Protein AF-A0A8K1CFC3-F1 (afdb_monomer_lite)

Structure (mmCIF, N/CA/C/O backbone):
data_AF-A0A8K1CFC3-F1
#
_entry.id   AF-A0A8K1CFC3-F1
#
loop_
_atom_site.group_PDB
_atom_site.id
_atom_site.type_symbol
_atom_site.label_atom_id
_atom_site.label_alt_id
_atom_site.label_comp_id
_atom_site.label_asym_id
_atom_site.label_entity_id
_atom_site.label_seq_id
_atom_site.pdbx_PDB_ins_code
_atom_site.Cartn_x
_atom_site.Cartn_y
_atom_site.Cartn_z
_atom_site.occupancy
_atom_site.B_iso_or_equiv
_atom_site.auth_seq_id
_atom_site.auth_comp_id
_atom_site.auth_asym_id
_atom_site.auth_atom_id
_atom_site.pdbx_PDB_model_num
ATOM 1 N N . MET A 1 1 ? 7.105 -33.787 37.738 1.00 33.25 1 MET A N 1
ATOM 2 C CA . MET A 1 1 ? 6.685 -33.203 36.453 1.00 33.25 1 MET A CA 1
ATOM 3 C C . MET A 1 1 ? 6.438 -31.753 36.766 1.00 33.25 1 MET A C 1
ATOM 5 O O . MET A 1 1 ? 5.499 -31.464 37.489 1.00 33.25 1 MET A O 1
ATOM 9 N N . GLU A 1 2 ? 7.425 -30.932 36.430 1.00 30.97 2 GLU A N 1
ATOM 10 C CA . GLU A 1 2 ? 7.503 -29.520 36.791 1.00 30.97 2 GLU A CA 1
ATOM 11 C C . GLU A 1 2 ? 6.622 -28.705 35.851 1.00 30.97 2 GLU A C 1
ATOM 13 O O . GLU A 1 2 ? 6.675 -28.876 34.631 1.00 30.97 2 GLU A O 1
ATOM 18 N N . ASP A 1 3 ? 5.800 -27.857 36.459 1.00 34.72 3 ASP A N 1
ATOM 19 C CA . ASP A 1 3 ? 4.940 -26.901 35.790 1.00 34.72 3 ASP A CA 1
ATOM 20 C C . ASP A 1 3 ? 5.780 -25.938 34.948 1.00 34.72 3 ASP A C 1
ATOM 22 O O . ASP A 1 3 ? 6.748 -25.334 35.416 1.00 34.72 3 ASP A O 1
ATOM 26 N N . GLY A 1 4 ? 5.404 -25.815 33.676 1.00 29.73 4 GLY A N 1
ATOM 27 C CA . GLY A 1 4 ? 6.025 -24.898 32.736 1.00 29.73 4 GLY A CA 1
ATOM 28 C C . GLY A 1 4 ? 5.860 -23.458 33.207 1.00 29.73 4 GLY A C 1
ATOM 29 O O . GLY A 1 4 ? 4.787 -22.872 33.073 1.00 29.73 4 GLY A O 1
ATOM 30 N N . VAL A 1 5 ? 6.950 -22.890 33.720 1.00 38.28 5 VAL A N 1
ATOM 31 C CA . VAL A 1 5 ? 7.130 -21.456 33.941 1.00 38.28 5 VAL A CA 1
ATOM 32 C C . VAL A 1 5 ? 7.118 -20.769 32.575 1.00 38.28 5 VAL A C 1
ATOM 34 O O . VAL A 1 5 ? 8.152 -20.562 31.941 1.00 38.28 5 VAL A O 1
ATOM 37 N N . TRP A 1 6 ? 5.927 -20.424 32.096 1.00 31.34 6 TRP A N 1
ATOM 38 C CA . TRP A 1 6 ? 5.784 -19.353 31.125 1.00 31.34 6 TRP A CA 1
ATOM 39 C C . TRP A 1 6 ? 6.136 -18.064 31.866 1.00 31.34 6 TRP A C 1
ATOM 41 O O . TRP A 1 6 ? 5.335 -17.542 32.639 1.00 31.34 6 TRP A O 1
ATOM 51 N N . LEU A 1 7 ? 7.373 -17.597 31.686 1.00 34.72 7 LEU A N 1
ATOM 52 C CA . LEU A 1 7 ? 7.766 -16.233 32.019 1.00 34.72 7 LEU A CA 1
ATOM 53 C C . LEU A 1 7 ? 6.852 -15.302 31.220 1.00 34.72 7 LEU A C 1
ATOM 55 O O . LEU A 1 7 ? 7.045 -15.082 30.025 1.00 34.72 7 LEU A O 1
ATOM 59 N N . ASP A 1 8 ? 5.810 -14.816 31.884 1.00 33.97 8 ASP A N 1
ATOM 60 C CA . ASP A 1 8 ? 4.999 -13.701 31.429 1.00 33.97 8 ASP A CA 1
ATOM 61 C C . ASP A 1 8 ? 5.973 -12.527 31.247 1.00 33.97 8 ASP A C 1
ATOM 63 O O . ASP A 1 8 ? 6.465 -11.962 32.225 1.00 33.97 8 ASP A O 1
ATOM 67 N N . ASN A 1 9 ? 6.347 -12.226 29.997 1.00 31.45 9 ASN A N 1
ATOM 68 C CA . ASN A 1 9 ? 7.193 -11.088 29.627 1.00 31.45 9 ASN A CA 1
ATOM 69 C C . ASN A 1 9 ? 6.409 -9.786 29.868 1.00 31.45 9 ASN A C 1
ATOM 71 O O . ASN A 1 9 ? 6.093 -9.039 28.939 1.00 31.45 9 ASN A O 1
ATOM 75 N N . ARG A 1 10 ? 6.068 -9.507 31.130 1.00 41.25 10 ARG A N 1
ATOM 76 C CA . ARG A 1 10 ? 5.479 -8.246 31.568 1.00 41.25 10 ARG A CA 1
ATOM 77 C C . ARG A 1 10 ? 6.571 -7.194 31.522 1.00 41.25 10 ARG A C 1
ATOM 79 O O . ARG A 1 10 ? 7.258 -6.933 32.503 1.00 41.25 10 ARG A O 1
ATOM 86 N N . MET A 1 11 ? 6.743 -6.596 30.350 1.00 34.22 11 MET A N 1
ATOM 87 C CA . MET A 1 11 ? 7.538 -5.388 30.199 1.00 34.22 11 MET A CA 1
ATOM 88 C C . MET A 1 11 ? 6.847 -4.283 31.006 1.00 34.22 11 MET A C 1
ATOM 90 O O . MET A 1 11 ? 5.840 -3.718 30.584 1.00 34.22 11 MET A O 1
ATOM 94 N N . ALA A 1 12 ? 7.344 -4.019 32.207 1.00 44.66 12 ALA A N 1
ATOM 95 C CA . ALA A 1 12 ? 6.898 -2.894 33.002 1.00 44.66 12 ALA A CA 1
ATOM 96 C C . ALA A 1 12 ? 7.819 -1.709 32.722 1.00 44.66 12 ALA A C 1
ATOM 98 O O . ALA A 1 12 ? 8.995 -1.708 33.075 1.00 44.66 12 ALA A O 1
ATOM 99 N N . THR A 1 13 ? 7.293 -0.697 32.043 1.00 37.75 13 THR A N 1
ATOM 100 C CA . THR A 1 13 ? 8.018 0.545 31.775 1.00 37.75 13 THR A CA 1
ATOM 101 C C . THR A 1 13 ? 7.531 1.608 32.754 1.00 37.75 13 THR A C 1
ATOM 103 O O . THR A 1 13 ? 6.480 2.208 32.548 1.00 37.75 13 THR A O 1
ATOM 106 N N . LEU A 1 14 ? 8.283 1.851 33.832 1.00 43.97 14 LEU A N 1
ATOM 107 C CA . LEU A 1 14 ? 8.033 2.971 34.744 1.00 43.97 14 LEU A CA 1
ATOM 108 C C . LEU A 1 14 ? 8.905 4.158 34.323 1.00 43.97 14 LEU A C 1
ATOM 110 O O . LEU A 1 14 ? 10.127 4.111 34.425 1.00 43.97 14 LEU A O 1
ATOM 114 N N . SER A 1 15 ? 8.278 5.230 33.845 1.00 41.12 15 SER A N 1
ATOM 115 C CA . SER A 1 15 ? 8.958 6.479 33.491 1.00 41.12 15 SER A CA 1
ATOM 116 C C . SER A 1 15 ? 8.466 7.603 34.397 1.00 41.12 15 SER A C 1
ATOM 118 O O . SER A 1 15 ? 7.361 8.102 34.207 1.00 41.12 15 SER A O 1
ATOM 120 N N . ILE A 1 16 ? 9.281 8.029 35.368 1.00 49.16 16 ILE A N 1
ATOM 121 C CA . ILE A 1 16 ? 9.001 9.246 36.145 1.00 49.16 16 ILE A CA 1
ATOM 122 C C . ILE A 1 16 ? 9.494 10.436 35.322 1.00 49.16 16 ILE A C 1
ATOM 124 O O . ILE A 1 16 ? 10.688 10.728 35.241 1.00 49.16 16 ILE A O 1
ATOM 128 N N . LEU A 1 17 ? 8.560 11.083 34.635 1.00 49.75 17 LEU A N 1
ATOM 129 C CA . LEU A 1 17 ? 8.812 12.284 33.849 1.00 49.75 17 LEU A CA 1
ATOM 130 C C . LEU A 1 17 ? 8.570 13.526 34.723 1.00 49.75 17 LEU A C 1
ATOM 132 O O . LEU A 1 17 ? 7.804 13.451 35.682 1.00 49.75 17 LEU A O 1
ATOM 136 N N . PRO A 1 18 ? 9.181 14.684 34.410 1.00 51.72 18 PRO A N 1
ATOM 137 C CA . PRO A 1 18 ? 8.771 15.956 34.997 1.00 51.72 18 PRO A CA 1
ATOM 138 C C . PRO A 1 18 ? 7.338 16.262 34.536 1.00 51.72 18 PRO A C 1
ATOM 140 O O . PRO A 1 18 ? 7.117 16.790 33.448 1.00 51.72 18 PRO A O 1
ATOM 143 N N . ALA A 1 19 ? 6.377 15.818 35.336 1.00 60.97 19 ALA A N 1
ATOM 144 C CA . ALA A 1 19 ? 4.944 15.967 35.146 1.00 60.97 19 ALA A CA 1
ATOM 145 C C . ALA A 1 19 ? 4.333 16.462 36.457 1.00 60.97 19 ALA A C 1
ATOM 147 O O . ALA A 1 19 ? 4.826 16.122 37.533 1.00 60.97 19 ALA A O 1
ATOM 148 N N . ASP A 1 20 ? 3.247 17.227 36.383 1.00 67.94 20 ASP A N 1
ATOM 149 C CA . ASP A 1 20 ? 2.577 17.756 37.579 1.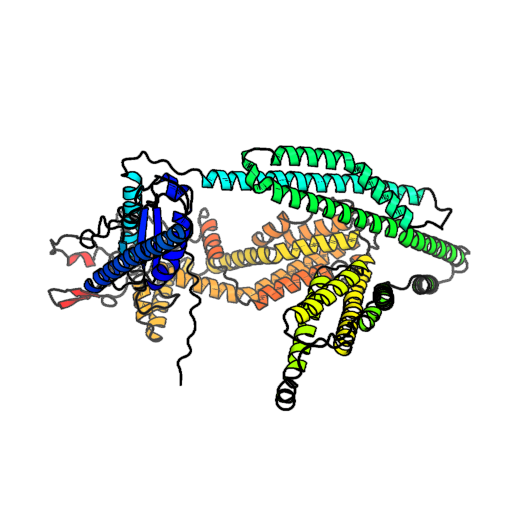00 67.94 20 ASP A CA 1
ATOM 150 C C . ASP A 1 20 ? 1.994 16.625 38.451 1.00 67.94 20 ASP A C 1
ATOM 152 O O . ASP A 1 20 ? 1.994 16.710 39.679 1.00 67.94 20 ASP A O 1
ATOM 156 N N . ALA A 1 21 ? 1.594 15.519 37.816 1.00 72.19 21 ALA A N 1
ATOM 157 C CA . ALA A 1 21 ? 1.213 14.271 38.462 1.00 72.19 21 ALA A CA 1
ATOM 158 C C . ALA A 1 21 ? 1.763 13.062 37.687 1.00 72.19 21 ALA A C 1
ATOM 160 O O . ALA A 1 21 ? 1.821 13.082 36.456 1.00 72.19 21 ALA A O 1
ATOM 161 N N . THR A 1 22 ? 2.142 12.006 38.403 1.00 75.88 22 THR A N 1
ATOM 162 C CA . THR A 1 22 ? 2.569 10.717 37.847 1.00 75.88 22 THR A CA 1
ATOM 163 C C . THR A 1 22 ? 1.646 9.635 38.382 1.00 75.88 22 THR A C 1
ATOM 165 O O . THR A 1 22 ? 1.557 9.442 39.592 1.00 75.88 22 THR A O 1
ATOM 168 N N . ILE A 1 23 ? 0.973 8.923 37.479 1.00 76.62 23 ILE A N 1
ATOM 169 C CA . ILE A 1 23 ? 0.056 7.834 37.823 1.00 76.62 23 ILE A CA 1
ATOM 170 C C . ILE A 1 23 ? 0.783 6.505 37.619 1.00 76.62 23 ILE A C 1
ATOM 172 O O . ILE A 1 23 ? 1.234 6.203 36.514 1.00 76.62 23 ILE A O 1
ATOM 176 N N . ILE A 1 24 ? 0.886 5.709 38.677 1.00 77.44 24 ILE A N 1
ATOM 177 C CA . ILE A 1 24 ? 1.481 4.375 38.670 1.00 77.44 24 ILE A CA 1
ATOM 178 C C . ILE A 1 24 ? 0.337 3.371 38.682 1.00 77.44 24 ILE A C 1
ATOM 180 O O . ILE A 1 24 ? -0.330 3.197 39.699 1.00 77.44 24 ILE A O 1
ATOM 184 N N . LEU A 1 25 ? 0.087 2.749 37.529 1.00 75.06 25 LEU A N 1
ATOM 185 C CA . LEU A 1 25 ? -0.973 1.761 37.365 1.00 75.06 25 LEU A CA 1
ATOM 186 C C . LEU A 1 25 ? -0.433 0.353 37.633 1.00 75.06 25 LEU A C 1
ATOM 188 O O . LEU A 1 25 ? 0.423 -0.137 36.896 1.00 75.06 25 LEU A O 1
ATOM 192 N N . THR A 1 26 ? -0.991 -0.315 38.633 1.00 73.69 26 THR A N 1
ATOM 193 C CA . THR A 1 26 ? -0.663 -1.694 39.005 1.00 73.69 26 THR A CA 1
ATOM 194 C C . THR A 1 26 ? -1.844 -2.602 38.683 1.00 73.69 26 THR A C 1
ATOM 196 O O . THR A 1 26 ? -2.990 -2.268 38.984 1.00 73.69 26 THR A O 1
ATOM 199 N N . LYS A 1 27 ? -1.583 -3.751 38.050 1.00 70.50 27 LYS A N 1
ATOM 200 C CA . LYS A 1 27 ? -2.598 -4.788 37.809 1.00 70.50 27 LYS A CA 1
ATOM 201 C C . LYS A 1 27 ? -2.542 -5.839 38.919 1.00 70.50 27 LYS A C 1
ATOM 203 O O . LYS A 1 27 ? -1.497 -6.460 39.113 1.00 70.50 27 LYS A O 1
ATOM 208 N N . GLY A 1 28 ? -3.668 -6.074 39.583 1.00 71.25 28 GLY A N 1
ATOM 209 C CA . GLY A 1 28 ? -3.793 -6.985 40.717 1.00 71.25 28 GLY A CA 1
ATOM 210 C C . GLY A 1 28 ? -3.103 -6.464 41.980 1.00 71.25 28 GLY A C 1
ATOM 211 O O . GLY A 1 28 ? -2.817 -5.278 42.109 1.00 71.25 28 GLY A O 1
ATOM 212 N N . GLU A 1 29 ? -2.828 -7.375 42.911 1.00 72.19 29 GLU A N 1
ATOM 213 C CA . GLU A 1 29 ? -2.285 -7.065 44.245 1.00 72.19 29 GLU A CA 1
ATOM 214 C C . GLU A 1 29 ? -0.744 -6.972 44.274 1.00 72.19 29 GLU A C 1
ATOM 216 O O . GLU A 1 29 ? -0.155 -6.642 45.299 1.00 72.19 29 GLU A O 1
ATOM 221 N N . SER A 1 30 ? -0.062 -7.286 43.165 1.00 73.31 30 SER A N 1
ATOM 222 C CA . SER A 1 30 ? 1.399 -7.431 43.148 1.00 73.31 30 SER A CA 1
ATOM 223 C C . SER A 1 30 ? 2.127 -6.089 43.060 1.00 73.31 30 SER A C 1
ATOM 225 O O . SER A 1 30 ? 2.035 -5.381 42.059 1.00 73.31 30 SER A O 1
ATOM 227 N N . THR A 1 31 ? 2.938 -5.785 44.071 1.00 71.44 31 THR A N 1
ATOM 228 C CA . THR A 1 31 ? 3.840 -4.622 44.121 1.00 71.44 31 THR A CA 1
ATOM 229 C C . THR A 1 31 ? 5.274 -4.946 43.677 1.00 71.44 31 THR A C 1
ATOM 231 O O . THR A 1 31 ? 6.114 -4.053 43.592 1.00 71.44 31 THR A O 1
ATOM 234 N N . ILE A 1 32 ? 5.557 -6.200 43.294 1.00 72.62 32 ILE A N 1
ATOM 235 C CA . ILE A 1 32 ? 6.904 -6.703 42.946 1.00 72.62 32 ILE A CA 1
ATOM 236 C C . ILE A 1 32 ? 7.585 -5.817 41.896 1.00 72.62 32 ILE A C 1
ATOM 238 O O . ILE A 1 32 ? 8.730 -5.406 42.060 1.00 72.62 32 ILE A O 1
ATOM 242 N N . THR A 1 33 ? 6.851 -5.450 40.849 1.00 68.88 33 THR A N 1
ATOM 243 C CA . THR A 1 33 ? 7.341 -4.580 39.777 1.00 68.88 33 THR A CA 1
ATOM 244 C C . THR A 1 33 ? 7.742 -3.185 40.273 1.00 68.88 33 THR A C 1
ATOM 246 O O . THR A 1 33 ? 8.721 -2.612 39.793 1.00 68.88 33 THR A O 1
ATOM 249 N N . ILE A 1 34 ? 7.011 -2.632 41.247 1.00 73.12 34 ILE A N 1
ATOM 250 C CA . ILE A 1 34 ? 7.365 -1.357 41.885 1.00 73.12 34 ILE A CA 1
ATOM 251 C C . ILE A 1 34 ? 8.664 -1.549 42.672 1.00 73.12 34 ILE A C 1
ATOM 253 O O . ILE A 1 34 ? 9.572 -0.731 42.552 1.00 73.12 34 ILE A O 1
ATOM 257 N N . ASN A 1 35 ? 8.793 -2.649 43.411 1.00 74.94 35 ASN A N 1
ATOM 258 C CA . ASN A 1 35 ? 9.976 -2.949 44.210 1.00 74.94 35 ASN A CA 1
ATOM 259 C C . ASN A 1 35 ? 11.258 -3.127 43.370 1.00 74.94 35 ASN A C 1
ATOM 261 O O . ASN A 1 35 ? 12.333 -2.702 43.789 1.00 74.94 35 ASN A O 1
ATOM 265 N N . GLU A 1 36 ? 11.150 -3.711 42.176 1.00 74.75 36 GLU A N 1
ATOM 266 C CA . GLU A 1 36 ? 12.287 -3.926 41.271 1.00 74.75 36 GLU A CA 1
ATOM 267 C C . GLU A 1 36 ? 12.716 -2.650 40.535 1.00 74.75 36 GLU A C 1
ATOM 269 O O . GLU A 1 36 ? 13.910 -2.367 40.413 1.00 74.75 36 GLU A O 1
ATOM 274 N N . ILE A 1 37 ? 11.756 -1.857 40.048 1.00 72.25 37 ILE A N 1
ATOM 275 C CA . ILE A 1 37 ? 12.047 -0.739 39.138 1.00 72.25 37 ILE A CA 1
ATOM 276 C C . ILE A 1 37 ? 12.260 0.575 39.891 1.00 72.25 37 ILE A C 1
ATOM 278 O O . ILE A 1 37 ? 13.112 1.385 39.516 1.00 72.25 37 ILE A O 1
ATOM 282 N N . LEU A 1 38 ? 11.508 0.810 40.965 1.00 74.56 38 LEU A N 1
ATOM 283 C CA . LEU A 1 38 ? 11.526 2.087 41.670 1.00 74.56 38 LEU A CA 1
ATOM 284 C C . LEU A 1 38 ? 12.910 2.472 42.225 1.00 74.56 38 LEU A C 1
ATOM 286 O O . LEU A 1 38 ? 13.261 3.644 42.082 1.00 74.56 38 LEU A O 1
ATOM 290 N N . PRO A 1 39 ? 13.741 1.564 42.784 1.00 73.94 39 PRO A N 1
ATOM 291 C CA . PRO A 1 39 ? 15.095 1.918 43.215 1.00 73.94 39 PRO A CA 1
ATOM 292 C C . PRO A 1 39 ? 15.959 2.480 42.081 1.00 73.94 39 PRO A C 1
ATOM 294 O O . PRO A 1 39 ? 16.673 3.462 42.281 1.00 73.94 39 PRO A O 1
ATOM 297 N N . ILE A 1 40 ? 15.855 1.901 40.879 1.00 74.81 40 ILE A N 1
ATOM 298 C CA . ILE A 1 40 ? 16.606 2.331 39.689 1.00 74.81 40 ILE A CA 1
ATOM 299 C C . ILE A 1 40 ? 16.168 3.742 39.291 1.00 74.81 40 ILE A C 1
ATOM 301 O O . ILE A 1 40 ? 16.998 4.628 39.078 1.00 74.81 40 ILE A O 1
ATOM 305 N N . VAL A 1 41 ? 14.853 3.972 39.246 1.00 73.06 41 VAL A N 1
ATOM 306 C CA . VAL A 1 41 ? 14.284 5.266 38.854 1.00 73.06 41 VAL A CA 1
ATOM 307 C C . VAL A 1 41 ? 14.582 6.349 39.891 1.00 73.06 41 VAL A C 1
ATOM 309 O O . VAL A 1 41 ? 14.943 7.463 39.516 1.00 73.06 41 VAL A O 1
ATOM 312 N N . LEU A 1 42 ? 14.478 6.042 41.187 1.00 73.81 42 LEU A N 1
ATOM 313 C CA . LEU A 1 42 ? 14.821 6.978 42.259 1.00 73.81 42 LEU A CA 1
ATOM 314 C C . LEU A 1 42 ? 16.310 7.319 42.251 1.00 73.81 42 LEU A C 1
ATOM 316 O O . LEU A 1 42 ? 16.650 8.486 42.422 1.00 73.81 42 LEU A O 1
ATOM 320 N N . SER A 1 43 ? 17.189 6.341 42.011 1.00 73.50 43 SER A N 1
ATOM 321 C CA . SER A 1 43 ? 18.628 6.590 41.888 1.00 73.50 43 SER A CA 1
ATOM 322 C C . SER A 1 43 ? 18.920 7.563 40.744 1.00 73.50 43 SER A C 1
ATOM 324 O O . SER A 1 43 ? 19.560 8.591 40.962 1.00 73.50 43 SER A O 1
ATOM 326 N N . ALA A 1 44 ? 18.366 7.303 39.554 1.00 73.06 44 ALA A N 1
ATOM 327 C CA . ALA A 1 44 ? 18.532 8.171 38.388 1.00 73.06 44 ALA A CA 1
ATOM 328 C C . ALA A 1 44 ? 17.910 9.567 38.593 1.00 73.06 44 ALA A C 1
ATOM 330 O O . ALA A 1 44 ? 18.502 10.581 38.222 1.00 73.06 44 ALA A O 1
ATOM 331 N N . TYR A 1 45 ? 16.727 9.646 39.212 1.00 72.50 45 TYR A N 1
ATOM 332 C CA . TYR A 1 45 ? 16.079 10.920 39.527 1.00 72.50 45 TYR A CA 1
ATOM 333 C C . TYR A 1 45 ? 16.920 11.746 40.496 1.00 72.50 45 TYR A C 1
ATOM 335 O O . TYR A 1 45 ? 17.150 12.929 40.253 1.00 72.50 45 TYR A O 1
ATOM 343 N N . LEU A 1 46 ? 17.395 11.137 41.581 1.00 69.88 46 LEU A N 1
ATOM 344 C CA . LEU A 1 46 ? 18.164 11.832 42.605 1.00 69.88 46 LEU A CA 1
ATOM 345 C C . LEU A 1 46 ? 19.504 12.365 42.074 1.00 69.88 46 LEU A C 1
ATOM 347 O O . LEU A 1 46 ? 20.058 13.293 42.668 1.00 69.88 46 LEU A O 1
ATOM 351 N N . GLU A 1 47 ? 20.050 11.789 41.001 1.00 68.00 47 GLU A N 1
ATOM 352 C CA . GLU A 1 47 ? 21.247 12.279 40.292 1.00 68.00 47 GLU A CA 1
ATOM 353 C C . GLU A 1 47 ? 20.953 13.428 39.321 1.00 68.00 47 GLU A C 1
ATOM 355 O O . GLU A 1 47 ? 21.869 14.112 38.869 1.00 68.00 47 GLU A O 1
ATOM 360 N N . SER A 1 48 ? 19.681 13.685 39.021 1.00 65.44 48 SER A N 1
ATOM 361 C CA . SER A 1 48 ? 19.296 14.748 38.101 1.00 65.44 48 SER A CA 1
ATOM 362 C C . SER A 1 48 ? 19.394 16.143 38.729 1.00 65.44 48 SER A C 1
ATOM 364 O O . SER A 1 48 ? 19.159 16.355 39.921 1.00 65.44 48 SER A O 1
ATOM 366 N N . GLU A 1 49 ? 19.635 17.141 37.879 1.00 63.31 49 GLU A N 1
ATOM 367 C CA . GLU A 1 49 ? 19.572 18.568 38.227 1.00 63.31 49 GLU A CA 1
ATOM 368 C C . GLU A 1 49 ? 18.189 18.976 38.784 1.00 63.31 49 GLU A C 1
ATOM 370 O O . GLU A 1 49 ? 18.063 19.879 39.617 1.00 63.31 49 GLU A O 1
ATOM 375 N N . VAL A 1 50 ? 17.135 18.253 38.385 1.00 64.75 50 VAL A N 1
ATOM 376 C CA . VAL A 1 50 ? 15.769 18.445 38.891 1.00 64.75 50 VAL A CA 1
ATOM 377 C C . VAL A 1 50 ? 15.705 18.108 40.378 1.00 64.75 50 VAL A C 1
ATOM 379 O O . VAL A 1 50 ? 15.214 18.917 41.163 1.00 64.75 50 VAL A O 1
ATOM 382 N N . ALA A 1 51 ? 16.262 16.973 40.802 1.00 68.88 51 ALA A N 1
ATOM 383 C CA . ALA A 1 51 ? 16.312 16.641 42.221 1.00 68.88 51 ALA A CA 1
ATOM 384 C C . ALA A 1 51 ? 17.088 17.698 43.014 1.00 68.88 51 ALA A C 1
ATOM 386 O O . ALA A 1 51 ? 16.618 18.128 44.063 1.00 68.88 51 ALA A O 1
ATOM 387 N N . GLN A 1 52 ? 18.209 18.208 42.501 1.00 66.19 52 GLN A N 1
ATOM 388 C CA . GLN A 1 52 ? 18.956 19.281 43.172 1.00 66.19 52 GLN A CA 1
ATOM 389 C C . GLN A 1 52 ? 18.111 20.555 43.346 1.00 66.19 52 GLN A C 1
ATOM 391 O O . GLN A 1 52 ? 18.069 21.135 44.433 1.00 66.19 52 GLN A O 1
ATOM 396 N N . THR A 1 53 ? 17.361 20.934 42.308 1.00 66.44 53 THR A N 1
ATOM 397 C CA . THR A 1 53 ? 16.483 22.117 42.298 1.00 66.44 53 THR A CA 1
ATOM 398 C C . THR A 1 53 ? 15.351 22.021 43.328 1.00 66.44 53 THR A C 1
ATOM 400 O O . THR A 1 53 ? 14.968 23.022 43.934 1.00 66.44 53 THR A O 1
ATOM 403 N N . TYR A 1 54 ? 14.823 20.817 43.563 1.00 66.62 54 TYR A N 1
ATOM 404 C CA . TYR A 1 54 ? 13.687 20.580 44.462 1.00 66.62 54 TYR A CA 1
ATOM 405 C C . TYR A 1 54 ? 14.086 20.016 45.837 1.00 66.62 54 TYR A C 1
ATOM 407 O O . TYR A 1 54 ? 13.240 19.489 46.562 1.00 66.62 54 TYR A O 1
ATOM 415 N N . GLY A 1 55 ? 15.363 20.130 46.229 1.00 67.94 55 GLY A N 1
ATOM 416 C CA . GLY A 1 55 ? 15.852 19.611 47.516 1.00 67.94 55 GLY A CA 1
ATOM 417 C C . GLY A 1 55 ? 15.685 18.092 47.646 1.00 67.94 55 GLY A C 1
ATOM 418 O O . GLY A 1 55 ? 15.453 17.579 48.735 1.00 67.94 55 GLY A O 1
ATOM 419 N N . GLY A 1 56 ? 15.729 17.413 46.500 1.00 65.31 56 GLY A N 1
ATOM 420 C CA . GLY A 1 56 ? 15.550 15.989 46.234 1.00 65.31 56 GLY A CA 1
ATOM 421 C C . GLY A 1 56 ? 14.210 15.390 46.652 1.00 65.31 56 GLY A C 1
ATOM 422 O O . GLY A 1 56 ? 14.071 14.171 46.726 1.00 65.31 56 GLY A O 1
ATOM 423 N N . ARG A 1 57 ? 13.200 16.241 46.840 1.00 69.38 57 ARG A N 1
ATOM 424 C CA . ARG A 1 57 ? 11.793 15.834 46.790 1.00 69.38 57 ARG A CA 1
ATOM 425 C C . ARG A 1 57 ? 11.368 15.639 45.341 1.00 69.38 57 ARG A C 1
ATOM 427 O O . ARG A 1 57 ? 11.911 16.292 44.447 1.00 69.38 57 ARG A O 1
ATOM 434 N N . LEU A 1 58 ? 10.396 14.765 45.100 1.00 71.56 58 LEU A N 1
ATOM 435 C CA . LEU A 1 58 ? 9.779 14.638 43.782 1.00 71.56 58 LEU A CA 1
ATOM 436 C C . LEU A 1 58 ? 8.856 15.846 43.530 1.00 71.56 58 LEU A C 1
ATOM 438 O O . LEU A 1 58 ? 7.994 16.123 44.362 1.00 71.56 58 LEU A O 1
ATOM 442 N N . PRO A 1 59 ? 9.014 16.591 42.417 1.00 66.81 59 PRO A N 1
ATOM 443 C CA . PRO A 1 59 ? 8.115 17.691 42.071 1.00 66.81 59 PRO A CA 1
ATOM 444 C C . PRO A 1 59 ? 6.749 17.190 41.592 1.00 66.81 59 PRO A C 1
ATOM 446 O O . PRO A 1 59 ? 5.784 17.948 41.623 1.00 66.81 59 PRO A O 1
ATOM 449 N N . SER A 1 60 ? 6.680 15.937 41.136 1.00 73.06 60 SER A N 1
ATOM 450 C CA . SER A 1 60 ? 5.460 15.307 40.642 1.00 73.06 60 SER A CA 1
ATOM 451 C C . SER A 1 60 ? 4.625 14.748 41.789 1.00 73.06 60 SER A C 1
ATOM 453 O O . SER A 1 60 ? 5.165 14.072 42.668 1.00 73.06 60 SER A O 1
ATOM 455 N N . LYS A 1 61 ? 3.307 14.973 41.758 1.00 79.50 61 LYS A N 1
ATOM 456 C CA . LYS A 1 61 ? 2.362 14.290 42.651 1.00 79.50 61 LYS A CA 1
ATOM 457 C C . LYS A 1 61 ? 2.239 12.827 42.230 1.00 79.50 61 LYS A C 1
ATOM 459 O O . LYS A 1 61 ? 1.760 12.546 41.134 1.00 79.50 61 LYS A O 1
ATOM 464 N N . LEU A 1 62 ? 2.687 11.897 43.067 1.00 81.56 62 LEU A N 1
ATOM 465 C CA . LEU A 1 62 ? 2.556 10.470 42.778 1.00 81.56 62 LEU A CA 1
ATOM 466 C C . LEU A 1 62 ? 1.159 9.984 43.151 1.00 81.56 62 LEU A C 1
ATOM 468 O O . LEU A 1 62 ? 0.710 10.228 44.266 1.00 81.56 62 LEU A O 1
ATOM 472 N N . LEU A 1 63 ? 0.510 9.269 42.238 1.00 83.62 63 LEU A N 1
ATOM 473 C CA . LEU A 1 63 ? -0.737 8.557 42.494 1.00 83.62 63 LEU A CA 1
ATOM 474 C C . LEU A 1 63 ? -0.552 7.086 42.149 1.00 83.62 63 LEU A C 1
ATOM 476 O O . LEU A 1 63 ? -0.075 6.765 41.061 1.00 83.62 63 LEU A O 1
ATOM 480 N N . PHE A 1 64 ? -0.955 6.195 43.044 1.00 85.31 64 PHE A N 1
ATOM 481 C CA . PHE A 1 64 ? -0.916 4.754 42.818 1.00 85.31 64 PHE A CA 1
ATOM 482 C C . PHE A 1 64 ? -2.325 4.267 42.540 1.00 85.31 64 PHE A C 1
ATOM 484 O O . PHE A 1 64 ? -3.230 4.481 43.340 1.00 85.31 64 PHE A O 1
ATOM 491 N N . VAL A 1 65 ? -2.521 3.628 41.395 1.00 82.62 65 VAL A N 1
ATOM 492 C CA . VAL A 1 65 ? -3.823 3.135 40.962 1.00 82.62 65 VAL A CA 1
ATOM 493 C C . VAL A 1 65 ? -3.731 1.632 40.811 1.00 82.62 65 VAL A C 1
ATOM 495 O O . VAL A 1 65 ? -3.042 1.134 39.925 1.00 82.62 65 VAL A O 1
ATOM 498 N N . PHE A 1 66 ? -4.443 0.905 41.657 1.00 80.19 66 PHE A N 1
ATOM 499 C CA . PHE A 1 66 ? -4.561 -0.534 41.532 1.00 80.19 66 PHE A CA 1
ATOM 500 C C . PHE A 1 66 ? -5.842 -0.884 40.779 1.00 80.19 66 PHE A C 1
ATOM 502 O O . PHE A 1 66 ? -6.951 -0.488 41.153 1.00 80.19 66 PHE A O 1
ATOM 509 N N . ASN A 1 67 ? -5.677 -1.627 39.695 1.00 71.69 67 ASN A N 1
ATOM 510 C CA . ASN A 1 67 ? -6.757 -2.158 38.881 1.00 71.69 67 ASN A CA 1
ATOM 511 C C . ASN A 1 67 ? -6.811 -3.678 39.066 1.00 71.69 67 ASN A C 1
ATOM 513 O O . ASN A 1 67 ? -5.778 -4.291 39.315 1.00 71.69 67 ASN A O 1
ATOM 517 N N . GLN A 1 68 ? -7.972 -4.304 38.903 1.00 69.06 68 GLN A N 1
ATOM 518 C CA . GLN A 1 68 ? -8.140 -5.757 39.050 1.00 69.06 68 GLN A CA 1
ATOM 519 C C . GLN A 1 68 ? -7.986 -6.288 40.490 1.00 69.06 68 GLN A C 1
ATOM 521 O O . GLN A 1 68 ? -7.472 -7.385 40.687 1.00 69.06 68 GLN A O 1
ATOM 526 N N . ILE A 1 69 ? -8.452 -5.532 41.493 1.00 70.56 69 ILE A N 1
ATOM 527 C CA . ILE A 1 69 ? -8.534 -5.980 42.898 1.00 70.56 69 ILE A CA 1
ATOM 528 C C . ILE A 1 69 ? -9.994 -6.206 43.288 1.00 70.56 69 ILE A C 1
ATOM 530 O O . ILE A 1 69 ? -10.862 -5.397 42.950 1.00 70.56 69 ILE A O 1
ATOM 534 N N . ASP A 1 70 ? -10.269 -7.308 43.987 1.00 68.38 70 ASP A N 1
ATOM 535 C CA . ASP A 1 70 ? -11.588 -7.566 44.557 1.00 68.38 70 ASP A CA 1
ATOM 536 C C . ASP A 1 70 ? -11.857 -6.616 45.734 1.00 68.38 70 ASP A C 1
ATOM 538 O O . ASP A 1 70 ? -11.175 -6.638 46.758 1.00 68.38 70 ASP A O 1
ATOM 542 N N . LEU A 1 71 ? -12.859 -5.756 45.565 1.00 69.19 71 LEU A N 1
ATOM 543 C CA . LEU A 1 71 ? -13.242 -4.729 46.531 1.00 69.19 71 LEU A CA 1
ATOM 544 C C . LEU A 1 71 ? -14.122 -5.272 47.664 1.00 69.19 71 LEU A C 1
ATOM 546 O O . LEU A 1 71 ? -14.399 -4.538 48.613 1.00 69.19 71 LEU A O 1
ATOM 550 N N . ALA A 1 72 ? -14.573 -6.529 47.585 1.00 67.81 72 ALA A N 1
ATOM 551 C CA . ALA A 1 72 ? -15.399 -7.146 48.621 1.00 67.81 72 ALA A CA 1
ATOM 552 C C . ALA A 1 72 ? -14.644 -7.338 49.952 1.00 67.81 72 ALA A C 1
ATOM 554 O O . ALA A 1 72 ? -15.264 -7.429 51.012 1.00 67.81 72 ALA A O 1
ATOM 555 N N . GLU A 1 73 ? -13.309 -7.356 49.921 1.00 68.38 73 GLU A N 1
ATOM 556 C CA . GLU A 1 73 ? -12.458 -7.629 51.079 1.00 68.38 73 GLU A CA 1
ATOM 557 C C . GLU A 1 73 ? -11.664 -6.388 51.522 1.00 68.38 73 GLU A C 1
ATOM 559 O O . GLU A 1 73 ? -10.510 -6.188 51.146 1.00 68.38 73 GLU A O 1
ATOM 564 N N . LYS A 1 74 ? -12.259 -5.555 52.387 1.00 67.88 74 LYS A N 1
ATOM 565 C CA . LYS A 1 74 ? -11.618 -4.324 52.900 1.00 67.88 74 LYS A CA 1
ATOM 566 C C . LYS A 1 74 ? -10.248 -4.555 53.554 1.00 67.88 74 LYS A C 1
ATOM 568 O O . LYS A 1 74 ? -9.337 -3.764 53.339 1.00 67.88 74 LYS A O 1
ATOM 573 N N . SER A 1 75 ? -10.070 -5.662 54.276 1.00 72.19 75 SER A N 1
ATOM 574 C CA . SER A 1 75 ? -8.787 -6.020 54.901 1.00 72.19 75 SER A CA 1
ATOM 575 C C . SER A 1 75 ? -7.670 -6.286 53.885 1.00 72.19 75 SER A C 1
ATOM 577 O O . SER A 1 75 ? -6.497 -6.122 54.208 1.00 72.19 75 SER A O 1
ATOM 579 N N . LYS A 1 76 ? -7.998 -6.684 52.646 1.00 71.44 76 LYS A N 1
ATOM 580 C CA . LYS A 1 76 ? -6.999 -6.836 51.576 1.00 71.44 76 LYS A CA 1
ATOM 581 C C . LYS A 1 76 ? -6.503 -5.486 51.070 1.00 71.44 76 LYS A C 1
ATOM 583 O O . LYS A 1 76 ? -5.316 -5.349 50.801 1.00 71.44 76 LYS A O 1
ATOM 588 N N . LEU A 1 77 ? -7.379 -4.484 50.989 1.00 72.06 77 LEU A N 1
ATOM 589 C CA . LEU A 1 77 ? -7.001 -3.126 50.583 1.00 72.06 77 LEU A CA 1
ATOM 590 C C . LEU A 1 77 ? -6.020 -2.506 51.583 1.00 72.06 77 LEU A C 1
ATOM 592 O O . LEU A 1 77 ? -5.012 -1.935 51.172 1.00 72.06 77 LEU A O 1
ATOM 596 N N . GLU A 1 78 ? -6.280 -2.691 52.879 1.00 79.06 78 GLU A N 1
ATOM 597 C CA . GLU A 1 78 ? -5.378 -2.274 53.960 1.00 79.06 78 GLU A CA 1
ATOM 598 C C . GLU A 1 78 ? -3.997 -2.924 53.822 1.00 79.06 78 GLU A C 1
ATOM 600 O O . GLU A 1 78 ? -2.989 -2.221 53.752 1.00 79.06 78 GLU A O 1
ATOM 605 N N . ASN A 1 79 ? -3.954 -4.245 53.628 1.00 81.12 79 ASN A N 1
ATOM 606 C CA . ASN A 1 79 ? -2.700 -4.975 53.435 1.00 81.12 79 ASN A CA 1
ATOM 607 C C . ASN A 1 79 ? -1.906 -4.514 52.198 1.00 81.12 79 ASN A C 1
ATOM 609 O O . ASN A 1 79 ? -0.678 -4.480 52.242 1.00 81.12 79 ASN A O 1
ATOM 613 N N . ILE A 1 80 ? -2.577 -4.169 51.094 1.00 78.19 80 ILE A N 1
ATOM 614 C CA . ILE A 1 80 ? -1.924 -3.725 49.849 1.00 78.19 80 ILE A CA 1
ATOM 615 C C . ILE A 1 80 ? -1.302 -2.340 50.016 1.00 78.19 80 ILE A C 1
ATOM 617 O O . ILE A 1 80 ? -0.175 -2.110 49.572 1.00 78.19 80 ILE A O 1
ATOM 621 N N . VAL A 1 81 ? -2.011 -1.421 50.669 1.00 80.06 81 VAL A N 1
ATOM 622 C CA . VAL A 1 81 ? -1.492 -0.079 50.956 1.00 80.06 81 VAL A CA 1
ATOM 623 C C . VAL A 1 81 ? -0.331 -0.158 51.947 1.00 80.06 81 VAL A C 1
ATOM 625 O O . VAL A 1 81 ? 0.703 0.466 51.708 1.00 80.06 81 VAL A O 1
ATOM 628 N N . ASP A 1 82 ? -0.447 -0.968 53.001 1.00 81.81 82 ASP A N 1
ATOM 629 C CA . ASP A 1 82 ? 0.632 -1.175 53.972 1.00 81.81 82 ASP A CA 1
ATOM 630 C C . ASP A 1 82 ? 1.874 -1.798 53.319 1.00 81.81 82 ASP A C 1
ATOM 632 O O . ASP A 1 82 ? 2.996 -1.333 53.545 1.00 81.81 82 ASP A O 1
ATOM 636 N N . ALA A 1 83 ? 1.688 -2.801 52.453 1.00 81.88 83 ALA A N 1
ATOM 637 C CA . ALA A 1 83 ? 2.771 -3.417 51.691 1.00 81.88 83 ALA A CA 1
ATOM 638 C C . ALA A 1 83 ? 3.452 -2.411 50.750 1.00 81.88 83 ALA A C 1
ATOM 640 O O . ALA A 1 83 ? 4.681 -2.306 50.752 1.00 81.88 83 ALA A O 1
ATOM 641 N N . LEU A 1 84 ? 2.671 -1.617 50.008 1.00 82.56 84 LEU A N 1
ATOM 642 C CA . LEU A 1 84 ? 3.192 -0.556 49.146 1.00 82.56 84 LEU A CA 1
ATOM 643 C C . LEU A 1 84 ? 4.013 0.454 49.956 1.00 82.56 84 LEU A C 1
ATOM 645 O O . LEU A 1 84 ? 5.151 0.750 49.600 1.00 82.56 84 LEU A O 1
ATOM 649 N N . MET A 1 85 ? 3.475 0.965 51.064 1.00 82.50 85 MET A N 1
ATOM 650 C CA . MET A 1 85 ? 4.168 1.956 51.891 1.00 82.50 85 MET A CA 1
ATOM 651 C C . MET A 1 85 ? 5.445 1.394 52.516 1.00 82.50 85 MET A C 1
ATOM 653 O O . MET A 1 85 ? 6.469 2.085 52.566 1.00 82.50 85 MET A O 1
ATOM 657 N N . HIS A 1 86 ? 5.418 0.139 52.961 1.00 82.88 86 HIS A N 1
ATOM 658 C CA . HIS A 1 86 ? 6.607 -0.548 53.447 1.00 82.88 86 HIS A CA 1
ATOM 659 C C . HIS A 1 86 ? 7.681 -0.650 52.351 1.00 82.88 86 HIS A C 1
ATOM 661 O O . HIS A 1 86 ? 8.846 -0.334 52.603 1.00 82.88 86 HIS A O 1
ATOM 667 N N . GLU A 1 87 ? 7.311 -1.017 51.122 1.00 80.12 87 GLU A N 1
ATOM 668 C CA . GLU A 1 87 ? 8.240 -1.112 49.990 1.00 80.12 87 GLU A CA 1
ATOM 669 C C . GLU A 1 87 ? 8.798 0.243 49.543 1.00 80.12 87 GLU A C 1
ATOM 671 O O . GLU A 1 87 ? 10.007 0.359 49.323 1.00 80.12 87 GLU A O 1
ATOM 676 N N . LEU A 1 88 ? 7.963 1.283 49.447 1.00 80.44 88 LEU A N 1
ATOM 677 C CA . LEU A 1 88 ? 8.400 2.641 49.102 1.00 80.44 88 LEU A CA 1
ATOM 678 C C . LEU A 1 88 ? 9.454 3.143 50.097 1.00 80.44 88 LEU A C 1
ATOM 680 O O . LEU A 1 88 ? 10.516 3.627 49.695 1.00 80.44 88 LEU A O 1
ATOM 684 N N . ASN A 1 89 ? 9.199 2.960 51.394 1.00 80.19 89 ASN A N 1
ATOM 685 C CA . ASN A 1 89 ? 10.125 3.353 52.454 1.00 80.19 89 ASN A CA 1
ATOM 686 C C . ASN A 1 89 ? 11.403 2.502 52.455 1.00 80.19 89 ASN A C 1
ATOM 688 O O . ASN A 1 89 ? 12.505 3.044 52.578 1.00 80.19 89 ASN A O 1
ATOM 692 N N . ALA A 1 90 ? 11.283 1.184 52.278 1.00 81.06 90 ALA A N 1
ATOM 693 C CA . ALA A 1 90 ? 12.434 0.289 52.194 1.00 81.06 90 ALA A CA 1
ATOM 694 C C . ALA A 1 90 ? 13.336 0.637 50.999 1.00 81.06 90 ALA A C 1
ATOM 696 O O . ALA A 1 90 ? 14.560 0.646 51.132 1.00 81.06 90 ALA A O 1
ATOM 697 N N . ASN A 1 91 ? 12.756 0.978 49.848 1.00 79.56 91 ASN A N 1
ATOM 698 C CA . ASN A 1 91 ? 13.504 1.331 48.643 1.00 79.56 91 ASN A CA 1
ATOM 699 C C . ASN A 1 91 ? 14.135 2.721 48.717 1.00 79.56 91 ASN A C 1
ATOM 701 O O . ASN A 1 91 ? 15.294 2.874 48.331 1.00 79.56 91 ASN A O 1
ATOM 705 N N . ALA A 1 92 ? 13.442 3.708 49.289 1.00 75.44 92 ALA A N 1
ATOM 706 C CA . ALA A 1 92 ? 14.046 5.006 49.590 1.00 75.44 92 ALA A CA 1
ATOM 707 C C . ALA A 1 92 ? 15.258 4.856 50.526 1.00 75.44 92 ALA A C 1
ATOM 709 O O . ALA A 1 92 ? 16.301 5.475 50.300 1.00 75.44 92 ALA A O 1
ATOM 710 N N . LYS A 1 93 ? 15.156 3.977 51.534 1.00 78.69 93 LYS A N 1
ATOM 711 C CA . LYS A 1 93 ? 16.255 3.672 52.455 1.00 78.69 93 LYS A CA 1
ATOM 712 C C . LYS A 1 93 ? 17.436 2.995 51.750 1.00 78.69 93 LYS A C 1
ATOM 714 O O . LYS A 1 93 ? 18.557 3.468 51.904 1.00 78.69 93 LYS A O 1
ATOM 719 N N . LYS A 1 94 ? 17.197 1.970 50.922 1.00 77.75 94 LYS A N 1
ATOM 720 C CA . LYS A 1 94 ? 18.250 1.301 50.128 1.00 77.75 94 LYS A CA 1
ATOM 721 C C . LYS A 1 94 ? 19.007 2.283 49.230 1.00 77.75 94 LYS A C 1
ATOM 723 O O . LYS A 1 94 ? 20.230 2.246 49.169 1.00 77.75 94 LYS A O 1
ATOM 728 N N . VAL A 1 95 ? 18.296 3.183 48.548 1.00 75.75 95 VAL A N 1
ATOM 729 C CA . VAL A 1 95 ? 18.914 4.187 47.662 1.00 75.75 95 VAL A CA 1
ATOM 730 C C . VAL A 1 95 ? 19.735 5.201 48.471 1.00 75.75 95 VAL A C 1
ATOM 732 O O . VAL A 1 95 ? 20.815 5.608 48.041 1.00 75.75 95 VAL A O 1
ATOM 735 N N . ALA A 1 96 ? 19.267 5.579 49.666 1.00 71.06 96 ALA A N 1
ATOM 736 C CA . ALA A 1 96 ? 20.024 6.431 50.581 1.00 71.06 96 ALA A CA 1
ATOM 737 C C . ALA A 1 96 ? 21.301 5.745 51.109 1.00 71.06 96 ALA A C 1
ATOM 739 O O . ALA A 1 96 ? 22.343 6.392 51.188 1.00 71.06 96 ALA A O 1
ATOM 740 N N . GLU A 1 97 ? 21.237 4.448 51.422 1.00 74.31 97 GLU A N 1
ATOM 741 C CA . GLU A 1 97 ? 22.382 3.634 51.861 1.00 74.31 97 GLU A CA 1
ATOM 742 C C . GLU A 1 97 ? 23.431 3.481 50.746 1.00 74.31 97 GLU A C 1
ATOM 744 O O . GLU A 1 97 ? 24.600 3.792 50.967 1.00 74.31 97 GLU A O 1
ATOM 749 N N . ILE A 1 98 ? 23.014 3.133 49.519 1.00 70.06 98 ILE A N 1
ATOM 750 C CA . ILE A 1 98 ? 23.904 3.042 48.343 1.00 70.06 98 ILE A CA 1
ATOM 751 C C . ILE A 1 98 ? 24.646 4.365 48.112 1.00 70.06 98 ILE A C 1
ATOM 753 O O . ILE A 1 98 ? 25.842 4.378 47.823 1.00 70.06 98 ILE A O 1
ATOM 757 N N . ARG A 1 99 ? 23.963 5.501 48.280 1.00 68.06 99 ARG A N 1
ATOM 758 C CA . ARG A 1 99 ? 24.591 6.822 48.153 1.00 68.06 99 ARG A CA 1
ATOM 759 C C . ARG A 1 99 ? 25.575 7.139 49.266 1.00 68.06 99 ARG A C 1
ATOM 761 O O . ARG A 1 99 ? 26.613 7.736 48.987 1.00 68.06 99 ARG A O 1
ATOM 768 N N . HIS A 1 100 ? 25.259 6.767 50.502 1.00 64.38 100 HIS A N 1
ATOM 769 C CA . HIS A 1 100 ? 26.178 6.964 51.617 1.00 64.38 100 HIS A CA 1
ATOM 770 C C . HIS A 1 100 ? 27.479 6.173 51.396 1.00 64.38 100 HIS A C 1
ATOM 772 O O . HIS A 1 100 ? 28.557 6.697 51.673 1.00 64.38 100 HIS A O 1
ATOM 778 N N . ASP A 1 101 ? 27.399 4.971 50.824 1.00 60.16 101 ASP A N 1
ATOM 779 C CA . ASP A 1 101 ? 28.568 4.144 50.495 1.00 60.16 101 ASP A CA 1
ATOM 780 C C . ASP A 1 101 ? 29.380 4.679 49.301 1.00 60.16 101 ASP A C 1
ATOM 782 O O . ASP A 1 101 ? 30.609 4.574 49.293 1.00 60.16 101 ASP A O 1
ATOM 786 N N . ILE A 1 102 ? 28.727 5.286 48.301 1.00 59.81 102 ILE A N 1
ATOM 787 C CA . ILE A 1 102 ? 29.400 5.917 47.149 1.00 59.81 102 ILE A CA 1
ATOM 788 C C . ILE A 1 102 ? 30.139 7.195 47.571 1.00 59.81 102 ILE A C 1
ATOM 790 O O . ILE A 1 102 ? 31.276 7.408 47.152 1.00 59.81 102 ILE A O 1
ATOM 794 N N . HIS A 1 103 ? 29.536 8.026 48.427 1.00 59.84 103 HIS A N 1
ATOM 795 C CA . HIS A 1 103 ? 30.192 9.231 48.946 1.00 59.84 103 HIS A CA 1
ATOM 796 C C . HIS A 1 103 ? 31.289 8.911 49.975 1.00 59.84 103 HIS A C 1
ATOM 798 O O . HIS A 1 103 ? 32.344 9.536 49.941 1.00 59.84 103 HIS A O 1
ATOM 804 N N . ALA A 1 104 ? 31.116 7.884 50.816 1.00 55.06 104 ALA A N 1
ATOM 805 C CA . ALA A 1 104 ? 32.148 7.449 51.765 1.00 55.06 104 ALA A CA 1
ATOM 806 C C . ALA A 1 104 ? 33.403 6.848 51.096 1.00 55.06 104 ALA A C 1
ATOM 808 O O . ALA A 1 104 ? 34.444 6.743 51.738 1.00 55.06 104 ALA A O 1
ATOM 809 N N . ARG A 1 105 ? 33.323 6.450 49.819 1.00 52.66 105 ARG A N 1
ATOM 810 C CA . ARG A 1 105 ? 34.471 5.958 49.036 1.00 52.66 105 ARG A CA 1
ATOM 811 C C . ARG A 1 105 ? 35.226 7.049 48.276 1.00 52.66 105 ARG A C 1
ATOM 813 O O . ARG A 1 105 ? 36.316 6.759 47.792 1.00 52.66 105 ARG A O 1
ATOM 820 N N . ASN A 1 106 ? 34.662 8.254 48.162 1.00 51.78 106 ASN A N 1
ATOM 821 C CA . ASN A 1 106 ? 35.162 9.287 47.253 1.00 51.78 106 ASN A CA 1
ATOM 822 C C . ASN A 1 106 ? 35.730 10.546 47.928 1.00 51.78 106 ASN A C 1
ATOM 824 O O . ASN A 1 106 ? 36.381 11.304 47.220 1.00 51.78 106 ASN A O 1
ATOM 828 N N . ASP A 1 107 ? 35.574 10.753 49.243 1.00 46.06 107 ASP A N 1
ATOM 829 C CA . ASP A 1 107 ? 36.116 11.949 49.910 1.00 46.06 107 ASP A CA 1
ATOM 830 C C . ASP A 1 107 ? 37.186 11.628 50.962 1.00 46.06 107 ASP A C 1
ATOM 832 O O . ASP A 1 107 ? 36.901 11.333 52.123 1.00 46.06 107 ASP A O 1
ATOM 836 N N . ASP A 1 108 ? 38.432 11.787 50.518 1.00 46.50 108 ASP A N 1
ATOM 837 C CA . ASP A 1 108 ? 39.585 12.211 51.312 1.00 46.50 108 ASP A CA 1
ATOM 838 C C . ASP A 1 108 ? 39.968 13.636 50.845 1.00 46.50 108 ASP A C 1
ATOM 840 O O . ASP A 1 108 ? 41.131 13.908 50.580 1.00 46.50 108 ASP A O 1
ATOM 844 N N . ASP A 1 109 ? 38.995 14.543 50.633 1.00 41.00 109 ASP A N 1
ATOM 845 C CA . ASP A 1 109 ? 39.284 15.982 50.529 1.00 41.00 109 ASP A CA 1
ATOM 846 C C . ASP A 1 109 ? 38.072 16.910 50.794 1.00 41.00 109 ASP A C 1
ATOM 848 O O . ASP A 1 109 ? 36.969 16.747 50.288 1.00 41.00 109 ASP A O 1
ATOM 852 N N . MET A 1 110 ? 38.332 17.907 51.636 1.00 40.62 110 MET A N 1
ATOM 853 C CA . MET A 1 110 ? 37.629 19.163 51.935 1.00 40.62 110 MET A CA 1
ATOM 854 C C . MET A 1 110 ? 36.130 19.407 51.581 1.00 40.62 110 MET A C 1
ATOM 856 O O . MET A 1 110 ? 35.772 19.969 50.551 1.00 40.62 110 MET A O 1
ATOM 860 N N . SER A 1 111 ? 35.341 19.427 52.666 1.00 42.81 111 SER A N 1
ATOM 861 C CA . SER A 1 111 ? 34.644 20.624 53.205 1.00 42.81 111 SER A CA 1
ATOM 862 C C . SER A 1 111 ? 33.137 20.873 52.943 1.00 42.81 111 SER A C 1
ATOM 864 O O . SER A 1 111 ? 32.670 21.288 51.890 1.00 42.81 111 SER A O 1
ATOM 866 N N . ASN A 1 112 ? 32.395 20.792 54.056 1.00 39.91 112 ASN A N 1
ATOM 867 C CA . ASN A 1 112 ? 31.387 21.759 54.514 1.00 39.91 112 ASN A CA 1
ATOM 868 C C . ASN A 1 112 ? 30.138 22.060 53.662 1.00 39.91 112 ASN A C 1
ATOM 870 O O . ASN A 1 112 ? 29.581 23.155 53.739 1.00 39.91 112 ASN A O 1
ATOM 874 N N . THR A 1 113 ? 29.571 21.054 52.999 1.00 41.84 113 THR A N 1
ATOM 875 C CA . THR A 1 113 ? 28.135 21.065 52.649 1.00 41.84 113 THR A CA 1
ATOM 876 C C . THR A 1 113 ? 27.406 19.829 53.173 1.00 41.84 113 THR A C 1
ATOM 878 O O . THR A 1 113 ? 26.636 19.179 52.478 1.00 41.84 113 THR A O 1
ATOM 881 N N . ASN A 1 114 ? 27.569 19.554 54.471 1.00 39.62 114 ASN A N 1
ATOM 882 C CA . ASN A 1 114 ? 26.669 18.680 55.229 1.00 39.62 114 ASN A CA 1
ATOM 883 C C . ASN A 1 114 ? 25.271 19.322 55.361 1.00 39.62 114 ASN A C 1
ATOM 885 O O . ASN A 1 114 ? 24.841 19.712 56.446 1.00 39.62 114 ASN A O 1
ATOM 889 N N . LYS A 1 115 ? 24.523 19.424 54.258 1.00 44.69 115 LYS A N 1
ATOM 890 C CA . LYS A 1 115 ? 23.061 19.383 54.315 1.00 44.69 115 LYS A CA 1
ATOM 891 C C . LYS A 1 115 ? 22.677 17.923 54.186 1.00 44.69 115 LYS A C 1
ATOM 893 O O . LYS A 1 115 ? 22.521 17.400 53.091 1.00 44.69 115 LYS A O 1
ATOM 898 N N . THR A 1 116 ? 22.587 17.285 55.345 1.00 43.50 116 THR A N 1
ATOM 899 C CA . THR A 1 116 ? 22.023 15.957 55.574 1.00 43.50 116 THR A CA 1
ATOM 900 C C . THR A 1 116 ? 20.784 15.753 54.708 1.00 43.50 116 THR A C 1
ATOM 902 O O . THR A 1 116 ? 19.685 16.205 55.031 1.00 43.50 116 THR A O 1
ATOM 905 N N . PHE A 1 117 ? 20.969 15.065 53.584 1.00 46.03 117 PHE A N 1
ATOM 906 C CA . PHE A 1 117 ? 19.881 14.589 52.755 1.00 46.03 117 PHE A CA 1
ATOM 907 C C . PHE A 1 117 ? 19.238 13.421 53.507 1.00 46.03 117 PHE A C 1
ATOM 909 O O . PHE A 1 117 ? 19.658 12.272 53.391 1.00 46.03 117 PHE A O 1
ATOM 916 N N . ARG A 1 118 ? 18.269 13.721 54.382 1.00 49.41 118 ARG A N 1
ATOM 917 C CA . ARG A 1 118 ? 17.452 12.692 55.032 1.00 49.41 118 ARG A CA 1
ATOM 918 C C . ARG A 1 118 ? 16.619 12.024 53.939 1.00 49.41 118 ARG A C 1
ATOM 920 O O . ARG A 1 118 ? 15.570 12.537 53.566 1.00 49.41 118 ARG A O 1
ATOM 927 N N . GLY A 1 119 ? 17.076 10.873 53.449 1.00 46.28 119 GLY A N 1
ATOM 928 C CA . GLY A 1 119 ? 16.373 10.044 52.459 1.00 46.28 119 GLY A CA 1
ATOM 929 C C . GLY A 1 119 ? 14.969 9.575 52.877 1.00 46.28 119 GLY A C 1
ATOM 930 O O . GLY A 1 119 ? 14.297 8.915 52.098 1.00 46.28 119 GLY A O 1
ATOM 931 N N . ALA A 1 120 ? 14.502 9.941 54.074 1.00 50.72 120 ALA A N 1
ATOM 932 C CA . ALA A 1 120 ? 13.186 9.604 54.603 1.00 50.72 120 ALA A CA 1
ATOM 933 C C . ALA A 1 120 ? 12.028 10.447 54.029 1.00 50.72 120 ALA A C 1
ATOM 935 O O . ALA A 1 120 ? 10.881 10.134 54.311 1.00 50.72 120 ALA A O 1
ATOM 936 N N . ASN A 1 121 ? 12.299 11.489 53.230 1.00 59.69 121 ASN A N 1
ATOM 937 C CA . ASN A 1 121 ? 11.295 12.513 52.905 1.00 59.69 121 ASN A CA 1
ATOM 938 C C . ASN A 1 121 ? 10.911 12.600 51.411 1.00 59.69 121 ASN A C 1
ATOM 940 O O . ASN A 1 121 ? 10.290 13.575 50.982 1.00 59.69 121 ASN A O 1
ATOM 944 N N . VAL A 1 122 ? 11.296 11.615 50.587 1.00 67.50 122 VAL A N 1
ATOM 945 C CA . VAL A 1 122 ? 11.014 11.612 49.132 1.00 67.50 122 VAL A CA 1
ATOM 946 C C . VAL A 1 122 ? 9.509 11.520 48.844 1.00 67.50 122 VAL A C 1
ATOM 948 O O . VAL A 1 122 ? 9.038 12.098 47.865 1.00 67.50 122 VAL A O 1
ATOM 951 N N . PHE A 1 123 ? 8.761 10.854 49.728 1.00 73.50 123 PHE A N 1
ATOM 952 C CA . PHE A 1 123 ? 7.325 10.593 49.600 1.00 73.50 123 PHE A CA 1
ATOM 953 C C . PHE A 1 123 ? 6.463 11.361 50.619 1.00 73.50 123 PHE A C 1
ATOM 955 O O . PHE A 1 123 ? 5.296 11.034 50.780 1.00 73.50 123 PHE A O 1
ATOM 962 N N . ASP A 1 124 ? 6.997 12.397 51.281 1.00 69.12 124 ASP A N 1
ATOM 963 C CA . ASP A 1 124 ? 6.274 13.189 52.303 1.00 69.12 124 ASP A CA 1
ATOM 964 C C . ASP A 1 124 ? 4.952 13.803 51.807 1.00 69.12 124 ASP A C 1
ATOM 966 O O . ASP A 1 124 ? 4.079 14.142 52.600 1.00 69.12 124 ASP A O 1
ATOM 970 N N . ASP A 1 125 ? 4.836 14.022 50.498 1.00 72.31 125 ASP A N 1
ATOM 971 C CA . ASP A 1 125 ? 3.663 14.626 49.864 1.00 72.31 125 ASP A CA 1
ATOM 972 C C . ASP A 1 125 ? 2.597 13.581 49.498 1.00 72.31 125 ASP A C 1
ATOM 974 O O . ASP A 1 125 ? 1.547 13.960 48.993 1.00 72.31 125 ASP A O 1
ATOM 978 N N . LEU A 1 126 ? 2.849 12.283 49.710 1.00 78.31 126 LEU A N 1
ATOM 979 C CA . LEU A 1 126 ? 1.903 11.209 49.410 1.00 78.31 126 LEU A CA 1
ATOM 980 C C . LEU A 1 126 ? 0.859 11.101 50.529 1.00 78.31 126 LEU A C 1
ATOM 982 O O . LEU A 1 126 ? 1.197 10.826 51.680 1.00 78.31 126 LEU A O 1
ATOM 986 N N . ASN A 1 127 ? -0.415 11.279 50.190 1.00 79.94 127 ASN A N 1
ATOM 987 C CA . ASN A 1 127 ? -1.520 11.030 51.107 1.00 79.94 127 ASN A CA 1
ATOM 988 C C . ASN A 1 127 ? -2.001 9.586 50.929 1.00 79.94 127 ASN A C 1
ATOM 990 O O . ASN A 1 127 ? -2.348 9.202 49.823 1.00 79.94 127 ASN A O 1
ATOM 994 N N . TYR A 1 128 ? -2.010 8.765 51.975 1.00 76.69 128 TYR A N 1
ATOM 995 C CA . TYR A 1 128 ? -2.334 7.330 51.856 1.00 76.69 128 TYR A CA 1
ATOM 996 C C . TYR A 1 128 ? -3.343 6.850 52.908 1.00 76.69 128 TYR A C 1
ATOM 998 O O . TYR A 1 128 ? -3.504 5.650 53.116 1.00 76.69 128 TYR A O 1
ATOM 1006 N N . ALA A 1 129 ? -4.032 7.777 53.585 1.00 74.56 129 ALA A N 1
ATOM 1007 C CA . ALA A 1 129 ? -5.033 7.443 54.592 1.00 74.56 129 ALA A CA 1
ATOM 1008 C C . ALA A 1 129 ? -6.225 6.705 53.956 1.00 74.56 129 ALA A C 1
ATOM 1010 O O . ALA A 1 129 ? -7.070 7.309 53.303 1.00 74.56 129 ALA A O 1
ATOM 1011 N N . ILE A 1 130 ? -6.300 5.392 54.176 1.00 63.06 130 ILE A N 1
ATOM 1012 C CA . ILE A 1 130 ? -7.326 4.495 53.608 1.00 63.06 130 ILE A CA 1
ATOM 1013 C C . ILE A 1 130 ? -8.729 4.855 54.108 1.00 63.06 130 ILE A C 1
ATOM 1015 O O . ILE A 1 130 ? -9.715 4.655 53.409 1.00 63.06 130 ILE A O 1
ATOM 1019 N N . THR A 1 131 ? -8.819 5.440 55.304 1.00 64.69 131 THR A N 1
ATOM 1020 C CA . THR A 1 131 ? -10.078 5.903 55.899 1.00 64.69 131 THR A CA 1
ATOM 1021 C C . THR A 1 131 ? -10.657 7.143 55.216 1.00 64.69 131 THR A C 1
ATOM 1023 O O . THR A 1 131 ? -11.802 7.490 55.488 1.00 64.69 131 THR A O 1
ATOM 1026 N N . ASP A 1 132 ? -9.887 7.813 54.353 1.00 72.81 132 ASP A N 1
ATOM 1027 C CA . ASP A 1 132 ? -10.307 8.973 53.568 1.00 72.81 132 ASP A CA 1
ATOM 1028 C C . ASP A 1 132 ? -10.205 8.646 52.069 1.00 72.81 132 ASP A C 1
ATOM 1030 O O . ASP A 1 132 ? -9.263 9.030 51.364 1.00 72.81 132 ASP A O 1
ATOM 1034 N N . GLU A 1 133 ? -11.204 7.902 51.582 1.00 67.06 133 GLU A N 1
ATOM 1035 C CA . GLU A 1 133 ? -11.327 7.532 50.170 1.00 67.06 133 GLU A CA 1
ATOM 1036 C C . GLU A 1 133 ? -11.402 8.757 49.247 1.00 67.06 133 GLU A C 1
ATOM 1038 O O . GLU A 1 133 ? -11.073 8.638 48.073 1.00 67.06 133 GLU A O 1
ATOM 1043 N N . GLU A 1 134 ? -11.748 9.952 49.725 1.00 69.25 134 GLU A N 1
ATOM 1044 C CA . GLU A 1 134 ? -11.828 11.143 48.876 1.00 69.25 134 GLU A CA 1
ATOM 1045 C C . GLU A 1 134 ? -10.482 11.849 48.701 1.00 69.25 134 GLU A C 1
ATOM 1047 O O . GLU A 1 134 ? -10.273 12.485 47.665 1.00 69.25 134 GLU A O 1
ATOM 1052 N N . ASN A 1 135 ? -9.533 11.680 49.631 1.00 75.56 135 ASN A N 1
ATOM 1053 C CA . ASN A 1 135 ? -8.256 12.407 49.609 1.00 75.56 135 ASN A CA 1
ATOM 1054 C C . ASN A 1 135 ? -6.991 11.537 49.549 1.00 75.56 135 ASN A C 1
ATOM 1056 O O . ASN A 1 135 ? -5.890 12.096 49.517 1.00 75.56 135 ASN A O 1
ATOM 1060 N N . THR A 1 136 ? -7.104 10.208 49.505 1.00 83.12 136 THR A N 1
ATOM 1061 C CA . THR A 1 136 ? -5.940 9.323 49.317 1.00 83.12 136 THR A CA 1
ATOM 1062 C C . THR A 1 136 ? -5.389 9.347 47.879 1.00 83.12 136 THR A C 1
ATOM 1064 O O . THR A 1 136 ? -6.115 9.347 46.890 1.00 83.12 136 THR A O 1
ATOM 1067 N N . ASP A 1 137 ? -4.069 9.360 47.737 1.00 84.81 137 ASP A N 1
ATOM 1068 C CA . ASP A 1 137 ? -3.347 9.225 46.470 1.00 84.81 137 ASP A CA 1
ATOM 1069 C C . ASP A 1 137 ? -3.180 7.754 46.051 1.00 84.81 137 ASP A C 1
ATOM 1071 O O . ASP A 1 137 ? -2.682 7.475 44.957 1.00 84.81 137 ASP A O 1
ATOM 1075 N N . VAL A 1 138 ? -3.610 6.808 46.895 1.00 85.56 138 VAL A N 1
ATOM 1076 C CA . VAL A 1 138 ? -3.673 5.379 46.575 1.00 85.56 138 VAL A CA 1
ATOM 1077 C C . VAL A 1 138 ? -5.121 4.989 46.292 1.00 85.56 138 VAL A C 1
ATOM 1079 O O . VAL A 1 138 ? -5.976 5.027 47.173 1.00 85.56 138 VAL A O 1
ATOM 1082 N N . ARG A 1 139 ? -5.417 4.640 45.041 1.00 82.06 139 ARG A N 1
ATOM 1083 C CA . ARG A 1 139 ? -6.775 4.443 44.523 1.00 82.06 139 ARG A CA 1
ATOM 1084 C C . ARG A 1 139 ? -6.946 3.028 44.006 1.00 82.06 139 ARG A C 1
ATOM 1086 O O . ARG A 1 139 ? -6.104 2.527 43.267 1.00 82.06 139 ARG A O 1
ATOM 1093 N N . VAL A 1 140 ? -8.068 2.405 44.346 1.00 77.75 140 VAL A N 1
ATOM 1094 C CA . VAL A 1 140 ? -8.420 1.073 43.848 1.00 77.75 140 VAL A CA 1
ATOM 1095 C C . VAL A 1 140 ? -9.680 1.181 43.003 1.00 77.75 140 VAL A C 1
ATOM 1097 O O . VAL A 1 140 ? -10.750 1.533 43.499 1.00 77.75 140 VAL A O 1
ATOM 1100 N N . LEU A 1 141 ? -9.540 0.913 41.704 1.00 73.75 141 LEU A N 1
ATOM 1101 C CA . LEU A 1 141 ? -10.637 1.051 40.740 1.00 73.75 141 LEU A CA 1
ATOM 1102 C C . LEU A 1 141 ? -11.547 -0.190 40.692 1.00 73.75 141 LEU A C 1
ATOM 1104 O O . LEU A 1 141 ?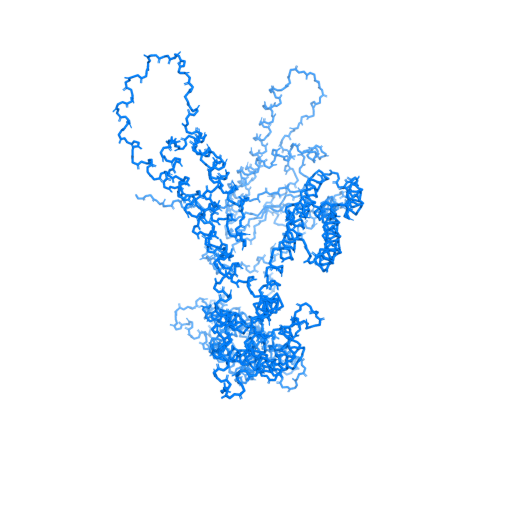 -12.657 -0.099 40.181 1.00 73.75 141 LEU A O 1
ATOM 1108 N N . GLY A 1 142 ? -11.108 -1.315 41.272 1.00 66.81 142 GLY A N 1
ATOM 1109 C CA . GLY A 1 142 ? -11.865 -2.568 41.365 1.00 66.81 142 GLY A CA 1
ATOM 1110 C C . GLY A 1 142 ? -11.542 -3.595 40.281 1.00 66.81 142 GLY A C 1
ATOM 1111 O O . GLY A 1 142 ? -10.637 -3.392 39.469 1.00 66.81 142 GLY A O 1
ATOM 1112 N N . THR A 1 143 ? -12.239 -4.738 40.294 1.00 59.75 143 THR A N 1
ATOM 1113 C CA . THR A 1 143 ? -12.078 -5.785 39.279 1.00 59.75 143 THR A CA 1
ATOM 1114 C C . THR A 1 143 ? -12.793 -5.456 37.979 1.00 59.75 143 THR A C 1
ATOM 1116 O O . THR A 1 143 ? -13.906 -4.947 37.947 1.00 59.75 143 THR A O 1
ATOM 1119 N N . ILE A 1 144 ? -12.151 -5.845 36.885 1.00 54.50 144 ILE A N 1
ATOM 1120 C CA . ILE A 1 144 ? -12.852 -6.355 35.716 1.00 54.50 144 ILE A CA 1
ATOM 1121 C C . ILE A 1 144 ? -13.146 -7.823 36.077 1.00 54.50 144 ILE A C 1
ATOM 1123 O O . ILE A 1 144 ? -12.198 -8.497 36.479 1.00 54.50 144 ILE A O 1
ATOM 1127 N N . LYS A 1 145 ? -14.417 -8.268 36.114 1.00 50.97 145 LYS A N 1
ATOM 1128 C CA . LYS A 1 145 ? -14.888 -9.515 36.788 1.00 50.97 145 LYS A CA 1
ATOM 1129 C C . LYS A 1 145 ? -13.813 -10.621 36.893 1.00 50.97 145 LYS A C 1
ATOM 1131 O O . LYS A 1 145 ? -13.299 -11.083 35.883 1.00 50.97 145 LYS A O 1
ATOM 1136 N N . ALA A 1 146 ? -13.528 -11.106 38.108 1.00 41.72 146 ALA A N 1
ATOM 1137 C CA . ALA A 1 146 ? -12.413 -12.018 38.434 1.00 41.72 146 ALA A CA 1
ATOM 1138 C C . ALA A 1 146 ? -12.358 -13.372 37.672 1.00 41.72 146 ALA A C 1
ATOM 1140 O O . ALA A 1 146 ? -11.454 -14.167 37.908 1.00 41.72 146 ALA A O 1
ATOM 1141 N N . GLN A 1 147 ? -13.305 -13.657 36.770 1.00 46.31 147 GLN A N 1
ATOM 1142 C CA . GLN A 1 147 ? -13.387 -14.896 35.983 1.00 46.31 147 GLN A CA 1
ATOM 1143 C C . GLN A 1 147 ? -13.295 -14.688 34.462 1.00 46.31 147 GLN A C 1
ATOM 1145 O O . GLN A 1 147 ? -13.347 -15.660 33.711 1.00 46.31 147 GLN A O 1
ATOM 1150 N N . SER A 1 148 ? -13.171 -13.453 33.979 1.00 47.16 148 SER A N 1
ATOM 1151 C CA . SER A 1 148 ? -13.151 -13.163 32.543 1.00 47.16 148 SER A CA 1
ATOM 1152 C C . SER A 1 148 ? -11.737 -12.869 32.050 1.00 47.16 148 SER A C 1
ATOM 1154 O O . SER A 1 148 ? -11.148 -11.851 32.403 1.00 47.16 148 SER A O 1
ATOM 1156 N N . TYR A 1 149 ? -11.208 -13.754 31.206 1.00 48.28 149 TYR A N 1
ATOM 1157 C CA . TYR A 1 149 ? -10.058 -13.451 30.356 1.00 48.28 149 TYR A CA 1
ATOM 1158 C C . TYR A 1 149 ? -10.513 -12.573 29.177 1.00 48.28 149 TYR A C 1
ATOM 1160 O O . TYR A 1 149 ? -11.669 -12.697 28.749 1.00 48.28 149 TYR A O 1
ATOM 1168 N N . PRO A 1 150 ? -9.633 -11.713 28.625 1.00 45.41 150 PRO A N 1
ATOM 1169 C CA . PRO A 1 150 ? -9.939 -10.969 27.410 1.00 45.41 150 PRO A CA 1
ATOM 1170 C C . PRO A 1 150 ? -10.472 -11.922 26.331 1.00 45.41 150 PRO A C 1
ATOM 1172 O O . PRO A 1 150 ? -9.886 -12.993 26.136 1.00 45.41 150 PRO A O 1
ATOM 1175 N N . PRO A 1 151 ? -11.577 -11.584 25.650 1.00 48.25 151 PRO A N 1
ATOM 1176 C CA . PRO A 1 151 ? -12.178 -10.248 25.537 1.00 48.25 151 PRO A CA 1
ATOM 1177 C C . PRO A 1 151 ? -13.420 -10.000 26.421 1.00 48.25 151 PRO A C 1
ATOM 1179 O O . PRO A 1 151 ? -14.149 -9.042 26.187 1.00 48.25 151 PRO A O 1
ATOM 1182 N N . HIS A 1 152 ? -13.737 -10.879 27.376 1.00 50.16 152 HIS A N 1
ATOM 1183 C CA . HIS A 1 152 ? -15.010 -10.832 28.122 1.00 50.16 152 HIS A CA 1
ATOM 1184 C C . HIS A 1 152 ? -14.928 -10.076 29.449 1.00 50.16 152 HIS A C 1
ATOM 1186 O O . HIS A 1 152 ? -15.790 -10.218 30.319 1.00 50.16 152 HIS A O 1
ATOM 1192 N N . ASP A 1 153 ? -13.865 -9.308 29.625 1.00 57.56 153 ASP A N 1
ATOM 1193 C CA . ASP A 1 153 ? -13.555 -8.594 30.837 1.00 57.56 153 ASP A CA 1
ATOM 1194 C C . ASP A 1 153 ? -14.374 -7.285 30.893 1.00 57.56 153 ASP A C 1
ATOM 1196 O O . ASP A 1 153 ? -14.066 -6.293 30.244 1.00 57.56 153 ASP A O 1
ATOM 1200 N N . ALA A 1 154 ? -15.461 -7.291 31.683 1.00 57.12 154 ALA A N 1
ATOM 1201 C CA . ALA A 1 154 ? -16.339 -6.132 31.898 1.00 57.12 154 ALA A CA 1
ATOM 1202 C C . ALA A 1 154 ? -16.060 -5.418 33.244 1.00 57.12 154 ALA A C 1
ATOM 1204 O O . ALA A 1 154 ? -15.972 -6.097 34.278 1.00 57.12 154 ALA A O 1
ATOM 1205 N N . PRO A 1 155 ? -15.905 -4.075 33.257 1.00 62.56 155 PRO A N 1
ATOM 1206 C CA . PRO A 1 155 ? -15.661 -3.302 34.476 1.00 62.56 155 PRO A CA 1
ATOM 1207 C C . PRO A 1 155 ? -16.884 -3.321 35.405 1.00 62.56 155 PRO A C 1
ATOM 1209 O O . PRO A 1 155 ? -18.016 -3.497 34.951 1.00 62.56 155 PRO A O 1
ATOM 1212 N N . LEU A 1 156 ? -16.668 -3.133 36.712 1.00 67.44 156 LEU A N 1
ATOM 1213 C CA . LEU A 1 156 ? -17.769 -2.956 37.666 1.00 67.44 156 LEU A CA 1
ATOM 1214 C C . LEU A 1 156 ? -18.620 -1.715 37.309 1.00 67.44 156 LEU A C 1
ATOM 1216 O O . LEU A 1 156 ? -18.076 -0.749 36.769 1.00 67.44 156 LEU A O 1
ATOM 1220 N N . PRO A 1 157 ? -19.933 -1.705 37.615 1.00 71.38 157 PRO A N 1
ATOM 1221 C CA . PRO A 1 157 ? -20.832 -0.595 37.266 1.00 71.38 157 PRO A CA 1
ATOM 1222 C C . PRO A 1 157 ? -20.371 0.780 37.774 1.00 71.38 157 PRO A C 1
ATOM 1224 O O . PRO A 1 157 ? -20.561 1.791 37.103 1.00 71.38 157 PRO A O 1
ATOM 1227 N N . ASP A 1 158 ? -19.705 0.814 38.927 1.00 70.31 158 ASP A N 1
ATOM 1228 C CA . ASP A 1 158 ? -19.189 2.017 39.582 1.00 70.31 158 ASP A CA 1
ATOM 1229 C C . ASP A 1 158 ? -17.754 2.388 39.150 1.00 70.31 158 ASP A C 1
ATOM 1231 O O . ASP A 1 158 ? -17.229 3.431 39.548 1.00 70.31 158 ASP A O 1
ATOM 1235 N N . TYR A 1 159 ? -17.114 1.590 38.285 1.00 74.12 159 TYR A N 1
ATOM 1236 C CA . TYR A 1 159 ? -15.763 1.851 37.771 1.00 74.12 159 TYR A CA 1
ATOM 1237 C C . TYR A 1 159 ? -15.665 3.225 37.094 1.00 74.12 159 TYR A C 1
ATOM 1239 O O . TYR A 1 159 ? -14.711 3.973 37.320 1.00 74.12 159 TYR A O 1
ATOM 1247 N N . GLY A 1 160 ? -16.670 3.588 36.288 1.00 67.06 160 GLY A N 1
ATOM 1248 C CA . GLY A 1 160 ? -16.726 4.887 35.612 1.00 67.06 160 GLY A CA 1
ATOM 1249 C C . GLY A 1 160 ? -16.796 6.058 36.596 1.00 67.06 160 GLY A C 1
ATOM 1250 O O . GLY A 1 160 ? -16.085 7.051 36.432 1.00 67.06 160 GLY A O 1
ATOM 1251 N N . GLN A 1 161 ? -17.589 5.923 37.660 1.00 75.50 161 GLN A N 1
ATOM 1252 C CA . GLN A 1 161 ? -17.707 6.935 38.709 1.00 75.50 161 GLN A CA 1
ATOM 1253 C C . GLN A 1 161 ? -16.400 7.082 39.499 1.00 75.50 161 GLN A C 1
ATOM 1255 O O . GLN A 1 161 ? -15.925 8.202 39.695 1.00 75.50 161 GLN A O 1
ATOM 1260 N N . ARG A 1 162 ? -15.758 5.969 39.871 1.00 74.44 162 ARG A N 1
ATOM 1261 C CA . ARG A 1 162 ? -14.448 5.967 40.548 1.00 74.44 162 ARG A CA 1
ATOM 1262 C C . ARG A 1 162 ? -13.351 6.592 39.687 1.00 74.44 162 ARG A C 1
ATOM 1264 O O . ARG A 1 162 ? -12.491 7.307 40.199 1.00 74.44 162 ARG A O 1
ATOM 1271 N N . LEU A 1 163 ? -13.389 6.374 38.372 1.00 71.62 163 LEU A N 1
ATOM 1272 C CA . LEU A 1 163 ? -12.453 6.994 37.433 1.00 71.62 163 LEU A CA 1
ATOM 1273 C C . LEU A 1 163 ? -12.650 8.517 37.353 1.00 71.62 163 LEU A C 1
ATOM 1275 O O . LEU A 1 163 ? -11.672 9.268 37.322 1.00 71.62 163 LEU A O 1
ATOM 1279 N N . LEU A 1 164 ? -13.901 8.986 37.364 1.00 70.38 164 LEU A N 1
ATOM 1280 C CA . LEU A 1 164 ? -14.221 10.416 37.421 1.00 70.38 164 LEU A CA 1
ATOM 1281 C C . LEU A 1 164 ? -13.772 11.048 38.746 1.00 70.38 164 LEU A C 1
ATOM 1283 O O . LEU A 1 164 ? -13.177 12.125 38.731 1.00 70.38 164 LEU A O 1
ATOM 1287 N N . GLN A 1 165 ? -13.973 10.361 39.872 1.00 78.50 165 GLN A N 1
ATOM 1288 C CA . GLN A 1 165 ? -13.487 10.795 41.186 1.00 78.50 165 GLN A CA 1
ATOM 1289 C C . GLN A 1 165 ? -11.955 10.854 41.242 1.00 78.50 165 GLN A C 1
ATOM 1291 O O . GLN A 1 165 ? -11.394 11.818 41.763 1.00 78.50 165 GLN A O 1
ATOM 1296 N N . LEU A 1 166 ? -11.259 9.875 40.652 1.00 78.25 166 LEU A N 1
ATOM 1297 C CA . LEU A 1 166 ? -9.802 9.898 40.510 1.00 78.25 166 LEU A CA 1
ATOM 1298 C C . LEU A 1 166 ? -9.346 11.115 39.697 1.00 78.25 166 LEU A C 1
ATOM 1300 O O . LEU A 1 166 ? -8.432 11.821 40.118 1.00 78.25 166 LEU A O 1
ATOM 1304 N N . ARG A 1 167 ? -9.981 11.382 38.550 1.00 76.12 167 ARG A N 1
ATOM 1305 C CA . ARG A 1 167 ? -9.674 12.554 37.717 1.00 76.12 167 ARG A CA 1
ATOM 1306 C C . ARG A 1 167 ? -9.845 13.855 38.501 1.00 76.12 167 ARG A C 1
ATOM 1308 O O . ARG A 1 167 ? -8.969 14.716 38.429 1.00 76.12 167 ARG A O 1
ATOM 1315 N N . GLU A 1 168 ? -10.941 13.988 39.241 1.00 75.44 168 GLU A N 1
ATOM 1316 C CA . GLU A 1 168 ? -11.226 15.182 40.039 1.00 75.44 168 GLU A CA 1
ATOM 1317 C C . GLU A 1 168 ? -10.227 15.345 41.191 1.00 75.44 168 GLU A C 1
ATOM 1319 O O . GLU A 1 168 ? -9.725 16.441 41.429 1.00 75.44 168 GLU A O 1
ATOM 1324 N N . HIS A 1 169 ? -9.849 14.245 41.848 1.00 81.44 169 HIS A N 1
ATOM 1325 C CA . HIS A 1 169 ? -8.797 14.236 42.867 1.00 81.44 169 HIS A CA 1
ATOM 1326 C C . HIS A 1 169 ? -7.443 14.681 42.307 1.00 81.44 169 HIS A C 1
ATOM 1328 O O . HIS A 1 169 ? -6.780 15.522 42.906 1.00 81.44 169 HIS A O 1
ATOM 1334 N N . ILE A 1 170 ? -7.042 14.172 41.137 1.00 76.75 170 ILE A N 1
ATOM 1335 C CA . ILE A 1 170 ? -5.795 14.580 40.468 1.00 76.75 170 ILE A CA 1
ATOM 1336 C C . ILE A 1 170 ? -5.830 16.074 40.152 1.00 76.75 170 ILE A C 1
ATOM 1338 O O . ILE A 1 170 ? -4.871 16.790 40.441 1.00 76.75 170 ILE A O 1
ATOM 1342 N N . HIS A 1 171 ? -6.940 16.549 39.581 1.00 73.31 171 HIS A N 1
ATOM 1343 C CA . HIS A 1 171 ? -7.122 17.958 39.258 1.00 73.31 171 HIS A CA 1
ATOM 1344 C C . HIS A 1 171 ? -6.979 18.829 40.510 1.00 73.31 171 HIS A C 1
ATOM 1346 O O . HIS A 1 171 ? -6.160 19.749 40.537 1.00 73.31 171 HIS A O 1
ATOM 1352 N N . ARG A 1 172 ? -7.681 18.466 41.584 1.00 78.31 172 ARG A N 1
ATOM 1353 C CA . ARG A 1 172 ? -7.624 19.139 42.881 1.00 78.31 172 ARG A CA 1
ATOM 1354 C C . ARG A 1 172 ? -6.210 19.145 43.472 1.00 78.31 172 ARG A C 1
ATOM 1356 O O . ARG A 1 172 ? -5.683 20.210 43.784 1.00 78.31 172 ARG A O 1
ATOM 1363 N N . ARG A 1 173 ? -5.538 17.990 43.540 1.00 76.44 173 ARG A N 1
ATOM 1364 C CA . ARG A 1 173 ? -4.170 17.840 44.084 1.00 76.44 173 ARG A CA 1
ATOM 1365 C C . ARG A 1 173 ? -3.127 18.663 43.332 1.00 76.44 173 ARG A C 1
ATOM 1367 O O . ARG A 1 173 ? -2.179 19.157 43.948 1.00 76.44 173 ARG A O 1
ATOM 1374 N N . VAL A 1 174 ? -3.291 18.812 42.020 1.00 72.31 174 VAL A N 1
ATOM 1375 C CA . VAL A 1 174 ? -2.405 19.627 41.179 1.00 72.31 174 VAL A CA 1
ATOM 1376 C C . VAL A 1 174 ? -2.722 21.122 41.324 1.00 72.31 174 VAL A C 1
ATOM 1378 O O . VAL A 1 174 ? -1.799 21.936 41.405 1.00 72.31 174 VAL A O 1
ATOM 1381 N N . CYS A 1 175 ? -4.001 21.498 41.404 1.00 69.00 175 CYS A N 1
ATOM 1382 C CA . CYS A 1 175 ? -4.442 22.896 41.416 1.00 69.00 175 CYS A CA 1
ATOM 1383 C C . CYS A 1 175 ? -4.423 23.568 42.802 1.00 69.00 175 CYS A C 1
ATOM 1385 O O . CYS A 1 175 ? -4.218 24.778 42.876 1.00 69.00 175 CYS A O 1
ATOM 1387 N N . GLU A 1 176 ? -4.582 22.827 43.901 1.00 66.44 176 GLU A N 1
ATOM 1388 C CA . GLU A 1 176 ? -4.633 23.378 45.269 1.00 66.44 176 GLU A CA 1
ATOM 1389 C C . GLU A 1 176 ? -3.258 23.659 45.891 1.00 66.44 176 GLU A C 1
ATOM 1391 O O . GLU A 1 176 ? -3.156 24.249 46.973 1.00 66.44 176 GLU A O 1
ATOM 1396 N N . SER A 1 177 ? -2.165 23.261 45.234 1.00 58.38 177 SER A N 1
ATOM 1397 C CA . SER A 1 177 ? -0.835 23.570 45.752 1.00 58.38 177 SER A CA 1
ATOM 1398 C C . SER A 1 177 ? -0.638 25.096 45.775 1.00 58.38 177 SER A C 1
ATOM 1400 O O . SER A 1 177 ? -0.779 25.772 44.761 1.00 58.38 177 SER A O 1
ATOM 1402 N N . LYS A 1 178 ? -0.298 25.673 46.940 1.00 50.44 178 LYS A N 1
ATOM 1403 C CA . LYS A 1 178 ? -0.115 27.132 47.159 1.00 50.44 178 LYS A CA 1
ATOM 1404 C C . LYS A 1 178 ? 0.965 27.796 46.278 1.00 50.44 178 LYS A C 1
ATOM 1406 O O . LYS A 1 178 ? 1.271 28.974 46.454 1.00 50.44 178 LYS A O 1
ATOM 1411 N N . LYS A 1 179 ? 1.586 27.055 45.361 1.00 54.47 179 LYS A N 1
ATOM 1412 C CA . LYS A 1 179 ? 2.483 27.572 44.331 1.00 54.47 179 LYS A CA 1
ATOM 1413 C C . LYS A 1 179 ? 1.659 27.698 43.056 1.00 54.47 179 LYS A C 1
ATOM 1415 O O . LYS A 1 179 ? 1.205 26.687 42.542 1.00 54.47 179 LYS A O 1
ATOM 1420 N N . ALA A 1 180 ? 1.476 28.933 42.579 1.00 45.41 180 ALA A N 1
ATOM 1421 C CA . ALA A 1 180 ? 0.780 29.236 41.330 1.00 45.41 180 ALA A CA 1
ATOM 1422 C C . ALA A 1 180 ? 1.112 28.186 40.262 1.00 45.41 180 ALA A C 1
ATOM 1424 O O . ALA A 1 180 ? 2.294 27.974 39.973 1.00 45.41 180 ALA A O 1
ATOM 1425 N N . TRP A 1 181 ? 0.078 27.520 39.740 1.00 42.53 181 TRP A N 1
ATOM 1426 C CA . TRP A 1 181 ? 0.199 26.505 38.702 1.00 42.53 181 TRP A CA 1
ATOM 1427 C C . TRP A 1 181 ? 1.081 27.048 37.575 1.00 42.53 181 TRP A C 1
ATOM 1429 O O . TRP A 1 181 ? 0.725 27.996 36.875 1.00 42.53 181 TRP A O 1
ATOM 1439 N N . LYS A 1 182 ? 2.284 26.488 37.453 1.00 46.72 182 LYS A N 1
ATOM 1440 C CA . LYS A 1 182 ? 3.185 26.724 36.333 1.00 46.72 182 LYS A CA 1
ATOM 1441 C C . LYS A 1 182 ? 3.192 25.428 35.556 1.00 46.72 182 LYS A C 1
ATOM 1443 O O . LYS A 1 182 ? 3.961 24.540 35.909 1.00 46.72 182 LYS A O 1
ATOM 1448 N N . ALA A 1 183 ? 2.355 25.331 34.523 1.00 38.97 183 ALA A N 1
ATOM 1449 C CA . ALA A 1 183 ? 2.514 24.288 33.520 1.00 38.97 183 ALA A CA 1
ATOM 1450 C C . ALA A 1 183 ? 3.999 24.236 33.151 1.00 38.97 183 ALA A C 1
ATOM 1452 O O . ALA A 1 183 ? 4.554 25.242 32.691 1.00 38.97 183 ALA A O 1
ATOM 1453 N N . GLN A 1 184 ? 4.671 23.115 33.417 1.00 45.00 184 GLN A N 1
ATOM 1454 C CA . GLN A 1 184 ? 6.065 22.938 33.024 1.00 45.00 184 GLN A CA 1
ATOM 1455 C C . GLN A 1 184 ? 6.119 22.781 31.500 1.00 45.00 184 GLN A C 1
ATOM 1457 O O . GLN A 1 184 ? 6.295 21.699 30.943 1.00 45.00 184 GLN A O 1
ATOM 1462 N N . LEU A 1 185 ? 5.995 23.915 30.810 1.00 38.03 185 LEU A N 1
ATOM 1463 C CA . LEU A 1 185 ? 6.047 24.115 29.364 1.00 38.03 185 LEU A CA 1
ATOM 1464 C C . LEU A 1 185 ? 7.462 23.874 28.798 1.00 38.03 185 LEU A C 1
ATOM 1466 O O . LEU A 1 185 ? 7.841 24.447 27.786 1.00 38.03 185 LEU A O 1
ATOM 1470 N N . HIS A 1 186 ? 8.288 23.056 29.451 1.00 39.12 186 HIS A N 1
ATOM 1471 C CA . HIS A 1 186 ? 9.667 22.813 29.033 1.00 39.12 186 HIS A CA 1
ATOM 1472 C C . HIS A 1 186 ? 9.802 21.631 28.059 1.00 39.12 186 HIS A C 1
ATOM 1474 O O . HIS A 1 186 ? 10.821 21.531 27.374 1.00 39.12 186 HIS A O 1
ATOM 1480 N N . ARG A 1 187 ? 8.791 20.748 27.946 1.00 41.06 187 ARG A N 1
ATOM 1481 C CA . ARG A 1 187 ? 8.821 19.582 27.035 1.00 41.06 187 ARG A CA 1
ATOM 1482 C C . ARG A 1 187 ? 8.007 19.731 25.752 1.00 41.06 187 ARG A C 1
ATOM 1484 O O . ARG A 1 187 ? 8.535 19.358 24.709 1.00 41.06 187 ARG A O 1
ATOM 1491 N N . CYS A 1 188 ? 6.818 20.340 25.777 1.00 41.31 188 CYS A N 1
ATOM 1492 C CA . CYS A 1 188 ? 6.088 20.635 24.532 1.00 41.31 188 CYS A CA 1
ATOM 1493 C C . CYS A 1 188 ? 6.864 21.607 23.635 1.00 41.31 188 CYS A C 1
ATOM 1495 O O . CYS A 1 188 ? 6.872 21.433 22.424 1.00 41.31 188 CYS A O 1
ATOM 1497 N N . VAL A 1 189 ? 7.600 22.562 24.219 1.00 44.47 189 VAL A N 1
ATOM 1498 C CA . VAL A 1 189 ? 8.464 23.472 23.454 1.00 44.47 189 VAL A CA 1
ATOM 1499 C C . VAL A 1 189 ? 9.643 22.726 22.828 1.00 44.47 189 VAL A C 1
ATOM 1501 O O . VAL A 1 189 ? 9.929 22.964 21.666 1.00 44.47 189 VAL A O 1
ATOM 1504 N N . ARG A 1 190 ? 10.281 21.773 23.527 1.00 49.91 190 ARG A N 1
ATOM 1505 C CA . ARG A 1 190 ? 11.409 20.997 22.969 1.00 49.91 190 ARG A CA 1
ATOM 1506 C C . ARG A 1 190 ? 10.984 19.985 21.902 1.00 49.91 190 ARG A C 1
ATOM 1508 O O . ARG A 1 190 ? 11.713 19.821 20.934 1.00 49.91 190 ARG A O 1
ATOM 1515 N N . ALA A 1 191 ? 9.833 19.326 22.058 1.00 52.78 191 ALA A N 1
ATOM 1516 C CA . ALA A 1 191 ? 9.281 18.445 21.025 1.00 52.78 191 ALA A CA 1
ATOM 1517 C C . ALA A 1 191 ? 8.864 19.252 19.786 1.00 52.78 191 ALA A C 1
ATOM 1519 O O . ALA A 1 191 ? 9.276 18.934 18.680 1.00 52.78 191 ALA A O 1
ATOM 1520 N N . HIS A 1 192 ? 8.175 20.379 19.986 1.00 59.66 192 HIS A N 1
ATOM 1521 C CA . HIS A 1 192 ? 7.834 21.297 18.902 1.00 59.66 192 HIS A CA 1
ATOM 1522 C C . HIS A 1 192 ? 9.074 21.910 18.227 1.00 59.66 192 HIS A C 1
ATOM 1524 O O . HIS A 1 192 ? 9.104 22.059 17.010 1.00 59.66 192 HIS A O 1
ATOM 1530 N N . GLN A 1 193 ? 10.121 22.240 18.990 1.00 67.94 193 GLN A N 1
ATOM 1531 C CA . GLN A 1 193 ? 11.405 22.709 18.456 1.00 67.94 193 GLN A CA 1
ATOM 1532 C C . GLN A 1 193 ? 12.113 21.616 17.655 1.00 67.94 193 GLN A C 1
ATOM 1534 O O . GLN A 1 193 ? 12.641 21.910 16.589 1.00 67.94 193 GLN A O 1
ATOM 1539 N N . HIS A 1 194 ? 12.089 20.369 18.125 1.00 71.94 194 HIS A N 1
ATOM 1540 C CA . HIS A 1 194 ? 12.633 19.238 17.382 1.00 71.94 194 HIS A CA 1
ATOM 1541 C C . HIS A 1 194 ? 11.863 19.000 16.077 1.00 71.94 194 HIS A C 1
ATOM 1543 O O . HIS A 1 194 ? 12.485 18.885 15.028 1.00 71.94 194 HIS A O 1
ATOM 1549 N N . ASP A 1 195 ? 10.530 19.013 16.100 1.00 71.31 195 ASP A N 1
ATOM 1550 C CA . ASP A 1 195 ? 9.718 18.855 14.886 1.00 71.31 195 ASP A CA 1
ATOM 1551 C C . ASP A 1 195 ? 9.941 20.015 13.907 1.00 71.31 195 ASP A C 1
ATOM 1553 O O . ASP A 1 195 ? 10.074 19.810 12.701 1.00 71.31 195 ASP A O 1
ATOM 1557 N N . LYS A 1 196 ? 10.069 21.245 14.420 1.00 77.69 196 LYS A N 1
ATOM 1558 C CA . LYS A 1 196 ? 10.418 22.424 13.617 1.00 77.69 196 LYS A CA 1
ATOM 1559 C C . LYS A 1 196 ? 11.812 22.299 12.994 1.00 77.69 196 LYS A C 1
ATOM 1561 O O . LYS A 1 196 ? 11.983 22.675 11.836 1.00 77.69 196 LYS A O 1
ATOM 1566 N N . LEU A 1 197 ? 12.787 21.771 13.734 1.00 84.75 197 LEU A N 1
ATOM 1567 C CA . LEU A 1 197 ? 14.129 21.482 13.229 1.00 84.75 197 LEU A CA 1
ATOM 1568 C C . LEU A 1 197 ? 14.078 20.420 12.126 1.00 84.75 197 LEU A C 1
ATOM 1570 O O . LEU A 1 197 ? 14.593 20.659 11.039 1.00 84.75 197 LEU A O 1
ATOM 1574 N N . VAL A 1 198 ? 13.413 19.289 12.374 1.00 81.19 198 VAL A N 1
ATOM 1575 C CA . VAL A 1 198 ? 13.274 18.195 11.400 1.00 81.19 198 VAL A CA 1
ATOM 1576 C C . VAL A 1 198 ? 12.613 18.689 10.115 1.00 81.19 198 VAL A C 1
ATOM 1578 O O . VAL A 1 198 ? 13.103 18.387 9.031 1.00 81.19 198 VAL A O 1
ATOM 1581 N N . ASN A 1 199 ? 11.559 19.500 10.213 1.00 79.00 199 ASN A N 1
ATOM 1582 C CA . ASN A 1 199 ? 10.892 20.062 9.039 1.00 79.00 199 ASN A CA 1
ATOM 1583 C C . ASN A 1 199 ? 11.815 20.976 8.222 1.00 79.00 199 ASN A C 1
ATOM 1585 O O . ASN A 1 199 ? 11.867 20.836 7.004 1.00 79.00 199 ASN A O 1
ATOM 1589 N N . ARG A 1 200 ? 12.587 21.857 8.872 1.00 86.12 200 ARG A N 1
ATOM 1590 C CA . ARG A 1 200 ? 13.542 22.744 8.179 1.00 86.12 200 ARG A CA 1
ATOM 1591 C C . ARG A 1 200 ? 14.692 21.966 7.539 1.00 86.12 200 ARG A C 1
ATOM 1593 O O . ARG A 1 200 ? 15.054 22.239 6.401 1.00 86.12 200 ARG A O 1
ATOM 1600 N N . VAL A 1 201 ? 15.226 20.960 8.233 1.00 85.19 201 VAL A N 1
ATOM 1601 C CA . VAL A 1 201 ? 16.273 20.078 7.691 1.00 85.19 201 VAL A CA 1
ATOM 1602 C C . VAL A 1 201 ? 15.752 19.302 6.477 1.00 85.19 201 VAL A C 1
ATOM 1604 O O . VAL A 1 201 ? 16.439 19.213 5.459 1.00 85.19 201 VAL A O 1
ATOM 1607 N N . ASN A 1 202 ? 14.523 18.784 6.548 1.00 81.50 202 ASN A N 1
ATOM 1608 C CA . ASN A 1 202 ? 13.886 18.089 5.430 1.00 81.50 202 ASN A CA 1
ATOM 1609 C C . ASN A 1 202 ? 13.611 19.028 4.248 1.00 81.50 202 ASN A C 1
ATOM 1611 O O . ASN A 1 202 ? 13.775 18.626 3.100 1.00 81.50 202 ASN A O 1
ATOM 1615 N N . GLU A 1 203 ? 13.240 20.284 4.496 1.00 84.12 203 GLU A N 1
ATOM 1616 C CA . GLU A 1 203 ? 13.064 21.284 3.440 1.00 84.12 203 GLU A CA 1
ATOM 1617 C C . GLU A 1 203 ? 14.377 21.552 2.686 1.00 84.12 203 GLU A C 1
ATOM 1619 O O . GLU A 1 203 ? 14.390 21.552 1.451 1.00 84.12 203 GLU A O 1
ATOM 1624 N N . CYS A 1 204 ? 15.501 21.680 3.399 1.00 83.94 204 CYS A N 1
ATOM 1625 C CA . CYS A 1 204 ? 16.828 21.766 2.782 1.00 83.94 204 CYS A CA 1
ATOM 1626 C C . CYS A 1 204 ? 17.161 20.511 1.954 1.00 83.94 204 CYS A C 1
ATOM 1628 O O . CYS A 1 204 ? 17.670 20.635 0.840 1.00 83.94 204 CYS A O 1
ATOM 1630 N N . ALA A 1 205 ? 16.832 19.313 2.448 1.00 82.25 205 ALA A N 1
ATOM 1631 C CA . ALA A 1 205 ? 17.028 18.047 1.730 1.00 82.25 205 ALA A CA 1
ATOM 1632 C C . ALA A 1 205 ? 16.188 17.948 0.443 1.00 82.25 205 ALA A C 1
ATOM 1634 O O . ALA A 1 205 ? 16.689 17.555 -0.616 1.00 82.25 205 ALA A O 1
ATOM 1635 N N . HIS A 1 206 ? 14.925 18.371 0.493 1.00 82.12 206 HIS A N 1
ATOM 1636 C CA . HIS A 1 206 ? 14.066 18.429 -0.689 1.00 82.12 206 HIS A CA 1
ATOM 1637 C C . HIS A 1 206 ? 14.584 19.433 -1.719 1.00 82.12 206 HIS A C 1
ATOM 1639 O O . HIS A 1 206 ? 14.645 19.117 -2.909 1.00 82.12 206 HIS A O 1
ATOM 1645 N N . ARG A 1 207 ? 15.017 20.617 -1.273 1.00 89.50 207 ARG A N 1
ATOM 1646 C CA . ARG A 1 207 ? 15.625 21.623 -2.152 1.00 89.50 207 ARG A CA 1
ATOM 1647 C C . ARG A 1 207 ? 16.912 21.108 -2.786 1.00 89.50 207 ARG A C 1
ATOM 1649 O O . ARG A 1 207 ? 17.072 21.273 -3.988 1.00 89.50 207 ARG A O 1
ATOM 1656 N N . LEU A 1 208 ? 17.778 20.435 -2.027 1.00 88.06 208 LEU A N 1
ATOM 1657 C CA . LEU A 1 208 ? 18.989 19.800 -2.555 1.00 88.06 208 LEU A CA 1
ATOM 1658 C C . LEU A 1 208 ? 18.655 18.827 -3.691 1.00 88.06 208 LEU A C 1
ATOM 1660 O O . LEU A 1 208 ? 19.214 18.934 -4.780 1.00 88.06 208 LEU A O 1
ATOM 1664 N N . THR A 1 209 ? 17.694 17.933 -3.457 1.00 82.56 209 TH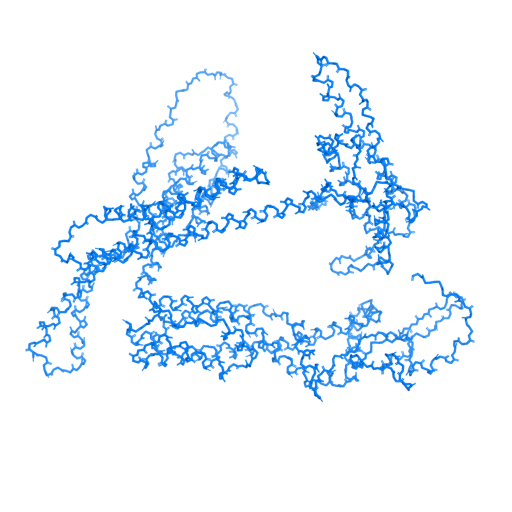R A N 1
ATOM 1665 C CA . THR A 1 209 ? 17.238 16.958 -4.459 1.00 82.56 209 THR A CA 1
ATOM 1666 C C . THR A 1 209 ? 16.724 17.659 -5.722 1.00 82.56 209 THR A C 1
ATOM 1668 O O . THR A 1 209 ? 17.087 17.285 -6.835 1.00 82.56 209 THR A O 1
ATOM 1671 N N . ALA A 1 210 ? 15.930 18.724 -5.566 1.00 79.12 210 ALA A N 1
ATOM 1672 C CA . ALA A 1 210 ? 15.421 19.506 -6.690 1.00 79.12 210 ALA A CA 1
ATOM 1673 C C . ALA A 1 210 ? 16.541 20.195 -7.494 1.00 79.12 210 ALA A C 1
ATOM 1675 O O . ALA A 1 210 ? 16.459 20.266 -8.720 1.00 79.12 210 ALA A O 1
ATOM 1676 N N . LYS A 1 211 ? 17.601 20.673 -6.826 1.00 88.75 211 LYS A N 1
ATOM 1677 C CA . LYS A 1 211 ? 18.764 21.282 -7.491 1.00 88.75 211 LYS A CA 1
ATOM 1678 C C . LYS A 1 211 ? 19.551 20.275 -8.318 1.00 88.75 211 LYS A C 1
ATOM 1680 O O . LYS A 1 211 ? 19.869 20.568 -9.469 1.00 88.75 211 LYS A O 1
ATOM 1685 N N . TYR A 1 212 ? 19.799 19.086 -7.773 1.00 87.44 212 TYR A N 1
ATOM 1686 C CA . TYR A 1 212 ? 20.421 18.008 -8.537 1.00 87.44 212 TYR A CA 1
ATOM 1687 C C . TYR A 1 212 ? 19.570 17.578 -9.733 1.00 87.44 212 TYR A C 1
ATOM 1689 O O . TYR A 1 212 ? 20.113 17.425 -10.821 1.00 87.44 212 TYR A O 1
ATOM 1697 N N . CYS A 1 213 ? 18.250 17.452 -9.565 1.00 78.12 213 CYS A N 1
ATOM 1698 C CA . CYS A 1 213 ? 17.341 17.109 -10.661 1.00 78.12 213 CYS A CA 1
ATOM 1699 C C . CYS A 1 213 ? 17.421 18.127 -11.808 1.00 78.12 213 CYS A C 1
ATOM 1701 O O . CYS A 1 213 ? 17.630 17.752 -12.957 1.00 78.12 213 CYS A O 1
ATOM 1703 N N . ALA A 1 214 ? 17.339 19.424 -11.495 1.00 81.44 214 ALA A N 1
ATOM 1704 C CA . ALA A 1 214 ? 17.425 20.475 -12.506 1.00 81.44 214 ALA A CA 1
ATOM 1705 C C . ALA A 1 214 ? 18.790 20.496 -13.220 1.00 81.44 214 ALA A C 1
ATOM 1707 O O . ALA A 1 214 ? 18.852 20.677 -14.435 1.00 81.44 214 ALA A O 1
ATOM 1708 N N . ALA A 1 215 ? 19.888 20.297 -12.482 1.00 88.06 215 ALA A N 1
ATOM 1709 C CA . ALA A 1 215 ? 21.225 20.215 -13.070 1.00 88.06 215 ALA A CA 1
ATOM 1710 C C . ALA A 1 215 ? 21.385 18.968 -13.958 1.00 88.06 215 ALA A C 1
ATOM 1712 O O . ALA A 1 215 ? 21.955 19.048 -15.047 1.00 88.06 215 ALA A O 1
ATOM 1713 N N . PHE A 1 216 ? 20.830 17.836 -13.526 1.00 87.00 216 PHE A N 1
ATOM 1714 C CA . PHE A 1 216 ? 20.810 16.597 -14.293 1.00 87.00 216 PHE A CA 1
ATOM 1715 C C . PHE A 1 216 ? 20.044 16.741 -15.611 1.00 87.00 216 PHE A C 1
ATOM 1717 O O . PHE A 1 216 ? 20.516 16.241 -16.630 1.00 87.00 216 PHE A O 1
ATOM 1724 N N . ASP A 1 217 ? 18.912 17.447 -15.631 1.00 77.50 217 ASP A N 1
ATOM 1725 C CA . ASP A 1 217 ? 18.149 17.685 -16.863 1.00 77.50 217 ASP A CA 1
ATOM 1726 C C . ASP A 1 217 ? 18.972 18.473 -17.895 1.00 77.50 217 ASP A C 1
ATOM 1728 O O . ASP A 1 217 ? 19.017 18.112 -19.075 1.00 77.50 217 ASP A O 1
ATOM 1732 N N . VAL A 1 218 ? 19.688 19.511 -17.450 1.00 88.19 218 VAL A N 1
ATOM 1733 C CA . VAL A 1 218 ? 20.576 20.312 -18.312 1.00 88.19 218 VAL A CA 1
ATOM 1734 C C . VAL A 1 218 ? 21.704 19.452 -18.882 1.00 88.19 218 VAL A C 1
ATOM 1736 O O . VAL A 1 218 ? 21.944 19.473 -20.091 1.00 88.19 218 VAL A O 1
ATOM 1739 N N . ILE A 1 219 ? 22.359 18.657 -18.036 1.00 89.00 219 ILE A N 1
ATOM 1740 C CA . ILE A 1 219 ? 23.457 17.775 -18.453 1.00 89.00 219 ILE A CA 1
ATOM 1741 C C . ILE A 1 219 ? 22.949 16.664 -19.370 1.00 89.00 219 ILE A C 1
ATOM 1743 O O . ILE A 1 219 ? 23.583 16.353 -20.372 1.00 89.00 219 ILE A O 1
ATOM 1747 N N . SER A 1 220 ? 21.764 16.120 -19.106 1.00 80.44 220 SER A N 1
ATOM 1748 C CA . SER A 1 220 ? 21.122 15.127 -19.970 1.00 80.44 220 SER A CA 1
ATOM 1749 C C . SER A 1 220 ? 20.854 15.675 -21.371 1.00 80.44 220 SER A C 1
ATOM 1751 O O . SER A 1 220 ? 21.024 14.957 -22.360 1.00 80.44 220 SER A O 1
ATOM 1753 N N . MET A 1 221 ? 20.467 16.950 -21.488 1.00 84.88 221 MET A N 1
ATOM 1754 C CA . MET A 1 221 ? 20.351 17.618 -22.787 1.00 84.88 221 MET A CA 1
ATOM 1755 C C . MET A 1 221 ? 21.713 17.808 -23.463 1.00 84.88 221 MET A C 1
ATOM 1757 O O . MET A 1 221 ? 21.807 17.679 -24.683 1.00 84.88 221 MET A O 1
ATOM 1761 N N . GLU A 1 222 ? 22.761 18.122 -22.704 1.00 87.31 222 GLU A N 1
ATOM 1762 C CA . GLU A 1 222 ? 24.119 18.284 -23.232 1.00 87.31 222 GLU A CA 1
ATOM 1763 C C . GLU A 1 222 ? 24.704 16.963 -23.747 1.00 87.31 222 GLU A C 1
ATOM 1765 O O . GLU A 1 222 ? 25.204 16.926 -24.870 1.00 87.31 222 GLU A O 1
ATOM 1770 N N . ILE A 1 223 ? 24.534 15.871 -22.995 1.00 84.88 223 ILE A N 1
ATOM 1771 C CA . ILE A 1 223 ? 24.899 14.502 -23.392 1.00 84.88 223 ILE A CA 1
ATOM 1772 C C . ILE A 1 223 ? 24.291 14.153 -24.759 1.00 84.88 223 ILE A C 1
ATOM 1774 O O . ILE A 1 223 ? 24.988 13.670 -25.651 1.00 84.88 223 ILE A O 1
ATOM 1778 N N . ARG A 1 224 ? 22.999 14.446 -24.959 1.00 80.69 224 ARG A N 1
ATOM 1779 C CA . ARG A 1 224 ? 22.314 14.189 -26.239 1.00 80.69 224 ARG A CA 1
ATOM 1780 C C . ARG A 1 224 ? 22.859 15.052 -27.375 1.00 80.69 224 ARG A C 1
ATOM 1782 O O . ARG A 1 224 ? 23.131 14.535 -28.451 1.00 80.69 224 ARG A O 1
ATOM 1789 N N . LYS A 1 225 ? 23.085 16.347 -27.130 1.00 83.19 225 LYS A N 1
ATOM 1790 C CA . LYS A 1 225 ? 23.678 17.249 -28.134 1.00 83.19 225 LYS A CA 1
ATOM 1791 C C . LYS A 1 225 ? 25.074 16.801 -28.564 1.00 83.19 225 LYS A C 1
ATOM 1793 O O . LYS A 1 225 ? 25.414 16.940 -29.733 1.00 83.19 225 LYS A O 1
ATOM 1798 N N . TRP A 1 226 ? 25.880 16.289 -27.635 1.00 80.31 226 TRP A N 1
ATOM 1799 C CA . TRP A 1 226 ? 27.199 15.736 -27.944 1.00 80.31 226 TRP A CA 1
ATOM 1800 C C . TRP A 1 226 ? 27.110 14.525 -28.875 1.00 80.31 226 TRP A C 1
ATOM 1802 O O . TRP A 1 226 ? 27.884 14.436 -29.822 1.00 80.31 226 TRP A O 1
ATOM 1812 N N . SER A 1 227 ? 26.134 13.642 -28.655 1.00 74.62 227 SER A N 1
ATOM 1813 C CA . SER A 1 227 ? 25.863 12.514 -29.554 1.00 74.62 227 SER A CA 1
ATOM 1814 C C . SER A 1 227 ? 25.464 12.967 -30.963 1.00 74.62 227 SER A C 1
ATOM 1816 O O . SER A 1 227 ? 25.987 12.450 -31.949 1.00 74.62 227 SER A O 1
ATOM 1818 N N . ASP A 1 228 ? 24.609 13.990 -31.069 1.00 70.62 228 ASP A N 1
ATOM 1819 C CA . ASP A 1 228 ? 24.142 14.508 -32.361 1.00 70.62 228 ASP A CA 1
ATOM 1820 C C . ASP A 1 228 ? 25.248 15.208 -33.177 1.00 70.62 228 ASP A C 1
ATOM 1822 O O . ASP A 1 228 ? 25.186 15.243 -34.408 1.00 70.62 228 ASP A O 1
ATOM 1826 N N . MET A 1 229 ? 26.252 15.795 -32.514 1.00 67.19 229 MET A N 1
ATOM 1827 C CA . MET A 1 229 ? 27.284 16.605 -33.173 1.00 67.19 229 MET A CA 1
ATOM 1828 C C . MET A 1 229 ? 28.447 15.802 -33.767 1.00 67.19 229 MET A C 1
ATOM 1830 O O . MET A 1 229 ? 29.112 16.325 -34.661 1.00 67.19 229 MET A O 1
ATOM 1834 N N . ASP A 1 230 ? 28.705 14.568 -33.323 1.00 56.16 230 ASP A N 1
ATOM 1835 C CA . ASP A 1 230 ? 29.972 13.888 -33.638 1.00 56.16 230 ASP A CA 1
ATOM 1836 C C . ASP A 1 230 ? 29.806 12.410 -34.036 1.00 56.16 230 ASP A C 1
ATOM 1838 O O . ASP A 1 230 ? 30.399 11.484 -33.492 1.00 56.16 230 ASP A O 1
ATOM 1842 N N . THR A 1 231 ? 28.997 12.185 -35.072 1.00 53.03 231 THR A N 1
ATOM 1843 C CA . THR A 1 231 ? 28.766 10.860 -35.690 1.00 53.03 231 THR A CA 1
ATOM 1844 C C . THR A 1 231 ? 29.990 10.237 -36.397 1.00 53.03 231 THR A C 1
ATOM 1846 O O . THR A 1 231 ? 29.871 9.168 -36.997 1.00 53.03 231 THR A O 1
ATOM 1849 N N . SER A 1 232 ? 31.170 10.870 -36.352 1.00 52.97 232 SER A N 1
ATOM 1850 C CA . SER A 1 232 ? 32.320 10.526 -37.207 1.00 52.97 232 SER A CA 1
ATOM 1851 C C . SER A 1 232 ? 33.497 9.812 -36.530 1.00 52.97 232 SER A C 1
ATOM 1853 O O . SER A 1 232 ? 34.338 9.285 -37.257 1.00 52.97 232 SER A O 1
ATOM 1855 N N . ASN A 1 233 ? 33.583 9.737 -35.195 1.00 49.69 233 ASN A N 1
ATOM 1856 C CA . ASN A 1 233 ? 34.741 9.129 -34.521 1.00 49.69 233 ASN A CA 1
ATOM 1857 C C . ASN A 1 233 ? 34.306 8.263 -33.326 1.00 49.69 233 ASN A C 1
ATOM 1859 O O . ASN A 1 233 ? 33.826 8.772 -32.327 1.00 49.69 233 ASN A O 1
ATOM 1863 N N . HIS A 1 234 ? 34.426 6.939 -33.445 1.00 53.91 234 HIS A N 1
ATOM 1864 C CA . HIS A 1 234 ? 33.765 5.961 -32.559 1.00 53.91 234 HIS A CA 1
ATOM 1865 C C . HIS A 1 234 ? 34.619 5.450 -31.383 1.00 53.91 234 HIS A C 1
ATOM 1867 O O . HIS A 1 234 ? 34.256 4.463 -30.752 1.00 53.91 234 HIS A O 1
ATOM 1873 N N . ASP A 1 235 ? 35.744 6.093 -31.072 1.00 56.72 235 ASP A N 1
ATOM 1874 C CA . ASP A 1 235 ? 36.666 5.631 -30.023 1.00 56.72 235 ASP A CA 1
ATOM 1875 C C . ASP A 1 235 ? 36.599 6.543 -28.788 1.00 56.72 235 ASP A C 1
ATOM 1877 O O . ASP A 1 235 ? 37.578 7.170 -28.376 1.00 56.72 235 ASP A O 1
ATOM 1881 N N . TYR A 1 236 ? 35.395 6.698 -28.229 1.00 63.28 236 TYR A N 1
ATOM 1882 C CA . TYR A 1 236 ? 35.227 7.423 -26.974 1.00 63.28 236 TYR A CA 1
ATOM 1883 C C . TYR A 1 236 ? 35.579 6.511 -25.808 1.00 63.28 236 TYR A C 1
ATOM 1885 O O . TYR A 1 236 ? 34.969 5.461 -25.598 1.00 63.28 236 TYR A O 1
ATOM 1893 N N . ASN A 1 237 ? 36.503 6.970 -24.969 1.00 76.56 237 ASN A N 1
ATOM 1894 C CA . ASN A 1 237 ? 36.626 6.409 -23.638 1.00 76.56 237 ASN A CA 1
ATOM 1895 C C . ASN A 1 237 ? 35.400 6.848 -22.817 1.00 76.56 237 ASN A C 1
ATOM 1897 O O . ASN A 1 237 ? 35.374 7.943 -22.253 1.00 76.56 237 ASN A O 1
ATOM 1901 N N . VAL A 1 238 ? 34.374 5.995 -22.787 1.00 77.38 238 VAL A N 1
ATOM 1902 C CA . VAL A 1 238 ? 33.107 6.239 -22.081 1.00 77.38 238 VAL A CA 1
ATOM 1903 C C . VAL A 1 238 ? 33.339 6.561 -20.605 1.00 77.38 238 VAL A C 1
ATOM 1905 O O . VAL A 1 238 ? 32.656 7.419 -20.059 1.00 77.38 238 VAL A O 1
ATOM 1908 N N . GLU A 1 239 ? 34.344 5.957 -19.968 1.00 77.25 239 GLU A N 1
ATOM 1909 C CA . GLU A 1 239 ? 34.672 6.237 -18.565 1.00 77.25 239 GLU A CA 1
ATOM 1910 C C . GLU A 1 239 ? 35.135 7.689 -18.371 1.00 77.25 239 GLU A C 1
ATOM 1912 O O . GLU A 1 239 ? 34.747 8.335 -17.397 1.00 77.25 239 GLU A O 1
ATOM 1917 N N . ASN A 1 240 ? 35.878 8.245 -19.337 1.00 83.62 240 ASN A N 1
ATOM 1918 C CA . ASN A 1 240 ? 36.273 9.656 -19.315 1.00 83.62 240 ASN A CA 1
ATOM 1919 C C . ASN A 1 240 ? 35.077 10.595 -19.520 1.00 83.62 240 ASN A C 1
ATOM 1921 O O . ASN A 1 240 ? 35.031 11.651 -18.893 1.00 83.62 240 ASN A O 1
ATOM 1925 N N . LEU A 1 241 ? 34.108 10.224 -20.366 1.00 84.75 241 LEU A N 1
ATOM 1926 C CA . LEU A 1 241 ? 32.882 11.010 -20.554 1.00 84.75 241 LEU A CA 1
ATOM 1927 C C . LEU A 1 241 ? 32.016 10.997 -19.292 1.00 84.75 241 LEU A C 1
ATOM 1929 O O . LEU A 1 241 ? 31.538 12.047 -18.872 1.00 84.75 241 LEU A O 1
ATOM 1933 N N . VAL A 1 242 ? 31.854 9.834 -18.652 1.00 85.38 242 VAL A N 1
ATOM 1934 C CA . VAL A 1 242 ? 31.150 9.730 -17.365 1.00 85.38 242 VAL A CA 1
ATOM 1935 C C . VAL A 1 242 ? 31.815 10.633 -16.331 1.00 85.38 242 VAL A C 1
ATOM 1937 O O . VAL A 1 242 ? 31.125 11.426 -15.696 1.00 85.38 242 VAL A O 1
ATOM 1940 N N . ALA A 1 243 ? 33.144 10.577 -16.201 1.00 87.38 243 ALA A N 1
ATOM 1941 C CA . ALA A 1 243 ? 33.879 11.458 -15.296 1.00 87.38 243 ALA A CA 1
ATOM 1942 C C . ALA A 1 243 ? 33.638 12.943 -15.622 1.00 87.38 243 ALA A C 1
ATOM 1944 O O . ALA A 1 243 ? 33.280 13.713 -14.735 1.00 87.38 243 ALA A O 1
ATOM 1945 N N . GLN A 1 244 ? 33.727 13.328 -16.898 1.00 90.19 244 GLN A N 1
ATOM 1946 C CA . GLN A 1 244 ? 33.508 14.703 -17.346 1.00 90.19 244 GLN A CA 1
ATOM 1947 C C . GLN A 1 244 ? 32.100 15.222 -17.013 1.00 90.19 244 GLN A C 1
ATOM 1949 O O . GLN A 1 244 ? 31.956 16.349 -16.537 1.00 90.19 244 GLN A O 1
ATOM 1954 N N . PHE A 1 245 ? 31.054 14.427 -17.248 1.00 91.56 245 PHE A N 1
ATOM 1955 C CA . PHE A 1 245 ? 29.678 14.844 -16.963 1.00 91.56 245 PHE A CA 1
ATOM 1956 C C . PHE A 1 245 ? 29.355 14.821 -15.463 1.00 91.56 245 PHE A C 1
ATOM 1958 O O . PHE A 1 245 ? 28.617 15.685 -14.989 1.00 91.56 245 PHE A O 1
ATOM 1965 N N . CYS A 1 246 ? 29.941 13.903 -14.691 1.00 89.88 246 CYS A N 1
ATOM 1966 C CA . CYS A 1 246 ? 29.860 13.918 -13.227 1.00 89.88 246 CYS A CA 1
ATOM 1967 C C . CYS A 1 246 ? 30.559 15.152 -12.627 1.00 89.88 246 CYS A C 1
ATOM 1969 O O . CYS A 1 246 ? 30.037 15.768 -11.691 1.00 89.88 246 CYS A O 1
ATOM 1971 N N . ASP A 1 247 ? 31.695 15.565 -13.193 1.00 90.19 247 ASP A N 1
ATOM 1972 C CA . ASP A 1 247 ? 32.379 16.805 -12.815 1.00 90.19 247 ASP A CA 1
ATOM 1973 C C . ASP A 1 247 ? 31.529 18.029 -13.176 1.00 90.19 247 ASP A C 1
ATOM 1975 O O . ASP A 1 247 ? 31.351 18.928 -12.351 1.00 90.19 247 ASP A O 1
ATOM 1979 N N . ALA A 1 248 ? 30.928 18.046 -14.370 1.00 91.00 248 ALA A N 1
ATOM 1980 C CA . ALA A 1 248 ? 30.014 19.108 -14.789 1.00 91.00 248 ALA A CA 1
ATOM 1981 C C . ALA A 1 248 ? 28.794 19.222 -13.858 1.00 91.00 248 ALA A C 1
ATOM 1983 O O . ALA A 1 248 ? 28.411 20.334 -13.489 1.00 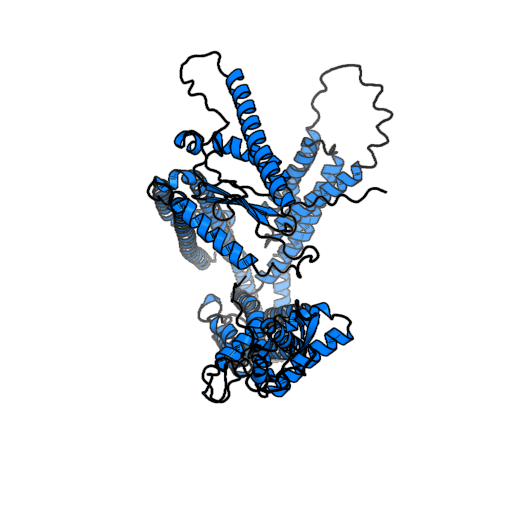91.00 248 ALA A O 1
ATOM 1984 N N . LEU A 1 249 ? 28.226 18.092 -13.419 1.00 92.50 249 LEU A N 1
ATOM 1985 C CA . LEU A 1 249 ? 27.144 18.060 -12.430 1.00 92.50 249 LEU A CA 1
ATOM 1986 C C . LEU A 1 249 ? 27.596 18.667 -11.113 1.00 92.50 249 LEU A C 1
ATOM 1988 O O . LEU A 1 249 ? 26.918 19.546 -10.583 1.00 92.50 249 LEU A O 1
ATOM 1992 N N . SER A 1 250 ? 28.754 18.232 -10.622 1.00 91.50 250 SER A N 1
ATOM 1993 C CA . SER A 1 250 ? 29.331 18.717 -9.371 1.00 91.50 250 SER A CA 1
ATOM 1994 C C . SER A 1 250 ? 29.557 20.230 -9.411 1.00 91.50 250 SER A C 1
ATOM 1996 O O . SER A 1 250 ? 29.209 20.924 -8.459 1.00 91.50 250 SER A O 1
ATOM 1998 N N . ILE A 1 251 ? 30.058 20.761 -10.531 1.00 92.12 251 ILE A N 1
ATOM 1999 C CA . ILE A 1 251 ? 30.238 22.204 -10.754 1.00 92.12 251 ILE A CA 1
ATOM 2000 C C . ILE A 1 251 ? 28.888 22.929 -10.799 1.00 92.12 251 ILE A C 1
ATOM 2002 O O . ILE A 1 251 ? 28.740 23.979 -10.172 1.00 92.12 251 ILE A O 1
ATOM 2006 N N . ALA A 1 252 ? 27.900 22.380 -11.511 1.00 91.44 252 ALA A N 1
ATOM 2007 C CA . ALA A 1 252 ? 26.587 22.999 -11.675 1.00 91.44 252 ALA A CA 1
ATOM 2008 C C . ALA A 1 252 ? 25.845 23.153 -10.341 1.00 91.44 252 ALA A C 1
ATOM 2010 O O . ALA A 1 252 ? 25.220 24.186 -10.098 1.00 91.44 252 ALA A O 1
ATOM 2011 N N . VAL A 1 253 ? 25.944 22.155 -9.459 1.00 93.81 253 VAL A N 1
ATOM 2012 C CA . VAL A 1 253 ? 25.285 22.187 -8.146 1.00 93.81 253 VAL A CA 1
ATOM 2013 C C . VAL A 1 253 ? 26.137 22.839 -7.058 1.00 93.81 253 VAL A C 1
ATOM 2015 O O . VAL A 1 253 ? 25.595 23.168 -6.008 1.00 93.81 253 VAL A O 1
ATOM 2018 N N . PHE A 1 254 ? 27.438 23.065 -7.279 1.00 93.44 254 PHE A N 1
ATOM 2019 C CA . PHE A 1 254 ? 28.390 23.499 -6.246 1.00 93.44 254 PHE A CA 1
ATOM 2020 C C . PHE A 1 254 ? 27.899 24.704 -5.433 1.00 93.44 254 PHE A C 1
ATOM 2022 O O . PHE A 1 254 ? 27.840 24.648 -4.205 1.00 93.44 254 PHE A O 1
ATOM 2029 N N . ASN A 1 255 ? 27.493 25.778 -6.118 1.00 91.31 255 ASN A N 1
ATOM 2030 C CA . ASN A 1 255 ? 27.024 26.999 -5.458 1.00 91.31 255 ASN A CA 1
ATOM 2031 C C . ASN A 1 255 ? 25.730 26.761 -4.670 1.00 91.31 255 ASN A C 1
ATOM 2033 O O . ASN A 1 255 ? 25.570 27.281 -3.571 1.00 91.31 255 ASN A O 1
ATOM 2037 N N . ASP A 1 256 ? 24.811 25.959 -5.208 1.00 92.94 256 ASP A N 1
ATOM 2038 C CA . ASP A 1 256 ? 23.547 25.641 -4.544 1.00 92.94 256 ASP A CA 1
ATOM 2039 C C . ASP A 1 256 ? 23.754 24.753 -3.311 1.00 92.94 256 ASP A C 1
ATOM 2041 O O . ASP A 1 256 ? 23.137 24.991 -2.273 1.00 92.94 256 ASP A O 1
ATOM 2045 N N . VAL A 1 257 ? 24.650 23.765 -3.402 1.00 92.44 257 VAL A N 1
ATOM 2046 C CA . VAL A 1 257 ? 25.053 22.921 -2.271 1.00 92.44 257 VAL A CA 1
ATOM 2047 C C . VAL A 1 257 ? 25.712 23.773 -1.193 1.00 92.44 257 VAL A C 1
ATOM 2049 O O . VAL A 1 257 ? 25.345 23.630 -0.033 1.00 92.44 257 VAL A O 1
ATOM 2052 N N . SER A 1 258 ? 26.625 24.679 -1.563 1.00 93.50 258 SER A N 1
ATOM 2053 C CA . SER A 1 258 ? 27.283 25.593 -0.620 1.00 93.50 258 SER A CA 1
ATOM 2054 C C . SER A 1 258 ? 26.274 26.502 0.082 1.00 93.50 258 SER A C 1
ATOM 2056 O O . SER A 1 258 ? 26.287 26.589 1.303 1.00 93.50 258 SER A O 1
ATOM 2058 N N . ASN A 1 259 ? 25.346 27.110 -0.663 1.00 93.69 259 ASN A N 1
ATOM 2059 C CA . ASN A 1 259 ? 24.304 27.968 -0.091 1.00 93.69 259 ASN A CA 1
ATOM 2060 C C . ASN A 1 259 ? 23.394 27.201 0.881 1.00 93.69 259 ASN A C 1
ATOM 2062 O O . ASN A 1 259 ? 23.016 27.727 1.926 1.00 93.69 259 ASN A O 1
ATOM 2066 N N . LEU A 1 260 ? 23.029 25.959 0.544 1.00 93.12 260 LEU A N 1
ATOM 2067 C CA . LEU A 1 260 ? 22.245 25.097 1.430 1.00 93.12 260 LEU A CA 1
ATOM 2068 C C . LEU A 1 260 ? 23.052 24.638 2.648 1.00 93.12 260 LEU A C 1
ATOM 2070 O O . LEU A 1 260 ? 22.467 24.430 3.707 1.00 93.12 260 LEU A O 1
ATOM 2074 N N . ASP A 1 261 ? 24.372 24.490 2.521 1.00 94.00 261 ASP A N 1
ATOM 2075 C CA . ASP A 1 261 ? 25.256 24.190 3.647 1.00 94.00 261 ASP A CA 1
ATOM 2076 C C . ASP A 1 261 ? 25.340 25.377 4.609 1.00 94.00 261 ASP A C 1
ATOM 2078 O O . ASP A 1 261 ? 25.192 25.188 5.813 1.00 94.00 261 ASP A O 1
ATOM 2082 N N . ASP A 1 262 ? 25.474 26.597 4.087 1.00 93.56 262 ASP A N 1
ATOM 2083 C CA . ASP A 1 262 ? 25.449 27.829 4.880 1.00 93.56 262 ASP A CA 1
ATOM 2084 C C . ASP A 1 262 ? 24.095 28.014 5.580 1.00 93.56 262 ASP A C 1
ATOM 2086 O O . ASP A 1 262 ? 24.034 28.360 6.762 1.00 93.56 262 ASP A O 1
ATOM 2090 N N . GLU A 1 263 ? 22.992 27.729 4.883 1.00 93.25 263 GLU A N 1
ATOM 2091 C CA . GLU A 1 263 ? 21.643 27.754 5.454 1.00 93.25 263 GLU A CA 1
ATOM 2092 C C . GLU A 1 263 ? 21.471 26.683 6.541 1.00 93.25 263 GLU A C 1
ATOM 2094 O O . GLU A 1 263 ? 20.914 26.967 7.603 1.00 93.25 263 GLU A O 1
ATOM 2099 N N . MET A 1 264 ? 22.001 25.475 6.325 1.00 92.62 264 MET A N 1
ATOM 2100 C CA . MET A 1 264 ? 22.007 24.408 7.324 1.00 92.62 264 MET A CA 1
ATOM 2101 C C . MET A 1 264 ? 22.823 24.813 8.554 1.00 92.62 264 MET A C 1
ATOM 2103 O O . MET A 1 264 ? 22.345 24.661 9.675 1.00 92.62 264 MET A O 1
ATOM 2107 N N . GLN A 1 265 ? 24.012 25.392 8.373 1.00 92.38 265 GLN A N 1
ATOM 2108 C CA . GLN A 1 265 ? 24.815 25.915 9.480 1.00 92.38 265 GLN A CA 1
ATOM 2109 C C . GLN A 1 265 ? 24.068 27.009 10.239 1.00 92.38 265 GLN A C 1
ATOM 2111 O O . GLN A 1 265 ? 24.053 26.997 11.469 1.00 92.38 265 GLN A O 1
ATOM 2116 N N . LEU A 1 266 ? 23.385 27.913 9.534 1.00 93.19 266 LEU A N 1
ATOM 2117 C CA . LEU A 1 266 ? 22.578 28.953 10.162 1.00 93.19 266 LEU A CA 1
ATOM 2118 C C . LEU A 1 266 ? 21.441 28.348 10.996 1.00 93.19 266 LEU A C 1
ATOM 2120 O O . LEU A 1 266 ? 21.288 28.726 12.157 1.00 93.19 266 LEU A O 1
ATOM 2124 N N . ILE A 1 267 ? 20.702 27.375 10.450 1.00 90.44 267 ILE A N 1
ATOM 2125 C CA . ILE A 1 267 ? 19.652 26.645 11.174 1.00 90.44 267 ILE A CA 1
ATOM 2126 C C . ILE A 1 267 ? 20.248 26.004 12.428 1.00 90.44 267 ILE A C 1
ATOM 2128 O O . ILE A 1 267 ? 19.763 26.246 13.527 1.00 90.44 267 ILE A O 1
ATOM 2132 N N . LEU A 1 268 ? 21.312 25.213 12.290 1.00 90.94 268 LEU A N 1
ATOM 2133 C CA . LEU A 1 268 ? 21.891 24.446 13.395 1.00 90.94 268 LEU A CA 1
ATOM 2134 C C . LEU A 1 268 ? 22.623 25.319 14.427 1.00 90.94 268 LEU A C 1
ATOM 2136 O O . LEU A 1 268 ? 22.790 24.888 15.568 1.00 90.94 268 LEU A O 1
ATOM 2140 N N . SER A 1 269 ? 23.012 26.543 14.055 1.00 90.50 269 SER A N 1
ATOM 2141 C CA . SER A 1 269 ? 23.590 27.543 14.961 1.00 90.50 269 SER A CA 1
ATOM 2142 C C . SER A 1 269 ? 22.563 28.207 15.882 1.00 90.50 269 SER A C 1
ATOM 2144 O O . SER A 1 269 ? 22.950 28.854 16.858 1.00 90.50 269 SER A O 1
ATOM 2146 N N . GLU A 1 270 ? 21.260 28.047 15.616 1.00 90.38 270 GLU A N 1
ATOM 2147 C CA . GLU A 1 270 ? 20.223 28.557 16.510 1.00 90.38 270 GLU A CA 1
ATOM 2148 C C . GLU A 1 270 ? 20.348 27.885 17.886 1.00 90.38 270 GLU A C 1
ATOM 2150 O O . GLU A 1 270 ? 20.321 26.660 18.016 1.00 90.38 270 GLU A O 1
ATOM 2155 N N . GLU A 1 271 ? 20.436 28.697 18.943 1.00 82.69 271 GLU A N 1
ATOM 2156 C CA . GLU A 1 271 ? 20.699 28.238 20.316 1.00 82.69 271 GLU A CA 1
ATOM 2157 C C . GLU A 1 271 ? 19.721 27.136 20.769 1.00 82.69 271 GLU A C 1
ATOM 2159 O O . GLU A 1 271 ? 20.100 26.177 21.449 1.00 82.69 271 GLU A O 1
ATOM 2164 N N . CYS A 1 272 ? 18.468 27.220 20.306 1.00 75.75 272 CYS A N 1
ATOM 2165 C CA . CYS A 1 272 ? 17.414 26.255 20.603 1.00 75.75 272 CYS A CA 1
ATOM 2166 C C . CYS A 1 272 ? 17.615 24.857 19.981 1.00 75.75 272 CYS A C 1
ATOM 2168 O O . CYS A 1 272 ? 16.968 23.908 20.429 1.00 75.75 272 CYS A O 1
ATOM 2170 N N . PHE A 1 273 ? 18.521 24.702 19.009 1.00 86.19 273 PHE A N 1
ATOM 2171 C CA . PHE A 1 273 ? 18.830 23.431 18.340 1.00 86.19 273 PHE A CA 1
ATOM 2172 C C . PHE A 1 273 ? 20.211 22.863 18.676 1.00 86.19 273 PHE A C 1
ATOM 2174 O O . PHE A 1 273 ? 20.516 21.744 18.260 1.00 86.19 273 PHE A O 1
ATOM 2181 N N . SER A 1 274 ? 21.007 23.566 19.486 1.00 83.69 274 SER A N 1
ATOM 2182 C CA . SER A 1 274 ? 22.369 23.177 19.896 1.00 83.69 274 SER A CA 1
ATOM 2183 C C . SER A 1 274 ? 22.510 21.706 20.318 1.00 83.69 274 SER A C 1
ATOM 2185 O O . SER A 1 274 ? 23.498 21.054 19.988 1.00 83.69 274 SER A O 1
ATOM 2187 N N . LYS A 1 275 ? 21.490 21.140 20.980 1.00 82.19 275 LYS A N 1
ATOM 2188 C CA . LYS A 1 275 ? 21.454 19.727 21.395 1.00 82.19 275 LYS A CA 1
ATOM 2189 C C . LYS A 1 275 ? 21.494 18.729 20.225 1.00 82.19 275 LYS A C 1
ATOM 2191 O O . LYS A 1 275 ? 22.067 17.654 20.376 1.00 82.19 275 LYS A O 1
ATOM 2196 N N . TRP A 1 276 ? 20.845 19.040 19.104 1.00 87.62 276 TRP A N 1
ATOM 2197 C CA . TRP A 1 276 ? 20.708 18.142 17.947 1.00 87.62 276 TRP A CA 1
ATOM 2198 C C . TRP A 1 276 ? 21.613 18.528 16.775 1.00 87.62 276 TRP A C 1
ATOM 2200 O O . TRP A 1 276 ? 21.696 17.771 15.809 1.00 87.62 276 TRP A O 1
ATOM 2210 N N . ALA A 1 277 ? 22.300 19.671 16.866 1.00 86.38 277 ALA A N 1
ATOM 2211 C CA . ALA A 1 277 ? 23.124 20.234 15.803 1.00 86.38 277 ALA A CA 1
ATOM 2212 C C . ALA A 1 277 ? 24.115 19.217 15.217 1.00 86.38 277 ALA A C 1
ATOM 2214 O O . ALA A 1 277 ? 24.113 18.976 14.014 1.00 86.38 277 ALA A O 1
ATOM 2215 N N . THR A 1 278 ? 24.894 18.541 16.063 1.00 86.75 278 THR A N 1
ATOM 2216 C CA . THR A 1 278 ? 25.906 17.573 15.611 1.00 86.75 278 THR A CA 1
ATOM 2217 C C . THR A 1 278 ? 25.301 16.370 14.882 1.00 86.75 278 THR A C 1
ATOM 2219 O O . THR A 1 278 ? 25.827 15.934 13.859 1.00 86.75 278 THR A O 1
ATOM 2222 N N . ASP A 1 279 ? 24.190 15.825 15.385 1.00 82.06 279 ASP A N 1
ATOM 2223 C CA . ASP A 1 279 ? 23.532 14.668 14.766 1.00 82.06 279 ASP A CA 1
ATOM 2224 C C . ASP A 1 279 ? 22.901 15.039 13.417 1.00 82.06 279 ASP A C 1
ATOM 2226 O O . ASP A 1 279 ? 23.125 14.356 12.413 1.00 82.06 279 ASP A O 1
ATOM 2230 N N . GLN A 1 280 ? 22.194 16.173 13.360 1.00 87.19 280 GLN A N 1
ATOM 2231 C CA . GLN A 1 280 ? 21.600 16.659 12.115 1.00 87.19 280 GLN A CA 1
ATOM 2232 C C . GLN A 1 280 ? 22.664 17.056 11.086 1.00 87.19 280 GLN A C 1
ATOM 2234 O O . GLN A 1 280 ? 22.493 16.745 9.910 1.00 87.19 280 GLN A O 1
ATOM 2239 N N . GLN A 1 281 ? 23.801 17.624 11.504 1.00 90.56 281 GLN A N 1
ATOM 2240 C CA . GLN A 1 281 ? 24.922 17.904 10.602 1.00 90.56 281 GLN A CA 1
ATOM 2241 C C . GLN A 1 281 ? 25.496 16.617 9.995 1.00 90.56 281 GLN A C 1
ATOM 2243 O O . GLN A 1 281 ? 25.741 16.546 8.791 1.00 90.56 281 GLN A O 1
ATOM 2248 N N . ASN A 1 282 ? 25.679 15.572 10.806 1.00 85.94 282 ASN A N 1
ATOM 2249 C CA . ASN A 1 282 ? 26.163 14.279 10.320 1.00 85.94 282 ASN A CA 1
ATOM 2250 C C . ASN A 1 282 ? 25.170 13.618 9.358 1.00 85.94 282 ASN A C 1
ATOM 2252 O O . ASN A 1 282 ? 25.579 12.945 8.410 1.00 85.94 282 ASN A O 1
ATOM 2256 N N . ARG A 1 283 ? 23.868 13.775 9.611 1.00 83.31 283 ARG A N 1
ATOM 2257 C CA . ARG A 1 283 ? 22.808 13.281 8.727 1.00 83.31 283 ARG A CA 1
ATOM 2258 C C . ARG A 1 283 ? 22.772 14.054 7.409 1.00 83.31 283 ARG A C 1
ATOM 2260 O O . ARG A 1 283 ? 22.650 13.434 6.358 1.00 83.31 283 ARG A O 1
ATOM 2267 N N . TRP A 1 284 ? 22.923 15.373 7.463 1.00 93.19 284 TRP A N 1
ATOM 2268 C CA . TRP A 1 284 ? 22.994 16.235 6.288 1.00 93.19 284 TRP A CA 1
ATOM 2269 C C . TRP A 1 284 ? 24.201 15.910 5.405 1.00 93.19 284 TRP A C 1
ATOM 2271 O O . TRP A 1 284 ? 24.043 15.729 4.201 1.00 93.19 284 TRP A O 1
ATOM 2281 N N . ASN A 1 285 ? 25.388 15.745 5.996 1.00 90.19 285 ASN A N 1
ATOM 2282 C CA . ASN A 1 285 ? 26.594 15.374 5.252 1.00 90.19 285 ASN A CA 1
ATOM 2283 C C . ASN A 1 285 ? 26.426 14.034 4.521 1.00 90.19 285 ASN A C 1
ATOM 2285 O O . ASN A 1 285 ? 26.702 13.963 3.327 1.00 90.19 285 ASN A O 1
ATOM 2289 N N . ARG A 1 286 ? 25.876 13.017 5.201 1.00 81.62 286 ARG A N 1
ATOM 2290 C CA . ARG A 1 286 ? 25.533 11.732 4.568 1.00 81.62 286 ARG A CA 1
ATOM 2291 C C . ARG A 1 286 ? 24.543 11.906 3.417 1.00 81.62 286 ARG A C 1
ATOM 2293 O O . ARG A 1 286 ? 24.766 11.387 2.334 1.00 81.62 286 ARG A O 1
ATOM 2300 N N . HIS A 1 287 ? 23.489 12.694 3.622 1.00 84.81 287 HIS A N 1
ATOM 2301 C CA . HIS A 1 287 ? 22.495 12.940 2.579 1.00 84.81 287 HIS A CA 1
ATOM 2302 C C . HIS A 1 287 ? 23.091 13.629 1.338 1.00 84.81 287 HIS A C 1
ATOM 2304 O O . HIS A 1 287 ? 22.723 13.279 0.218 1.00 84.81 287 HIS A O 1
ATOM 2310 N N . LYS A 1 288 ? 24.037 14.566 1.510 1.00 91.88 288 LYS A N 1
ATOM 2311 C CA . LYS A 1 288 ? 24.766 15.191 0.391 1.00 91.88 288 LYS A CA 1
ATOM 2312 C C . LYS A 1 288 ? 25.577 14.167 -0.406 1.00 91.88 288 LYS A C 1
ATOM 2314 O O . LYS A 1 288 ? 25.503 14.167 -1.633 1.00 91.88 288 LYS A O 1
ATOM 2319 N N . GLU A 1 289 ? 26.324 13.304 0.282 1.00 83.75 289 GLU A N 1
ATOM 2320 C CA . GLU A 1 289 ? 27.120 12.237 -0.345 1.00 83.75 289 GLU A CA 1
ATOM 2321 C C . GLU A 1 289 ? 26.233 11.234 -1.098 1.00 83.75 289 GLU A C 1
ATOM 2323 O O . GLU A 1 289 ? 26.536 10.868 -2.238 1.00 83.75 289 GLU A O 1
ATOM 2328 N N . ASP A 1 290 ? 25.103 10.846 -0.500 1.00 75.31 290 ASP A N 1
ATOM 2329 C CA . ASP A 1 290 ? 24.131 9.936 -1.109 1.00 75.31 290 ASP A CA 1
ATOM 2330 C C . ASP A 1 290 ? 23.514 10.538 -2.379 1.00 75.31 290 ASP A C 1
ATOM 2332 O O . ASP A 1 290 ? 23.426 9.858 -3.404 1.00 75.31 290 ASP A O 1
ATOM 2336 N N . GLN A 1 291 ? 23.124 11.819 -2.344 1.00 83.75 291 GLN A N 1
ATOM 2337 C CA . GLN A 1 291 ? 22.603 12.524 -3.519 1.00 83.75 291 GLN A CA 1
ATOM 2338 C C . GLN A 1 291 ? 23.656 12.594 -4.629 1.00 83.75 291 GLN A C 1
ATOM 2340 O O . GLN A 1 291 ? 23.376 12.171 -5.749 1.00 83.75 291 GLN A O 1
ATOM 2345 N N . ALA A 1 292 ? 24.879 13.041 -4.329 1.00 83.19 292 ALA A N 1
ATOM 2346 C CA . ALA A 1 292 ? 25.952 13.110 -5.323 1.00 83.19 292 ALA A CA 1
ATOM 2347 C C . ALA A 1 292 ? 26.190 11.745 -5.994 1.00 83.19 292 ALA A C 1
ATOM 2349 O O . ALA A 1 292 ? 26.212 11.640 -7.219 1.00 83.19 292 ALA A O 1
ATOM 2350 N N . THR A 1 293 ? 26.273 10.680 -5.194 1.00 77.44 293 THR A N 1
ATOM 2351 C CA . THR A 1 293 ? 26.472 9.311 -5.691 1.00 77.44 293 THR A CA 1
ATOM 2352 C C . THR A 1 293 ? 25.310 8.849 -6.574 1.00 77.44 293 THR A C 1
ATOM 2354 O O . THR A 1 293 ? 25.529 8.269 -7.639 1.00 77.44 293 THR A O 1
ATOM 2357 N N . HIS A 1 294 ? 24.070 9.109 -6.152 1.00 79.25 294 HIS A N 1
ATOM 2358 C CA . HIS A 1 294 ? 22.869 8.734 -6.895 1.00 79.25 294 HIS A CA 1
ATOM 2359 C C . HIS A 1 294 ? 22.814 9.397 -8.276 1.00 79.25 294 HIS A C 1
ATOM 2361 O O . HIS A 1 294 ? 22.623 8.713 -9.282 1.00 79.25 294 HIS A O 1
ATOM 2367 N N . TRP A 1 295 ? 23.022 10.712 -8.341 1.00 81.56 295 TRP A N 1
ATOM 2368 C CA . TRP A 1 295 ? 22.923 11.455 -9.596 1.00 81.56 295 TRP A CA 1
ATOM 2369 C C . TRP A 1 295 ? 24.092 11.175 -10.543 1.00 81.56 295 TRP A C 1
ATOM 2371 O O . TRP A 1 295 ? 23.872 11.057 -11.747 1.00 81.56 295 TRP A O 1
ATOM 2381 N N . CYS A 1 296 ? 25.306 10.953 -10.028 1.00 81.75 296 CYS A N 1
ATOM 2382 C CA . CYS A 1 296 ? 26.426 10.475 -10.846 1.00 81.75 296 CYS A CA 1
ATOM 2383 C C . CYS A 1 296 ? 26.125 9.114 -11.494 1.00 81.75 296 CYS A C 1
ATOM 2385 O O . CYS A 1 296 ? 26.457 8.896 -12.658 1.00 81.75 296 CYS A O 1
ATOM 2387 N N . LYS A 1 297 ? 25.435 8.212 -10.785 1.00 75.94 297 LYS A N 1
ATOM 2388 C CA . LYS A 1 297 ? 24.997 6.931 -11.356 1.00 75.94 297 LYS A CA 1
ATOM 2389 C C . LYS A 1 297 ? 23.977 7.119 -12.482 1.00 75.94 297 LYS A C 1
ATOM 2391 O O . LYS A 1 297 ? 24.080 6.454 -13.505 1.00 75.94 297 LYS A O 1
ATOM 2396 N N . LEU A 1 298 ? 23.031 8.046 -12.332 1.00 72.38 298 LEU A N 1
ATOM 2397 C CA . LEU A 1 298 ? 22.078 8.370 -13.401 1.00 72.38 298 LEU A CA 1
ATOM 2398 C C . LEU A 1 298 ? 22.767 8.974 -14.631 1.00 72.38 298 LEU A C 1
ATOM 2400 O O . LEU A 1 298 ? 22.370 8.685 -15.758 1.00 72.38 298 LEU A O 1
ATOM 2404 N N . ILE A 1 299 ? 23.811 9.785 -14.432 1.00 81.56 299 ILE A N 1
ATOM 2405 C CA . ILE A 1 299 ? 24.641 10.291 -15.533 1.00 81.56 299 ILE A CA 1
ATOM 2406 C C . ILE A 1 299 ? 25.346 9.139 -16.232 1.00 81.56 299 ILE A C 1
ATOM 2408 O O . ILE A 1 299 ? 25.289 9.061 -17.455 1.00 81.56 299 ILE A O 1
ATOM 2412 N N . GLN A 1 300 ? 25.965 8.232 -15.475 1.00 82.44 300 GLN A N 1
ATOM 2413 C CA . GLN A 1 300 ? 26.596 7.044 -16.039 1.00 82.44 300 GLN A CA 1
ATOM 2414 C C . GLN A 1 300 ? 25.611 6.248 -16.899 1.00 82.44 300 GLN A C 1
ATOM 2416 O O . GLN A 1 300 ? 25.920 5.937 -18.044 1.00 82.44 300 GLN A O 1
ATOM 2421 N N . ASP A 1 301 ? 24.403 6.011 -16.390 1.00 73.94 301 ASP A N 1
ATOM 2422 C CA . ASP A 1 301 ? 23.356 5.291 -17.115 1.00 73.94 301 ASP A CA 1
ATOM 2423 C C . ASP A 1 301 ? 22.951 6.007 -18.408 1.00 73.94 301 ASP A C 1
ATOM 2425 O O . ASP A 1 301 ? 22.774 5.374 -19.448 1.00 73.94 301 ASP A O 1
ATOM 2429 N N . GLN A 1 302 ? 22.832 7.335 -18.367 1.00 77.19 302 GLN A N 1
ATOM 2430 C CA . GLN A 1 302 ? 22.470 8.137 -19.531 1.00 77.19 302 GLN A CA 1
ATOM 2431 C C . GLN A 1 302 ? 23.595 8.180 -20.577 1.00 77.19 302 GLN A C 1
ATOM 2433 O O . GLN A 1 302 ? 23.311 8.116 -21.773 1.00 77.19 302 GLN A O 1
ATOM 2438 N N . VAL A 1 303 ? 24.856 8.274 -20.148 1.00 81.31 303 VAL A N 1
ATOM 2439 C CA . VAL A 1 303 ? 26.035 8.233 -21.028 1.00 81.31 303 VAL A CA 1
ATOM 2440 C C . VAL A 1 303 ? 26.171 6.849 -21.657 1.00 81.31 303 VAL A C 1
ATOM 2442 O O . VAL A 1 303 ? 26.337 6.755 -22.871 1.00 81.31 303 VAL A O 1
ATOM 2445 N N . ASP A 1 304 ? 26.043 5.779 -20.871 1.00 75.69 304 ASP A N 1
ATOM 2446 C CA . ASP A 1 304 ? 26.055 4.412 -21.388 1.00 75.69 304 ASP A CA 1
ATOM 2447 C C . ASP A 1 304 ? 24.929 4.221 -22.413 1.00 75.69 304 ASP A C 1
ATOM 2449 O O . ASP A 1 304 ? 25.181 3.721 -23.508 1.00 75.69 304 ASP A O 1
ATOM 2453 N N . ASN A 1 305 ? 23.710 4.688 -22.119 1.00 73.19 305 ASN A N 1
ATOM 2454 C CA . ASN A 1 305 ? 22.583 4.617 -23.051 1.00 73.19 305 ASN A CA 1
ATOM 2455 C C . ASN A 1 305 ? 22.878 5.320 -24.383 1.00 73.19 305 ASN A C 1
ATOM 2457 O O . ASN A 1 305 ? 22.743 4.722 -25.444 1.00 73.19 305 ASN A O 1
ATOM 2461 N N . VAL A 1 306 ? 23.346 6.565 -24.335 1.00 75.94 306 VAL A N 1
ATOM 2462 C CA . VAL A 1 306 ? 23.544 7.376 -25.544 1.00 75.94 306 VAL A CA 1
ATOM 2463 C C . VAL A 1 306 ? 24.765 6.928 -26.355 1.00 75.94 306 VAL A C 1
ATOM 2465 O O . VAL A 1 306 ? 24.701 6.832 -27.579 1.00 75.94 306 VAL A O 1
ATOM 2468 N N . PHE A 1 307 ? 25.891 6.647 -25.697 1.00 74.25 307 PHE A N 1
ATOM 2469 C CA . PHE A 1 307 ? 27.164 6.407 -26.385 1.00 74.25 307 PHE A CA 1
ATOM 2470 C C . PHE A 1 307 ? 27.507 4.931 -26.575 1.00 74.25 307 PHE A C 1
ATOM 2472 O O . PHE A 1 307 ? 28.316 4.622 -27.447 1.00 74.25 307 PHE A O 1
ATOM 2479 N N . ARG A 1 308 ? 26.913 4.014 -25.802 1.00 71.62 308 ARG A N 1
ATOM 2480 C CA . ARG A 1 308 ? 27.034 2.572 -26.059 1.00 71.62 308 ARG A CA 1
ATOM 2481 C C . ARG A 1 308 ? 25.804 2.083 -26.809 1.00 71.62 308 ARG A C 1
ATOM 2483 O O . ARG A 1 308 ? 25.920 1.661 -27.951 1.00 71.62 308 ARG A O 1
ATOM 2490 N N . TYR A 1 309 ? 24.617 2.189 -26.222 1.00 68.62 309 TYR A N 1
ATOM 2491 C CA . TYR A 1 309 ? 23.434 1.526 -26.780 1.00 68.62 309 TYR A CA 1
ATOM 2492 C C . TYR A 1 309 ? 22.874 2.221 -28.032 1.00 68.62 309 TYR A C 1
ATOM 2494 O O . TYR A 1 309 ? 22.774 1.585 -29.081 1.00 68.62 309 TYR A O 1
ATOM 2502 N N . ASP A 1 310 ? 22.559 3.516 -27.973 1.00 66.44 310 ASP A N 1
ATOM 2503 C CA . ASP A 1 310 ? 21.965 4.251 -29.100 1.00 66.44 310 ASP A CA 1
ATOM 2504 C C . ASP A 1 310 ? 22.913 4.330 -30.307 1.00 66.44 310 ASP A C 1
ATOM 2506 O O . ASP A 1 310 ? 22.461 4.246 -31.453 1.00 66.44 310 ASP A O 1
ATOM 2510 N N . ALA A 1 311 ? 24.225 4.419 -30.067 1.00 68.56 311 ALA A N 1
ATOM 2511 C CA . ALA A 1 311 ? 25.245 4.381 -31.113 1.00 68.56 311 ALA A CA 1
ATOM 2512 C C . ALA A 1 311 ? 25.255 3.034 -31.861 1.00 68.56 311 ALA A C 1
ATOM 2514 O O . ALA A 1 311 ? 25.152 3.018 -33.092 1.00 68.56 311 ALA A O 1
ATOM 2515 N N . PHE A 1 312 ? 25.296 1.904 -31.141 1.00 70.38 312 PHE A N 1
ATOM 2516 C CA . PHE A 1 312 ? 25.230 0.570 -31.757 1.00 70.38 312 PHE A CA 1
ATOM 2517 C C . PHE A 1 312 ? 23.891 0.344 -32.470 1.00 70.38 312 PHE A C 1
ATOM 2519 O O . PHE A 1 312 ? 23.855 -0.086 -33.625 1.00 70.38 312 PHE A O 1
ATOM 2526 N N . VAL A 1 313 ? 22.771 0.728 -31.850 1.00 71.25 313 VAL A N 1
ATOM 2527 C CA . VAL A 1 313 ? 21.442 0.658 -32.481 1.00 71.25 313 VAL A CA 1
ATOM 2528 C C . VAL A 1 313 ? 21.386 1.515 -33.750 1.00 71.25 313 VAL A C 1
ATOM 2530 O O . VAL A 1 313 ? 20.789 1.105 -34.749 1.00 71.25 313 VAL A O 1
ATOM 2533 N N . GLY A 1 314 ? 22.015 2.690 -33.750 1.00 70.50 314 GLY A N 1
ATOM 2534 C CA . GLY A 1 314 ? 22.156 3.553 -34.920 1.00 70.50 314 GLY A CA 1
ATOM 2535 C C . GLY A 1 314 ? 22.869 2.856 -36.080 1.00 70.50 314 GLY A C 1
ATOM 2536 O O . GLY A 1 314 ? 22.378 2.899 -37.212 1.00 70.50 314 GLY A O 1
ATOM 2537 N N . GLN A 1 315 ? 23.968 2.151 -35.805 1.00 77.56 315 GLN A N 1
ATOM 2538 C CA . GLN A 1 315 ? 24.695 1.378 -36.816 1.00 77.56 315 GLN A CA 1
ATOM 2539 C C . GLN A 1 315 ? 23.827 0.275 -37.424 1.00 77.56 315 GLN A C 1
ATOM 2541 O O . GLN A 1 315 ? 23.697 0.209 -38.650 1.00 77.56 315 GLN A O 1
ATOM 2546 N N . TYR A 1 316 ? 23.151 -0.526 -36.596 1.00 79.00 316 TYR A N 1
ATOM 2547 C CA . TYR A 1 316 ? 22.261 -1.573 -37.103 1.00 79.00 316 TYR A CA 1
ATOM 2548 C C . TYR A 1 316 ? 21.057 -0.991 -37.855 1.00 79.00 316 TYR A C 1
ATOM 2550 O O . TYR A 1 316 ? 20.661 -1.539 -38.881 1.00 79.00 316 TYR A O 1
ATOM 2558 N N . LYS A 1 317 ? 20.511 0.165 -37.447 1.00 77.44 317 LYS A N 1
ATOM 2559 C CA . LYS A 1 317 ? 19.471 0.879 -38.218 1.00 77.44 317 LYS A CA 1
ATOM 2560 C C . LYS A 1 317 ? 19.969 1.284 -39.607 1.00 77.44 317 LYS A C 1
ATOM 2562 O O . LYS A 1 317 ? 19.233 1.128 -40.584 1.00 77.44 317 LYS A O 1
ATOM 2567 N N . ILE A 1 318 ? 21.197 1.796 -39.716 1.00 80.75 318 ILE A N 1
ATOM 2568 C CA . ILE A 1 318 ? 21.818 2.140 -41.005 1.00 80.75 318 ILE A CA 1
ATOM 2569 C C . ILE A 1 318 ? 22.044 0.874 -41.836 1.00 80.75 318 ILE A C 1
ATOM 2571 O O . ILE A 1 318 ? 21.721 0.867 -43.024 1.00 80.75 318 ILE A O 1
ATOM 2575 N N . GLN A 1 319 ? 22.535 -0.204 -41.224 1.00 83.88 319 GLN A N 1
ATOM 2576 C CA . GLN A 1 319 ? 22.748 -1.483 -41.894 1.00 83.88 319 GLN A CA 1
ATOM 2577 C C . GLN A 1 319 ? 21.436 -2.068 -42.428 1.00 83.88 319 GLN A C 1
ATOM 2579 O O . GLN A 1 319 ? 21.354 -2.374 -43.616 1.00 83.88 319 GLN A O 1
ATOM 2584 N N . ILE A 1 320 ? 20.388 -2.128 -41.600 1.00 84.12 320 ILE A N 1
ATOM 2585 C CA . ILE A 1 320 ? 19.044 -2.563 -42.003 1.00 84.12 320 ILE A CA 1
ATOM 2586 C C . ILE A 1 320 ? 18.540 -1.693 -43.151 1.00 84.12 320 ILE A C 1
ATOM 2588 O O . ILE A 1 320 ? 18.057 -2.224 -44.146 1.00 84.12 320 ILE A O 1
ATOM 2592 N N . ARG A 1 321 ? 18.676 -0.363 -43.065 1.00 82.56 321 ARG A N 1
ATOM 2593 C CA . ARG A 1 321 ? 18.239 0.551 -44.132 1.00 82.56 321 ARG A CA 1
ATOM 2594 C C . ARG A 1 321 ? 19.004 0.311 -45.437 1.00 82.56 321 ARG A C 1
ATOM 2596 O O . ARG A 1 321 ? 18.389 0.294 -46.500 1.00 82.56 321 ARG A O 1
ATOM 2603 N N . ASN A 1 322 ? 20.317 0.113 -45.378 1.00 84.75 322 ASN A N 1
ATOM 2604 C CA . ASN A 1 322 ? 21.153 -0.131 -46.554 1.00 84.75 322 ASN A CA 1
ATOM 2605 C C . ASN A 1 322 ? 20.861 -1.495 -47.190 1.00 84.75 322 ASN A C 1
ATOM 2607 O O . ASN A 1 322 ? 20.704 -1.580 -48.412 1.00 84.75 322 ASN A O 1
ATOM 2611 N N . GLU A 1 323 ? 20.736 -2.552 -46.386 1.00 85.75 323 GLU A N 1
ATOM 2612 C CA . GLU A 1 323 ? 20.370 -3.887 -46.867 1.00 85.75 323 GLU A CA 1
ATOM 2613 C C . GLU A 1 323 ? 18.941 -3.900 -47.421 1.00 85.75 323 GLU A C 1
ATOM 2615 O O . GLU A 1 323 ? 18.728 -4.395 -48.528 1.00 85.75 323 GLU A O 1
ATOM 2620 N N . ALA A 1 324 ? 17.984 -3.258 -46.744 1.00 84.06 324 ALA A N 1
ATOM 2621 C CA . ALA A 1 324 ? 16.612 -3.121 -47.224 1.00 84.06 324 ALA A CA 1
ATOM 2622 C C . ALA A 1 324 ? 16.548 -2.342 -48.546 1.00 84.06 324 ALA A C 1
ATOM 2624 O O . ALA A 1 324 ? 15.890 -2.783 -49.486 1.00 84.06 324 ALA A O 1
ATOM 2625 N N . ASN A 1 325 ? 17.275 -1.229 -48.676 1.00 82.75 325 ASN A N 1
ATOM 2626 C CA . ASN A 1 325 ? 17.346 -0.478 -49.932 1.00 82.75 325 ASN A CA 1
ATOM 2627 C C . ASN A 1 325 ? 17.981 -1.305 -51.059 1.00 82.75 325 ASN A C 1
ATOM 2629 O O . ASN A 1 325 ? 17.522 -1.254 -52.200 1.00 82.75 325 ASN A O 1
ATOM 2633 N N . THR A 1 326 ? 19.000 -2.107 -50.751 1.00 82.31 326 THR A N 1
ATOM 2634 C CA . THR A 1 326 ? 19.667 -2.978 -51.730 1.00 82.31 326 THR A CA 1
ATOM 2635 C C . THR A 1 326 ? 18.755 -4.114 -52.193 1.00 82.31 326 THR A C 1
ATOM 2637 O O . THR A 1 326 ? 18.692 -4.421 -53.390 1.00 82.31 326 THR A O 1
ATOM 2640 N N . LEU A 1 327 ? 18.034 -4.728 -51.253 1.00 78.75 327 LEU A N 1
ATOM 2641 C CA . LEU A 1 327 ? 17.105 -5.819 -51.514 1.00 78.75 327 LEU A CA 1
ATOM 2642 C C . LEU A 1 327 ? 15.863 -5.295 -52.246 1.00 78.75 327 LEU A C 1
ATOM 2644 O O . LEU A 1 327 ? 15.573 -5.736 -53.358 1.00 78.75 327 LEU A O 1
ATOM 2648 N N . PHE A 1 328 ? 15.153 -4.327 -51.677 1.00 81.19 328 PHE A N 1
ATOM 2649 C CA . PHE A 1 328 ? 13.828 -3.918 -52.144 1.00 81.19 328 PHE A CA 1
ATOM 2650 C C . PHE A 1 328 ? 13.839 -2.753 -53.150 1.00 81.19 328 PHE A C 1
ATOM 2652 O O . PHE A 1 328 ? 12.911 -2.639 -53.952 1.00 81.19 328 PHE A O 1
ATOM 2659 N N . GLY A 1 329 ? 14.892 -1.929 -53.195 1.00 70.88 329 GLY A N 1
ATOM 2660 C CA . GLY A 1 329 ? 14.949 -0.726 -54.041 1.00 70.88 329 GLY A CA 1
ATOM 2661 C C . GLY A 1 329 ? 15.120 -0.986 -55.543 1.00 70.88 329 GLY A C 1
ATOM 2662 O O . GLY A 1 329 ? 14.690 -0.182 -56.366 1.00 70.88 329 GLY A O 1
ATOM 2663 N N . ASN A 1 330 ? 15.675 -2.137 -55.935 1.00 67.75 330 ASN A N 1
ATOM 2664 C CA . ASN A 1 330 ? 16.039 -2.424 -57.332 1.00 67.75 330 ASN A CA 1
ATOM 2665 C C . ASN A 1 330 ? 14.905 -3.029 -58.186 1.00 67.75 330 ASN A C 1
ATOM 2667 O O . ASN A 1 330 ? 15.154 -3.566 -59.264 1.00 67.75 330 ASN A O 1
ATOM 2671 N N . GLY A 1 331 ? 13.652 -3.014 -57.713 1.00 63.88 331 GLY A N 1
ATOM 2672 C CA . GLY A 1 331 ? 12.498 -3.556 -58.451 1.00 63.88 331 GLY A CA 1
ATOM 2673 C C . GLY A 1 331 ? 12.508 -5.081 -58.657 1.00 63.88 331 GLY A C 1
ATOM 2674 O O . GLY A 1 331 ? 11.602 -5.615 -59.295 1.00 63.88 331 GLY A O 1
ATOM 2675 N N . ARG A 1 332 ? 13.492 -5.788 -58.081 1.00 67.56 332 ARG A N 1
ATOM 2676 C CA . ARG A 1 332 ? 13.679 -7.251 -58.149 1.00 67.56 332 ARG A CA 1
ATOM 2677 C C . ARG A 1 332 ? 12.484 -8.050 -57.626 1.00 67.56 332 ARG A C 1
ATOM 2679 O O . ARG A 1 332 ? 12.274 -9.178 -58.053 1.00 67.56 332 ARG A O 1
ATOM 2686 N N . TYR A 1 333 ? 11.703 -7.448 -56.733 1.00 71.50 333 TYR A N 1
ATOM 2687 C CA . TYR A 1 333 ? 10.598 -8.088 -56.023 1.00 71.50 333 TYR A CA 1
ATOM 2688 C C . TYR A 1 333 ? 9.215 -7.557 -56.433 1.00 71.50 333 TYR A C 1
ATOM 2690 O O . TYR A 1 333 ? 8.239 -7.804 -55.739 1.00 71.50 333 TYR A O 1
ATOM 2698 N N . ARG A 1 334 ? 9.089 -6.869 -57.583 1.00 68.19 334 ARG A N 1
ATOM 2699 C CA . ARG A 1 334 ? 7.791 -6.353 -58.080 1.00 68.19 334 ARG A CA 1
ATOM 2700 C C . ARG A 1 334 ? 6.716 -7.429 -58.287 1.00 68.19 334 ARG A C 1
ATOM 2702 O O . ARG A 1 334 ? 5.538 -7.101 -58.265 1.00 68.19 334 ARG A O 1
ATOM 2709 N N . ASN A 1 335 ? 7.124 -8.683 -58.489 1.00 76.25 335 ASN A N 1
ATOM 2710 C CA . ASN A 1 335 ? 6.225 -9.817 -58.724 1.00 76.25 335 ASN A CA 1
ATOM 2711 C C . ASN A 1 335 ? 6.026 -10.696 -57.475 1.00 76.25 335 ASN A C 1
ATOM 2713 O O . ASN A 1 335 ? 5.431 -11.766 -57.581 1.00 76.25 335 ASN A O 1
ATOM 2717 N N . PHE A 1 336 ? 6.580 -10.303 -56.324 1.00 79.12 336 PHE A N 1
ATOM 2718 C CA . PHE A 1 336 ? 6.451 -11.063 -55.083 1.00 79.12 336 PHE A CA 1
ATOM 2719 C C . PHE A 1 336 ? 5.129 -10.714 -54.403 1.00 79.12 336 PHE A C 1
ATOM 2721 O O . PHE A 1 336 ? 4.667 -9.574 -54.466 1.00 79.12 336 PHE A O 1
ATOM 2728 N N . THR A 1 337 ? 4.525 -11.692 -53.734 1.00 81.62 337 THR A N 1
ATOM 2729 C CA . THR A 1 337 ? 3.386 -11.432 -52.851 1.00 81.62 337 THR A CA 1
ATOM 2730 C C . THR A 1 337 ? 3.862 -10.758 -51.563 1.00 81.62 337 THR A C 1
ATOM 2732 O O . THR A 1 337 ? 5.021 -10.894 -51.166 1.00 81.62 337 THR A O 1
ATOM 2735 N N . GLU A 1 338 ? 2.964 -10.058 -50.872 1.00 75.44 338 GLU A N 1
ATOM 2736 C CA . GLU A 1 338 ? 3.250 -9.387 -49.594 1.00 75.44 338 GLU A CA 1
ATOM 2737 C C . GLU A 1 338 ? 3.879 -10.339 -48.561 1.00 75.44 338 GLU A C 1
ATOM 2739 O O . GLU A 1 338 ? 4.867 -10.001 -47.915 1.00 75.44 338 GLU A O 1
ATOM 2744 N N . HIS A 1 339 ? 3.405 -11.587 -48.507 1.00 76.62 339 HIS A N 1
ATOM 2745 C CA . HIS A 1 339 ? 3.953 -12.623 -47.630 1.00 76.62 339 HIS A CA 1
ATOM 2746 C C . HIS A 1 339 ? 5.394 -13.032 -47.992 1.00 76.62 339 HIS A C 1
ATOM 2748 O O . HIS A 1 339 ? 6.213 -13.288 -47.113 1.00 76.62 339 HIS A O 1
ATOM 2754 N N . GLN A 1 340 ? 5.742 -13.057 -49.284 1.00 78.50 340 GLN A N 1
ATOM 2755 C CA . GLN A 1 340 ? 7.106 -13.359 -49.736 1.00 78.50 340 GLN A CA 1
ATOM 2756 C C . GLN A 1 340 ? 8.073 -12.201 -49.462 1.00 78.50 340 GLN A C 1
ATOM 2758 O O . GLN A 1 340 ? 9.250 -12.437 -49.188 1.00 78.50 340 GLN A O 1
ATOM 2763 N N . ILE A 1 341 ? 7.586 -10.959 -49.532 1.00 80.56 341 ILE A N 1
ATOM 2764 C CA . ILE A 1 341 ? 8.354 -9.763 -49.166 1.00 80.56 341 ILE A CA 1
ATOM 2765 C C . ILE A 1 341 ? 8.605 -9.751 -47.655 1.00 80.56 341 ILE A C 1
ATOM 2767 O O . ILE A 1 341 ? 9.751 -9.571 -47.246 1.00 80.56 341 ILE A O 1
ATOM 2771 N N . ALA A 1 342 ? 7.575 -10.026 -46.848 1.00 78.94 342 ALA A N 1
ATOM 2772 C CA . ALA A 1 342 ? 7.691 -10.147 -45.396 1.00 78.94 342 ALA A CA 1
ATOM 2773 C C . ALA A 1 342 ? 8.706 -11.229 -45.002 1.00 78.94 342 ALA A C 1
ATOM 2775 O O . ALA A 1 342 ? 9.644 -10.939 -44.271 1.00 78.94 342 ALA A O 1
ATOM 2776 N N . GLY A 1 343 ? 8.618 -12.434 -45.579 1.00 82.12 343 GLY A N 1
ATOM 2777 C CA . GLY A 1 343 ? 9.592 -13.499 -45.308 1.00 82.12 343 GLY A CA 1
ATOM 2778 C C . GLY A 1 343 ? 11.036 -13.113 -45.656 1.00 82.12 343 GLY A C 1
ATOM 2779 O O . GLY A 1 343 ? 11.962 -13.458 -44.931 1.00 82.12 343 GLY A O 1
ATOM 2780 N N . LYS A 1 344 ? 11.254 -12.339 -46.730 1.00 83.25 344 LYS A N 1
ATOM 2781 C CA . LYS A 1 344 ? 12.599 -11.848 -47.084 1.00 83.25 344 LYS A CA 1
ATOM 2782 C C . LYS A 1 344 ? 13.099 -10.740 -46.166 1.00 83.25 344 LYS A C 1
ATOM 2784 O O . LYS A 1 344 ? 14.308 -10.637 -45.960 1.00 83.25 344 LYS A O 1
ATOM 2789 N N . PHE A 1 345 ? 12.197 -9.916 -45.644 1.00 83.94 345 PHE A N 1
ATOM 2790 C CA . PHE A 1 345 ? 12.532 -8.947 -44.611 1.00 83.94 345 PHE A CA 1
ATOM 2791 C C . PHE A 1 345 ? 12.911 -9.658 -43.309 1.00 83.94 345 PHE A C 1
ATOM 2793 O O . PHE A 1 345 ? 13.962 -9.346 -42.764 1.00 83.94 345 PHE A O 1
ATOM 2800 N N . GLU A 1 346 ? 12.136 -10.657 -42.879 1.00 83.06 346 GLU A N 1
ATOM 2801 C CA . GLU A 1 346 ? 12.431 -11.476 -41.695 1.00 83.06 346 GLU A CA 1
ATOM 2802 C C . GLU A 1 346 ? 13.779 -12.201 -41.818 1.00 83.06 346 GLU A C 1
ATOM 2804 O O . GLU A 1 346 ? 14.598 -12.131 -40.906 1.00 83.06 346 GLU A O 1
ATOM 2809 N N . ASP A 1 347 ? 14.080 -12.806 -42.975 1.00 83.69 347 ASP A N 1
ATOM 2810 C CA . ASP A 1 347 ? 15.387 -13.430 -43.246 1.00 83.69 347 ASP A CA 1
ATOM 2811 C C . ASP A 1 347 ? 16.552 -12.426 -43.086 1.00 83.69 347 ASP A C 1
ATOM 2813 O O . ASP A 1 347 ? 17.622 -12.748 -42.560 1.00 83.69 347 ASP A O 1
ATOM 2817 N N . MET A 1 348 ? 16.376 -11.199 -43.588 1.00 88.00 348 MET A N 1
ATOM 2818 C CA . MET A 1 348 ? 17.380 -10.137 -43.492 1.00 88.00 348 MET A CA 1
ATOM 2819 C C . MET A 1 348 ? 17.518 -9.652 -42.047 1.00 88.00 348 MET A C 1
ATOM 2821 O O . MET A 1 348 ? 18.636 -9.576 -41.537 1.00 88.00 348 MET A O 1
ATOM 2825 N N . PHE A 1 349 ? 16.395 -9.337 -41.407 1.00 84.19 349 PHE A N 1
ATOM 2826 C CA . PHE A 1 349 ? 16.331 -8.808 -40.055 1.00 84.19 349 PHE A CA 1
ATOM 2827 C C . PHE A 1 349 ? 16.879 -9.813 -39.044 1.00 84.19 349 PHE A C 1
ATOM 2829 O O . PHE A 1 349 ? 17.776 -9.464 -38.285 1.00 84.19 349 PHE A O 1
ATOM 2836 N N . GLY A 1 350 ? 16.447 -11.075 -39.100 1.00 79.88 350 GLY A N 1
ATOM 2837 C CA . GLY A 1 350 ? 16.924 -12.141 -38.218 1.00 79.88 350 GLY A CA 1
ATOM 2838 C C . GLY A 1 350 ? 18.432 -12.380 -38.318 1.00 79.88 350 GLY A C 1
ATOM 2839 O O . GLY A 1 350 ? 19.081 -12.676 -37.320 1.00 79.88 350 GLY A O 1
ATOM 2840 N N . ARG A 1 351 ? 19.024 -12.181 -39.499 1.00 88.00 351 ARG A N 1
ATOM 2841 C CA . ARG A 1 351 ? 20.474 -12.302 -39.704 1.00 88.00 351 ARG A CA 1
ATOM 2842 C C . ARG A 1 351 ? 21.249 -11.122 -39.107 1.00 88.00 351 ARG A C 1
ATOM 2844 O O . ARG A 1 351 ? 22.266 -11.348 -38.464 1.00 88.00 351 ARG A O 1
ATOM 2851 N N . ILE A 1 352 ? 20.764 -9.888 -39.285 1.00 83.62 352 ILE A N 1
ATOM 2852 C CA . ILE A 1 352 ? 21.361 -8.689 -38.661 1.00 83.62 352 ILE A CA 1
ATOM 2853 C C . ILE A 1 352 ? 21.212 -8.753 -37.138 1.00 83.62 352 ILE A C 1
ATOM 2855 O O . ILE A 1 352 ? 22.163 -8.481 -36.414 1.00 83.62 352 ILE A O 1
ATOM 2859 N N . LEU A 1 353 ? 20.044 -9.180 -36.658 1.00 79.31 353 LEU A N 1
ATOM 2860 C CA . LEU A 1 353 ? 19.784 -9.400 -35.243 1.00 79.31 353 LEU A CA 1
ATOM 2861 C C . LEU A 1 353 ? 20.713 -10.479 -34.669 1.00 79.31 353 LEU A C 1
ATOM 2863 O O . LEU A 1 353 ? 21.254 -10.292 -33.586 1.00 79.31 353 LEU A O 1
ATOM 2867 N N . GLY A 1 354 ? 20.954 -11.568 -35.407 1.00 78.12 354 GLY A N 1
ATOM 2868 C CA . GLY A 1 354 ? 21.933 -12.594 -35.039 1.00 78.12 354 GLY A CA 1
ATOM 2869 C C . GLY A 1 354 ? 23.347 -12.031 -34.871 1.00 78.12 354 GLY A C 1
ATOM 2870 O O . GLY A 1 354 ? 23.980 -12.289 -33.853 1.00 78.12 354 GLY A O 1
ATOM 2871 N N . PHE A 1 355 ? 23.806 -11.189 -35.804 1.00 82.06 355 PHE A N 1
ATOM 2872 C CA . PHE A 1 355 ? 25.098 -10.506 -35.664 1.00 82.06 355 PHE A CA 1
ATOM 2873 C C . PHE A 1 355 ? 25.150 -9.597 -34.432 1.00 82.06 355 PHE A C 1
ATOM 2875 O O . PHE A 1 355 ? 26.139 -9.626 -33.706 1.00 82.06 355 PHE A O 1
ATOM 2882 N N . ALA A 1 356 ? 24.079 -8.848 -34.159 1.00 77.56 356 ALA A N 1
ATOM 2883 C CA . ALA A 1 356 ? 24.002 -8.001 -32.972 1.00 77.56 356 ALA A CA 1
ATOM 2884 C C . ALA A 1 356 ? 24.041 -8.812 -31.666 1.00 77.56 356 ALA A C 1
ATOM 2886 O O . ALA A 1 356 ? 24.696 -8.404 -30.710 1.00 77.56 356 ALA A O 1
ATOM 2887 N N . TYR A 1 357 ? 23.389 -9.978 -31.628 1.00 71.56 357 TYR A N 1
ATOM 2888 C CA . TYR A 1 357 ? 23.442 -10.889 -30.480 1.00 71.56 357 TYR A CA 1
ATOM 2889 C C . TYR A 1 357 ? 24.837 -11.475 -30.244 1.00 71.56 357 TYR A C 1
ATOM 2891 O O . TYR A 1 357 ? 25.237 -11.631 -29.089 1.00 71.56 357 TYR A O 1
ATOM 2899 N N . ASP A 1 358 ? 25.563 -11.799 -31.314 1.00 77.56 358 ASP A N 1
ATOM 2900 C CA . ASP A 1 358 ? 26.922 -12.337 -31.225 1.00 77.56 358 ASP A CA 1
ATOM 2901 C C . ASP A 1 358 ? 27.933 -11.264 -30.782 1.00 77.56 358 ASP A C 1
ATOM 2903 O O . ASP A 1 358 ? 28.847 -11.550 -30.006 1.00 77.56 358 ASP A O 1
ATOM 2907 N N . GLU A 1 359 ? 27.766 -10.025 -31.253 1.00 76.31 359 GLU A N 1
ATOM 2908 C CA . GLU A 1 359 ? 28.643 -8.889 -30.942 1.00 76.31 359 GLU A CA 1
ATOM 2909 C C . GLU A 1 359 ? 28.367 -8.294 -29.550 1.00 76.31 359 GLU A C 1
ATOM 2911 O O . GLU A 1 359 ? 29.294 -7.912 -28.829 1.00 76.31 359 GLU A O 1
ATOM 2916 N N . HIS A 1 360 ? 27.098 -8.277 -29.132 1.00 71.81 360 HIS A N 1
ATOM 2917 C CA . HIS A 1 360 ? 26.641 -7.706 -27.865 1.00 71.81 360 HIS A CA 1
ATOM 2918 C C . HIS A 1 360 ? 25.759 -8.696 -27.087 1.00 71.81 360 HIS A C 1
ATOM 2920 O O . HIS A 1 360 ? 24.548 -8.492 -26.948 1.00 71.81 360 HIS A O 1
ATOM 2926 N N . PRO A 1 361 ? 26.342 -9.779 -26.540 1.00 69.88 361 PRO A N 1
ATOM 2927 C CA . PRO A 1 361 ? 25.566 -10.781 -25.830 1.00 69.88 361 PRO A CA 1
ATOM 2928 C C . PRO A 1 361 ? 24.948 -10.192 -24.550 1.00 69.88 361 PRO A C 1
ATOM 2930 O O . PRO A 1 361 ? 25.636 -9.459 -23.828 1.00 69.88 361 PRO A O 1
ATOM 2933 N N . PRO A 1 362 ? 23.692 -10.555 -24.214 1.00 70.12 362 PRO A N 1
ATOM 2934 C CA . PRO A 1 362 ? 22.995 -10.075 -23.023 1.00 70.12 362 PRO A CA 1
ATOM 2935 C C . PRO A 1 362 ? 23.836 -10.171 -21.746 1.00 70.12 362 PRO A C 1
ATOM 2937 O O . PRO A 1 362 ? 24.486 -11.190 -21.481 1.00 70.12 362 PRO A O 1
ATOM 2940 N N . MET A 1 363 ? 23.796 -9.123 -20.922 1.00 74.56 363 MET A N 1
ATOM 2941 C CA . MET A 1 363 ? 24.691 -8.982 -19.773 1.00 74.56 363 MET A CA 1
ATOM 2942 C C . MET A 1 363 ? 24.498 -10.097 -18.740 1.00 74.56 363 MET A C 1
ATOM 2944 O O . MET A 1 363 ? 25.479 -10.562 -18.158 1.00 74.56 363 MET A O 1
ATOM 2948 N N . HIS A 1 364 ? 23.276 -10.612 -18.556 1.00 78.62 364 HIS A N 1
ATOM 2949 C CA . HIS A 1 364 ? 23.026 -11.736 -17.644 1.00 78.62 364 HIS A CA 1
ATOM 2950 C C . HIS A 1 364 ? 23.835 -13.007 -17.985 1.00 78.62 364 HIS A C 1
ATOM 2952 O O . HIS A 1 364 ? 24.107 -13.818 -17.097 1.00 78.62 364 HIS A O 1
ATOM 2958 N N . ILE A 1 365 ? 24.251 -13.194 -19.244 1.00 81.25 365 ILE A N 1
ATOM 2959 C CA . ILE A 1 365 ? 25.122 -14.308 -19.660 1.00 81.25 365 ILE A CA 1
ATOM 2960 C C . ILE A 1 365 ? 26.555 -14.087 -19.151 1.00 81.25 365 ILE A C 1
ATOM 2962 O O . ILE A 1 365 ? 27.251 -15.044 -18.815 1.00 81.25 365 ILE A O 1
ATOM 2966 N N . GLN A 1 366 ? 26.977 -12.827 -19.045 1.00 82.56 366 GLN A N 1
ATOM 2967 C CA . GLN A 1 366 ? 28.322 -12.424 -18.639 1.00 82.56 366 GLN A CA 1
ATOM 2968 C C . GLN A 1 366 ? 28.491 -12.333 -17.113 1.00 82.56 366 GLN A C 1
ATOM 2970 O O . GLN A 1 366 ? 29.610 -12.475 -16.619 1.00 82.56 366 GLN A O 1
ATOM 2975 N N . VAL A 1 367 ? 27.397 -12.163 -16.354 1.00 86.19 367 VAL A N 1
ATOM 2976 C CA . VAL A 1 367 ? 27.406 -12.017 -14.882 1.00 86.19 367 VAL A CA 1
ATOM 2977 C C . VAL A 1 367 ? 28.296 -13.045 -14.164 1.00 86.19 367 VAL A C 1
ATOM 2979 O O . VAL A 1 367 ? 29.118 -12.620 -13.351 1.00 86.19 367 VAL A O 1
ATOM 2982 N N . PRO A 1 368 ? 28.238 -14.365 -14.449 1.00 88.69 368 PRO A N 1
ATOM 2983 C CA . PRO A 1 368 ? 29.107 -15.327 -13.769 1.00 88.69 368 PRO A CA 1
ATOM 2984 C C . PRO A 1 368 ? 30.606 -15.047 -13.956 1.00 88.69 368 PRO A C 1
ATOM 2986 O O . PRO A 1 368 ? 31.378 -15.172 -13.006 1.00 88.69 368 PRO A O 1
ATOM 2989 N N . ALA A 1 369 ? 31.019 -14.630 -15.157 1.00 84.81 369 ALA A N 1
ATOM 2990 C CA . ALA A 1 369 ? 32.410 -14.286 -15.450 1.00 84.81 369 ALA A CA 1
ATOM 2991 C C . ALA A 1 369 ? 32.831 -12.969 -14.775 1.00 84.81 369 ALA A C 1
ATOM 2993 O O . ALA A 1 369 ? 33.969 -12.833 -14.326 1.00 84.81 369 ALA A O 1
ATOM 2994 N N . MET A 1 370 ? 31.912 -12.009 -14.653 1.00 87.12 370 MET A N 1
ATOM 2995 C CA . MET A 1 370 ? 32.170 -10.743 -13.964 1.00 87.12 370 MET A CA 1
ATOM 2996 C C . MET A 1 370 ? 32.310 -10.935 -12.445 1.00 87.12 370 MET A C 1
ATOM 2998 O O . MET A 1 370 ? 33.261 -10.425 -11.853 1.00 87.12 370 MET A O 1
ATOM 3002 N N . VAL A 1 371 ? 31.451 -11.754 -11.823 1.00 87.94 371 VAL A N 1
ATOM 3003 C CA . VAL A 1 371 ? 31.597 -12.136 -10.404 1.00 87.94 371 VAL A CA 1
ATOM 3004 C C . VAL A 1 371 ? 32.941 -12.834 -10.177 1.00 87.94 371 VAL A C 1
ATOM 3006 O O . VAL A 1 371 ? 33.652 -12.511 -9.225 1.00 87.94 371 VAL A O 1
ATOM 3009 N N . GLU A 1 372 ? 33.323 -13.763 -11.060 1.00 86.50 372 GLU A N 1
ATOM 3010 C CA . GLU A 1 372 ? 34.619 -14.453 -11.010 1.00 86.50 372 GLU A CA 1
ATOM 3011 C C . GLU A 1 372 ? 35.791 -13.463 -10.991 1.00 86.50 372 GLU A C 1
ATOM 3013 O O . GLU A 1 372 ? 36.682 -13.559 -10.142 1.00 86.50 372 GLU A O 1
ATOM 3018 N N . ARG A 1 373 ? 35.759 -12.471 -11.886 1.00 89.06 373 ARG A N 1
ATOM 3019 C CA . ARG A 1 373 ? 36.769 -11.412 -11.969 1.00 89.06 373 ARG A CA 1
ATOM 3020 C C . ARG A 1 373 ? 36.908 -10.658 -10.643 1.00 89.06 373 ARG A C 1
ATOM 3022 O O . ARG A 1 373 ? 38.022 -10.552 -10.132 1.00 89.06 373 ARG A O 1
ATOM 3029 N N . VAL A 1 374 ? 35.803 -10.221 -10.032 1.00 85.94 374 VAL A N 1
ATOM 3030 C CA . VAL A 1 374 ? 35.830 -9.489 -8.748 1.00 85.94 374 VAL A CA 1
ATOM 3031 C C . VAL A 1 374 ? 36.423 -10.346 -7.619 1.00 85.94 374 VAL A C 1
ATOM 3033 O O . VAL A 1 374 ? 37.226 -9.861 -6.813 1.00 85.94 374 VAL A O 1
ATOM 3036 N N . PHE A 1 375 ? 36.091 -11.640 -7.561 1.00 85.25 375 PHE A N 1
ATOM 3037 C CA . PHE A 1 375 ? 36.670 -12.573 -6.581 1.00 85.25 375 PHE A CA 1
ATOM 3038 C C . PHE A 1 375 ? 38.181 -12.784 -6.780 1.00 85.25 375 PHE A C 1
ATOM 3040 O O . PHE A 1 375 ? 38.921 -12.944 -5.802 1.00 85.25 375 PHE A O 1
ATOM 3047 N N . HIS A 1 376 ? 38.663 -12.763 -8.025 1.00 82.94 376 HIS A N 1
ATOM 3048 C CA . HIS A 1 376 ? 40.094 -12.828 -8.321 1.00 82.94 376 HIS A CA 1
ATOM 3049 C C . HIS A 1 376 ? 40.831 -11.539 -7.939 1.00 82.94 376 HIS A C 1
ATOM 3051 O O . HIS A 1 376 ? 41.874 -11.601 -7.278 1.00 82.94 376 HIS A O 1
ATOM 3057 N N . GLU A 1 377 ? 40.292 -10.378 -8.304 1.00 82.62 377 GLU A N 1
ATOM 3058 C CA . GLU A 1 377 ? 40.908 -9.065 -8.062 1.00 82.62 377 GLU A CA 1
ATOM 3059 C C . GLU A 1 377 ? 41.016 -8.728 -6.571 1.00 82.62 377 GLU A C 1
ATOM 3061 O O . GLU A 1 377 ? 42.017 -8.168 -6.118 1.00 82.62 377 GLU A O 1
ATOM 3066 N N . THR A 1 378 ? 40.037 -9.159 -5.774 1.00 78.50 378 THR A N 1
ATOM 3067 C CA . THR A 1 378 ? 40.025 -8.973 -4.313 1.00 78.50 378 THR A CA 1
ATOM 3068 C C . THR A 1 378 ? 41.019 -9.858 -3.555 1.00 78.50 378 THR A C 1
ATOM 3070 O O . THR A 1 378 ? 41.180 -9.695 -2.342 1.00 78.50 378 THR A O 1
ATOM 3073 N N . LYS A 1 379 ? 41.727 -10.773 -4.237 1.00 77.56 379 LYS A N 1
ATOM 3074 C CA . LYS A 1 379 ? 42.763 -11.657 -3.661 1.00 77.56 379 LYS A CA 1
ATOM 3075 C C . LYS A 1 379 ? 42.302 -12.421 -2.410 1.00 77.56 379 LYS A C 1
ATOM 3077 O O . LYS A 1 379 ? 43.119 -12.713 -1.533 1.00 77.56 379 LYS A O 1
ATOM 3082 N N . ILE A 1 380 ? 41.021 -12.789 -2.325 1.00 66.75 380 ILE A N 1
ATOM 3083 C CA . ILE A 1 380 ? 40.432 -13.498 -1.170 1.00 66.75 380 ILE A CA 1
ATOM 3084 C C . ILE A 1 380 ? 41.235 -14.770 -0.829 1.00 66.75 380 ILE A C 1
ATOM 3086 O O . ILE A 1 380 ? 41.501 -15.058 0.337 1.00 66.75 380 ILE A O 1
ATOM 3090 N N . TRP A 1 381 ? 41.743 -15.455 -1.855 1.00 58.59 381 TRP A N 1
ATOM 3091 C CA . TRP A 1 381 ? 42.538 -16.683 -1.753 1.00 58.59 381 TRP A CA 1
ATOM 3092 C C . TRP A 1 381 ? 43.980 -16.497 -1.243 1.00 58.59 381 TRP A C 1
ATOM 3094 O O . TRP A 1 381 ? 44.639 -17.471 -0.879 1.00 58.59 381 TRP A O 1
ATOM 3104 N N . ALA A 1 382 ? 44.497 -15.266 -1.181 1.00 52.53 382 ALA A N 1
ATOM 3105 C CA . ALA A 1 382 ? 45.857 -14.993 -0.704 1.00 52.53 382 ALA A CA 1
ATOM 3106 C C . ALA A 1 382 ? 45.958 -14.914 0.835 1.00 52.53 382 ALA A C 1
ATOM 3108 O O . ALA A 1 382 ? 47.046 -15.084 1.392 1.00 52.53 382 ALA A O 1
ATOM 3109 N N . LEU A 1 383 ? 44.837 -14.690 1.531 1.00 47.28 383 LEU A N 1
ATOM 3110 C CA . LEU A 1 383 ? 44.801 -14.455 2.981 1.00 47.28 383 LEU A CA 1
ATOM 3111 C C . LEU A 1 383 ? 45.007 -15.728 3.825 1.00 47.28 383 LEU A C 1
ATOM 3113 O O . LEU A 1 383 ? 45.525 -15.632 4.936 1.00 47.28 383 LEU A O 1
ATOM 3117 N N . SER A 1 384 ? 44.728 -16.918 3.283 1.00 45.56 384 SER A N 1
ATOM 3118 C CA . SER A 1 384 ? 44.899 -18.206 3.987 1.00 45.56 384 SER A CA 1
ATOM 3119 C C . SER A 1 384 ? 46.370 -18.545 4.327 1.00 45.56 384 SER A C 1
ATOM 3121 O O . SER A 1 384 ? 46.658 -19.361 5.200 1.00 45.56 384 SER A O 1
ATOM 3123 N N . ARG A 1 385 ? 47.363 -17.881 3.711 1.00 42.44 385 ARG A N 1
ATOM 3124 C CA . ARG A 1 385 ? 48.792 -18.207 3.919 1.00 42.44 385 ARG A CA 1
ATOM 3125 C C . ARG A 1 385 ? 49.542 -17.335 4.933 1.00 42.44 385 ARG A C 1
ATOM 3127 O O . ARG A 1 385 ? 50.663 -17.693 5.293 1.00 42.44 385 ARG A O 1
ATOM 3134 N N . GLN A 1 386 ? 48.970 -16.234 5.432 1.00 40.38 386 GLN A N 1
ATOM 3135 C CA . GLN A 1 386 ? 49.694 -15.290 6.310 1.00 40.38 386 GLN A CA 1
ATOM 3136 C C . GLN A 1 386 ? 49.475 -15.489 7.828 1.00 40.38 386 GLN A C 1
ATOM 3138 O O . GLN A 1 386 ? 50.093 -14.796 8.632 1.00 40.38 386 GLN A O 1
ATOM 3143 N N . GLY A 1 387 ? 48.687 -16.483 8.254 1.00 37.22 387 GLY A N 1
ATOM 3144 C CA . GLY A 1 387 ? 48.336 -16.719 9.665 1.00 37.22 387 GLY A CA 1
ATOM 3145 C C . GLY A 1 387 ? 49.339 -17.496 10.540 1.00 37.22 387 GLY A C 1
ATOM 3146 O O . GLY A 1 387 ? 48.971 -17.923 11.632 1.00 37.22 387 GLY A O 1
ATOM 3147 N N . LYS A 1 388 ? 50.596 -17.720 10.128 1.00 36.81 388 LYS A N 1
ATOM 3148 C CA . LYS A 1 388 ? 51.595 -18.417 10.974 1.00 36.81 388 LYS A CA 1
ATOM 3149 C C . LYS A 1 388 ? 52.490 -17.428 11.727 1.00 36.81 388 LYS A C 1
ATOM 3151 O O . LYS A 1 388 ? 53.595 -17.124 11.286 1.00 36.81 388 LYS A O 1
ATOM 3156 N N . ARG A 1 389 ? 52.046 -16.955 12.899 1.00 33.91 389 ARG A N 1
ATOM 3157 C CA . ARG A 1 389 ? 52.938 -16.302 13.881 1.00 33.91 389 ARG A CA 1
ATOM 3158 C C . ARG A 1 389 ? 53.791 -17.344 14.640 1.00 33.91 389 ARG A C 1
ATOM 3160 O O . ARG A 1 389 ? 53.319 -18.460 14.863 1.00 33.91 389 ARG A O 1
ATOM 3167 N N . PRO A 1 390 ? 55.029 -17.015 15.065 1.00 36.16 390 PRO A N 1
ATOM 3168 C CA . PRO A 1 390 ? 55.919 -17.957 15.741 1.00 36.16 390 PRO A CA 1
ATOM 3169 C C . PRO A 1 390 ? 55.442 -18.221 17.175 1.00 36.16 390 PRO A C 1
ATOM 3171 O O . PRO A 1 390 ? 55.227 -17.288 17.948 1.00 36.16 390 PRO A O 1
ATOM 3174 N N . ARG A 1 391 ? 55.308 -19.500 17.547 1.00 37.47 391 ARG A N 1
ATOM 3175 C CA . ARG A 1 391 ? 55.019 -19.938 18.923 1.00 37.47 391 ARG A CA 1
ATOM 3176 C C . ARG A 1 391 ? 56.121 -19.459 19.875 1.00 37.47 391 ARG A C 1
ATOM 3178 O O . ARG A 1 391 ? 57.235 -19.981 19.833 1.00 37.47 391 ARG A O 1
ATOM 3185 N N . SER A 1 392 ? 55.803 -18.518 20.764 1.00 33.06 392 SER A N 1
ATOM 3186 C CA . SER A 1 392 ? 56.633 -18.235 21.935 1.00 33.06 392 SER A CA 1
ATOM 3187 C C . SER A 1 392 ? 56.334 -19.256 23.038 1.00 33.06 392 SER A C 1
ATOM 3189 O O . SER A 1 392 ? 55.199 -19.675 23.266 1.00 33.06 392 SER A O 1
ATOM 3191 N N . LYS A 1 393 ? 57.406 -19.728 23.673 1.00 42.75 393 LYS A N 1
ATOM 3192 C CA . LYS A 1 393 ? 57.413 -20.765 24.704 1.00 42.75 393 LYS A CA 1
ATOM 3193 C C . LYS A 1 393 ? 56.700 -20.270 25.966 1.00 42.75 393 LYS A C 1
ATOM 3195 O O . LYS A 1 393 ? 57.211 -19.365 26.620 1.00 42.75 393 LYS A O 1
ATOM 3200 N N . ARG A 1 394 ? 55.604 -20.917 26.374 1.00 34.47 394 ARG A N 1
ATOM 3201 C CA . ARG A 1 394 ? 55.124 -20.884 27.765 1.00 34.47 394 ARG A CA 1
ATOM 3202 C C . ARG A 1 394 ? 54.448 -22.200 28.167 1.00 34.47 394 ARG A C 1
ATOM 3204 O O . ARG A 1 394 ? 53.465 -22.605 27.568 1.00 34.47 394 ARG A O 1
ATOM 3211 N N . SER A 1 395 ? 55.004 -22.762 29.243 1.00 32.19 395 SER A N 1
ATOM 3212 C CA . SER A 1 395 ? 54.415 -23.651 30.253 1.00 32.19 395 SER A CA 1
ATOM 3213 C C . SER A 1 395 ? 54.008 -25.081 29.867 1.00 32.19 395 SER A C 1
ATOM 3215 O O . SER A 1 395 ? 53.090 -25.333 29.098 1.00 32.19 395 SER A O 1
ATOM 3217 N N . LEU A 1 396 ? 54.702 -26.026 30.502 1.00 38.19 396 LEU A N 1
ATOM 3218 C CA . LEU A 1 396 ? 54.755 -27.469 30.266 1.00 38.19 396 LEU A CA 1
ATOM 3219 C C . LEU A 1 396 ? 53.850 -28.236 31.259 1.00 38.19 396 LEU A C 1
ATOM 3221 O O . LEU A 1 396 ? 54.250 -29.258 31.804 1.00 38.19 396 LEU A O 1
ATOM 3225 N N . LEU A 1 397 ? 52.642 -27.724 31.530 1.00 34.53 397 LEU A N 1
ATOM 3226 C CA . LEU A 1 397 ? 51.712 -28.274 32.538 1.00 34.53 397 LEU A CA 1
ATOM 3227 C C . LEU A 1 397 ? 50.252 -28.388 32.048 1.00 34.53 397 LEU A C 1
ATOM 3229 O O . LEU A 1 397 ? 49.312 -28.202 32.811 1.00 34.53 397 LEU A O 1
ATOM 3233 N N . GLY A 1 398 ? 50.047 -28.719 30.768 1.00 33.25 398 GLY A N 1
ATOM 3234 C CA . GLY A 1 398 ? 48.706 -28.898 30.183 1.00 33.25 398 GLY A CA 1
ATOM 3235 C C . GLY A 1 398 ? 48.485 -30.199 29.403 1.00 33.25 398 GLY A C 1
ATOM 3236 O O . GLY A 1 398 ? 47.452 -30.351 28.760 1.00 33.25 398 GLY A O 1
ATOM 3237 N N . THR A 1 399 ? 49.427 -31.146 29.421 1.00 38.53 399 THR A N 1
ATOM 3238 C CA . THR A 1 399 ? 49.444 -32.283 28.474 1.00 38.53 399 THR A CA 1
ATOM 3239 C C . THR A 1 399 ? 48.780 -33.563 28.998 1.00 38.53 399 THR A C 1
ATOM 3241 O O . THR A 1 399 ? 49.168 -34.661 28.615 1.00 38.53 399 THR A O 1
ATOM 3244 N N . VAL A 1 400 ? 47.769 -33.448 29.866 1.00 37.19 400 VAL A N 1
ATOM 3245 C CA . VAL A 1 400 ? 46.963 -34.609 30.315 1.00 37.19 400 VAL A CA 1
ATOM 3246 C C . VAL A 1 400 ? 45.451 -34.398 30.116 1.00 37.19 400 VAL A C 1
ATOM 3248 O O . VAL A 1 400 ? 44.690 -35.352 30.197 1.00 37.19 400 VAL A O 1
ATOM 3251 N N . TYR A 1 401 ? 44.994 -33.197 29.730 1.00 35.25 401 TYR A N 1
ATOM 3252 C CA . TYR A 1 401 ? 43.556 -32.894 29.591 1.00 35.25 401 TYR A CA 1
ATOM 3253 C C . TYR A 1 401 ? 43.011 -32.841 28.147 1.00 35.25 401 TYR A C 1
ATOM 3255 O O . TYR A 1 401 ? 41.825 -32.590 27.952 1.00 35.25 401 TYR A O 1
ATOM 3263 N N . GLN A 1 402 ? 43.832 -33.104 27.120 1.00 37.78 402 GLN A N 1
ATOM 3264 C CA . GLN A 1 402 ? 43.413 -32.995 25.708 1.00 37.78 402 GLN A CA 1
ATOM 3265 C C . GLN A 1 402 ? 43.103 -34.321 24.988 1.00 37.78 402 GLN A C 1
ATOM 3267 O O . GLN A 1 402 ? 42.600 -34.280 23.868 1.00 37.78 402 GLN A O 1
ATOM 3272 N N . SER A 1 403 ? 43.324 -35.495 25.592 1.00 40.28 403 SER A N 1
ATOM 3273 C CA . SER A 1 403 ? 43.019 -36.779 24.925 1.00 40.28 403 SER A CA 1
ATOM 3274 C C . SER A 1 403 ? 41.601 -37.309 25.185 1.00 40.28 403 SER A C 1
ATOM 3276 O O . SER A 1 403 ? 41.129 -38.160 24.433 1.00 40.28 403 SER A O 1
ATOM 3278 N N . THR A 1 404 ? 40.887 -36.782 26.186 1.00 39.34 404 THR A N 1
ATOM 3279 C CA . THR A 1 404 ? 39.544 -37.250 26.585 1.00 39.34 404 THR A CA 1
ATOM 3280 C C . THR A 1 404 ? 38.396 -36.293 26.239 1.00 39.34 404 THR A C 1
ATOM 3282 O O . THR A 1 404 ? 37.277 -36.761 26.060 1.00 39.34 404 THR A O 1
ATOM 3285 N N . LEU A 1 405 ? 38.646 -34.993 26.031 1.00 38.69 405 LEU A N 1
ATOM 3286 C CA . LEU A 1 405 ? 37.622 -34.024 25.580 1.00 38.69 405 LEU A CA 1
ATOM 3287 C C . LEU A 1 405 ? 37.523 -33.882 24.049 1.00 38.69 405 LEU A C 1
ATOM 3289 O O . LEU A 1 405 ? 36.513 -33.416 23.528 1.00 38.69 405 LEU A O 1
ATOM 3293 N N . GLY A 1 406 ? 38.520 -34.370 23.305 1.00 37.28 406 GLY A N 1
ATOM 3294 C CA . GLY A 1 406 ? 38.563 -34.305 21.840 1.00 37.28 406 GLY A CA 1
ATOM 3295 C C . GLY A 1 406 ? 37.584 -35.229 21.105 1.00 37.28 406 GLY A C 1
ATOM 3296 O O . GLY A 1 406 ? 37.635 -35.284 19.886 1.00 37.28 406 GLY A O 1
ATOM 3297 N N . LYS A 1 407 ? 36.710 -35.968 21.803 1.00 38.59 407 LYS A N 1
ATOM 3298 C CA . LYS A 1 407 ? 35.680 -36.822 21.177 1.00 38.59 407 LYS A CA 1
ATOM 3299 C C . LYS A 1 407 ? 34.245 -36.312 21.349 1.00 38.59 407 LYS A C 1
ATOM 3301 O O . LYS A 1 407 ? 33.382 -36.763 20.609 1.00 38.59 407 LYS A O 1
ATOM 3306 N N . PHE A 1 408 ? 33.998 -35.349 22.242 1.00 39.12 408 PHE A N 1
ATOM 3307 C CA . PHE A 1 408 ? 32.667 -34.749 22.430 1.00 39.12 408 PHE A CA 1
ATOM 3308 C C . PHE A 1 408 ? 32.453 -33.447 21.632 1.00 39.12 408 PHE A C 1
ATOM 3310 O O . PHE A 1 408 ? 31.316 -33.096 21.349 1.00 39.12 408 PHE A O 1
ATOM 3317 N N . VAL A 1 409 ? 33.520 -32.773 21.183 1.00 44.41 409 VAL A N 1
ATOM 3318 C CA . VAL A 1 409 ? 33.432 -31.491 20.442 1.00 44.41 409 VAL A CA 1
ATOM 3319 C C . VAL A 1 409 ? 33.165 -31.668 18.931 1.00 44.41 409 VAL A C 1
ATOM 3321 O O . VAL A 1 409 ? 32.703 -30.745 18.265 1.00 44.41 409 VAL A O 1
ATOM 3324 N N . PHE A 1 410 ? 33.365 -32.865 18.366 1.00 44.22 410 PHE A N 1
ATOM 3325 C CA . PHE A 1 410 ? 33.207 -33.093 16.917 1.00 44.22 410 PHE A CA 1
ATOM 3326 C C . PHE A 1 410 ? 31.750 -33.183 16.420 1.00 44.22 410 PHE A C 1
ATOM 3328 O O . PHE A 1 410 ? 31.535 -33.164 15.212 1.00 44.22 410 PHE A O 1
ATOM 3335 N N . GLN A 1 411 ? 30.746 -33.262 17.305 1.00 48.00 411 GLN A N 1
ATOM 3336 C CA . GLN A 1 411 ? 29.332 -33.297 16.893 1.00 48.00 411 GLN A CA 1
ATOM 3337 C C . GLN A 1 411 ? 28.660 -31.914 16.814 1.00 48.00 411 GLN A C 1
ATOM 3339 O O . GLN A 1 411 ? 27.670 -31.778 16.096 1.00 48.00 411 GLN A O 1
ATOM 3344 N N . GLU A 1 412 ? 29.186 -30.884 17.488 1.00 55.44 412 GLU A N 1
ATOM 3345 C CA . GLU A 1 412 ? 28.601 -29.530 17.461 1.00 55.44 412 GLU A CA 1
ATOM 3346 C C . GLU A 1 412 ? 29.172 -28.632 16.355 1.00 55.44 412 GLU A C 1
ATOM 3348 O O . GLU A 1 412 ? 28.444 -27.798 15.816 1.00 55.44 412 GLU A O 1
ATOM 3353 N N . GLN A 1 413 ? 30.431 -28.838 15.947 1.00 60.50 413 GLN A N 1
ATOM 3354 C CA . GLN A 1 413 ? 31.071 -28.035 14.895 1.00 60.50 413 GLN A CA 1
ATOM 3355 C C . GLN A 1 413 ? 30.307 -28.024 13.556 1.00 60.50 413 GLN A C 1
ATOM 3357 O O . GLN A 1 413 ? 30.055 -26.930 13.056 1.00 60.50 413 GLN A O 1
ATOM 3362 N N . PRO A 1 414 ? 29.830 -29.160 13.004 1.00 67.94 414 PRO A N 1
ATOM 3363 C CA . PRO A 1 414 ? 29.093 -29.149 11.735 1.00 67.94 414 PRO A CA 1
ATOM 3364 C C . PRO A 1 414 ? 27.772 -28.366 11.806 1.00 67.94 414 PRO A C 1
ATOM 3366 O O . PRO A 1 414 ? 27.313 -27.810 10.811 1.00 67.94 414 PRO A O 1
ATOM 3369 N N . ARG A 1 415 ? 27.144 -28.302 12.992 1.00 74.19 415 ARG A N 1
ATOM 3370 C CA . ARG A 1 415 ? 25.899 -27.544 13.204 1.00 74.19 415 ARG A CA 1
ATOM 3371 C C . ARG A 1 415 ? 26.156 -26.039 13.269 1.00 74.19 415 ARG A C 1
ATOM 3373 O O . ARG A 1 415 ? 25.351 -25.269 12.750 1.00 74.19 415 ARG A O 1
ATOM 3380 N N . LEU A 1 416 ? 27.261 -25.630 13.893 1.00 76.44 416 LEU A N 1
ATOM 3381 C CA . LEU A 1 416 ? 27.684 -24.229 13.966 1.00 76.44 416 LEU A CA 1
ATOM 3382 C C . LEU A 1 416 ? 28.162 -23.715 12.602 1.00 76.44 416 LEU A C 1
ATOM 3384 O O . LEU A 1 416 ? 27.763 -22.623 12.204 1.00 76.44 416 LEU A O 1
ATOM 3388 N N . GLU A 1 417 ? 28.916 -24.529 11.857 1.00 83.25 417 GLU A N 1
ATOM 3389 C CA . GLU A 1 417 ? 29.328 -24.254 10.473 1.00 83.25 417 GLU A CA 1
ATOM 3390 C C . GLU A 1 417 ? 28.113 -24.010 9.569 1.00 83.25 417 GLU A C 1
ATOM 3392 O O . GLU A 1 417 ? 28.026 -22.968 8.920 1.00 83.25 417 GLU A O 1
ATOM 3397 N N . MET A 1 418 ? 27.116 -24.899 9.617 1.00 84.44 418 MET A N 1
ATOM 3398 C CA . MET A 1 418 ? 25.879 -24.754 8.844 1.00 84.44 418 MET A CA 1
ATOM 3399 C C . MET A 1 418 ? 25.074 -23.505 9.243 1.00 84.44 418 MET A C 1
ATOM 3401 O O . MET A 1 418 ? 24.552 -22.801 8.380 1.00 84.44 418 MET A O 1
ATOM 3405 N N . LYS A 1 419 ? 24.976 -23.191 10.543 1.00 86.94 419 LYS A N 1
ATOM 3406 C CA . LYS A 1 419 ? 24.262 -21.995 11.028 1.00 86.94 419 LYS A CA 1
ATOM 3407 C C . LYS A 1 419 ? 24.955 -20.701 10.591 1.00 86.94 419 LYS A C 1
ATOM 3409 O O . LYS A 1 419 ? 24.285 -19.731 10.229 1.00 86.94 419 LYS A O 1
ATOM 3414 N N . LEU A 1 420 ? 26.286 -20.680 10.618 1.00 87.62 420 LEU A N 1
ATOM 3415 C CA . LEU A 1 420 ? 27.081 -19.541 10.174 1.00 87.62 420 LEU A CA 1
ATOM 3416 C C . LEU A 1 420 ? 26.963 -19.346 8.658 1.00 87.62 420 LEU A C 1
ATOM 3418 O O . LEU A 1 420 ? 26.725 -18.227 8.210 1.00 87.62 420 LEU A O 1
ATOM 3422 N N . GLU A 1 421 ? 27.034 -20.428 7.879 1.00 89.12 421 GLU A N 1
ATOM 3423 C CA . GLU A 1 421 ? 26.808 -20.400 6.429 1.00 89.12 421 GLU A CA 1
ATOM 3424 C C . GLU A 1 421 ? 25.413 -19.853 6.088 1.00 89.12 421 GLU A C 1
ATOM 3426 O O . GLU A 1 421 ? 25.294 -18.928 5.285 1.00 89.12 421 GLU A O 1
ATOM 3431 N N . GLN A 1 422 ? 24.362 -20.334 6.762 1.00 89.94 422 GLN A N 1
ATOM 3432 C CA . GLN A 1 422 ? 22.997 -19.817 6.601 1.00 89.94 422 GLN A CA 1
ATOM 3433 C C . GLN A 1 422 ? 22.887 -18.327 6.945 1.00 89.94 422 GLN A C 1
ATOM 3435 O O . GLN A 1 422 ? 22.199 -17.583 6.249 1.00 89.94 422 GLN A O 1
ATOM 3440 N N . THR A 1 423 ? 23.585 -17.870 7.986 1.00 90.88 423 THR A N 1
ATOM 3441 C CA . THR A 1 423 ? 23.587 -16.457 8.396 1.00 90.88 423 THR A CA 1
ATOM 3442 C C . THR A 1 423 ? 24.265 -15.575 7.346 1.00 90.88 423 THR A C 1
ATOM 3444 O O . THR A 1 423 ? 23.771 -14.497 7.015 1.00 90.88 423 THR A O 1
ATOM 3447 N N . ILE A 1 424 ? 25.374 -16.048 6.774 1.00 90.56 424 ILE A N 1
ATOM 3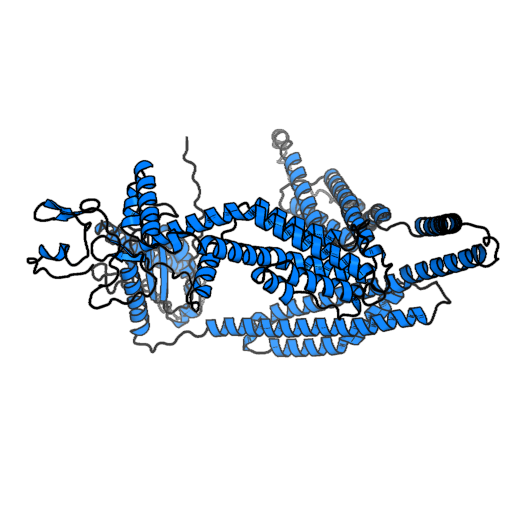448 C CA . ILE A 1 424 ? 26.079 -15.366 5.684 1.00 90.56 424 ILE A CA 1
ATOM 3449 C C . ILE A 1 424 ? 25.193 -15.302 4.436 1.00 90.56 424 ILE A C 1
ATOM 3451 O O . ILE A 1 424 ? 25.044 -14.228 3.856 1.00 90.56 424 ILE A O 1
ATOM 3455 N N . LEU A 1 425 ? 24.545 -16.405 4.054 1.00 91.38 425 LEU A N 1
ATOM 3456 C CA . LEU A 1 425 ? 23.631 -16.432 2.909 1.00 91.38 425 LEU A CA 1
ATOM 3457 C C . LEU A 1 425 ? 22.404 -15.534 3.107 1.00 91.38 425 LEU A C 1
ATOM 3459 O O . LEU A 1 425 ? 21.990 -14.863 2.161 1.00 91.38 425 LEU A O 1
ATOM 3463 N N . ALA A 1 426 ? 21.854 -15.465 4.320 1.00 90.31 426 ALA A N 1
ATOM 3464 C CA . ALA A 1 426 ? 20.772 -14.539 4.650 1.00 90.31 426 ALA A CA 1
ATOM 3465 C C . ALA A 1 426 ? 21.225 -13.075 4.520 1.00 90.31 426 ALA A C 1
ATOM 3467 O O . ALA A 1 426 ? 20.516 -12.256 3.941 1.00 90.31 426 ALA A O 1
ATOM 3468 N N . ASN A 1 427 ? 22.436 -12.749 4.983 1.00 88.06 427 ASN A N 1
ATOM 3469 C CA . ASN A 1 427 ? 23.011 -11.412 4.836 1.00 88.06 427 ASN A CA 1
ATOM 3470 C C . ASN A 1 427 ? 23.254 -11.028 3.372 1.00 88.06 427 ASN A C 1
ATOM 3472 O O . ASN A 1 427 ? 22.970 -9.892 2.995 1.00 88.06 427 ASN A O 1
ATOM 3476 N N . VAL A 1 428 ? 23.756 -11.957 2.554 1.00 89.06 428 VAL A N 1
ATOM 3477 C CA . VAL A 1 428 ? 23.930 -11.747 1.109 1.00 89.06 428 VAL A CA 1
ATOM 3478 C C . VAL A 1 428 ? 22.574 -11.540 0.438 1.00 89.06 428 VAL A C 1
ATOM 3480 O O . VAL A 1 428 ? 22.405 -10.559 -0.278 1.00 89.06 428 VAL A O 1
ATOM 3483 N N . SER A 1 429 ? 21.586 -12.389 0.730 1.00 89.38 429 SER A N 1
ATOM 3484 C CA . SER A 1 429 ? 20.237 -12.272 0.155 1.00 89.38 429 SER A CA 1
ATOM 3485 C C . SER A 1 429 ? 19.594 -10.924 0.503 1.00 89.38 429 SER A C 1
ATOM 3487 O O . SER A 1 429 ? 19.099 -10.239 -0.383 1.00 89.38 429 SER A O 1
ATOM 3489 N N . ARG A 1 430 ? 19.726 -10.465 1.756 1.00 88.44 430 ARG A N 1
ATOM 3490 C CA . ARG A 1 430 ? 19.245 -9.147 2.204 1.00 88.44 430 ARG A CA 1
ATOM 3491 C C . ARG A 1 430 ? 19.901 -7.971 1.472 1.00 88.44 430 ARG A C 1
ATOM 3493 O O . ARG A 1 430 ? 19.272 -6.936 1.286 1.00 88.44 430 ARG A O 1
ATOM 3500 N N . ILE A 1 431 ? 21.175 -8.086 1.087 1.00 86.12 431 ILE A N 1
ATOM 3501 C CA . ILE A 1 431 ? 21.829 -7.053 0.266 1.00 86.12 431 ILE A CA 1
ATOM 3502 C C . ILE A 1 431 ? 21.230 -7.055 -1.141 1.00 86.12 431 ILE A C 1
ATOM 3504 O O . ILE A 1 431 ? 20.997 -5.988 -1.696 1.00 86.12 431 ILE A O 1
ATOM 3508 N N . LEU A 1 432 ? 20.973 -8.236 -1.701 1.00 88.88 432 LEU A N 1
ATOM 3509 C CA . LEU A 1 432 ? 20.475 -8.394 -3.064 1.00 88.88 432 LEU A CA 1
ATOM 3510 C C . LEU A 1 432 ? 18.995 -8.018 -3.227 1.00 88.88 432 LEU A C 1
ATOM 3512 O O . LEU A 1 432 ? 18.599 -7.654 -4.328 1.00 88.88 432 LEU A O 1
ATOM 3516 N N . GLU A 1 433 ? 18.200 -8.017 -2.154 1.00 84.44 433 GLU A N 1
ATOM 3517 C CA . GLU A 1 433 ? 16.796 -7.563 -2.166 1.00 84.44 433 GLU A CA 1
ATOM 3518 C C . GLU A 1 433 ? 16.613 -6.127 -2.684 1.00 84.44 433 GLU A C 1
ATOM 3520 O O . GLU A 1 433 ? 15.561 -5.804 -3.226 1.00 84.44 433 GLU A O 1
ATOM 3525 N N . THR A 1 434 ? 17.620 -5.260 -2.534 1.00 78.75 434 THR A N 1
ATOM 3526 C CA . THR A 1 434 ? 17.560 -3.852 -2.973 1.00 78.75 434 THR A CA 1
ATOM 3527 C C . THR A 1 434 ? 18.298 -3.594 -4.288 1.00 78.75 434 THR A C 1
ATOM 3529 O O . THR A 1 434 ? 18.450 -2.445 -4.710 1.00 78.75 434 THR A O 1
ATOM 3532 N N . VAL A 1 435 ? 18.794 -4.650 -4.936 1.00 82.31 435 VAL A N 1
ATOM 3533 C CA . VAL A 1 435 ? 19.650 -4.559 -6.118 1.00 82.31 435 VAL A CA 1
ATOM 3534 C C . VAL A 1 435 ? 18.812 -4.804 -7.364 1.00 82.31 435 VAL A C 1
ATOM 3536 O O . VAL A 1 435 ? 18.334 -5.908 -7.597 1.00 82.31 435 VAL A O 1
ATOM 3539 N N . ASN A 1 436 ? 18.690 -3.773 -8.200 1.00 76.88 436 ASN A N 1
ATOM 3540 C CA . ASN A 1 436 ? 17.889 -3.847 -9.425 1.00 76.88 436 ASN A CA 1
ATOM 3541 C C . ASN A 1 436 ? 18.686 -4.337 -10.645 1.00 76.88 436 ASN A C 1
ATOM 3543 O O . ASN A 1 436 ? 18.086 -4.732 -11.633 1.00 76.88 436 ASN A O 1
ATOM 3547 N N . ARG A 1 437 ? 20.026 -4.299 -10.603 1.00 84.25 437 ARG A N 1
ATOM 3548 C CA . ARG A 1 437 ? 20.914 -4.769 -11.682 1.00 84.25 437 ARG A CA 1
ATOM 3549 C C . ARG A 1 437 ? 22.272 -5.206 -11.142 1.00 84.25 437 ARG A C 1
ATOM 3551 O O . ARG A 1 437 ? 22.651 -4.802 -10.042 1.00 84.25 437 ARG A O 1
ATOM 3558 N N . TYR A 1 438 ? 23.026 -5.960 -11.934 1.00 86.44 438 TYR A N 1
ATOM 3559 C CA . TYR A 1 438 ? 24.406 -6.314 -11.622 1.00 86.44 438 TYR A CA 1
ATOM 3560 C C . TYR A 1 438 ? 25.291 -5.070 -11.425 1.00 86.44 438 TYR A C 1
ATOM 3562 O O . TYR A 1 438 ? 25.231 -4.112 -12.196 1.00 86.44 438 TYR A O 1
ATOM 3570 N N . ASP A 1 439 ? 26.144 -5.111 -10.400 1.00 83.62 439 ASP A N 1
ATOM 3571 C CA . ASP A 1 439 ? 27.149 -4.090 -10.099 1.00 83.62 439 ASP A CA 1
ATOM 3572 C C . ASP A 1 439 ? 28.315 -4.719 -9.312 1.00 83.62 439 ASP A C 1
ATOM 3574 O O . ASP A 1 439 ? 28.094 -5.415 -8.313 1.00 83.62 439 ASP A O 1
ATOM 3578 N N . ASP A 1 440 ? 29.557 -4.446 -9.727 1.00 83.94 440 ASP A N 1
ATOM 3579 C CA . ASP A 1 440 ? 30.774 -4.948 -9.074 1.00 83.94 440 ASP A CA 1
ATOM 3580 C C . ASP A 1 440 ? 30.850 -4.483 -7.604 1.00 83.94 440 ASP A C 1
ATOM 3582 O O . ASP A 1 440 ? 31.288 -5.239 -6.730 1.00 83.94 440 ASP A O 1
ATOM 3586 N N . LEU A 1 441 ? 30.336 -3.288 -7.274 1.00 80.56 441 LEU A N 1
ATOM 3587 C CA . LEU A 1 441 ? 30.296 -2.797 -5.888 1.00 80.56 441 LEU A CA 1
ATOM 3588 C C . LEU A 1 441 ? 29.380 -3.642 -4.995 1.00 80.56 441 LEU A C 1
ATOM 3590 O O . LEU A 1 441 ? 29.659 -3.814 -3.807 1.00 80.56 441 LEU A O 1
ATOM 3594 N N . THR A 1 442 ? 28.300 -4.193 -5.548 1.00 86.56 442 THR A N 1
ATOM 3595 C CA . THR A 1 442 ? 27.389 -5.079 -4.810 1.00 86.56 442 THR A CA 1
ATOM 3596 C C . THR A 1 442 ? 28.087 -6.390 -4.457 1.00 86.56 442 THR A C 1
ATOM 3598 O O . THR A 1 442 ? 28.011 -6.849 -3.313 1.00 86.56 442 THR A O 1
ATOM 3601 N N . VAL A 1 443 ? 28.840 -6.950 -5.406 1.00 89.69 443 VAL A N 1
ATOM 3602 C CA . VAL A 1 443 ? 29.675 -8.141 -5.189 1.00 89.69 443 VAL A CA 1
ATOM 3603 C C . VAL A 1 443 ? 30.725 -7.860 -4.108 1.00 89.69 443 VAL A C 1
ATOM 3605 O O . VAL A 1 443 ? 30.862 -8.641 -3.163 1.00 89.69 443 VAL A O 1
ATOM 3608 N N . LEU A 1 444 ? 31.401 -6.708 -4.169 1.00 86.88 444 LEU A N 1
ATOM 3609 C CA . LEU A 1 444 ? 32.377 -6.281 -3.159 1.00 86.88 444 LEU A CA 1
ATOM 3610 C C . LEU A 1 444 ? 31.760 -6.129 -1.761 1.00 86.88 444 LEU A C 1
ATOM 3612 O O . LEU A 1 444 ? 32.343 -6.608 -0.785 1.00 86.88 444 LEU A O 1
ATOM 3616 N N . LYS A 1 445 ? 30.572 -5.525 -1.644 1.00 87.62 445 LYS A N 1
ATOM 3617 C CA . LYS A 1 445 ? 29.839 -5.417 -0.368 1.00 87.62 445 LYS A CA 1
ATOM 3618 C C . LYS A 1 445 ? 29.507 -6.795 0.209 1.00 87.62 445 LYS A C 1
ATOM 3620 O O . LYS A 1 445 ? 29.697 -7.020 1.405 1.00 87.62 445 LYS A O 1
ATOM 3625 N N . CYS A 1 446 ? 29.080 -7.738 -0.631 1.00 90.19 446 CYS A N 1
ATOM 3626 C CA . CYS A 1 446 ? 28.793 -9.113 -0.211 1.00 90.19 446 CYS A CA 1
ATOM 3627 C C . CYS A 1 446 ? 30.060 -9.858 0.249 1.00 90.19 446 CYS A C 1
ATOM 3629 O O . CYS A 1 446 ? 30.034 -10.591 1.241 1.00 90.19 446 CYS A O 1
ATOM 3631 N N . ILE A 1 447 ? 31.199 -9.629 -0.408 1.00 89.94 447 ILE A N 1
ATOM 3632 C CA . ILE A 1 447 ? 32.501 -10.155 0.033 1.00 89.94 447 ILE A CA 1
ATOM 3633 C C . ILE A 1 447 ? 32.885 -9.567 1.399 1.00 89.94 447 ILE A C 1
ATOM 3635 O O . ILE A 1 447 ? 33.299 -10.299 2.300 1.00 89.94 447 ILE A O 1
ATOM 3639 N N . GLN A 1 448 ? 32.728 -8.254 1.581 1.00 87.31 448 GLN A N 1
ATOM 3640 C CA . GLN A 1 448 ? 33.070 -7.569 2.829 1.00 87.31 448 GLN A CA 1
ATOM 3641 C C . GLN A 1 448 ? 32.209 -8.034 4.007 1.00 87.31 448 GLN A C 1
ATOM 3643 O O . GLN A 1 448 ? 32.762 -8.308 5.073 1.00 87.31 448 GLN A O 1
ATOM 3648 N N . ILE A 1 449 ? 30.890 -8.181 3.823 1.00 90.06 449 ILE A N 1
ATOM 3649 C CA . ILE A 1 449 ? 29.998 -8.654 4.893 1.00 90.06 449 ILE A CA 1
ATOM 3650 C C . ILE A 1 449 ? 30.265 -10.119 5.249 1.00 90.06 449 ILE A C 1
ATOM 3652 O O . ILE A 1 449 ? 30.215 -10.499 6.418 1.00 90.06 449 ILE A O 1
ATOM 3656 N N . THR A 1 450 ? 30.615 -10.941 4.255 1.00 90.00 450 THR A N 1
ATOM 3657 C CA . THR A 1 450 ? 31.036 -12.330 4.477 1.00 90.00 450 THR A CA 1
ATOM 3658 C C . THR A 1 450 ? 32.299 -12.358 5.334 1.00 90.00 450 THR A C 1
ATOM 3660 O O . THR A 1 450 ? 32.365 -13.076 6.332 1.00 90.00 450 THR A O 1
ATOM 3663 N N . LYS A 1 451 ? 33.281 -11.512 5.002 1.00 89.31 451 LYS A N 1
ATOM 3664 C CA . LYS A 1 451 ? 34.533 -11.396 5.751 1.00 89.31 451 LYS A CA 1
ATOM 3665 C C . LYS A 1 451 ? 34.318 -10.916 7.188 1.00 89.31 451 LYS A C 1
ATOM 3667 O O . LYS A 1 451 ? 34.898 -11.504 8.096 1.00 89.31 451 LYS A O 1
ATOM 3672 N N . SER A 1 452 ? 33.512 -9.876 7.411 1.00 86.44 452 SER A N 1
ATOM 3673 C CA . SER A 1 452 ? 33.242 -9.371 8.765 1.00 86.44 452 SER A CA 1
ATOM 3674 C C . SER A 1 452 ? 32.482 -10.390 9.614 1.00 86.44 452 SER A C 1
ATOM 3676 O O . SER A 1 452 ? 32.841 -10.607 10.766 1.00 86.44 452 SER A O 1
ATOM 3678 N N . THR A 1 453 ? 31.504 -11.088 9.030 1.00 88.62 453 THR A N 1
ATOM 3679 C CA . THR A 1 453 ? 30.738 -12.135 9.727 1.00 88.62 453 THR A CA 1
ATOM 3680 C C . THR A 1 453 ? 31.634 -13.308 10.138 1.00 88.62 453 THR A C 1
ATOM 3682 O O . THR A 1 453 ? 31.534 -13.794 11.263 1.00 88.62 453 THR A O 1
ATOM 3685 N N . LEU A 1 454 ? 32.556 -13.733 9.263 1.00 86.06 454 LEU A N 1
ATOM 3686 C CA . LEU A 1 454 ? 33.539 -14.773 9.585 1.00 86.06 454 LEU A CA 1
ATOM 3687 C C . LEU A 1 454 ? 34.515 -14.339 10.690 1.00 86.06 454 LEU A C 1
ATOM 3689 O O . LEU A 1 454 ? 34.850 -15.157 11.541 1.00 86.06 454 LEU A O 1
ATOM 3693 N N . LEU A 1 455 ? 34.973 -13.081 10.686 1.00 85.00 455 LEU A N 1
ATOM 3694 C CA . LEU A 1 455 ? 35.876 -12.557 11.719 1.00 85.00 455 LEU A CA 1
ATOM 3695 C C . LEU A 1 455 ? 35.188 -12.474 13.087 1.00 85.00 455 LEU A C 1
ATOM 3697 O O . LEU A 1 455 ? 35.751 -12.944 14.070 1.00 85.00 455 LEU A O 1
ATOM 3701 N N . ASN A 1 456 ? 33.947 -11.985 13.137 1.00 83.44 456 ASN A N 1
ATOM 3702 C CA . ASN A 1 456 ? 33.183 -11.891 14.383 1.00 83.44 456 ASN A CA 1
ATOM 3703 C C . ASN A 1 456 ? 32.964 -13.270 15.028 1.00 83.44 456 ASN A C 1
ATOM 3705 O O . ASN A 1 456 ? 33.134 -13.417 16.233 1.00 83.44 456 ASN A O 1
ATOM 3709 N N . ALA A 1 457 ? 32.681 -14.308 14.232 1.00 81.88 457 ALA A N 1
ATOM 3710 C CA . ALA A 1 457 ? 32.539 -15.677 14.740 1.00 81.88 457 ALA A CA 1
ATOM 3711 C C . ALA A 1 457 ? 33.848 -16.251 15.329 1.00 81.88 457 ALA A C 1
ATOM 3713 O O . ALA A 1 457 ? 33.824 -17.121 16.201 1.00 81.88 457 ALA A O 1
ATOM 3714 N N . VAL A 1 458 ? 35.006 -15.771 14.865 1.00 81.25 458 VAL A N 1
ATOM 3715 C CA . VAL A 1 458 ? 36.309 -16.130 15.446 1.00 81.25 458 VAL A CA 1
ATOM 3716 C C . VAL A 1 458 ? 36.551 -15.359 16.745 1.00 81.25 458 VAL A C 1
ATOM 3718 O O . VAL A 1 458 ? 36.971 -15.961 17.734 1.00 81.25 458 VAL A O 1
ATOM 3721 N N . ASP A 1 459 ? 36.265 -14.056 16.758 1.00 75.88 459 ASP A N 1
ATOM 3722 C CA . ASP A 1 459 ? 36.506 -13.174 17.907 1.00 75.88 459 ASP A CA 1
ATOM 3723 C C . ASP A 1 459 ? 35.581 -13.483 19.097 1.00 75.88 459 ASP A C 1
ATOM 3725 O O . ASP A 1 459 ? 36.006 -13.411 20.250 1.00 75.88 459 ASP A O 1
ATOM 3729 N N . GLU A 1 460 ? 34.345 -13.914 18.836 1.00 77.44 460 GLU A N 1
ATOM 3730 C CA . GLU A 1 460 ? 33.387 -14.356 19.860 1.00 77.44 460 GLU A CA 1
ATOM 3731 C C . GLU A 1 460 ? 33.727 -15.737 20.453 1.00 77.44 460 GLU A C 1
ATOM 3733 O O . GLU A 1 460 ? 33.048 -16.211 21.366 1.00 77.44 460 GLU A O 1
ATOM 3738 N N . GLY A 1 461 ? 34.765 -16.412 19.944 1.00 72.31 461 GLY A N 1
ATOM 3739 C CA . GLY A 1 461 ? 35.171 -17.744 20.394 1.00 72.31 461 GLY A CA 1
ATOM 3740 C C . GLY A 1 461 ? 34.138 -18.837 20.102 1.00 72.31 461 GLY A C 1
ATOM 3741 O O . GLY A 1 461 ? 34.260 -19.946 20.624 1.00 72.31 461 GLY A O 1
ATOM 3742 N N . THR A 1 462 ? 33.133 -18.544 19.272 1.00 64.94 462 THR A N 1
ATOM 3743 C CA . THR A 1 462 ? 32.041 -19.463 18.938 1.00 64.94 462 THR A CA 1
ATOM 3744 C C . THR A 1 462 ? 32.511 -20.612 18.049 1.00 64.94 462 THR A C 1
ATOM 3746 O O . THR A 1 462 ? 31.917 -21.689 18.104 1.00 64.94 462 THR A O 1
ATOM 3749 N N . MET A 1 463 ? 33.593 -20.447 17.271 1.00 72.00 463 MET A N 1
ATOM 3750 C CA . MET A 1 463 ? 34.154 -21.541 16.469 1.00 72.00 463 MET A CA 1
ATOM 3751 C C . MET A 1 463 ? 35.610 -21.320 16.020 1.00 72.00 463 MET A C 1
ATOM 3753 O O . MET A 1 463 ? 36.039 -20.199 15.757 1.00 72.00 463 MET A O 1
ATOM 3757 N N . THR A 1 464 ? 36.375 -22.404 15.828 1.00 75.00 464 THR A N 1
ATOM 3758 C CA . THR A 1 464 ? 37.653 -22.348 15.094 1.00 75.00 464 THR A CA 1
ATOM 3759 C C . THR A 1 464 ? 37.401 -22.473 13.596 1.00 75.00 464 THR A C 1
ATOM 3761 O O . THR A 1 464 ? 37.257 -23.579 13.077 1.00 75.00 464 THR A O 1
ATOM 3764 N N . VAL A 1 465 ? 37.361 -21.338 12.904 1.00 74.88 465 VAL A N 1
ATOM 3765 C CA . VAL A 1 465 ? 37.189 -21.276 11.448 1.00 74.88 465 VAL A CA 1
ATOM 3766 C C . VAL A 1 465 ? 38.438 -21.831 10.751 1.00 74.88 465 VAL A C 1
ATOM 3768 O O . VAL A 1 465 ? 39.518 -21.247 10.822 1.00 74.88 465 VAL A O 1
ATOM 3771 N N . THR A 1 466 ? 38.301 -22.985 10.093 1.00 82.19 466 THR A N 1
ATOM 3772 C CA . THR A 1 466 ? 39.396 -23.597 9.323 1.00 82.19 466 THR A CA 1
ATOM 3773 C C . THR A 1 466 ? 39.534 -22.949 7.944 1.00 82.19 466 THR A C 1
ATOM 3775 O O . THR A 1 466 ? 38.542 -22.504 7.370 1.00 82.19 466 THR A O 1
ATOM 3778 N N . ASP A 1 467 ? 40.743 -22.956 7.369 1.00 78.19 467 ASP A N 1
ATOM 3779 C CA . ASP A 1 467 ? 40.988 -22.469 5.997 1.00 78.19 467 ASP A CA 1
ATOM 3780 C C . ASP A 1 467 ? 40.045 -23.131 4.973 1.00 78.19 467 ASP A C 1
ATOM 3782 O O . ASP A 1 467 ? 39.513 -22.470 4.086 1.00 78.19 467 ASP A O 1
ATOM 3786 N N . LYS A 1 468 ? 39.776 -24.434 5.147 1.00 80.62 468 LYS A N 1
ATOM 3787 C CA . LYS A 1 468 ? 38.856 -25.201 4.294 1.00 80.62 468 LYS A CA 1
ATOM 3788 C C . LYS A 1 468 ? 37.407 -24.731 4.415 1.00 80.62 468 LYS A C 1
ATOM 3790 O O . LYS A 1 468 ? 36.695 -24.705 3.418 1.00 80.62 468 LYS A O 1
ATOM 3795 N N . PHE A 1 469 ? 36.969 -24.371 5.621 1.00 83.56 469 PHE A N 1
ATOM 3796 C CA . PHE A 1 469 ? 35.624 -23.847 5.837 1.00 83.56 469 PHE A CA 1
ATOM 3797 C C . PHE A 1 469 ? 35.477 -22.433 5.257 1.00 83.56 469 PHE A C 1
ATOM 3799 O O . PHE A 1 469 ? 34.472 -22.147 4.614 1.00 83.56 469 PHE A O 1
ATOM 3806 N N . GLN A 1 470 ? 36.495 -21.570 5.385 1.00 82.50 470 GLN A N 1
ATOM 3807 C CA . GLN A 1 470 ? 36.488 -20.256 4.722 1.00 82.50 470 GLN A CA 1
ATOM 3808 C C . GLN A 1 470 ? 36.382 -20.397 3.204 1.00 82.50 470 GLN A C 1
ATOM 3810 O O . GLN A 1 470 ? 35.553 -19.737 2.583 1.00 82.50 470 GLN A O 1
ATOM 3815 N N . GLU A 1 471 ? 37.193 -21.278 2.615 1.00 85.06 471 GLU A N 1
ATOM 3816 C CA . GLU A 1 471 ? 37.146 -21.591 1.187 1.00 85.06 471 GLU A CA 1
ATOM 3817 C C . GLU A 1 471 ? 35.759 -22.070 0.755 1.00 85.06 471 GLU A C 1
ATOM 3819 O O . GLU A 1 471 ? 35.208 -21.556 -0.220 1.00 85.06 471 GLU A O 1
ATOM 3824 N N . HIS A 1 472 ? 35.162 -22.987 1.518 1.00 87.25 472 HIS A N 1
ATOM 3825 C CA . HIS A 1 472 ? 33.809 -23.464 1.267 1.00 87.25 472 HIS A CA 1
ATOM 3826 C C . HIS A 1 472 ? 32.782 -22.323 1.283 1.00 87.25 472 HIS A C 1
ATOM 3828 O O . HIS A 1 472 ? 32.057 -22.152 0.306 1.00 87.25 472 HIS A O 1
ATOM 3834 N N . VAL A 1 473 ? 32.780 -21.490 2.327 1.00 87.25 473 VAL A N 1
ATOM 3835 C CA . VAL A 1 473 ? 31.852 -20.356 2.459 1.00 87.25 473 VAL A CA 1
ATOM 3836 C C . VAL A 1 473 ? 32.006 -19.363 1.305 1.00 87.25 473 VAL A C 1
ATOM 3838 O O . VAL A 1 473 ? 31.001 -18.931 0.741 1.00 87.25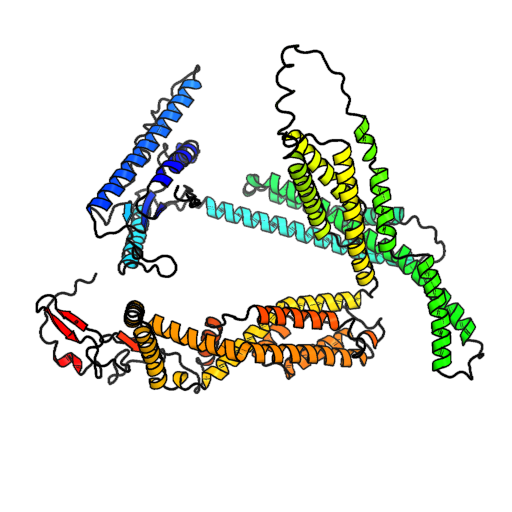 473 VAL A O 1
ATOM 3841 N N . TYR A 1 474 ? 33.233 -19.019 0.898 1.00 88.94 474 TYR A N 1
ATOM 3842 C CA . TYR A 1 474 ? 33.440 -18.115 -0.240 1.00 88.94 474 TYR A CA 1
ATOM 3843 C C . TYR A 1 474 ? 32.957 -18.718 -1.563 1.00 88.94 474 TYR A C 1
ATOM 3845 O O . TYR A 1 474 ? 32.393 -17.989 -2.379 1.00 88.94 474 TYR A O 1
ATOM 3853 N N . LEU A 1 475 ? 33.121 -20.028 -1.775 1.00 88.31 475 LEU A N 1
ATOM 3854 C CA . LEU A 1 475 ? 32.568 -20.713 -2.947 1.00 88.31 475 LEU A CA 1
ATOM 3855 C C . LEU A 1 475 ? 31.034 -20.735 -2.924 1.00 88.31 475 LEU A C 1
ATOM 3857 O O . LEU A 1 475 ? 30.416 -20.487 -3.962 1.00 88.31 475 LEU A O 1
ATOM 3861 N N . THR A 1 476 ? 30.418 -20.967 -1.761 1.00 88.62 476 THR A N 1
ATOM 3862 C CA . THR A 1 476 ? 28.958 -20.914 -1.601 1.00 88.62 476 THR A CA 1
ATOM 3863 C C . THR A 1 476 ? 28.430 -19.506 -1.887 1.00 88.62 476 THR A C 1
ATOM 3865 O O . THR A 1 476 ? 27.507 -19.352 -2.688 1.00 88.62 476 THR A O 1
ATOM 3868 N N . VAL A 1 477 ? 29.038 -18.465 -1.307 1.00 89.69 477 VAL A N 1
ATOM 3869 C CA . VAL A 1 477 ? 28.647 -17.062 -1.538 1.00 89.69 477 VAL A CA 1
ATOM 3870 C C . VAL A 1 477 ? 28.818 -16.676 -3.002 1.00 89.69 477 VAL A C 1
ATOM 3872 O O . VAL A 1 477 ? 27.919 -16.081 -3.587 1.00 89.69 477 VAL A O 1
ATOM 3875 N N . LYS A 1 478 ? 29.937 -17.052 -3.624 1.00 91.88 478 LYS A N 1
ATOM 3876 C CA . LYS A 1 478 ? 30.179 -16.813 -5.048 1.00 91.88 478 LYS A CA 1
ATOM 3877 C C . LYS A 1 478 ? 29.103 -17.457 -5.920 1.00 91.88 478 LYS A C 1
ATOM 3879 O O . LYS A 1 478 ? 28.571 -16.797 -6.805 1.00 91.88 478 LYS A O 1
ATOM 3884 N N . LYS A 1 479 ? 28.753 -18.720 -5.655 1.00 90.62 479 LYS A N 1
ATOM 3885 C CA . LYS A 1 479 ? 27.681 -19.413 -6.379 1.00 90.62 479 LYS A CA 1
ATOM 3886 C C . LYS A 1 479 ? 26.339 -18.697 -6.200 1.00 90.62 479 LYS A C 1
ATOM 3888 O O . LYS A 1 479 ? 25.671 -18.426 -7.191 1.00 90.62 479 LYS A O 1
ATOM 3893 N N . ALA A 1 480 ? 25.987 -18.335 -4.965 1.00 89.81 480 ALA A N 1
ATOM 3894 C CA . ALA A 1 480 ? 24.759 -17.599 -4.675 1.00 89.81 480 ALA A CA 1
ATOM 3895 C C . ALA A 1 480 ? 24.707 -16.246 -5.405 1.00 89.81 480 ALA A C 1
ATOM 3897 O O . ALA A 1 480 ? 23.675 -15.904 -5.975 1.00 89.81 480 ALA A O 1
ATOM 3898 N N . LEU A 1 481 ? 25.823 -15.509 -5.446 1.00 91.00 481 LEU A N 1
ATOM 3899 C CA . LEU A 1 481 ? 25.935 -14.251 -6.185 1.00 91.00 481 LEU A CA 1
ATOM 3900 C C . LEU A 1 481 ? 25.768 -14.460 -7.690 1.00 91.00 481 LEU A C 1
ATOM 3902 O O . LEU A 1 481 ? 24.990 -13.736 -8.301 1.00 91.00 481 LEU A O 1
ATOM 3906 N N . CYS A 1 482 ? 26.435 -15.456 -8.282 1.00 90.19 482 CYS A N 1
ATOM 3907 C CA . CYS A 1 482 ? 26.273 -15.779 -9.701 1.00 90.19 482 CYS A CA 1
ATOM 3908 C C . CYS A 1 482 ? 24.817 -16.108 -10.045 1.00 90.19 482 CYS A C 1
ATOM 3910 O O . CYS A 1 482 ? 24.294 -15.576 -11.020 1.00 90.19 482 CYS A O 1
ATOM 3912 N N . ASP A 1 483 ? 24.166 -16.960 -9.252 1.00 87.62 483 ASP A N 1
ATOM 3913 C CA . ASP A 1 483 ? 22.800 -17.411 -9.519 1.00 87.62 483 ASP A CA 1
ATOM 3914 C C . ASP A 1 483 ? 21.793 -16.259 -9.348 1.00 87.62 483 ASP A C 1
ATOM 3916 O O . ASP A 1 483 ? 20.984 -16.001 -10.240 1.00 87.62 483 ASP A O 1
ATOM 3920 N N . GLN A 1 484 ? 21.866 -15.518 -8.237 1.00 90.62 484 GLN A N 1
ATOM 3921 C CA . GLN A 1 484 ? 20.902 -14.459 -7.927 1.00 90.62 484 GLN A CA 1
ATOM 3922 C C . GLN A 1 484 ? 21.110 -13.202 -8.778 1.00 90.62 484 GLN A C 1
ATOM 3924 O O . GLN A 1 484 ? 20.143 -12.690 -9.343 1.00 90.62 484 GLN A O 1
ATOM 3929 N N . LEU A 1 485 ? 22.349 -12.721 -8.942 1.00 89.25 485 LEU A N 1
ATOM 3930 C CA . LEU A 1 485 ? 22.611 -11.536 -9.769 1.00 89.25 485 LEU A CA 1
ATOM 3931 C C . LEU A 1 485 ? 22.347 -11.802 -11.249 1.00 89.25 485 LEU A C 1
ATOM 3933 O O . LEU A 1 485 ? 21.953 -10.883 -11.958 1.00 89.25 485 LEU A O 1
ATOM 3937 N N . ARG A 1 486 ? 22.510 -13.043 -11.726 1.00 88.44 486 ARG A N 1
ATOM 3938 C CA . ARG A 1 486 ? 22.115 -13.408 -13.091 1.00 88.44 486 ARG A CA 1
ATOM 3939 C C . ARG A 1 486 ? 20.609 -13.285 -13.285 1.00 88.44 486 ARG A C 1
ATOM 3941 O O . ARG A 1 486 ? 20.187 -12.772 -14.313 1.00 88.44 486 ARG A O 1
ATOM 3948 N N . VAL A 1 487 ? 19.806 -13.737 -12.322 1.00 82.94 487 VAL A N 1
ATOM 3949 C CA . VAL A 1 487 ? 18.340 -13.601 -12.379 1.00 82.94 487 VAL A CA 1
ATOM 3950 C C . VAL A 1 487 ? 17.925 -12.133 -12.296 1.00 82.94 487 VAL A C 1
ATOM 3952 O O . VAL A 1 487 ? 17.080 -11.706 -13.078 1.00 82.94 487 VAL A O 1
ATOM 3955 N N . ILE A 1 488 ? 18.536 -11.359 -11.395 1.00 82.06 488 ILE A N 1
ATOM 3956 C CA . ILE A 1 488 ? 18.301 -9.912 -11.273 1.00 82.06 488 ILE A CA 1
ATOM 3957 C C . ILE A 1 488 ? 18.641 -9.210 -12.592 1.00 82.06 488 ILE A C 1
ATOM 3959 O O . ILE A 1 488 ? 17.807 -8.492 -13.133 1.00 82.06 488 ILE A O 1
ATOM 3963 N N . GLN A 1 489 ? 19.823 -9.472 -13.154 1.00 85.81 489 GLN A N 1
ATOM 3964 C CA . GLN A 1 489 ? 20.241 -8.875 -14.420 1.00 85.81 489 GLN A CA 1
ATOM 3965 C C . GLN A 1 489 ? 19.359 -9.325 -15.584 1.00 85.81 489 GLN A C 1
ATOM 3967 O O . GLN A 1 489 ? 19.054 -8.519 -16.444 1.00 85.81 489 GLN A O 1
ATOM 3972 N N . PHE A 1 490 ? 18.912 -10.581 -15.613 1.00 77.31 490 PHE A N 1
ATOM 3973 C CA . PHE A 1 490 ? 18.006 -11.066 -16.652 1.00 77.31 490 PHE A CA 1
ATOM 3974 C C . PHE A 1 490 ? 16.659 -10.339 -16.620 1.00 77.31 490 PHE A C 1
ATOM 3976 O O . PHE A 1 490 ? 16.166 -9.926 -17.665 1.00 77.31 490 PHE A O 1
ATOM 3983 N N . LYS A 1 491 ? 16.078 -10.153 -15.427 1.00 72.94 491 LYS A N 1
ATOM 3984 C CA . LYS A 1 491 ? 14.857 -9.354 -15.264 1.00 72.94 491 LYS A CA 1
ATOM 3985 C C . LYS A 1 491 ? 15.086 -7.915 -15.701 1.00 72.94 491 LYS A C 1
ATOM 3987 O O . LYS A 1 491 ? 14.301 -7.393 -16.477 1.00 72.94 491 LYS A O 1
ATOM 3992 N N . TRP A 1 492 ? 16.203 -7.322 -15.287 1.00 75.12 492 TRP A N 1
ATOM 3993 C CA . TRP A 1 492 ? 16.571 -5.973 -15.697 1.00 75.12 492 TRP A CA 1
ATOM 3994 C C . TRP A 1 492 ? 16.745 -5.850 -17.217 1.00 75.12 492 TRP A C 1
ATOM 3996 O O . TRP A 1 492 ? 16.237 -4.896 -17.795 1.00 75.12 492 TRP A O 1
ATOM 4006 N N . ASP A 1 493 ? 17.407 -6.814 -17.868 1.00 67.75 493 ASP A N 1
ATOM 4007 C CA . ASP A 1 493 ? 17.587 -6.878 -19.325 1.00 67.75 493 ASP A CA 1
ATOM 4008 C C . ASP A 1 493 ? 16.223 -6.987 -20.040 1.00 67.75 493 ASP A C 1
ATOM 4010 O O . ASP A 1 493 ? 16.013 -6.344 -21.067 1.00 67.75 493 ASP A O 1
ATOM 4014 N N . GLN A 1 494 ? 15.278 -7.771 -19.499 1.00 61.75 494 GLN A N 1
ATOM 4015 C CA . GLN A 1 494 ? 13.915 -7.885 -20.041 1.00 61.75 494 GLN A CA 1
ATOM 4016 C C . GLN A 1 494 ? 13.104 -6.604 -19.858 1.00 61.75 494 GLN A C 1
ATOM 4018 O O . GLN A 1 494 ? 12.435 -6.158 -20.789 1.00 61.75 494 GLN A O 1
ATOM 4023 N N . GLU A 1 495 ? 13.169 -6.016 -18.668 1.00 57.41 495 GLU A N 1
ATOM 4024 C CA . GLU A 1 495 ? 12.455 -4.791 -18.337 1.00 57.41 495 GLU A CA 1
ATOM 4025 C C . GLU A 1 495 ? 12.993 -3.647 -19.197 1.00 57.41 495 GLU A C 1
ATOM 4027 O O . GLU A 1 495 ? 12.221 -3.047 -19.933 1.00 57.41 495 GLU A O 1
ATOM 4032 N N . ASN A 1 496 ? 14.309 -3.418 -19.223 1.00 55.06 496 ASN A N 1
ATOM 4033 C CA . ASN A 1 496 ? 14.960 -2.293 -19.911 1.00 55.06 496 ASN A CA 1
ATOM 4034 C C . ASN A 1 496 ? 15.173 -2.501 -21.420 1.00 55.06 496 ASN A C 1
ATOM 4036 O O . ASN A 1 496 ? 15.589 -1.568 -22.103 1.00 55.06 496 ASN A O 1
ATOM 4040 N N . GLY A 1 497 ? 14.834 -3.676 -21.959 1.00 53.34 497 GLY A N 1
ATOM 4041 C CA . GLY A 1 497 ? 14.668 -3.893 -23.399 1.00 53.34 497 GLY A CA 1
ATOM 4042 C C . GLY A 1 497 ? 13.382 -3.274 -23.964 1.00 53.34 497 GLY A C 1
ATOM 4043 O O . GLY A 1 497 ? 13.231 -3.172 -25.183 1.00 53.34 497 GLY A O 1
ATOM 4044 N N . LEU A 1 498 ? 12.453 -2.844 -23.098 1.00 55.50 498 LEU A N 1
ATOM 4045 C CA . LEU A 1 498 ? 11.237 -2.148 -23.503 1.00 55.50 498 LEU A CA 1
ATOM 4046 C C . LEU A 1 498 ? 11.478 -0.637 -23.683 1.00 55.50 498 LEU A C 1
ATOM 4048 O O . LEU A 1 498 ? 12.180 0.002 -22.901 1.00 55.50 498 LEU A O 1
ATOM 4052 N N . PRO A 1 499 ? 10.824 -0.015 -24.667 1.00 65.44 499 PRO A N 1
ATOM 4053 C CA . PRO A 1 499 ? 10.736 1.430 -24.788 1.00 65.44 499 PRO A CA 1
ATOM 4054 C C . PRO A 1 499 ? 10.212 2.090 -23.506 1.00 65.44 499 PRO A C 1
ATOM 4056 O O . PRO A 1 499 ? 9.126 1.773 -23.017 1.00 65.44 499 PRO A O 1
ATOM 4059 N N . ARG A 1 500 ? 10.984 3.052 -22.988 1.00 69.00 500 ARG A N 1
ATOM 4060 C CA . ARG A 1 500 ? 10.779 3.730 -21.694 1.00 69.00 500 ARG A CA 1
ATOM 4061 C C . ARG A 1 500 ? 9.360 4.277 -21.478 1.00 69.00 500 ARG A C 1
ATOM 4063 O O . ARG A 1 500 ? 8.885 4.282 -20.347 1.00 69.00 500 ARG A O 1
ATOM 4070 N N . SER A 1 501 ? 8.666 4.707 -22.535 1.00 73.81 501 SER A N 1
ATOM 4071 C CA . SER A 1 501 ? 7.290 5.216 -22.440 1.00 73.81 501 SER A CA 1
ATOM 4072 C C . SER A 1 501 ? 6.257 4.135 -22.097 1.00 73.81 501 SER A C 1
ATOM 4074 O O . SER A 1 501 ? 5.301 4.426 -21.379 1.00 73.81 501 SER A O 1
ATOM 4076 N N . MET A 1 502 ? 6.466 2.882 -22.522 1.00 76.44 502 MET A N 1
ATOM 4077 C CA . MET A 1 502 ? 5.573 1.764 -22.189 1.00 76.44 502 MET A CA 1
ATOM 4078 C C . MET A 1 502 ? 5.749 1.290 -20.750 1.00 76.44 502 MET A C 1
ATOM 4080 O O . MET A 1 502 ? 4.754 1.124 -20.050 1.00 76.44 502 MET A O 1
ATOM 4084 N N . GLN A 1 503 ? 6.994 1.141 -20.287 1.00 76.56 503 GLN A N 1
ATOM 4085 C CA . GLN A 1 503 ? 7.266 0.825 -18.880 1.00 76.56 503 GLN A CA 1
ATOM 4086 C C . GLN A 1 503 ? 6.697 1.900 -17.958 1.00 76.56 503 GLN A C 1
ATOM 4088 O O . GLN A 1 503 ? 6.102 1.597 -16.930 1.00 76.56 503 GLN A O 1
ATOM 4093 N N . LEU A 1 504 ? 6.861 3.174 -18.329 1.00 81.62 504 LEU A N 1
ATOM 4094 C CA . LEU A 1 504 ? 6.351 4.279 -17.531 1.00 81.62 504 LEU A CA 1
ATOM 4095 C C . LEU A 1 504 ? 4.819 4.244 -17.459 1.00 81.62 504 LEU A C 1
ATOM 4097 O O . LEU A 1 504 ? 4.266 4.419 -16.377 1.00 81.62 504 LEU A O 1
ATOM 4101 N N . LEU A 1 505 ? 4.134 3.951 -18.572 1.00 87.81 505 LEU A N 1
ATOM 4102 C CA . LEU A 1 505 ? 2.683 3.753 -18.580 1.00 87.81 505 LEU A CA 1
ATOM 4103 C C . LEU A 1 505 ? 2.260 2.577 -17.688 1.00 87.81 505 LEU A C 1
ATOM 4105 O O . LEU A 1 505 ? 1.349 2.734 -16.877 1.00 87.81 505 LEU A O 1
ATOM 4109 N N . GLN A 1 506 ? 2.918 1.423 -17.823 1.00 87.44 506 GLN A N 1
ATOM 4110 C CA . GLN A 1 506 ? 2.646 0.236 -17.008 1.00 87.44 506 GLN A CA 1
ATOM 4111 C C . GLN A 1 506 ? 2.824 0.544 -15.525 1.00 87.44 506 GLN A C 1
ATOM 4113 O O . GLN A 1 506 ? 1.873 0.392 -14.772 1.00 87.44 506 GLN A O 1
ATOM 4118 N N . ASN A 1 507 ? 3.989 1.047 -15.118 1.00 86.06 507 ASN A N 1
ATOM 4119 C CA . ASN A 1 507 ? 4.296 1.328 -13.718 1.00 86.06 507 ASN A CA 1
ATOM 4120 C C . ASN A 1 507 ? 3.295 2.314 -13.115 1.00 86.06 507 ASN A C 1
ATOM 4122 O O . ASN A 1 507 ? 2.757 2.069 -12.042 1.00 86.06 507 ASN A O 1
ATOM 4126 N N . ILE A 1 508 ? 2.973 3.394 -13.831 1.00 88.94 508 ILE A N 1
ATOM 4127 C CA . ILE A 1 508 ? 2.020 4.402 -13.354 1.00 88.94 508 ILE A CA 1
ATOM 4128 C C . ILE A 1 508 ? 0.615 3.811 -13.170 1.00 88.94 508 ILE A C 1
ATOM 4130 O O . ILE A 1 508 ? -0.056 4.110 -12.180 1.00 88.94 508 ILE A O 1
ATOM 4134 N N . VAL A 1 509 ? 0.143 2.994 -14.115 1.00 90.94 509 VAL A N 1
ATOM 4135 C CA . VAL A 1 509 ? -1.209 2.419 -14.055 1.00 90.94 509 VAL A CA 1
ATOM 4136 C C . VAL A 1 509 ? -1.274 1.248 -13.074 1.00 90.94 509 VAL A C 1
ATOM 4138 O O . VAL A 1 509 ? -2.252 1.154 -12.338 1.00 90.94 509 VAL A O 1
ATOM 4141 N N . CYS A 1 510 ? -0.250 0.398 -13.005 1.00 92.19 510 CYS A N 1
ATOM 4142 C CA . CYS A 1 510 ? -0.149 -0.691 -12.034 1.00 92.19 510 CYS A CA 1
ATOM 4143 C C . CYS A 1 510 ? -0.105 -0.148 -10.602 1.00 92.19 510 CYS A C 1
ATOM 4145 O O . CYS A 1 510 ? -0.954 -0.531 -9.801 1.00 92.19 510 CYS A O 1
ATOM 4147 N N . ASP A 1 511 ? 0.760 0.831 -10.308 1.00 90.38 511 ASP A N 1
ATOM 4148 C CA . ASP A 1 511 ? 0.802 1.513 -9.005 1.00 90.38 511 ASP A CA 1
ATOM 4149 C C . ASP A 1 511 ? -0.562 2.107 -8.632 1.00 90.38 511 ASP A C 1
ATOM 4151 O O . ASP A 1 511 ? -1.007 2.055 -7.479 1.00 90.38 511 ASP A O 1
ATOM 4155 N N . TRP A 1 512 ? -1.239 2.713 -9.611 1.00 94.06 512 TRP A N 1
ATOM 4156 C CA . TRP A 1 512 ? -2.572 3.264 -9.413 1.00 94.06 512 TRP A CA 1
ATOM 4157 C C . TRP A 1 512 ? -3.603 2.165 -9.111 1.00 94.06 512 TRP A C 1
ATOM 4159 O O . TRP A 1 512 ? -4.395 2.327 -8.178 1.00 94.06 512 TRP A O 1
ATOM 4169 N N . LEU A 1 513 ? -3.588 1.046 -9.838 1.00 94.56 513 LEU A N 1
ATOM 4170 C CA . LEU A 1 513 ? -4.489 -0.086 -9.611 1.00 94.56 513 LEU A CA 1
ATOM 4171 C C . LEU A 1 513 ? -4.252 -0.721 -8.236 1.00 94.56 513 LEU A C 1
ATOM 4173 O O . LEU A 1 513 ? -5.208 -0.870 -7.473 1.00 94.56 513 LEU A O 1
ATOM 4177 N N . GLU A 1 514 ? -3.003 -1.012 -7.870 1.00 92.06 514 GLU A N 1
ATOM 4178 C CA . GLU A 1 514 ? -2.647 -1.609 -6.575 1.00 92.06 514 GLU A CA 1
ATOM 4179 C C . GLU A 1 514 ? -3.191 -0.793 -5.397 1.00 92.06 514 GLU A C 1
ATOM 4181 O O . GLU A 1 514 ? -3.774 -1.338 -4.455 1.00 92.06 514 GLU A O 1
ATOM 4186 N N . ARG A 1 515 ? -3.070 0.538 -5.469 1.00 89.88 515 ARG A N 1
ATOM 4187 C CA . ARG A 1 515 ? -3.515 1.439 -4.395 1.00 89.88 515 ARG A CA 1
ATOM 4188 C C . ARG A 1 515 ? -5.031 1.598 -4.328 1.00 89.88 515 ARG A C 1
ATOM 4190 O O . ARG A 1 515 ? -5.566 1.826 -3.242 1.00 89.88 515 ARG A O 1
ATOM 4197 N N . ASN A 1 516 ? -5.730 1.517 -5.461 1.00 92.06 516 ASN A N 1
ATOM 4198 C CA . ASN A 1 516 ? -7.123 1.962 -5.543 1.00 92.06 516 ASN A CA 1
ATOM 4199 C C . ASN A 1 516 ? -8.141 0.835 -5.745 1.00 92.06 516 ASN A C 1
ATOM 4201 O O . ASN A 1 516 ? -9.286 1.004 -5.325 1.00 92.06 516 ASN A O 1
ATOM 4205 N N . VAL A 1 517 ? -7.771 -0.319 -6.311 1.00 92.75 517 VAL A N 1
ATOM 4206 C CA . VAL A 1 517 ? -8.706 -1.431 -6.593 1.00 92.75 517 VAL A CA 1
ATOM 4207 C C . VAL A 1 517 ? -9.380 -1.927 -5.314 1.00 92.75 517 VAL A C 1
ATOM 4209 O O . VAL A 1 517 ? -10.608 -2.002 -5.263 1.00 92.75 517 VAL A O 1
ATOM 4212 N N . ARG A 1 518 ? -8.610 -2.189 -4.247 1.00 91.94 518 ARG A N 1
ATOM 4213 C CA . ARG A 1 518 ? -9.155 -2.680 -2.968 1.00 91.94 518 ARG A CA 1
ATOM 4214 C C . ARG A 1 518 ? -10.136 -1.694 -2.343 1.00 91.94 518 ARG A C 1
ATOM 4216 O O . ARG A 1 518 ? -11.232 -2.082 -1.952 1.00 91.94 518 ARG A O 1
ATOM 4223 N N . LYS A 1 519 ? -9.748 -0.422 -2.257 1.00 89.12 519 LYS A N 1
ATOM 4224 C CA . LYS A 1 519 ? -10.588 0.626 -1.669 1.00 89.12 519 LYS A CA 1
ATOM 4225 C C . LYS A 1 519 ? -11.883 0.809 -2.462 1.00 89.12 519 LYS A C 1
ATOM 4227 O O . LYS A 1 519 ? -12.961 0.838 -1.880 1.00 89.12 519 LYS A O 1
ATOM 4232 N N . SER A 1 520 ? -11.777 0.839 -3.787 1.00 90.25 520 SER A N 1
ATOM 4233 C CA . SER A 1 520 ? -12.928 0.993 -4.683 1.00 90.25 520 SER A CA 1
ATOM 4234 C C . SER A 1 520 ? -13.879 -0.199 -4.601 1.00 90.25 520 SER A C 1
ATOM 4236 O O . SER A 1 520 ? -15.094 -0.018 -4.620 1.00 90.25 520 SER A O 1
ATOM 4238 N N . PHE A 1 521 ? -13.341 -1.413 -4.447 1.00 91.31 521 PHE A N 1
ATOM 4239 C CA . PHE A 1 521 ? -14.153 -2.602 -4.217 1.00 91.31 521 PHE A CA 1
ATOM 4240 C C . PHE A 1 521 ? -14.887 -2.556 -2.870 1.00 91.31 521 PHE A C 1
ATOM 4242 O O . PHE A 1 521 ? -16.054 -2.928 -2.807 1.00 91.31 521 PHE A O 1
ATOM 4249 N N . ILE A 1 522 ? -14.243 -2.084 -1.797 1.00 89.00 522 ILE A N 1
ATOM 4250 C CA . ILE A 1 522 ? -14.903 -1.932 -0.491 1.00 89.00 522 ILE A CA 1
ATOM 4251 C C . ILE A 1 522 ? -16.059 -0.930 -0.593 1.00 89.00 522 ILE A C 1
ATOM 4253 O O . ILE A 1 522 ? -17.158 -1.234 -0.138 1.00 89.00 522 ILE A O 1
ATOM 4257 N N . GLU A 1 523 ? -15.853 0.221 -1.239 1.00 87.19 523 GLU A N 1
ATOM 4258 C CA . GLU A 1 523 ? -16.914 1.218 -1.456 1.00 87.19 523 GLU A CA 1
ATOM 4259 C C . GLU A 1 523 ? -18.087 0.646 -2.277 1.00 87.19 523 GLU A C 1
ATOM 4261 O O . GLU A 1 523 ? -19.254 0.871 -1.941 1.00 87.19 523 GLU A O 1
ATOM 4266 N N . GLU A 1 524 ? -17.791 -0.149 -3.309 1.00 88.50 524 GLU A N 1
ATOM 4267 C CA . GLU A 1 524 ? -18.796 -0.871 -4.097 1.00 88.50 524 GLU A CA 1
ATOM 4268 C C . GLU A 1 524 ? -19.574 -1.885 -3.254 1.00 88.50 524 GLU A C 1
ATOM 4270 O O . GLU A 1 524 ? -20.807 -1.921 -3.277 1.00 88.50 524 GLU A O 1
ATOM 4275 N N . LEU A 1 525 ? -18.857 -2.699 -2.480 1.00 89.38 525 LEU A N 1
ATOM 4276 C CA . LEU A 1 525 ? -19.434 -3.727 -1.627 1.00 89.38 525 LEU A CA 1
ATOM 4277 C C . LEU A 1 525 ? -20.343 -3.102 -0.561 1.00 89.38 525 LEU A C 1
ATOM 4279 O O . LEU A 1 525 ? -21.467 -3.566 -0.370 1.00 89.38 525 LEU A O 1
ATOM 4283 N N . VAL A 1 526 ? -19.900 -2.016 0.075 1.00 87.88 526 VAL A N 1
ATOM 4284 C CA . VAL A 1 526 ? -20.688 -1.233 1.037 1.00 87.88 526 VAL A CA 1
ATOM 4285 C C . VAL A 1 526 ? -21.966 -0.703 0.387 1.00 87.88 526 VAL A C 1
ATOM 4287 O O . VAL A 1 526 ? -23.053 -0.872 0.946 1.00 87.88 526 VAL A O 1
ATOM 4290 N N . GLY A 1 527 ? -21.868 -0.120 -0.812 1.00 84.81 527 GLY A N 1
ATOM 4291 C CA . GLY A 1 527 ? -23.024 0.385 -1.553 1.00 84.81 527 GLY A CA 1
ATOM 4292 C C . GLY A 1 527 ? -24.023 -0.714 -1.921 1.00 84.81 527 GLY A C 1
ATOM 4293 O O . GLY A 1 527 ? -25.230 -0.556 -1.709 1.00 84.81 527 GLY A O 1
ATOM 4294 N N . ALA A 1 528 ? -23.532 -1.849 -2.420 1.00 85.94 528 ALA A N 1
ATOM 4295 C CA . ALA A 1 528 ? -24.351 -2.996 -2.801 1.00 85.94 528 ALA A CA 1
ATOM 4296 C C . ALA A 1 528 ? -25.050 -3.638 -1.593 1.00 85.94 528 ALA A C 1
ATOM 4298 O O . ALA A 1 528 ? -26.246 -3.934 -1.659 1.00 85.94 528 ALA A O 1
ATOM 4299 N N . ILE A 1 529 ? -24.334 -3.825 -0.478 1.00 87.44 529 ILE A N 1
ATOM 4300 C CA . ILE A 1 529 ? -24.910 -4.339 0.771 1.00 87.44 529 ILE A CA 1
ATOM 4301 C C . ILE A 1 529 ? -25.937 -3.347 1.309 1.00 87.44 529 ILE A C 1
ATOM 4303 O O . ILE A 1 529 ? -27.055 -3.753 1.612 1.00 87.44 529 ILE A O 1
ATOM 4307 N N . GLY A 1 530 ? -25.603 -2.058 1.382 1.00 84.19 530 GLY A N 1
ATOM 4308 C CA . GLY A 1 530 ? -26.510 -1.023 1.872 1.00 84.19 530 GLY A CA 1
ATOM 4309 C C . GLY A 1 530 ? -27.832 -0.991 1.101 1.00 84.19 530 GLY A C 1
ATOM 4310 O O . GLY A 1 530 ? -28.896 -0.957 1.716 1.00 84.19 530 GLY A O 1
ATOM 4311 N N . LEU A 1 531 ? -27.787 -1.084 -0.233 1.00 82.56 531 LEU A N 1
ATOM 4312 C CA . LEU A 1 531 ? -28.987 -1.185 -1.074 1.00 82.56 531 LEU A CA 1
ATOM 4313 C C . LEU A 1 531 ? -29.763 -2.486 -0.829 1.00 82.56 531 LEU A C 1
ATOM 4315 O O . LEU A 1 531 ? -30.976 -2.443 -0.643 1.00 82.56 531 LEU A O 1
ATOM 4319 N N . ALA A 1 532 ? -29.077 -3.629 -0.766 1.00 85.50 532 ALA A N 1
ATOM 4320 C CA . ALA A 1 532 ? -29.716 -4.926 -0.538 1.00 85.50 532 ALA A CA 1
ATOM 4321 C C . ALA A 1 532 ? -30.343 -5.057 0.861 1.00 85.50 532 ALA A C 1
ATOM 4323 O O . ALA A 1 532 ? -31.316 -5.794 1.041 1.00 85.50 532 ALA A O 1
ATOM 4324 N N . LEU A 1 533 ? -29.770 -4.383 1.859 1.00 84.25 533 LEU A N 1
ATOM 4325 C CA . LEU A 1 533 ? -30.296 -4.334 3.219 1.00 84.25 533 LEU A CA 1
ATOM 4326 C C . LEU A 1 533 ? -31.468 -3.365 3.335 1.00 84.25 533 LEU A C 1
ATOM 4328 O O . LEU A 1 533 ? -32.410 -3.670 4.059 1.00 84.25 533 LEU A O 1
ATOM 4332 N N . LYS A 1 534 ? -31.469 -2.263 2.573 1.00 78.50 534 LYS A N 1
ATOM 4333 C CA . LYS A 1 534 ? -32.561 -1.277 2.559 1.00 78.50 534 LYS A CA 1
ATOM 4334 C C . LYS A 1 534 ? -33.941 -1.911 2.338 1.00 78.50 534 LYS A C 1
ATOM 4336 O O . LYS A 1 534 ? -34.930 -1.455 2.898 1.00 78.50 534 LYS A O 1
ATOM 4341 N N . GLU A 1 535 ? -33.998 -2.962 1.528 1.00 79.12 535 GLU A N 1
ATOM 4342 C CA . GLU A 1 535 ? -35.235 -3.656 1.153 1.00 79.12 535 GLU A CA 1
ATOM 4343 C C . GLU A 1 535 ? -35.653 -4.755 2.146 1.00 79.12 535 GLU A C 1
ATOM 4345 O O . GLU A 1 535 ? -36.679 -5.415 1.961 1.00 79.12 535 GLU A O 1
ATOM 4350 N N . LYS A 1 536 ? -34.872 -5.007 3.205 1.00 84.56 536 LYS A N 1
ATOM 4351 C CA . LYS A 1 536 ? -35.185 -6.059 4.176 1.00 84.56 536 LYS A CA 1
ATOM 4352 C C . LYS A 1 536 ? -36.295 -5.633 5.128 1.00 84.56 536 LYS A C 1
ATOM 4354 O O . LYS A 1 536 ? -36.324 -4.520 5.632 1.00 84.56 536 LYS A O 1
ATOM 4359 N N . ARG A 1 537 ? -37.186 -6.575 5.448 1.00 81.75 537 ARG A N 1
ATOM 4360 C CA . ARG A 1 537 ? -38.330 -6.310 6.330 1.00 81.75 537 ARG A CA 1
ATOM 4361 C C . ARG A 1 537 ? -37.931 -5.873 7.736 1.00 81.75 537 ARG A C 1
ATOM 4363 O O . ARG A 1 537 ? -38.559 -4.973 8.250 1.00 81.75 537 ARG A O 1
ATOM 4370 N N . TRP A 1 538 ? -36.885 -6.440 8.336 1.00 81.69 538 TRP A N 1
ATOM 4371 C CA . TRP A 1 538 ? -36.415 -6.009 9.665 1.00 81.69 538 TRP A CA 1
ATOM 4372 C C . TRP A 1 538 ? -35.898 -4.561 9.678 1.00 81.69 538 TRP A C 1
ATOM 4374 O O . TRP A 1 538 ? -35.866 -3.913 10.721 1.00 81.69 538 TRP A O 1
ATOM 4384 N N . VAL A 1 539 ? -35.539 -4.021 8.511 1.00 77.25 539 VAL A N 1
ATOM 4385 C CA . VAL A 1 539 ? -35.128 -2.627 8.366 1.00 77.25 539 VAL A CA 1
ATOM 4386 C C . VAL A 1 539 ? -36.331 -1.679 8.379 1.00 77.25 539 VAL A C 1
ATOM 4388 O O . VAL A 1 539 ? -36.257 -0.624 9.000 1.00 77.25 539 VAL A O 1
ATOM 4391 N N . SER A 1 540 ? -37.444 -2.043 7.736 1.00 74.44 540 SER A N 1
ATOM 4392 C CA . SER A 1 540 ? -38.642 -1.194 7.633 1.00 74.44 540 SER A CA 1
ATOM 4393 C C . SER A 1 540 ? -39.694 -1.464 8.715 1.00 74.44 540 SER A C 1
ATOM 4395 O O . SER A 1 540 ? -40.322 -0.531 9.205 1.00 74.44 540 SER A O 1
ATOM 4397 N N . ASP A 1 541 ? -39.831 -2.705 9.172 1.00 78.81 541 ASP A N 1
ATOM 4398 C CA . ASP A 1 541 ? -40.858 -3.176 10.105 1.00 78.81 541 ASP A CA 1
ATOM 4399 C C . ASP A 1 541 ? -40.256 -3.426 11.509 1.00 78.81 541 ASP A C 1
ATOM 4401 O O . ASP A 1 541 ? -39.425 -4.331 11.666 1.00 78.81 541 ASP A O 1
ATOM 4405 N N . PRO A 1 542 ? -40.633 -2.640 12.539 1.00 76.88 542 PRO A N 1
ATOM 4406 C CA . PRO A 1 542 ? -40.086 -2.780 13.891 1.00 76.88 542 PRO A CA 1
ATOM 4407 C C . PRO A 1 542 ? -40.444 -4.127 14.538 1.00 76.88 542 PRO A C 1
ATOM 4409 O O . PRO A 1 542 ? -39.653 -4.645 15.324 1.00 76.88 542 PRO A O 1
ATOM 4412 N N . VAL A 1 543 ? -41.572 -4.741 14.154 1.00 77.69 543 VAL A N 1
ATOM 4413 C CA . VAL A 1 543 ? -41.992 -6.061 14.658 1.00 77.69 543 VAL A CA 1
ATOM 4414 C C . VAL A 1 543 ? -41.007 -7.134 14.218 1.00 77.69 543 VAL A C 1
ATOM 4416 O O . VAL A 1 543 ? -40.618 -8.002 14.994 1.00 77.69 543 VAL A O 1
ATOM 4419 N N . VAL A 1 544 ? -40.577 -7.070 12.958 1.00 81.94 544 VAL A N 1
ATOM 4420 C CA . VAL A 1 544 ? -39.650 -8.055 12.395 1.00 81.94 544 VAL A CA 1
ATOM 4421 C C . VAL A 1 544 ? -38.260 -7.898 13.011 1.00 81.94 544 VAL A C 1
ATOM 4423 O O . VAL A 1 544 ? -37.593 -8.903 13.239 1.00 81.94 544 VAL A O 1
ATOM 4426 N N . MET A 1 545 ? -37.831 -6.669 13.324 1.00 82.94 545 MET A N 1
ATOM 4427 C CA . MET A 1 545 ? -36.587 -6.450 14.070 1.00 82.94 545 MET A CA 1
ATOM 4428 C C . MET A 1 545 ? -36.674 -7.034 15.483 1.00 82.94 545 MET A C 1
ATOM 4430 O O . MET A 1 545 ? -35.759 -7.742 15.895 1.00 82.94 545 MET A O 1
ATOM 4434 N N . GLN A 1 546 ? -37.781 -6.799 16.197 1.00 80.56 546 GLN A N 1
ATOM 4435 C CA . GLN A 1 546 ? -37.987 -7.378 17.525 1.00 80.56 546 GLN A CA 1
ATOM 4436 C C . GLN A 1 546 ? -37.945 -8.909 17.480 1.00 80.56 546 GLN A C 1
ATOM 4438 O O . GLN A 1 546 ? -37.222 -9.523 18.254 1.00 80.56 546 GLN A O 1
ATOM 4443 N N . ALA A 1 547 ? -38.623 -9.525 16.509 1.00 80.88 547 ALA A N 1
ATOM 4444 C CA . ALA A 1 547 ? -38.604 -10.975 16.345 1.00 80.88 547 ALA A CA 1
ATOM 4445 C C . ALA A 1 547 ? -37.186 -11.532 16.107 1.00 80.88 547 ALA A C 1
ATOM 4447 O O . ALA A 1 547 ? -36.886 -12.636 16.549 1.00 80.88 547 ALA A O 1
ATOM 4448 N N . MET A 1 548 ? -36.298 -10.785 15.436 1.00 84.19 548 MET A N 1
ATOM 4449 C CA . MET A 1 548 ? -34.895 -11.190 15.265 1.00 84.19 548 MET A CA 1
ATOM 4450 C C . MET A 1 548 ? -34.092 -11.101 16.566 1.00 84.19 548 MET A C 1
ATOM 4452 O O . MET A 1 548 ? -33.289 -11.991 16.843 1.00 84.19 548 MET A O 1
ATOM 4456 N N . ILE A 1 549 ? -34.323 -10.055 17.362 1.00 84.75 549 ILE A N 1
ATOM 4457 C CA . ILE A 1 549 ? -33.721 -9.887 18.692 1.00 84.75 549 ILE A CA 1
ATOM 4458 C C . ILE A 1 549 ? -34.175 -11.029 19.611 1.00 84.75 549 ILE A C 1
ATOM 4460 O O . ILE A 1 549 ? -33.345 -11.675 20.249 1.00 84.75 549 ILE A O 1
ATOM 4464 N N . ASP A 1 550 ? -35.473 -11.326 19.630 1.00 81.75 550 ASP A N 1
ATOM 4465 C CA . ASP A 1 550 ? -36.043 -12.390 20.457 1.00 81.75 550 ASP A CA 1
ATOM 4466 C C . ASP A 1 550 ? -35.531 -13.770 20.024 1.00 81.75 550 ASP A C 1
ATOM 4468 O O . ASP A 1 550 ? -35.123 -14.569 20.865 1.00 81.75 550 ASP A O 1
ATOM 4472 N N . ASN A 1 551 ? -35.479 -14.039 18.714 1.00 84.31 551 ASN A N 1
ATOM 4473 C CA . ASN A 1 551 ? -34.962 -15.301 18.183 1.00 84.31 551 ASN A CA 1
ATOM 4474 C C . ASN A 1 551 ? -33.492 -15.531 18.569 1.00 84.31 551 ASN A C 1
ATOM 4476 O O . ASN A 1 551 ? -33.133 -16.643 18.936 1.00 84.31 551 ASN A O 1
ATOM 4480 N N . SER A 1 552 ? -32.656 -14.488 18.561 1.00 89.25 552 SER A N 1
ATOM 4481 C CA . SER A 1 552 ? -31.269 -14.580 19.047 1.00 89.25 552 SER A CA 1
ATOM 4482 C C . SER A 1 552 ? -31.185 -14.987 20.522 1.00 89.25 552 SER A C 1
ATOM 4484 O O . SER A 1 552 ? -30.375 -15.840 20.892 1.00 89.25 552 SER A O 1
ATOM 4486 N N . LEU A 1 553 ? -32.049 -14.431 21.380 1.00 83.69 553 LEU A N 1
ATOM 4487 C CA . LEU A 1 553 ? -32.103 -14.828 22.791 1.00 83.69 553 LEU A CA 1
ATOM 4488 C C . LEU A 1 553 ? -32.540 -16.286 22.945 1.00 83.69 553 LEU A C 1
ATOM 4490 O O . LEU A 1 553 ? -31.952 -17.011 23.747 1.00 83.69 553 LEU A O 1
ATOM 4494 N N . VAL A 1 554 ? -33.533 -16.726 22.166 1.00 81.94 554 VAL A N 1
ATOM 4495 C CA . VAL A 1 554 ? -33.985 -18.126 22.149 1.00 81.94 554 VAL A CA 1
ATOM 4496 C C . VAL A 1 554 ? -32.847 -19.053 21.723 1.00 81.94 554 VAL A C 1
ATOM 4498 O O . VAL A 1 554 ? -32.558 -20.006 22.441 1.00 81.94 554 VAL A O 1
ATOM 4501 N N . GLU A 1 555 ? -32.138 -18.741 20.636 1.00 85.88 555 GLU A N 1
ATOM 4502 C CA . GLU A 1 555 ? -30.992 -19.527 20.156 1.00 85.88 555 GLU A CA 1
ATOM 4503 C C . GLU A 1 555 ? -29.883 -19.643 21.216 1.00 85.88 555 GLU A C 1
ATOM 4505 O O . GLU A 1 555 ? -29.301 -20.717 21.398 1.00 85.88 555 GLU A O 1
ATOM 4510 N N . LEU A 1 556 ? -29.603 -18.566 21.961 1.00 85.69 556 LEU A N 1
ATOM 4511 C CA . LEU A 1 556 ? -28.638 -18.586 23.067 1.00 85.69 556 LEU A CA 1
ATOM 4512 C C . LEU A 1 556 ? -29.101 -19.474 24.225 1.00 85.69 556 LEU A C 1
ATOM 4514 O O . LEU A 1 556 ? -28.287 -20.213 24.782 1.00 85.69 556 LEU A O 1
ATOM 4518 N N . ILE A 1 557 ? -30.383 -19.424 24.585 1.00 82.12 557 ILE A N 1
ATOM 4519 C CA . ILE A 1 557 ? -30.956 -20.266 25.644 1.00 82.12 557 ILE A CA 1
ATOM 4520 C C . ILE A 1 557 ? -30.928 -21.740 25.224 1.00 82.12 557 ILE A C 1
ATOM 4522 O O . ILE A 1 557 ? -30.457 -22.586 25.983 1.00 82.12 557 ILE A O 1
ATOM 4526 N N . GLU A 1 558 ? -31.352 -22.057 24.000 1.00 82.69 558 GLU A N 1
ATOM 4527 C CA . GLU A 1 558 ? -31.306 -23.418 23.450 1.00 82.69 558 GLU A CA 1
ATOM 4528 C C . GLU A 1 558 ? -29.871 -23.963 23.385 1.00 82.69 558 GLU A C 1
ATOM 4530 O O . GLU A 1 558 ? -29.632 -25.147 23.642 1.00 82.69 558 GLU A O 1
ATOM 4535 N N . SER A 1 559 ? -28.899 -23.083 23.128 1.00 91.44 559 SER A N 1
ATOM 4536 C CA . SER A 1 559 ? -27.467 -23.404 23.109 1.00 91.44 559 SER A CA 1
ATOM 4537 C C . SER A 1 559 ? -26.812 -23.450 24.498 1.00 91.44 559 SER A C 1
ATOM 4539 O O . SER A 1 559 ? -25.600 -23.648 24.584 1.00 91.44 559 SER A O 1
ATOM 4541 N N . LYS A 1 560 ? -27.579 -23.308 25.592 1.00 90.38 560 LYS A N 1
ATOM 4542 C CA . LYS A 1 560 ? -27.084 -23.285 26.987 1.00 90.38 560 LYS A CA 1
ATOM 4543 C C . LYS A 1 560 ? -26.086 -22.153 27.265 1.00 90.38 560 LYS A C 1
ATOM 4545 O O . LYS A 1 560 ? -25.059 -22.330 27.926 1.00 90.38 560 LYS A O 1
ATOM 4550 N N . HIS A 1 561 ? -26.364 -20.984 26.698 1.00 89.44 561 HIS A N 1
ATOM 4551 C CA . HIS A 1 561 ? -25.632 -19.739 26.915 1.00 89.44 561 HIS A CA 1
ATOM 4552 C C . HIS A 1 561 ? -26.495 -18.721 27.674 1.00 89.44 561 HIS A C 1
ATOM 4554 O O . HIS A 1 561 ? -26.530 -17.535 27.336 1.00 89.44 561 HIS A O 1
ATOM 4560 N N . GLU A 1 562 ? -27.176 -19.165 28.732 1.00 85.69 562 GLU A N 1
ATOM 4561 C CA . GLU A 1 562 ? -28.148 -18.368 29.490 1.00 85.69 562 GLU A CA 1
ATOM 4562 C C . GLU A 1 562 ? -27.506 -17.118 30.108 1.00 85.69 562 GLU A C 1
ATOM 4564 O O . GLU A 1 562 ? -28.087 -16.039 30.073 1.00 85.69 562 GLU A O 1
ATOM 4569 N N . ALA A 1 563 ? -26.263 -17.222 30.593 1.00 83.88 563 ALA A N 1
ATOM 4570 C CA . ALA A 1 563 ? -25.526 -16.079 31.139 1.00 83.88 563 ALA A CA 1
ATOM 4571 C C . ALA A 1 563 ? -25.292 -14.967 30.098 1.00 83.88 563 ALA A C 1
ATOM 4573 O O . ALA A 1 563 ? -25.325 -13.784 30.438 1.00 83.88 563 ALA A O 1
ATOM 4574 N N . ARG A 1 564 ? -25.079 -15.336 28.827 1.00 86.56 564 ARG A N 1
ATOM 4575 C CA . ARG A 1 564 ? -24.933 -14.372 27.729 1.00 86.56 564 ARG A CA 1
ATOM 4576 C C . ARG A 1 564 ? -26.282 -13.775 27.341 1.00 86.56 564 ARG A C 1
ATOM 4578 O O . ARG A 1 564 ? -26.347 -12.573 27.122 1.00 86.56 564 ARG A O 1
ATOM 4585 N N . ALA A 1 565 ? -27.339 -14.587 27.297 1.00 82.50 565 ALA A N 1
ATOM 4586 C CA . ALA A 1 565 ? -28.694 -14.099 27.043 1.00 82.50 565 ALA A CA 1
ATOM 4587 C C . ALA A 1 565 ? -29.118 -13.056 28.094 1.00 82.50 565 ALA A C 1
ATOM 4589 O O . ALA A 1 565 ? -29.583 -11.983 27.728 1.00 82.50 565 ALA A O 1
ATOM 4590 N N . ILE A 1 566 ? -28.860 -13.317 29.381 1.00 80.81 566 ILE A N 1
ATOM 4591 C CA . ILE A 1 566 ? -29.128 -12.367 30.474 1.00 80.81 566 ILE A CA 1
ATOM 4592 C C . ILE A 1 566 ? -28.316 -11.077 30.291 1.00 80.81 566 ILE A C 1
ATOM 4594 O O . ILE A 1 566 ? -28.882 -9.991 30.339 1.00 80.81 566 ILE A O 1
ATOM 4598 N N . ALA A 1 567 ? -27.016 -11.176 29.991 1.00 84.69 567 ALA A N 1
ATOM 4599 C CA . ALA A 1 567 ? -26.179 -9.994 29.770 1.00 84.69 567 ALA A CA 1
ATOM 4600 C C . ALA A 1 567 ? -26.653 -9.123 28.588 1.00 84.69 567 ALA A C 1
ATOM 4602 O O . ALA A 1 567 ? -26.555 -7.901 28.650 1.00 84.69 567 ALA A O 1
ATOM 4603 N N . LEU A 1 568 ? -27.176 -9.737 27.521 1.00 82.88 568 LEU A N 1
ATOM 4604 C CA . LEU A 1 568 ? -27.734 -9.025 26.365 1.00 82.88 568 LEU A CA 1
ATOM 4605 C C . LEU A 1 568 ? -29.105 -8.396 26.659 1.00 82.88 568 LEU A C 1
ATOM 4607 O O . LEU A 1 568 ? -29.435 -7.368 26.073 1.00 82.88 568 LEU A O 1
ATOM 4611 N N . ILE A 1 569 ? -29.886 -8.979 27.574 1.00 78.25 569 ILE A N 1
ATOM 4612 C CA . ILE A 1 569 ? -31.123 -8.371 28.090 1.00 78.25 569 ILE A CA 1
ATOM 4613 C C . ILE A 1 569 ? -30.794 -7.149 28.960 1.00 78.25 569 ILE A C 1
ATOM 4615 O O . ILE A 1 569 ? -31.449 -6.116 28.836 1.00 78.25 569 ILE A O 1
ATOM 4619 N N . ASP A 1 570 ? -29.747 -7.237 29.783 1.00 78.44 570 ASP A N 1
ATOM 4620 C CA . ASP A 1 570 ? -29.280 -6.128 30.624 1.00 78.44 570 ASP A CA 1
ATOM 4621 C C . ASP A 1 570 ? -28.618 -4.998 29.806 1.00 78.44 570 ASP A C 1
ATOM 4623 O O . ASP A 1 570 ? -28.578 -3.849 30.253 1.00 78.44 570 ASP A O 1
ATOM 4627 N N . TYR A 1 571 ? -28.118 -5.304 28.599 1.00 82.31 571 TYR A N 1
ATOM 4628 C CA . TYR A 1 571 ? -27.463 -4.357 27.690 1.00 82.31 571 TYR A CA 1
ATOM 4629 C C . TYR A 1 571 ? -28.071 -4.369 26.267 1.00 82.31 571 TYR A C 1
ATOM 4631 O O . TYR A 1 571 ? -27.441 -4.815 25.300 1.00 82.31 571 TYR A O 1
ATOM 4639 N N . PRO A 1 572 ? -29.301 -3.848 26.106 1.00 76.69 572 PRO A N 1
ATOM 4640 C CA . PRO A 1 572 ? -30.094 -4.004 24.884 1.00 76.69 572 PRO A CA 1
ATOM 4641 C C . PRO A 1 572 ? -29.549 -3.239 23.670 1.00 76.69 572 PRO A C 1
ATOM 4643 O O . PRO A 1 572 ? -29.748 -3.675 22.534 1.00 76.69 572 PRO A O 1
ATOM 4646 N N . SER A 1 573 ? -28.832 -2.132 23.883 1.00 78.19 573 SER A N 1
ATOM 4647 C CA . SER A 1 573 ? -28.183 -1.379 22.803 1.00 78.19 573 SER A CA 1
ATOM 4648 C C . SER A 1 573 ? -27.063 -2.192 22.153 1.00 78.19 573 SER A C 1
ATOM 4650 O O . SER A 1 573 ? -27.051 -2.353 20.933 1.00 78.19 573 SER A O 1
ATOM 4652 N N . GLY A 1 574 ? -26.189 -2.801 22.961 1.00 82.56 574 GLY A N 1
ATOM 4653 C CA . GLY A 1 574 ? -25.161 -3.712 22.456 1.00 82.56 574 GLY A CA 1
ATOM 4654 C C . GLY A 1 574 ? -25.747 -4.961 21.810 1.00 82.56 574 GLY A C 1
ATOM 4655 O O . GLY A 1 574 ? -25.212 -5.434 20.813 1.00 82.56 574 GLY A O 1
ATOM 4656 N N . HIS A 1 575 ? -26.884 -5.461 22.305 1.00 85.44 575 HIS A N 1
ATOM 4657 C CA . HIS A 1 575 ? -27.561 -6.586 21.667 1.00 85.44 575 HIS A CA 1
ATOM 4658 C C . HIS A 1 575 ? -28.069 -6.240 20.260 1.00 85.44 575 HIS A C 1
ATOM 4660 O O . HIS A 1 575 ? -27.870 -7.020 19.329 1.00 85.44 575 HIS A O 1
ATOM 4666 N N . ILE A 1 576 ? -28.667 -5.062 20.061 1.00 83.62 576 ILE A N 1
ATOM 4667 C CA . ILE A 1 576 ? -29.045 -4.614 18.713 1.00 83.62 576 ILE A CA 1
ATOM 4668 C C . ILE A 1 576 ? -27.819 -4.481 17.812 1.00 83.62 576 ILE A C 1
ATOM 4670 O O . ILE A 1 576 ? -27.865 -4.936 16.668 1.00 83.62 576 ILE A O 1
ATOM 4674 N N . ASP A 1 577 ? -26.742 -3.872 18.304 1.00 82.69 577 ASP A N 1
ATOM 4675 C CA . ASP A 1 577 ? -25.521 -3.688 17.519 1.00 82.69 577 ASP A CA 1
ATOM 4676 C C . ASP A 1 577 ? -24.905 -5.034 17.107 1.00 82.69 577 ASP A C 1
ATOM 4678 O O . ASP A 1 577 ? -24.489 -5.188 15.954 1.00 82.69 577 ASP A O 1
ATOM 4682 N N . ASP A 1 578 ? -24.925 -6.035 17.991 1.00 85.00 578 ASP A N 1
ATOM 4683 C CA . ASP A 1 578 ? -24.492 -7.406 17.703 1.00 85.00 578 ASP A CA 1
ATOM 4684 C C . ASP A 1 578 ? -25.333 -8.040 16.584 1.00 85.00 578 ASP A C 1
ATOM 4686 O O . ASP A 1 578 ? -24.781 -8.573 15.614 1.00 85.00 578 ASP A O 1
ATOM 4690 N N . ILE A 1 579 ? -26.663 -7.929 16.667 1.00 88.00 579 ILE A N 1
ATOM 4691 C CA . ILE A 1 579 ? -27.587 -8.476 15.660 1.00 88.00 579 ILE A CA 1
ATOM 4692 C C . ILE A 1 579 ? -27.414 -7.782 14.315 1.00 88.00 579 ILE A C 1
ATOM 4694 O O . ILE A 1 579 ? -27.290 -8.445 13.282 1.00 88.00 579 ILE A O 1
ATOM 4698 N N . LEU A 1 580 ? -27.358 -6.451 14.303 1.00 84.62 580 LEU A N 1
ATOM 4699 C CA . LEU A 1 580 ? -27.125 -5.684 13.082 1.00 84.62 580 LEU A CA 1
ATOM 4700 C C . LEU A 1 580 ? -25.779 -6.054 12.458 1.00 84.62 580 LEU A C 1
ATOM 4702 O O . LEU A 1 580 ? -25.707 -6.278 11.247 1.00 84.62 580 LEU A O 1
ATOM 4706 N N . SER A 1 581 ? -24.736 -6.197 13.276 1.00 85.44 581 SER A N 1
ATOM 4707 C CA . SER A 1 581 ? -23.414 -6.625 12.821 1.00 85.44 581 SER A CA 1
ATOM 4708 C C . SER A 1 581 ? -23.451 -8.018 12.202 1.00 85.44 581 SER A C 1
ATOM 4710 O O . SER A 1 581 ? -22.892 -8.234 11.126 1.00 85.44 581 SER A O 1
ATOM 4712 N N . GLN A 1 582 ? -24.153 -8.966 12.822 1.00 87.12 582 GLN A N 1
ATOM 4713 C CA . GLN A 1 582 ? -24.300 -10.323 12.301 1.00 87.12 582 GLN A CA 1
ATOM 4714 C C . GLN A 1 582 ? -25.077 -10.352 10.978 1.00 87.12 582 GLN A C 1
ATOM 4716 O O . GLN A 1 582 ? -24.656 -11.024 10.031 1.00 87.12 582 GLN A O 1
ATOM 4721 N N . LEU A 1 583 ? -26.174 -9.599 10.876 1.00 86.75 583 LEU A N 1
ATOM 4722 C CA . LEU A 1 583 ? -26.981 -9.499 9.658 1.00 86.75 583 LEU A CA 1
ATOM 4723 C C . LEU A 1 583 ? -26.185 -8.870 8.506 1.00 86.75 583 LEU A C 1
ATOM 4725 O O . LEU A 1 583 ? -26.240 -9.367 7.376 1.00 86.75 583 LEU A O 1
ATOM 4729 N N . ILE A 1 584 ? -25.407 -7.821 8.789 1.00 86.50 584 ILE A N 1
ATOM 4730 C CA . ILE A 1 584 ? -24.534 -7.175 7.804 1.00 86.50 584 ILE A CA 1
ATOM 4731 C C . ILE A 1 584 ? -23.415 -8.121 7.373 1.00 86.50 584 ILE A C 1
ATOM 4733 O O . ILE A 1 584 ? -23.243 -8.318 6.172 1.00 86.50 584 ILE A O 1
ATOM 4737 N N . ARG A 1 585 ? -22.699 -8.761 8.308 1.00 86.31 585 ARG A N 1
ATOM 4738 C CA . ARG A 1 585 ? -21.627 -9.724 7.990 1.00 86.31 585 ARG A CA 1
ATOM 4739 C C . ARG A 1 585 ? -22.139 -10.904 7.177 1.00 86.31 585 ARG A C 1
ATOM 4741 O O . ARG A 1 585 ? -21.518 -11.278 6.186 1.00 86.31 585 ARG A O 1
ATOM 4748 N N . SER A 1 586 ? -23.294 -11.457 7.549 1.00 87.44 586 SER A N 1
ATOM 4749 C CA . SER A 1 586 ? -23.936 -12.537 6.796 1.00 87.44 586 SER A CA 1
ATOM 4750 C C . SER A 1 586 ? -24.229 -12.099 5.362 1.00 87.44 586 SER A C 1
ATOM 4752 O O . SER A 1 586 ? -23.905 -12.809 4.406 1.00 87.44 586 SER A O 1
ATOM 4754 N N . LYS A 1 587 ? -24.760 -10.881 5.182 1.00 88.31 587 LYS A N 1
ATOM 4755 C CA . LYS A 1 587 ? -25.032 -10.358 3.844 1.00 88.31 587 LYS A CA 1
ATOM 4756 C C . LYS A 1 587 ? -23.757 -10.039 3.061 1.00 88.31 587 LYS A C 1
ATOM 4758 O O . LYS A 1 587 ? -23.719 -10.299 1.860 1.00 88.31 587 LYS A O 1
ATOM 4763 N N . ALA A 1 588 ? -22.727 -9.524 3.727 1.00 86.88 588 ALA A N 1
ATOM 4764 C CA . ALA A 1 588 ? -21.421 -9.267 3.138 1.00 86.88 588 ALA A CA 1
ATOM 4765 C C . ALA A 1 588 ? -20.809 -10.559 2.596 1.00 86.88 588 ALA A C 1
ATOM 4767 O O . ALA A 1 588 ? -20.448 -10.608 1.425 1.00 86.88 588 ALA A O 1
ATOM 4768 N N . HIS A 1 589 ? -20.808 -11.629 3.394 1.00 86.00 589 HIS A N 1
ATOM 4769 C CA . HIS A 1 589 ? -20.338 -12.947 2.970 1.00 86.00 589 HIS A CA 1
ATOM 4770 C C . HIS A 1 589 ? -21.090 -13.491 1.755 1.00 86.00 589 HIS A C 1
ATOM 4772 O O . HIS A 1 589 ? -20.461 -13.993 0.828 1.00 86.00 589 HIS A O 1
ATOM 4778 N N . GLN A 1 590 ? -22.421 -13.369 1.735 1.00 88.06 590 GLN A N 1
ATOM 4779 C CA . GLN A 1 590 ? -23.235 -13.834 0.606 1.00 88.06 590 GLN A CA 1
ATOM 4780 C C . GLN A 1 590 ? -22.922 -13.088 -0.693 1.00 88.06 590 GLN A C 1
ATOM 4782 O O . GLN A 1 590 ? -22.980 -13.680 -1.763 1.00 88.06 590 GLN A O 1
ATOM 4787 N N . CYS A 1 591 ? -22.635 -11.788 -0.613 1.00 87.50 591 CYS A N 1
ATOM 4788 C CA . CYS A 1 591 ? -22.425 -10.954 -1.794 1.00 87.50 591 CYS A CA 1
ATOM 4789 C C . CYS A 1 591 ? -20.954 -10.868 -2.228 1.00 87.50 591 CYS A C 1
ATOM 4791 O O . CYS A 1 591 ? -20.698 -10.460 -3.359 1.00 87.50 591 CYS A O 1
ATOM 4793 N N . LEU A 1 592 ? -20.002 -11.209 -1.349 1.00 88.25 592 LEU A N 1
ATOM 4794 C CA . LEU A 1 592 ? -18.576 -10.921 -1.522 1.00 88.25 592 LEU A CA 1
ATOM 4795 C C . LEU A 1 592 ? -18.023 -11.476 -2.837 1.00 88.25 592 LEU A C 1
ATOM 4797 O O . LEU A 1 592 ? -17.541 -10.705 -3.661 1.00 88.25 592 LEU A O 1
ATOM 4801 N N . PHE A 1 593 ? -18.100 -12.792 -3.045 1.00 89.06 593 PHE A N 1
ATOM 4802 C CA . PHE A 1 593 ? -17.471 -13.442 -4.199 1.00 89.06 593 PHE A CA 1
ATOM 4803 C C . PHE A 1 593 ? -18.125 -13.056 -5.527 1.00 89.06 593 PHE A C 1
ATOM 4805 O O . PHE A 1 593 ? -17.418 -12.763 -6.494 1.00 89.06 593 PHE A O 1
ATOM 4812 N N . ASP A 1 594 ? -19.457 -12.991 -5.564 1.00 90.69 594 ASP A N 1
ATOM 4813 C CA . ASP A 1 594 ? -20.202 -12.601 -6.764 1.00 90.69 594 ASP A CA 1
ATOM 4814 C C . ASP A 1 594 ? -19.856 -11.168 -7.176 1.00 90.69 594 ASP A C 1
ATOM 4816 O O . ASP A 1 594 ? -19.568 -10.897 -8.347 1.00 90.69 594 ASP A O 1
ATOM 4820 N N . LYS A 1 595 ? -19.821 -10.245 -6.205 1.00 90.62 595 LYS A N 1
ATOM 4821 C CA . LYS A 1 595 ? -19.484 -8.842 -6.458 1.00 90.62 595 LYS A CA 1
ATOM 4822 C C . LYS A 1 595 ? -18.021 -8.651 -6.806 1.00 90.62 595 LYS A C 1
ATOM 4824 O O . LYS A 1 595 ? -17.731 -7.873 -7.707 1.00 90.62 595 LYS A O 1
ATOM 4829 N N . LEU A 1 596 ? -17.117 -9.373 -6.153 1.00 91.81 596 LEU A N 1
ATOM 4830 C CA . LEU A 1 596 ? -15.687 -9.323 -6.442 1.00 91.81 596 LEU A CA 1
ATOM 4831 C C . LEU A 1 596 ? -15.390 -9.808 -7.861 1.00 91.81 596 LEU A C 1
ATOM 4833 O O . LEU A 1 596 ? -14.678 -9.139 -8.603 1.00 91.81 596 LEU A O 1
ATOM 4837 N N . THR A 1 597 ? -16.006 -10.919 -8.267 1.00 92.56 597 THR A N 1
ATOM 4838 C CA . THR A 1 597 ? -15.870 -11.471 -9.623 1.00 92.56 597 THR A CA 1
ATOM 4839 C C . THR A 1 597 ? -16.445 -10.517 -10.667 1.00 92.56 597 THR A C 1
ATOM 4841 O O . THR A 1 597 ? -15.820 -10.279 -11.700 1.00 92.56 597 THR A O 1
ATOM 4844 N N . GLN A 1 598 ? -17.627 -9.945 -10.405 1.00 92.94 598 GLN A N 1
ATOM 4845 C CA . GLN A 1 598 ? -18.241 -8.954 -11.290 1.00 92.94 598 GLN A CA 1
ATOM 4846 C C . GLN A 1 598 ? -17.355 -7.709 -11.433 1.00 92.94 598 GLN A C 1
ATOM 4848 O O . GLN A 1 598 ? -17.111 -7.258 -12.548 1.00 92.94 598 GLN A O 1
ATOM 4853 N N . PHE A 1 599 ? -16.852 -7.182 -10.317 1.00 93.50 599 PHE A N 1
ATOM 4854 C CA . PHE A 1 599 ? -16.000 -5.998 -10.277 1.00 93.50 599 PHE A CA 1
ATOM 4855 C C . PHE A 1 599 ? -14.679 -6.211 -11.026 1.00 93.50 599 PHE A C 1
ATOM 4857 O O . PHE A 1 599 ? -14.323 -5.401 -11.882 1.00 93.50 599 PHE A O 1
ATOM 4864 N N . ALA A 1 600 ? -13.994 -7.328 -10.758 1.00 94.69 600 ALA A N 1
ATOM 4865 C CA . ALA A 1 600 ? -12.761 -7.707 -11.443 1.00 94.69 600 ALA A CA 1
ATOM 4866 C C . ALA A 1 600 ? -12.977 -7.806 -12.959 1.00 94.69 600 ALA A C 1
ATOM 4868 O O . ALA A 1 600 ? -12.223 -7.223 -13.734 1.00 94.69 600 ALA A O 1
ATOM 4869 N N . ARG A 1 601 ? -14.057 -8.478 -13.381 1.00 94.88 601 ARG A N 1
ATOM 4870 C CA . ARG A 1 601 ? -14.414 -8.611 -14.797 1.00 94.88 601 ARG A CA 1
ATOM 4871 C C . ARG A 1 601 ? -14.639 -7.250 -15.455 1.00 94.88 601 ARG A C 1
ATOM 4873 O O . ARG A 1 601 ? -14.031 -6.995 -16.486 1.00 94.88 601 ARG A O 1
ATOM 4880 N N . CYS A 1 602 ? -15.427 -6.363 -14.843 1.00 93.94 602 CYS A N 1
ATOM 4881 C CA . CYS A 1 602 ? -15.662 -5.021 -15.386 1.00 93.94 602 CYS A CA 1
ATOM 4882 C C . CYS A 1 602 ? -14.358 -4.223 -15.550 1.00 93.94 602 CYS A C 1
ATOM 4884 O O . CYS A 1 602 ? -14.161 -3.577 -16.577 1.00 93.94 602 CYS A O 1
ATOM 4886 N N . LEU A 1 603 ? -13.454 -4.270 -14.563 1.00 94.44 603 LEU A N 1
ATOM 4887 C CA . LEU A 1 603 ? -12.154 -3.593 -14.643 1.00 94.44 603 LEU A CA 1
ATOM 4888 C C . LEU A 1 603 ? -11.305 -4.128 -15.797 1.00 94.44 603 LEU A C 1
ATOM 4890 O O . LEU A 1 603 ? -10.794 -3.350 -16.603 1.00 94.44 603 LEU A O 1
ATOM 4894 N N . ILE A 1 604 ? -11.183 -5.450 -15.886 1.00 94.50 604 ILE A N 1
ATOM 4895 C CA . ILE A 1 604 ? -10.401 -6.122 -16.923 1.00 94.50 604 ILE A CA 1
ATOM 4896 C C . ILE A 1 604 ? -10.979 -5.815 -18.312 1.00 94.50 604 ILE A C 1
ATOM 4898 O O . ILE A 1 604 ? -10.231 -5.482 -19.232 1.00 94.50 604 ILE A O 1
ATOM 4902 N N . ASP A 1 605 ? -12.301 -5.863 -18.469 1.00 93.69 605 ASP A N 1
ATOM 4903 C CA . ASP A 1 605 ? -12.969 -5.556 -19.736 1.00 93.69 605 ASP A CA 1
ATOM 4904 C C . ASP A 1 605 ? -12.781 -4.082 -20.128 1.00 93.69 605 ASP A C 1
ATOM 4906 O O . ASP A 1 605 ? -12.563 -3.778 -21.302 1.00 93.69 605 ASP A O 1
ATOM 4910 N N . CYS A 1 606 ? -12.772 -3.160 -19.159 1.00 94.38 606 CYS A N 1
ATOM 4911 C CA . CYS A 1 606 ? -12.439 -1.756 -19.408 1.00 94.38 606 CYS A CA 1
ATOM 4912 C C . CYS A 1 606 ? -10.985 -1.581 -19.869 1.00 94.38 606 CYS A C 1
ATOM 4914 O O . CYS A 1 606 ? -10.742 -0.816 -20.804 1.00 94.38 606 CYS A O 1
ATOM 4916 N N . ILE A 1 607 ? -10.024 -2.287 -19.262 1.00 94.12 607 ILE A N 1
ATOM 4917 C CA . ILE A 1 607 ? -8.608 -2.263 -19.677 1.00 94.12 607 ILE A CA 1
ATOM 4918 C C . ILE A 1 607 ? -8.475 -2.764 -21.120 1.00 94.12 607 ILE A C 1
ATOM 4920 O O . ILE A 1 607 ? -7.891 -2.071 -21.956 1.00 94.12 607 ILE A O 1
ATOM 4924 N N . ARG A 1 608 ? -9.085 -3.913 -21.439 1.00 92.56 608 ARG A N 1
ATOM 4925 C CA . ARG A 1 608 ? -9.075 -4.497 -22.793 1.00 92.56 608 ARG A CA 1
ATOM 4926 C C . ARG A 1 608 ? -9.703 -3.564 -23.824 1.00 92.56 608 ARG A C 1
ATOM 4928 O O . ARG A 1 608 ? -9.083 -3.259 -24.840 1.00 92.56 608 ARG A O 1
ATOM 4935 N N . ALA A 1 609 ? -10.891 -3.033 -23.535 1.00 92.19 609 ALA A N 1
ATOM 4936 C CA . ALA A 1 609 ? -11.573 -2.102 -24.430 1.00 92.19 609 ALA A CA 1
ATOM 4937 C C . ALA A 1 609 ? -10.750 -0.826 -24.672 1.00 92.19 609 ALA A C 1
ATOM 4939 O O . ALA A 1 609 ? -10.709 -0.310 -25.789 1.00 92.19 609 ALA A O 1
ATOM 4940 N N . SER A 1 610 ? -10.063 -0.329 -23.643 1.00 93.38 610 SER A N 1
ATOM 4941 C CA . SER A 1 610 ? -9.207 0.858 -23.741 1.00 93.38 610 SER A CA 1
ATOM 4942 C C . SER A 1 610 ? -7.969 0.604 -24.592 1.00 93.38 610 SER A C 1
ATOM 4944 O O . SER A 1 610 ? -7.601 1.455 -25.402 1.00 93.38 610 SER A O 1
ATOM 4946 N N . ALA A 1 611 ? -7.363 -0.577 -24.463 1.00 91.88 611 ALA A N 1
ATOM 4947 C CA . ALA A 1 611 ? -6.244 -1.008 -25.295 1.00 91.88 611 ALA A CA 1
ATOM 4948 C C . ALA A 1 611 ? -6.649 -1.110 -26.767 1.00 91.88 611 ALA A C 1
ATOM 4950 O O . ALA A 1 611 ? -6.021 -0.485 -27.622 1.00 91.88 611 ALA A O 1
ATOM 4951 N N . ALA A 1 612 ? -7.776 -1.765 -27.058 1.00 90.94 612 ALA A N 1
ATOM 4952 C CA . ALA A 1 612 ? -8.309 -1.856 -28.414 1.00 90.94 612 ALA A CA 1
ATOM 4953 C C . ALA A 1 612 ? -8.539 -0.465 -29.040 1.00 90.94 612 ALA A C 1
ATOM 4955 O O . ALA A 1 612 ? -8.263 -0.242 -30.220 1.00 90.94 612 ALA A O 1
ATOM 4956 N N . LYS A 1 613 ? -8.995 0.519 -28.253 1.00 92.94 613 LYS A N 1
ATOM 4957 C CA . LYS A 1 613 ? -9.145 1.906 -28.726 1.00 92.94 613 LYS A CA 1
ATOM 4958 C C . LYS A 1 613 ? -7.804 2.599 -28.961 1.00 92.94 613 LYS A C 1
ATOM 4960 O O . LYS A 1 613 ? -7.650 3.250 -29.995 1.00 92.94 613 LYS A O 1
ATOM 4965 N N . ALA A 1 614 ? -6.845 2.434 -28.055 1.00 92.06 614 ALA A N 1
ATOM 4966 C CA . ALA A 1 614 ? -5.503 2.999 -28.177 1.00 92.06 614 ALA A CA 1
ATOM 4967 C C . ALA A 1 614 ? -4.741 2.442 -29.388 1.00 92.06 614 ALA A C 1
ATOM 4969 O O . ALA A 1 614 ? -4.096 3.205 -30.107 1.00 92.06 614 ALA A O 1
ATOM 4970 N N . ARG A 1 615 ? -4.901 1.149 -29.689 1.00 89.56 615 ARG A N 1
ATOM 4971 C CA . ARG A 1 615 ? -4.382 0.504 -30.904 1.00 89.56 615 ARG A CA 1
ATOM 4972 C C . ARG A 1 615 ? -4.823 1.232 -32.172 1.00 89.56 615 ARG A C 1
ATOM 4974 O O . ARG A 1 615 ? -4.028 1.487 -33.070 1.00 89.56 615 ARG A O 1
ATOM 4981 N N . HIS A 1 616 ? -6.105 1.573 -32.266 1.00 90.62 616 HIS A N 1
ATOM 4982 C CA . HIS A 1 616 ? -6.655 2.237 -33.449 1.00 90.62 616 HIS A CA 1
ATOM 4983 C C . HIS A 1 616 ? -6.374 3.746 -33.494 1.00 90.62 616 HIS A C 1
ATOM 4985 O O . HIS A 1 616 ? -6.708 4.405 -34.486 1.00 90.62 616 HIS A O 1
ATOM 4991 N N . ALA A 1 617 ? -5.762 4.312 -32.452 1.00 90.94 617 ALA A N 1
ATOM 4992 C CA . ALA A 1 617 ? -5.397 5.716 -32.429 1.00 90.94 617 ALA A CA 1
ATOM 4993 C C . ALA A 1 617 ? -4.151 5.974 -33.293 1.00 90.94 617 ALA A C 1
ATOM 4995 O O . ALA A 1 617 ? -3.137 5.276 -33.232 1.00 90.94 617 ALA A O 1
ATOM 4996 N N . ARG A 1 618 ? -4.242 7.018 -34.127 1.00 85.12 618 ARG A N 1
ATOM 4997 C CA . ARG A 1 618 ? -3.150 7.445 -35.018 1.00 85.12 618 ARG A CA 1
ATOM 4998 C C . ARG A 1 618 ? -2.039 8.203 -34.284 1.00 85.12 618 ARG A C 1
ATOM 5000 O O . ARG A 1 618 ? -0.936 8.273 -34.808 1.00 85.12 618 ARG A O 1
ATOM 5007 N N . LYS A 1 619 ? -2.371 8.805 -33.142 1.00 88.31 619 LYS A N 1
ATOM 5008 C CA . LYS A 1 619 ? -1.508 9.595 -32.260 1.00 88.31 619 LYS A CA 1
ATOM 5009 C C . LYS A 1 619 ? -2.152 9.694 -30.875 1.00 88.31 619 LYS A C 1
ATOM 5011 O O . LYS A 1 619 ? -3.338 9.374 -30.737 1.00 88.31 619 LYS A O 1
ATOM 5016 N N . ASP A 1 620 ? -1.399 10.193 -29.910 1.00 88.62 620 ASP A N 1
ATOM 5017 C CA . ASP A 1 620 ? -1.748 10.333 -28.506 1.00 88.62 620 ASP A CA 1
ATOM 5018 C C . ASP A 1 620 ? -2.286 9.014 -27.918 1.00 88.62 620 ASP A C 1
ATOM 5020 O O . ASP A 1 620 ? -3.286 9.006 -27.191 1.00 88.62 620 ASP A O 1
ATOM 5024 N N . ARG A 1 621 ? -1.666 7.868 -28.251 1.00 88.94 621 ARG A N 1
ATOM 5025 C CA . ARG A 1 621 ? -2.188 6.530 -27.891 1.00 88.94 621 ARG A CA 1
ATOM 5026 C C . ARG A 1 621 ? -2.393 6.366 -26.389 1.00 88.94 621 ARG A C 1
ATOM 5028 O O . ARG A 1 621 ? -3.409 5.818 -25.972 1.00 88.94 621 ARG A O 1
ATOM 5035 N N . THR A 1 622 ? -1.489 6.910 -25.579 1.00 90.50 622 THR A N 1
ATOM 5036 C CA . THR A 1 622 ? -1.602 6.901 -24.112 1.00 90.50 622 THR A CA 1
ATOM 5037 C C . THR A 1 622 ? -2.792 7.725 -23.618 1.00 90.50 622 THR A C 1
ATOM 5039 O O . THR A 1 622 ? -3.544 7.286 -22.747 1.00 90.50 622 THR A O 1
ATOM 5042 N N . VAL A 1 623 ? -3.013 8.905 -24.204 1.00 91.19 623 VAL A N 1
ATOM 5043 C CA . VAL A 1 623 ? -4.179 9.750 -23.896 1.00 91.19 623 VAL A CA 1
ATOM 5044 C C . VAL A 1 623 ? -5.461 9.030 -24.302 1.00 91.19 623 VAL A C 1
ATOM 5046 O O . VAL A 1 623 ? -6.442 9.029 -23.554 1.00 91.19 623 VAL A O 1
ATOM 5049 N N . CYS A 1 624 ? -5.453 8.373 -25.463 1.00 92.31 624 CYS A N 1
ATOM 5050 C CA . CYS A 1 624 ? -6.563 7.558 -25.931 1.00 92.31 624 CYS A CA 1
ATOM 5051 C C . CYS A 1 624 ? -6.860 6.429 -24.934 1.00 92.31 624 CYS A C 1
ATOM 5053 O O . CYS A 1 624 ? -7.982 6.345 -24.444 1.00 92.31 624 CYS A O 1
ATOM 5055 N N . PHE A 1 625 ? -5.851 5.648 -24.544 1.00 93.38 625 PHE A N 1
ATOM 5056 C CA . PHE A 1 625 ? -5.989 4.577 -23.558 1.00 93.38 625 PHE A CA 1
ATOM 5057 C C . PHE A 1 625 ? -6.616 5.077 -22.250 1.00 93.38 625 PHE A C 1
ATOM 5059 O O . PHE A 1 625 ? -7.669 4.593 -21.840 1.00 93.38 625 PHE A O 1
ATOM 5066 N N . LEU A 1 626 ? -6.024 6.097 -21.621 1.00 93.00 626 LEU A N 1
ATOM 5067 C CA . LEU A 1 626 ? -6.479 6.593 -20.320 1.00 93.00 626 LEU A CA 1
ATOM 5068 C C . LEU A 1 626 ? -7.861 7.260 -20.391 1.00 93.00 626 LEU A C 1
ATOM 5070 O O . LEU A 1 626 ? -8.664 7.115 -19.470 1.00 93.00 626 LEU A O 1
ATOM 5074 N N . SER A 1 627 ? -8.179 7.968 -21.478 1.00 92.31 627 SER A N 1
ATOM 5075 C CA . SER A 1 627 ? -9.502 8.588 -21.651 1.00 92.31 627 SER A CA 1
ATOM 5076 C C . SER A 1 627 ? -10.611 7.556 -21.859 1.00 92.31 627 SER A C 1
ATOM 5078 O O . SER A 1 627 ? -11.690 7.696 -21.275 1.00 92.31 627 SER A O 1
ATOM 5080 N N . TRP A 1 628 ? -10.345 6.496 -22.625 1.00 94.44 628 TRP A N 1
ATOM 5081 C CA . TRP A 1 628 ? -11.285 5.391 -22.791 1.00 94.44 628 TRP A CA 1
ATOM 5082 C C . TRP A 1 628 ? -11.415 4.558 -21.525 1.00 94.44 628 TRP A C 1
ATOM 5084 O O . TRP A 1 628 ? -12.536 4.189 -21.184 1.00 94.44 628 TRP A O 1
ATOM 5094 N N . LEU A 1 629 ? -10.330 4.368 -20.772 1.00 93.94 629 LEU A N 1
ATOM 5095 C CA . LEU A 1 629 ? -10.383 3.699 -19.475 1.00 93.94 629 LEU A CA 1
ATOM 5096 C C . LEU A 1 629 ? -11.262 4.496 -18.518 1.00 93.94 629 LEU A C 1
ATOM 5098 O O . LEU A 1 629 ? -12.189 3.958 -17.922 1.00 93.94 629 LEU A O 1
ATOM 5102 N N . LYS A 1 630 ? -11.057 5.813 -18.453 1.00 92.50 630 LYS A N 1
ATOM 5103 C CA . LYS A 1 630 ? -11.891 6.722 -17.665 1.00 92.50 630 LYS A CA 1
ATOM 5104 C C . LYS A 1 630 ? -13.373 6.635 -18.033 1.00 92.50 630 LYS A C 1
ATOM 5106 O O . LYS A 1 630 ? -14.217 6.633 -17.138 1.00 92.50 630 LYS A O 1
ATOM 5111 N N . SER A 1 631 ? -13.687 6.596 -19.329 1.00 92.00 631 SER A N 1
ATOM 5112 C CA . SER A 1 631 ? -15.071 6.473 -19.803 1.00 92.00 631 SER A CA 1
ATOM 5113 C C . SER A 1 631 ? -15.655 5.105 -19.464 1.00 92.00 631 SER A C 1
ATOM 5115 O O . SER A 1 631 ? -16.716 5.040 -18.857 1.00 92.00 631 SER A O 1
ATOM 5117 N N . GLY A 1 632 ? -14.936 4.021 -19.763 1.00 91.94 632 GLY A N 1
ATOM 5118 C CA . GLY A 1 632 ? -15.383 2.654 -19.500 1.00 91.94 632 GLY A CA 1
ATOM 5119 C C . GLY A 1 632 ? -15.671 2.415 -18.021 1.00 91.94 632 GLY A C 1
ATOM 5120 O O . GLY A 1 632 ? -16.726 1.885 -17.682 1.00 91.94 632 GLY A O 1
ATOM 5121 N N . LEU A 1 633 ? -14.797 2.899 -17.132 1.00 91.06 633 LEU A N 1
ATOM 5122 C CA . LEU A 1 633 ? -15.021 2.818 -15.688 1.00 91.06 633 LEU A CA 1
ATOM 5123 C C . LEU A 1 633 ? -16.267 3.593 -15.255 1.00 91.06 633 LEU A C 1
ATOM 5125 O O . LEU A 1 633 ? -17.004 3.120 -14.397 1.00 91.06 633 LEU A O 1
ATOM 5129 N N . ARG A 1 634 ? -16.525 4.764 -15.848 1.00 89.12 634 ARG A N 1
ATOM 5130 C CA . ARG A 1 634 ? -17.728 5.555 -15.556 1.00 89.12 634 ARG A CA 1
ATOM 5131 C C . ARG A 1 634 ? -19.010 4.857 -16.017 1.00 89.12 634 ARG A C 1
ATOM 5133 O O . ARG A 1 634 ? -20.036 5.002 -15.361 1.00 89.12 634 ARG A O 1
ATOM 5140 N N . ASP A 1 635 ? -18.943 4.141 -17.132 1.00 87.69 635 ASP A N 1
ATOM 5141 C CA . ASP A 1 635 ? -20.111 3.525 -17.759 1.00 87.69 635 ASP A CA 1
ATOM 5142 C C . ASP A 1 635 ? -20.441 2.150 -17.152 1.00 87.69 635 ASP A C 1
ATOM 5144 O O . ASP A 1 635 ? -21.610 1.772 -17.089 1.00 87.69 635 ASP A O 1
ATOM 5148 N N . GLN A 1 636 ? -19.429 1.397 -16.701 1.00 86.25 636 GLN A N 1
ATOM 5149 C CA . GLN A 1 636 ? -19.593 0.007 -16.254 1.00 86.25 636 GLN A CA 1
ATOM 5150 C C . GLN A 1 636 ? -19.579 -0.187 -14.733 1.00 86.25 636 GLN A C 1
ATOM 5152 O O . GLN A 1 636 ? -20.114 -1.190 -14.253 1.00 86.25 636 GLN A O 1
ATOM 5157 N N . LEU A 1 637 ? -18.965 0.722 -13.967 1.00 84.75 637 LEU A N 1
ATOM 5158 C CA . LEU A 1 637 ? -18.926 0.616 -12.507 1.00 84.75 637 LEU A CA 1
ATOM 5159 C C . LEU A 1 637 ? -20.011 1.482 -11.851 1.00 84.75 637 LEU A C 1
ATOM 5161 O O . LEU A 1 637 ? -20.396 2.517 -12.391 1.00 84.75 637 LEU A O 1
ATOM 5165 N N . PRO A 1 638 ? -20.521 1.111 -10.669 1.00 77.06 638 PRO A N 1
ATOM 5166 C CA . PRO A 1 638 ? -21.462 1.966 -9.951 1.00 77.06 638 PRO A CA 1
ATOM 5167 C C . PRO A 1 638 ? -20.787 3.200 -9.342 1.00 77.06 638 PRO A C 1
ATOM 5169 O O . PRO A 1 638 ? -19.584 3.235 -9.082 1.00 77.06 638 PRO A O 1
ATOM 5172 N N . THR A 1 639 ? -21.587 4.236 -9.072 1.00 71.88 639 THR A N 1
ATOM 5173 C CA . THR A 1 639 ? -21.111 5.570 -8.657 1.00 71.88 639 THR A CA 1
ATOM 5174 C C . THR A 1 639 ? -20.226 5.560 -7.405 1.00 71.88 639 THR A C 1
ATOM 5176 O O . THR A 1 639 ? -19.381 6.439 -7.266 1.00 71.88 639 THR A O 1
ATOM 5179 N N . ALA A 1 640 ? -20.402 4.587 -6.503 1.00 67.38 640 ALA A N 1
ATOM 5180 C CA . ALA A 1 640 ? -19.574 4.455 -5.305 1.00 67.38 640 ALA A CA 1
ATOM 5181 C C . ALA A 1 640 ? -18.123 4.102 -5.673 1.00 67.38 640 ALA A C 1
ATOM 5183 O O . ALA A 1 640 ? -17.218 4.862 -5.354 1.00 67.38 640 ALA A O 1
ATOM 5184 N N . ALA A 1 641 ? -17.919 3.037 -6.454 1.00 67.31 641 ALA A N 1
ATOM 5185 C CA . ALA A 1 641 ? -16.598 2.582 -6.892 1.00 67.31 641 ALA A CA 1
ATOM 5186 C C . ALA A 1 641 ? -15.859 3.598 -7.784 1.00 67.31 641 ALA A C 1
ATOM 5188 O O . ALA A 1 641 ? -14.632 3.712 -7.755 1.00 67.31 641 ALA A O 1
ATOM 5189 N N . ILE A 1 642 ? -16.620 4.340 -8.596 1.00 77.56 642 ILE A N 1
ATOM 5190 C CA . ILE A 1 642 ? -16.100 5.323 -9.555 1.00 77.56 642 ILE A CA 1
ATOM 5191 C C . ILE A 1 642 ? -15.306 6.432 -8.859 1.00 77.56 642 ILE A C 1
ATOM 5193 O O . ILE A 1 642 ? -14.297 6.890 -9.398 1.00 77.56 642 ILE A O 1
ATOM 5197 N N . ASN A 1 643 ? -15.741 6.884 -7.681 1.00 75.88 643 ASN A N 1
ATOM 5198 C CA . ASN A 1 643 ? -15.146 8.054 -7.040 1.00 75.88 643 ASN A CA 1
ATOM 5199 C C . ASN A 1 643 ? -13.682 7.818 -6.658 1.00 75.88 643 ASN A C 1
ATOM 5201 O O . ASN A 1 643 ? -12.846 8.684 -6.918 1.00 75.88 643 ASN A O 1
ATOM 5205 N N . CYS A 1 644 ? -13.343 6.652 -6.108 1.00 80.19 644 CYS A N 1
ATOM 5206 C CA . CYS A 1 644 ? -11.967 6.351 -5.723 1.00 80.19 644 CYS A CA 1
ATOM 5207 C C . CYS A 1 644 ? -11.047 6.134 -6.941 1.00 80.19 644 CYS A C 1
ATOM 5209 O O . CYS A 1 644 ? -9.939 6.672 -6.968 1.00 80.19 644 CYS A O 1
ATOM 5211 N N . LEU A 1 645 ? -11.505 5.416 -7.975 1.00 85.88 645 LEU A N 1
ATOM 5212 C CA . LEU A 1 645 ? -10.711 5.172 -9.190 1.00 85.88 645 LEU A CA 1
ATOM 5213 C C . LEU A 1 645 ? -10.505 6.444 -10.019 1.00 85.88 645 LEU A C 1
ATOM 5215 O O . LEU A 1 645 ? -9.394 6.713 -10.466 1.00 85.88 645 LEU A O 1
ATOM 5219 N N . LEU A 1 646 ? -11.551 7.248 -10.230 1.00 85.69 646 LEU A N 1
ATOM 5220 C CA . LEU A 1 646 ? -11.462 8.393 -11.140 1.00 85.69 646 LEU A CA 1
ATOM 5221 C C . LEU A 1 646 ? -10.741 9.605 -10.550 1.00 85.69 646 LEU A C 1
ATOM 5223 O O . LEU A 1 646 ? -10.156 10.373 -11.314 1.00 85.69 646 LEU A O 1
ATOM 5227 N N . THR A 1 647 ? -10.805 9.808 -9.231 1.00 81.69 647 THR A N 1
ATOM 5228 C CA . THR A 1 647 ? -10.139 10.948 -8.567 1.00 81.69 647 THR A CA 1
ATOM 5229 C C . THR A 1 647 ? -8.628 10.778 -8.487 1.00 81.69 647 THR A C 1
ATOM 5231 O O . THR A 1 647 ? -7.906 11.769 -8.478 1.00 81.69 647 THR A O 1
ATOM 5234 N N . SER A 1 648 ? -8.156 9.532 -8.468 1.00 83.50 648 SER A N 1
ATOM 5235 C CA . SER A 1 648 ? -6.742 9.166 -8.375 1.00 83.50 648 SER A CA 1
ATOM 5236 C C . SER A 1 648 ? -6.119 8.792 -9.724 1.00 83.50 648 SER A C 1
ATOM 5238 O O . SER A 1 648 ? -4.933 8.469 -9.772 1.00 83.50 648 SER A O 1
ATOM 5240 N N . MET A 1 649 ? -6.904 8.804 -10.809 1.00 86.38 649 MET A N 1
ATOM 5241 C CA . MET A 1 649 ? -6.459 8.341 -12.121 1.00 86.38 649 MET A CA 1
ATOM 5242 C C . MET A 1 649 ? -5.310 9.211 -12.668 1.00 86.38 649 MET A C 1
ATOM 5244 O O . MET A 1 649 ? -5.431 10.440 -12.662 1.00 86.38 649 MET A O 1
ATOM 5248 N N . PRO A 1 650 ? -4.238 8.599 -13.204 1.00 85.19 650 PRO A N 1
ATOM 5249 C CA . PRO A 1 650 ? -3.106 9.323 -13.770 1.00 85.19 650 PRO A CA 1
ATOM 5250 C C . PRO A 1 650 ? -3.496 10.266 -14.915 1.00 85.19 650 PRO A C 1
ATOM 5252 O O . PRO A 1 650 ? -4.382 9.973 -15.723 1.00 85.19 650 PRO A O 1
ATOM 5255 N N . HIS A 1 651 ? -2.797 11.397 -15.018 1.00 81.88 651 HIS A N 1
ATOM 5256 C CA . HIS A 1 651 ? -2.971 12.345 -16.115 1.00 81.88 651 HIS A CA 1
ATOM 5257 C C . HIS A 1 651 ? -2.050 12.007 -17.292 1.00 81.88 651 HIS A C 1
ATOM 5259 O O . HIS A 1 651 ? -0.850 11.834 -17.127 1.00 81.88 651 HIS A O 1
ATOM 5265 N N . ALA A 1 652 ? -2.616 11.980 -18.499 1.00 69.38 652 ALA A N 1
ATOM 5266 C CA . ALA A 1 652 ? -1.910 11.598 -19.722 1.00 69.38 652 ALA A CA 1
ATOM 5267 C C . ALA A 1 652 ? -1.044 12.713 -20.349 1.00 69.38 652 ALA A C 1
ATOM 5269 O O . ALA A 1 652 ? -0.412 12.481 -21.372 1.00 69.38 652 ALA A O 1
ATOM 5270 N N . ASN A 1 653 ? -1.046 13.927 -19.783 1.00 61.88 653 ASN A N 1
ATOM 5271 C CA . ASN A 1 653 ? -0.429 15.113 -20.397 1.00 61.88 653 ASN A CA 1
ATOM 5272 C C . ASN A 1 653 ? 1.092 15.208 -20.204 1.00 61.88 653 ASN A C 1
ATOM 5274 O O . ASN A 1 653 ? 1.692 16.200 -20.616 1.00 61.88 653 ASN A O 1
ATOM 5278 N N . ASP A 1 654 ? 1.713 14.209 -19.586 1.00 57.59 654 ASP A N 1
ATOM 5279 C CA . ASP A 1 654 ? 3.160 14.168 -19.448 1.00 57.59 654 ASP A CA 1
ATOM 5280 C C . ASP A 1 654 ? 3.750 13.552 -20.724 1.00 57.59 654 ASP A C 1
ATOM 5282 O O . ASP A 1 654 ? 3.584 12.358 -20.989 1.00 57.59 654 ASP A O 1
ATOM 5286 N N . GLY A 1 655 ? 4.395 14.373 -21.562 1.00 58.50 655 GLY A N 1
ATOM 5287 C CA . GLY A 1 655 ? 4.892 13.970 -22.889 1.00 58.50 655 GLY A CA 1
ATOM 5288 C C . GLY A 1 655 ? 5.828 12.753 -22.870 1.00 58.50 655 GLY A C 1
ATOM 5289 O O . GLY A 1 655 ? 5.995 12.087 -23.887 1.00 58.50 655 GLY A O 1
ATOM 5290 N N . ASN A 1 656 ? 6.367 12.414 -21.697 1.00 63.91 656 ASN A N 1
ATOM 5291 C CA . ASN A 1 656 ? 7.243 11.270 -21.454 1.00 63.91 656 ASN A CA 1
ATOM 5292 C C . ASN A 1 656 ? 6.525 9.903 -21.426 1.00 63.91 656 ASN A C 1
ATOM 5294 O O . ASN A 1 656 ? 7.195 8.875 -21.508 1.00 63.91 656 ASN A O 1
ATOM 5298 N N . ILE A 1 657 ? 5.189 9.862 -21.314 1.00 77.56 657 ILE A N 1
ATOM 5299 C CA . ILE A 1 657 ? 4.397 8.614 -21.223 1.00 77.56 657 ILE A CA 1
ATOM 5300 C C . ILE A 1 657 ? 3.761 8.258 -22.584 1.00 77.56 657 ILE A C 1
ATOM 5302 O O . ILE A 1 657 ? 3.063 7.251 -22.722 1.00 77.56 657 ILE A O 1
ATOM 5306 N N . ASN A 1 658 ? 3.956 9.075 -23.624 1.00 82.94 658 ASN A N 1
ATOM 5307 C CA . ASN A 1 658 ? 3.299 8.842 -24.905 1.00 82.94 658 ASN A CA 1
ATOM 5308 C C . ASN A 1 658 ? 3.882 7.613 -25.634 1.00 82.94 658 ASN A C 1
ATOM 5310 O O . ASN A 1 658 ? 5.080 7.533 -25.902 1.00 82.94 658 ASN A O 1
ATOM 5314 N N . CYS A 1 659 ? 3.018 6.658 -25.978 1.00 83.50 659 CYS A N 1
ATOM 5315 C CA . CYS A 1 659 ? 3.365 5.433 -26.704 1.00 83.50 659 CYS A CA 1
ATOM 5316 C C . CYS A 1 659 ? 3.219 5.583 -28.235 1.00 83.50 659 CYS A C 1
ATOM 5318 O O . CYS A 1 659 ? 3.030 4.600 -28.952 1.00 83.50 659 CYS A O 1
ATOM 5320 N N . ASP A 1 660 ? 3.271 6.810 -28.756 1.00 83.94 660 ASP A N 1
ATOM 5321 C CA . ASP A 1 660 ? 3.155 7.072 -30.196 1.00 83.94 660 ASP A CA 1
ATOM 5322 C C . ASP A 1 660 ? 4.346 6.548 -31.004 1.00 83.94 660 ASP A C 1
ATOM 5324 O O . ASP A 1 660 ? 4.164 6.083 -32.132 1.00 83.94 660 ASP A O 1
ATOM 5328 N N . ASP A 1 661 ? 5.532 6.542 -30.396 1.00 75.69 661 ASP A N 1
ATOM 5329 C CA . ASP A 1 661 ? 6.768 6.025 -30.996 1.00 75.69 661 ASP A CA 1
ATOM 5330 C C . ASP A 1 661 ? 6.800 4.489 -31.084 1.00 75.69 661 ASP A C 1
ATOM 5332 O O . ASP A 1 661 ? 7.766 3.917 -31.588 1.00 75.69 661 ASP A O 1
ATOM 5336 N N . GLN A 1 662 ? 5.757 3.815 -30.586 1.00 79.62 662 GLN A N 1
ATOM 5337 C CA . GLN A 1 662 ? 5.636 2.360 -30.562 1.00 79.62 662 GLN A CA 1
ATOM 5338 C C . GLN A 1 662 ? 4.654 1.828 -31.608 1.00 79.62 662 GLN A C 1
ATOM 5340 O O . GLN A 1 662 ? 3.704 2.530 -31.972 1.00 79.62 662 GLN A O 1
ATOM 5345 N N . PRO A 1 663 ? 4.859 0.593 -32.105 1.00 78.31 663 PRO A N 1
ATOM 5346 C CA . PRO A 1 663 ? 3.907 -0.045 -33.005 1.00 78.31 663 PRO A CA 1
ATOM 5347 C C . PRO A 1 663 ? 2.529 -0.171 -32.326 1.00 78.31 663 PRO A C 1
ATOM 5349 O O . PRO A 1 663 ? 2.472 -0.510 -31.145 1.00 78.31 663 PRO A O 1
ATOM 5352 N N . PRO A 1 664 ? 1.404 0.096 -33.018 1.00 81.62 664 PRO A N 1
ATOM 5353 C CA . PRO A 1 664 ? 0.053 -0.076 -32.469 1.00 81.62 664 PRO A CA 1
ATOM 5354 C C . PRO A 1 664 ? -0.213 -1.447 -31.834 1.00 81.62 664 PRO A C 1
ATOM 5356 O O . PRO A 1 664 ? -1.053 -1.567 -30.942 1.00 81.62 664 PRO A O 1
ATOM 5359 N N . GLU A 1 665 ? 0.496 -2.469 -32.304 1.00 81.56 665 GLU A N 1
ATOM 5360 C CA . GLU A 1 665 ? 0.435 -3.864 -31.876 1.00 81.56 665 GLU A CA 1
ATOM 5361 C C . GLU A 1 665 ? 0.812 -4.057 -30.399 1.00 81.56 665 GLU A C 1
ATOM 5363 O O . GLU A 1 665 ? 0.401 -5.043 -29.800 1.00 81.56 665 GLU A O 1
ATOM 5368 N N . VAL A 1 666 ? 1.477 -3.087 -29.758 1.00 76.75 666 VAL A N 1
ATOM 5369 C CA . VAL A 1 666 ? 1.716 -3.115 -28.297 1.00 76.75 666 VAL A CA 1
ATOM 5370 C C . VAL A 1 666 ? 0.420 -3.076 -27.470 1.00 76.75 666 VAL A C 1
ATOM 5372 O O . VAL A 1 666 ? 0.437 -3.366 -26.276 1.00 76.75 666 VAL A O 1
ATOM 5375 N N . PHE A 1 667 ? -0.706 -2.731 -28.106 1.00 81.56 667 PHE A N 1
ATOM 5376 C CA . PHE A 1 667 ? -2.059 -2.775 -27.548 1.00 81.56 667 PHE A CA 1
ATOM 5377 C C . PHE A 1 667 ? -2.936 -3.885 -28.180 1.00 81.56 667 PHE A C 1
ATOM 5379 O O . PHE A 1 667 ? -4.165 -3.770 -28.162 1.00 81.56 667 PHE A O 1
ATOM 5386 N N . ASP A 1 668 ? -2.358 -4.918 -28.808 1.00 75.06 668 ASP A N 1
ATOM 5387 C CA . ASP A 1 668 ? -3.131 -6.011 -29.423 1.00 75.06 668 ASP A CA 1
ATOM 5388 C C . ASP A 1 668 ? -3.855 -6.883 -28.372 1.00 75.06 668 ASP A C 1
ATOM 5390 O O . ASP A 1 668 ? -3.335 -7.167 -27.297 1.00 75.06 668 ASP A O 1
ATOM 5394 N N . GLU A 1 669 ? -5.066 -7.339 -28.707 1.00 55.78 669 GLU A N 1
ATOM 5395 C CA . GLU A 1 669 ? -5.875 -8.266 -27.903 1.00 55.78 669 GLU A CA 1
ATOM 5396 C C . GLU A 1 669 ? -5.327 -9.701 -27.925 1.00 55.78 669 GLU A C 1
ATOM 5398 O O . GLU A 1 669 ? -5.577 -10.463 -26.992 1.00 55.78 669 GLU A O 1
ATOM 5403 N N . ASN A 1 670 ? -4.586 -10.078 -28.974 1.00 55.31 670 ASN A N 1
ATOM 5404 C CA . ASN A 1 670 ? -3.995 -11.418 -29.098 1.00 55.31 670 ASN A CA 1
ATOM 5405 C C . ASN A 1 670 ? -2.603 -11.530 -28.457 1.00 55.31 670 ASN A C 1
ATOM 5407 O O . ASN A 1 670 ? -2.145 -12.641 -28.207 1.00 55.31 670 ASN A O 1
ATOM 5411 N N . ASP A 1 671 ? -1.963 -10.390 -28.187 1.00 56.91 671 ASP A N 1
ATOM 5412 C CA . ASP A 1 671 ? -0.627 -10.271 -27.593 1.00 56.91 671 ASP A CA 1
ATOM 5413 C C . ASP A 1 671 ? -0.680 -9.271 -26.421 1.00 56.91 671 ASP A C 1
ATOM 5415 O O . ASP A 1 671 ? 0.134 -8.358 -26.275 1.00 56.91 671 ASP A O 1
ATOM 5419 N N . LEU A 1 672 ? -1.708 -9.440 -25.572 1.00 56.31 672 LEU A N 1
ATOM 5420 C CA . LEU A 1 672 ? -1.957 -8.649 -24.354 1.00 56.31 672 LEU A CA 1
ATOM 5421 C C . LEU A 1 672 ? -0.784 -8.689 -23.362 1.00 56.31 672 LEU A C 1
ATOM 5423 O O . LEU A 1 672 ? -0.818 -7.970 -22.363 1.00 56.31 672 LEU A O 1
ATOM 5427 N N . ASP A 1 673 ? 0.226 -9.518 -23.629 1.00 61.03 673 ASP A N 1
ATOM 5428 C CA . ASP A 1 673 ? 1.357 -9.821 -22.767 1.00 61.03 673 ASP A CA 1
ATOM 5429 C C . ASP A 1 673 ? 2.193 -8.596 -22.387 1.00 61.03 673 ASP A C 1
ATOM 5431 O O . ASP A 1 673 ? 2.799 -8.595 -21.317 1.00 61.03 673 ASP A O 1
ATOM 5435 N N . PHE A 1 674 ? 2.175 -7.534 -23.196 1.00 70.94 674 PHE A N 1
ATOM 5436 C CA . PHE A 1 674 ? 3.008 -6.363 -22.948 1.00 70.94 674 PHE A CA 1
ATOM 5437 C C . PHE A 1 674 ? 2.302 -5.306 -22.093 1.00 70.94 674 PHE A C 1
ATOM 5439 O O . PHE A 1 674 ? 2.568 -5.220 -20.899 1.00 70.94 674 PHE A O 1
ATOM 5446 N N . VAL A 1 675 ? 1.406 -4.474 -22.637 1.00 79.56 675 VAL A N 1
ATOM 5447 C CA . VAL A 1 675 ? 0.850 -3.336 -21.869 1.00 79.56 675 VAL A CA 1
ATOM 5448 C C . VAL A 1 675 ? -0.225 -3.770 -20.868 1.00 79.56 675 VAL A C 1
ATOM 5450 O O . VAL A 1 675 ? -0.241 -3.296 -19.734 1.00 79.56 675 VAL A O 1
ATOM 5453 N N . CYS A 1 676 ? -1.134 -4.658 -21.268 1.00 85.38 676 CYS A N 1
ATOM 5454 C CA . CYS A 1 676 ? -2.335 -4.945 -20.486 1.00 85.38 676 CYS A CA 1
ATOM 5455 C C . CYS A 1 676 ? -2.150 -6.049 -19.454 1.00 85.38 676 CYS A C 1
ATOM 5457 O O . CYS A 1 676 ? -2.762 -5.967 -18.394 1.00 85.38 676 CYS A O 1
ATOM 5459 N N . LYS A 1 677 ? -1.335 -7.066 -19.738 1.00 86.75 677 LYS A N 1
ATOM 5460 C CA . LYS A 1 677 ? -1.141 -8.209 -18.843 1.00 86.75 677 LYS A CA 1
ATOM 5461 C C . LYS A 1 677 ? -0.648 -7.805 -17.458 1.00 86.75 677 LYS A C 1
ATOM 5463 O O . LYS A 1 677 ? -1.333 -8.181 -16.521 1.00 86.75 677 LYS A O 1
ATOM 5468 N N . PRO A 1 678 ? 0.374 -6.942 -17.287 1.00 89.19 678 PRO A N 1
ATOM 5469 C CA . PRO A 1 678 ? 0.751 -6.471 -15.953 1.00 89.19 678 PRO A CA 1
ATOM 5470 C C . PRO A 1 678 ? -0.413 -5.810 -15.200 1.00 89.19 678 PRO A C 1
ATOM 5472 O O . PRO A 1 678 ? -0.612 -6.049 -14.014 1.00 89.19 678 PRO A O 1
ATOM 5475 N N . MET A 1 679 ? -1.233 -5.015 -15.896 1.00 92.94 679 MET A N 1
ATOM 5476 C CA . MET A 1 679 ? -2.388 -4.339 -15.294 1.00 92.94 679 MET A CA 1
ATOM 5477 C C . MET A 1 679 ? -3.494 -5.333 -14.907 1.00 92.94 679 MET A C 1
ATOM 5479 O O . MET A 1 679 ? -4.121 -5.190 -13.858 1.00 92.94 679 MET A O 1
ATOM 5483 N N . ILE A 1 680 ? -3.742 -6.336 -15.753 1.00 93.62 680 ILE A N 1
ATOM 5484 C CA . ILE A 1 680 ? -4.712 -7.409 -15.504 1.00 93.62 680 ILE A CA 1
ATOM 5485 C C . ILE A 1 680 ? -4.234 -8.284 -14.344 1.00 93.62 680 ILE A C 1
ATOM 5487 O O . ILE A 1 680 ? -5.012 -8.519 -13.425 1.00 93.62 680 ILE A O 1
ATOM 5491 N N . ASP A 1 681 ? -2.962 -8.678 -14.339 1.00 92.56 681 ASP A N 1
ATOM 5492 C CA . ASP A 1 681 ? -2.334 -9.478 -13.289 1.00 92.56 681 ASP A CA 1
ATOM 5493 C C . ASP A 1 681 ? -2.438 -8.772 -11.932 1.00 92.56 681 ASP A C 1
ATOM 5495 O O . ASP A 1 681 ? -2.785 -9.407 -10.939 1.00 92.56 681 ASP A O 1
ATOM 5499 N N . VAL A 1 682 ? -2.241 -7.448 -11.879 1.00 94.44 682 VAL A N 1
ATOM 5500 C CA . VAL A 1 682 ? -2.466 -6.648 -10.661 1.00 94.44 682 VAL A CA 1
ATOM 5501 C C . VAL A 1 682 ? -3.923 -6.733 -10.196 1.00 94.44 682 VAL A C 1
ATOM 5503 O O . VAL A 1 682 ? -4.185 -6.963 -9.012 1.00 94.44 682 VAL A O 1
ATOM 5506 N N . VAL A 1 683 ? -4.895 -6.573 -11.100 1.00 95.31 683 VAL A N 1
ATOM 5507 C CA . VAL A 1 683 ? -6.324 -6.682 -10.750 1.00 95.31 683 VAL A CA 1
ATOM 5508 C C . VAL A 1 683 ? -6.645 -8.087 -10.236 1.00 95.31 683 VAL A C 1
ATOM 5510 O O . VAL A 1 683 ? -7.300 -8.229 -9.200 1.00 95.31 683 VAL A O 1
ATOM 5513 N N . GLU A 1 684 ? -6.168 -9.127 -10.912 1.00 94.69 684 GLU A N 1
ATOM 5514 C CA . GLU A 1 684 ? -6.359 -10.523 -10.514 1.00 94.69 684 GLU A CA 1
ATOM 5515 C C . GLU A 1 684 ? -5.670 -10.836 -9.181 1.00 94.69 684 GLU A C 1
ATOM 5517 O O . GLU A 1 684 ? -6.265 -11.483 -8.321 1.00 94.69 684 GLU A O 1
ATOM 5522 N N . GLN A 1 685 ? -4.465 -10.319 -8.944 1.00 94.25 685 GLN A N 1
ATOM 5523 C CA . GLN A 1 685 ? -3.731 -10.491 -7.694 1.00 94.25 685 GLN A CA 1
ATOM 5524 C C . GLN A 1 685 ? -4.456 -9.834 -6.519 1.00 94.25 685 GLN A C 1
ATOM 5526 O O . GLN A 1 685 ? -4.688 -10.497 -5.502 1.00 94.25 685 GLN A O 1
ATOM 5531 N N . VAL A 1 686 ? -4.834 -8.557 -6.645 1.00 90.94 686 VAL A N 1
ATOM 5532 C CA . VAL A 1 686 ? -5.531 -7.824 -5.576 1.00 90.94 686 VAL A CA 1
ATOM 5533 C C . VAL A 1 686 ? -6.885 -8.471 -5.291 1.00 90.94 686 VAL A C 1
ATOM 5535 O O . VAL A 1 686 ? -7.259 -8.658 -4.132 1.00 90.94 686 VAL A O 1
ATOM 5538 N N . THR A 1 687 ? -7.621 -8.873 -6.326 1.00 91.50 687 THR A N 1
ATOM 5539 C CA . THR A 1 687 ? -8.924 -9.528 -6.146 1.00 91.50 687 THR A CA 1
ATOM 5540 C C . THR A 1 687 ? -8.780 -10.934 -5.565 1.00 91.50 687 THR A C 1
ATOM 5542 O O . THR A 1 687 ? -9.536 -11.293 -4.664 1.00 91.50 687 THR A O 1
ATOM 5545 N N . ALA A 1 688 ? -7.768 -11.709 -5.957 1.00 91.25 688 ALA A N 1
ATOM 5546 C CA . ALA A 1 688 ? -7.463 -12.993 -5.332 1.00 91.25 688 ALA A CA 1
ATOM 5547 C C . ALA A 1 688 ? -7.063 -12.836 -3.858 1.00 91.25 688 ALA A C 1
ATOM 5549 O O . ALA A 1 688 ? -7.457 -13.655 -3.029 1.00 91.25 688 ALA A O 1
ATOM 5550 N N . GLU A 1 689 ? -6.313 -11.792 -3.497 1.00 90.00 689 GLU A N 1
ATOM 5551 C CA . GLU A 1 689 ? -5.967 -11.503 -2.103 1.00 90.00 689 GLU A CA 1
ATOM 5552 C C . GLU A 1 689 ? -7.211 -11.199 -1.261 1.00 90.00 689 GLU A C 1
ATOM 5554 O O . GLU A 1 689 ? -7.383 -11.780 -0.187 1.00 90.00 689 GLU A O 1
ATOM 5559 N N . ILE A 1 690 ? -8.110 -10.362 -1.780 1.00 87.75 690 ILE A N 1
ATOM 5560 C CA . ILE A 1 690 ? -9.398 -10.068 -1.144 1.00 87.75 690 ILE A CA 1
ATOM 5561 C C . ILE A 1 690 ? -10.230 -11.352 -0.998 1.00 87.75 690 ILE A C 1
ATOM 5563 O O . ILE A 1 690 ? -10.787 -11.616 0.068 1.00 87.75 690 ILE A O 1
ATOM 5567 N N . GLY A 1 691 ? -10.271 -12.188 -2.038 1.00 86.38 691 GLY A N 1
ATOM 5568 C CA . GLY A 1 691 ? -10.973 -13.470 -2.016 1.00 86.38 691 GLY A CA 1
ATOM 5569 C C . GLY A 1 691 ? -10.399 -14.454 -0.990 1.00 86.38 691 GLY A C 1
ATOM 5570 O O . GLY A 1 691 ? -11.163 -15.108 -0.284 1.00 86.38 691 GLY A O 1
ATOM 5571 N N . ARG A 1 692 ? -9.065 -14.526 -0.854 1.00 87.62 692 ARG A N 1
ATOM 5572 C CA . ARG A 1 692 ? -8.375 -15.385 0.130 1.00 87.62 692 ARG A CA 1
ATOM 5573 C C . ARG A 1 692 ? -8.643 -14.975 1.573 1.00 87.62 692 ARG A C 1
ATOM 5575 O O . ARG A 1 692 ? -8.699 -15.850 2.431 1.00 87.62 692 ARG A O 1
ATOM 5582 N N . GLN A 1 693 ? -8.803 -13.679 1.847 1.00 83.69 693 GLN A N 1
ATOM 5583 C CA . GLN A 1 693 ? -9.166 -13.205 3.188 1.00 83.69 693 GLN A CA 1
ATOM 5584 C C . GLN A 1 693 ? -10.535 -13.751 3.617 1.00 83.69 693 GLN A C 1
ATOM 5586 O O . GLN A 1 693 ? -10.762 -13.950 4.807 1.00 83.69 693 GLN A O 1
ATOM 5591 N N . GLY A 1 694 ? -11.437 -14.022 2.664 1.00 72.62 694 GLY A N 1
ATOM 5592 C CA . GLY A 1 694 ? -12.726 -14.685 2.885 1.00 72.62 694 GLY A CA 1
ATOM 5593 C C . GLY A 1 694 ? -13.748 -13.871 3.685 1.00 72.62 694 GLY A C 1
ATOM 5594 O O . GLY A 1 694 ? -14.937 -14.166 3.618 1.00 72.62 694 GLY A O 1
ATOM 5595 N N . HIS A 1 695 ? -13.307 -12.838 4.401 1.00 75.44 695 HIS A N 1
ATOM 5596 C CA . HIS A 1 695 ? -14.107 -11.929 5.206 1.00 75.44 695 HIS A CA 1
ATOM 5597 C C . HIS A 1 695 ? -13.525 -10.511 5.112 1.00 75.44 695 HIS A C 1
ATOM 5599 O O . HIS A 1 695 ? -12.327 -10.305 5.302 1.00 75.44 695 HIS A O 1
ATOM 5605 N N . ILE A 1 696 ? -14.390 -9.522 4.881 1.00 78.75 696 ILE A N 1
ATOM 5606 C CA . ILE A 1 696 ? -14.066 -8.094 4.987 1.00 78.75 696 ILE A CA 1
ATOM 5607 C C . ILE A 1 696 ? -15.030 -7.501 6.008 1.00 78.75 696 ILE A C 1
ATOM 5609 O O . ILE A 1 696 ? -16.245 -7.600 5.822 1.00 78.75 696 ILE A O 1
ATOM 5613 N N . ASP A 1 697 ? -14.511 -6.892 7.078 1.00 80.38 697 ASP A N 1
ATOM 5614 C CA . ASP A 1 697 ? -15.377 -6.193 8.027 1.00 80.38 697 ASP A CA 1
ATOM 5615 C C . ASP A 1 697 ? -15.771 -4.828 7.459 1.00 80.38 697 ASP A C 1
ATOM 5617 O O . ASP A 1 697 ? -15.032 -3.855 7.562 1.00 80.38 697 ASP A O 1
ATOM 5621 N N . VAL A 1 698 ? -16.937 -4.788 6.821 1.00 82.56 698 VAL A N 1
ATOM 5622 C CA . VAL A 1 698 ? -17.549 -3.569 6.269 1.00 82.56 698 VAL A CA 1
ATOM 5623 C C . VAL A 1 698 ? -18.700 -3.066 7.142 1.00 82.56 698 VAL A C 1
ATOM 5625 O O . VAL A 1 698 ? -19.503 -2.243 6.708 1.00 82.56 698 VAL A O 1
ATOM 5628 N N . THR A 1 699 ? -18.831 -3.590 8.364 1.00 77.19 699 THR A N 1
ATOM 5629 C CA . THR A 1 699 ? -20.025 -3.398 9.197 1.00 77.19 699 THR A CA 1
ATOM 5630 C C . THR A 1 699 ? -20.264 -1.926 9.516 1.00 77.19 699 THR A C 1
ATOM 5632 O O . THR A 1 699 ? -21.355 -1.405 9.276 1.00 77.19 699 THR A O 1
ATOM 5635 N N . LEU A 1 700 ? -19.229 -1.240 10.005 1.00 77.00 700 LEU A N 1
ATOM 5636 C CA . LEU A 1 700 ? -19.317 0.172 10.367 1.00 77.00 700 LEU A CA 1
ATOM 5637 C C . LEU A 1 700 ? -19.577 1.052 9.136 1.00 77.00 700 LEU A C 1
ATOM 5639 O O . LEU A 1 700 ? -20.438 1.930 9.184 1.00 77.00 700 LEU A O 1
ATOM 5643 N N . ASP A 1 701 ? -18.906 0.767 8.019 1.00 80.69 701 ASP A N 1
ATOM 5644 C CA . ASP A 1 701 ? -19.054 1.520 6.771 1.00 80.69 701 ASP A CA 1
ATOM 5645 C C . ASP A 1 701 ? -20.457 1.366 6.170 1.00 80.69 701 ASP A C 1
ATOM 5647 O O . ASP A 1 701 ? -21.060 2.348 5.738 1.00 80.69 701 ASP A O 1
ATOM 5651 N N . VAL A 1 702 ? -21.031 0.157 6.204 1.00 78.50 702 VAL A N 1
ATOM 5652 C CA . VAL A 1 702 ? -22.420 -0.103 5.787 1.00 78.50 702 VAL A CA 1
ATOM 5653 C C . VAL A 1 702 ? -23.410 0.630 6.689 1.00 78.50 702 VAL A C 1
ATOM 5655 O O . VAL A 1 702 ? -24.346 1.254 6.183 1.00 78.50 702 VAL A O 1
ATOM 5658 N N . LEU A 1 703 ? -23.205 0.616 8.008 1.00 71.81 703 LEU A N 1
ATOM 5659 C CA . LEU A 1 703 ? -24.053 1.364 8.942 1.00 71.81 703 LEU A CA 1
ATOM 5660 C C . LEU A 1 703 ? -23.978 2.873 8.681 1.00 71.81 703 LEU A C 1
ATOM 5662 O O . LEU A 1 703 ? -25.013 3.542 8.636 1.00 71.81 703 LEU A O 1
ATOM 5666 N N . MET A 1 704 ? -22.780 3.414 8.455 1.00 74.88 704 MET A N 1
ATOM 5667 C CA . MET A 1 704 ? -22.585 4.819 8.089 1.00 74.88 704 MET A CA 1
ATOM 5668 C C . MET A 1 704 ? -23.207 5.156 6.728 1.00 74.88 704 MET A C 1
ATOM 5670 O O . MET A 1 704 ? -23.822 6.215 6.579 1.00 74.88 704 MET A O 1
ATOM 5674 N N . PHE A 1 705 ? -23.113 4.262 5.744 1.00 74.69 705 PHE A N 1
ATOM 5675 C CA . PHE A 1 705 ? -23.738 4.424 4.431 1.00 74.69 705 PHE A CA 1
ATOM 5676 C C . PHE A 1 705 ? -25.269 4.472 4.528 1.00 74.69 705 PHE A C 1
ATOM 5678 O O . PHE A 1 705 ? -25.899 5.361 3.951 1.00 74.69 705 PHE A O 1
ATOM 5685 N N . ILE A 1 706 ? -25.874 3.565 5.302 1.00 69.25 706 ILE A N 1
ATOM 5686 C CA . ILE A 1 706 ? -27.322 3.555 5.554 1.00 69.25 706 ILE A CA 1
ATOM 5687 C C . ILE A 1 706 ? -27.741 4.853 6.266 1.00 69.25 706 ILE A C 1
ATOM 5689 O O . ILE A 1 706 ? -28.682 5.511 5.823 1.00 69.25 706 ILE A O 1
ATOM 5693 N N . ARG A 1 707 ? -27.007 5.270 7.309 1.00 66.94 707 ARG A N 1
ATOM 5694 C CA . ARG A 1 707 ? -27.284 6.489 8.096 1.00 66.94 707 ARG A CA 1
ATOM 5695 C C . ARG A 1 707 ? -27.183 7.773 7.268 1.00 66.94 707 ARG A C 1
ATOM 5697 O O . ARG A 1 707 ? -28.101 8.591 7.289 1.00 66.94 707 ARG A O 1
ATOM 5704 N N . SER A 1 708 ? -26.097 7.938 6.515 1.00 65.56 708 SER A N 1
ATOM 5705 C CA . SER A 1 708 ? -25.829 9.145 5.718 1.00 65.56 708 SER A CA 1
ATOM 5706 C C . SER A 1 708 ? -26.826 9.341 4.573 1.00 65.56 708 SER A C 1
ATOM 5708 O O . SER A 1 708 ? -27.221 10.472 4.303 1.00 65.56 708 SER A O 1
ATOM 5710 N N . ARG A 1 709 ? -27.303 8.261 3.938 1.00 60.84 709 ARG A N 1
ATOM 5711 C CA . ARG A 1 709 ? -28.371 8.337 2.922 1.00 60.84 709 ARG A CA 1
ATOM 5712 C C . ARG A 1 709 ? -29.784 8.422 3.501 1.00 60.84 709 ARG A C 1
ATOM 5714 O O . ARG A 1 709 ? -30.708 8.769 2.767 1.00 60.84 709 ARG A O 1
ATOM 5721 N N . ALA A 1 710 ? -29.969 8.114 4.784 1.00 52.75 710 ALA A N 1
ATOM 5722 C CA . ALA A 1 710 ? -31.246 8.276 5.473 1.00 52.75 710 ALA A CA 1
ATOM 5723 C C . ALA A 1 710 ? -31.522 9.729 5.883 1.00 52.75 710 ALA A C 1
ATOM 5725 O O . ALA A 1 710 ? -32.673 10.159 5.881 1.00 52.75 710 ALA A O 1
ATOM 5726 N N . HIS A 1 711 ? -30.475 10.507 6.174 1.00 42.88 711 HIS A N 1
ATOM 5727 C CA . HIS A 1 711 ? -30.581 11.929 6.506 1.00 42.88 711 HIS A CA 1
ATOM 5728 C C . HIS A 1 711 ? -30.839 12.766 5.238 1.00 42.88 711 HIS A C 1
ATOM 5730 O O . HIS A 1 711 ? -29.936 13.402 4.704 1.00 42.88 711 HIS A O 1
ATOM 5736 N N . GLY A 1 712 ? -32.075 12.742 4.725 1.00 42.94 712 GLY A N 1
ATOM 5737 C CA . GLY A 1 712 ? -32.522 13.662 3.666 1.00 42.94 712 GLY A CA 1
ATOM 5738 C C . GLY A 1 712 ? -33.491 13.106 2.620 1.00 42.94 712 GLY A C 1
ATOM 5739 O O . GLY A 1 712 ? -34.003 13.880 1.816 1.00 42.94 712 GLY A O 1
ATOM 5740 N N . ALA A 1 713 ? -33.785 11.802 2.611 1.00 42.97 713 ALA A N 1
ATOM 5741 C CA . ALA A 1 713 ? -34.760 11.217 1.689 1.00 42.97 713 ALA A CA 1
ATOM 5742 C C . ALA A 1 713 ? -36.024 10.786 2.443 1.00 42.97 713 ALA A C 1
ATOM 5744 O O . ALA A 1 713 ? -35.941 10.012 3.391 1.00 42.97 713 ALA A O 1
ATOM 5745 N N . SER A 1 714 ? -37.203 11.174 1.954 1.00 43.38 714 SER A N 1
ATOM 5746 C CA . SER A 1 714 ? -38.539 10.728 2.408 1.00 43.38 714 SER A CA 1
ATOM 5747 C C . SER A 1 714 ? -38.797 9.209 2.279 1.00 43.38 714 SER A C 1
ATOM 5749 O O . SER A 1 714 ? -39.913 8.738 2.456 1.00 43.38 714 SER A O 1
ATOM 5751 N N . SER A 1 715 ? -37.758 8.439 1.949 1.00 46.84 715 SER A N 1
ATOM 5752 C CA . SER A 1 715 ? -37.721 6.983 1.771 1.00 46.84 715 SER A CA 1
ATOM 5753 C C . SER A 1 715 ? -36.436 6.363 2.359 1.00 46.84 715 SER A C 1
ATOM 5755 O O . SER A 1 715 ? -35.988 5.296 1.924 1.00 46.84 715 SER A O 1
ATOM 5757 N N . GLY A 1 716 ? -35.774 7.078 3.275 1.00 53.44 716 GLY A N 1
ATOM 5758 C CA . GLY A 1 716 ? -34.556 6.657 3.961 1.00 53.44 716 GLY A CA 1
ATOM 5759 C C . GLY A 1 716 ? -34.833 5.636 5.063 1.00 53.44 716 GLY A C 1
ATOM 5760 O O . GLY A 1 716 ? -35.871 5.669 5.710 1.00 53.44 716 GLY A O 1
ATOM 5761 N N . VAL A 1 717 ? -33.893 4.721 5.272 1.00 58.41 717 VAL A N 1
ATOM 5762 C CA . VAL A 1 717 ? -33.933 3.774 6.390 1.00 58.41 717 VAL A CA 1
ATOM 5763 C C . VAL A 1 717 ? -33.486 4.500 7.649 1.00 58.41 717 VAL A C 1
ATOM 5765 O O . VAL A 1 717 ? -32.296 4.763 7.813 1.00 58.41 717 VAL A O 1
ATOM 5768 N N . MET A 1 718 ? -34.421 4.841 8.531 1.00 62.56 718 MET A N 1
ATOM 5769 C CA . MET A 1 718 ? -34.076 5.364 9.850 1.00 62.56 718 MET A CA 1
ATOM 5770 C C . MET A 1 718 ? -33.502 4.220 10.706 1.00 62.56 718 MET A C 1
ATOM 5772 O O . MET A 1 718 ? -34.158 3.184 10.846 1.00 62.56 718 MET A O 1
ATOM 5776 N N . PRO A 1 719 ? -32.288 4.365 11.278 1.00 67.19 719 PRO A N 1
ATOM 5777 C CA . PRO A 1 719 ? -31.771 3.413 12.260 1.00 67.19 719 PRO A CA 1
ATOM 5778 C C . PRO A 1 719 ? -32.767 3.226 13.407 1.00 67.19 719 PRO A C 1
ATOM 5780 O O . PRO A 1 719 ? -33.576 4.116 13.661 1.00 67.19 719 PRO A O 1
ATOM 5783 N N . ARG A 1 720 ? -32.710 2.098 14.122 1.00 76.81 720 ARG A N 1
ATOM 5784 C CA . ARG A 1 720 ? -33.552 1.908 15.311 1.00 76.81 720 ARG A CA 1
ATOM 5785 C C . ARG A 1 720 ? -32.949 2.608 16.531 1.00 76.81 720 ARG A C 1
ATOM 5787 O O . ARG A 1 720 ? -31.740 2.809 16.592 1.00 76.81 720 ARG A O 1
ATOM 5794 N N . CYS A 1 721 ? -33.800 3.000 17.472 1.00 79.00 721 CYS A N 1
ATOM 5795 C CA . CYS A 1 721 ? -33.434 3.784 18.646 1.00 79.00 721 CYS A CA 1
ATOM 5796 C C . CYS A 1 721 ? -32.518 3.022 19.614 1.00 79.00 721 CYS A C 1
ATOM 5798 O O . CYS A 1 721 ? -31.579 3.604 20.138 1.00 79.00 721 CYS A O 1
ATOM 5800 N N . GLY A 1 722 ? -32.815 1.753 19.882 1.00 77.44 722 GLY A N 1
ATOM 5801 C CA . GLY A 1 722 ? -32.022 0.842 20.712 1.00 77.44 722 GLY A CA 1
ATOM 5802 C C . GLY A 1 722 ? -31.922 1.140 22.209 1.00 77.44 722 GLY A C 1
ATOM 5803 O O . GLY A 1 722 ? -31.465 0.280 22.955 1.00 77.44 722 GLY A O 1
ATOM 5804 N N . GLU A 1 723 ? -32.395 2.298 22.664 1.00 81.12 723 GLU A N 1
ATOM 5805 C CA . GLU A 1 723 ? -32.479 2.638 24.088 1.00 81.12 723 GLU A CA 1
ATOM 5806 C C . GLU A 1 723 ? -33.371 1.647 24.864 1.00 81.12 723 GLU A C 1
ATOM 5808 O O . GLU A 1 723 ? -34.393 1.197 24.328 1.00 81.12 723 GLU A O 1
ATOM 5813 N N . PRO A 1 724 ? -33.018 1.301 26.117 1.00 75.94 724 PRO A N 1
ATOM 5814 C CA . PRO A 1 724 ? -33.784 0.371 26.936 1.00 75.94 724 PRO A CA 1
ATOM 5815 C C . PRO A 1 724 ? -35.154 0.946 27.305 1.00 75.94 724 PRO A C 1
ATOM 5817 O O . PRO A 1 724 ? -35.265 2.091 27.750 1.00 75.94 724 PRO A O 1
ATOM 5820 N N . CYS A 1 725 ? -36.193 0.113 27.253 1.00 76.00 725 CYS A N 1
ATOM 5821 C CA . CYS A 1 725 ? -37.440 0.399 27.954 1.00 76.00 725 CYS A CA 1
ATOM 5822 C C . CYS A 1 725 ? -37.140 0.633 29.450 1.00 76.00 725 CYS A C 1
ATOM 5824 O O . CYS A 1 725 ? -36.436 -0.177 30.064 1.00 76.00 725 CYS A O 1
ATOM 5826 N N . PRO A 1 726 ? -37.674 1.692 30.084 1.00 71.00 726 PRO A N 1
ATOM 5827 C CA . PRO A 1 726 ? -37.387 1.984 31.488 1.00 71.00 726 PRO A CA 1
ATOM 5828 C C . PRO A 1 726 ? -37.838 0.871 32.445 1.00 71.00 726 PRO A C 1
ATOM 5830 O O . PRO A 1 726 ? -37.213 0.711 33.493 1.00 71.00 726 PRO A O 1
ATOM 5833 N N . ILE A 1 727 ? -38.859 0.094 32.061 1.00 67.94 727 ILE A N 1
ATOM 5834 C CA . ILE A 1 727 ? -39.457 -0.977 32.868 1.00 67.94 727 ILE A CA 1
ATOM 5835 C C . ILE A 1 727 ? -38.800 -2.323 32.546 1.00 67.94 727 ILE A C 1
ATOM 5837 O O . ILE A 1 727 ? -38.000 -2.812 33.336 1.00 67.94 727 ILE A O 1
ATOM 5841 N N . CYS A 1 728 ? -39.069 -2.896 31.368 1.00 70.00 728 CYS A N 1
ATOM 5842 C CA . CYS A 1 728 ? -38.630 -4.257 31.037 1.00 70.00 728 CYS A CA 1
ATOM 5843 C C . CYS A 1 728 ? -37.239 -4.354 30.403 1.00 70.00 728 CYS A C 1
ATOM 5845 O O . CYS A 1 728 ? -36.825 -5.450 30.035 1.00 70.00 728 CYS A O 1
ATOM 5847 N N . LYS A 1 729 ? -36.548 -3.224 30.195 1.00 73.06 729 LYS A N 1
ATOM 5848 C CA . LYS A 1 729 ? -35.247 -3.143 29.503 1.00 73.06 729 LYS A CA 1
ATOM 5849 C C . LYS A 1 729 ? -35.238 -3.674 28.065 1.00 73.06 729 LYS A C 1
ATOM 5851 O O . LYS A 1 729 ? -34.181 -3.726 27.451 1.00 73.06 729 LYS A O 1
ATOM 5856 N N . SER A 1 730 ? -36.396 -3.982 27.477 1.00 75.38 730 SER A N 1
ATOM 5857 C CA . SER A 1 730 ? -36.468 -4.372 26.065 1.00 75.38 730 SER A CA 1
ATOM 5858 C C . SER A 1 730 ? -35.970 -3.234 25.163 1.00 75.38 730 SER A C 1
ATOM 5860 O O . SER A 1 730 ? -36.280 -2.069 25.435 1.00 75.38 730 SER A O 1
ATOM 5862 N N . PRO A 1 731 ? -35.197 -3.536 24.107 1.00 79.19 731 PRO A N 1
ATOM 5863 C CA . PRO A 1 731 ? -34.668 -2.523 23.206 1.00 79.19 731 PRO A CA 1
ATOM 5864 C C . PRO A 1 731 ? -35.771 -1.774 22.455 1.00 79.19 731 PRO A C 1
ATOM 5866 O O . PRO A 1 731 ? -36.697 -2.372 21.901 1.00 79.19 731 PRO A O 1
ATOM 5869 N N . CYS A 1 732 ? -35.637 -0.455 22.349 1.00 82.50 732 CYS A N 1
ATOM 5870 C CA . CYS A 1 732 ? -36.541 0.349 21.542 1.00 82.50 732 CYS A CA 1
ATOM 5871 C C . CYS A 1 732 ? -36.318 0.117 20.040 1.00 82.50 732 CYS A C 1
ATOM 5873 O O . CYS A 1 732 ? -35.306 0.530 19.470 1.00 82.50 732 CYS A O 1
ATOM 5875 N N . THR A 1 733 ? -37.291 -0.498 19.367 1.00 78.44 733 THR A N 1
ATOM 5876 C CA . THR A 1 733 ? -37.243 -0.777 17.918 1.00 78.44 733 THR A CA 1
ATOM 5877 C C . THR A 1 733 ? -37.833 0.345 17.058 1.00 78.44 733 THR A C 1
ATOM 5879 O O . THR A 1 733 ? -37.913 0.208 15.837 1.00 78.44 733 THR A O 1
ATOM 5882 N N . ARG A 1 734 ? -38.216 1.478 17.664 1.00 77.56 734 ARG A N 1
ATOM 5883 C CA . ARG A 1 734 ? -38.665 2.685 16.947 1.00 77.56 734 ARG A CA 1
ATOM 5884 C C . ARG A 1 734 ? -37.525 3.341 16.175 1.00 77.56 734 ARG A C 1
ATOM 5886 O O . ARG A 1 734 ? -36.358 3.019 16.374 1.00 77.56 734 ARG A O 1
ATOM 5893 N N . GLU A 1 735 ? -37.866 4.272 15.294 1.00 75.75 735 GLU A N 1
ATOM 5894 C CA . GLU A 1 735 ? -36.894 5.074 14.547 1.00 75.75 735 GLU A CA 1
ATOM 5895 C C . GLU A 1 735 ? -36.038 5.953 15.479 1.00 75.75 735 GLU A C 1
ATOM 5897 O O . GLU A 1 735 ? -36.512 6.490 16.481 1.00 75.75 735 GLU A O 1
ATOM 5902 N N . LEU A 1 736 ? -34.751 6.081 15.161 1.00 72.69 736 LEU A N 1
ATOM 5903 C CA . LEU A 1 736 ? -33.790 6.901 15.889 1.00 72.69 736 LEU A CA 1
ATOM 5904 C C . LEU A 1 736 ? -34.218 8.374 15.833 1.00 72.69 736 LEU A C 1
ATOM 5906 O O . LEU A 1 736 ? -34.411 8.924 14.752 1.00 72.69 736 LEU A O 1
ATOM 5910 N N . GLY A 1 737 ? -34.334 9.015 16.999 1.00 69.38 737 GLY A N 1
ATOM 5911 C CA . GLY A 1 737 ? -34.795 10.403 17.107 1.00 69.38 737 GLY A CA 1
ATOM 5912 C C . GLY A 1 737 ? -36.317 10.574 17.172 1.00 69.38 737 GLY A C 1
ATOM 5913 O O . GLY A 1 737 ? -36.791 11.701 17.039 1.00 69.38 737 GLY A O 1
ATOM 5914 N N . HIS A 1 738 ? -37.085 9.494 17.384 1.00 72.50 738 HIS A N 1
ATOM 5915 C CA . HIS A 1 738 ? -38.521 9.597 17.671 1.00 72.50 738 HIS A CA 1
ATOM 5916 C C . HIS A 1 738 ? -38.778 10.510 18.886 1.00 72.50 738 HIS A C 1
ATOM 5918 O O . HIS A 1 738 ? -38.089 10.423 19.904 1.00 72.50 738 HIS A O 1
ATOM 5924 N N . VAL A 1 739 ? -39.737 11.432 18.747 1.00 61.44 739 VAL A N 1
ATOM 5925 C CA . VAL A 1 739 ? -40.100 12.408 19.785 1.00 61.44 739 VAL A CA 1
ATOM 5926 C C . VAL A 1 739 ? -41.230 11.821 20.618 1.00 61.44 739 VAL A C 1
ATOM 5928 O O . VAL A 1 739 ? -42.231 11.383 20.058 1.00 61.44 739 VAL A O 1
ATOM 5931 N N . ALA A 1 740 ? -41.086 11.838 21.943 1.00 58.94 740 ALA A N 1
ATOM 5932 C CA . ALA A 1 740 ? -42.168 11.458 22.842 1.00 58.94 740 ALA A CA 1
ATOM 5933 C C . ALA A 1 740 ? -43.344 12.438 22.673 1.00 58.94 740 ALA A C 1
ATOM 5935 O O . ALA A 1 740 ? -43.224 13.618 23.010 1.00 58.94 740 ALA A O 1
ATOM 5936 N N . THR A 1 741 ? -44.458 11.975 22.107 1.00 56.38 741 THR A N 1
ATOM 5937 C CA . THR A 1 741 ? -45.713 12.738 22.035 1.00 56.38 741 THR A CA 1
ATOM 5938 C C . THR A 1 741 ? -46.526 12.547 23.317 1.00 56.38 741 THR A C 1
ATOM 5940 O O . THR A 1 741 ? -46.263 11.630 24.088 1.00 56.38 741 THR A O 1
ATOM 5943 N N . GLU A 1 742 ? -47.530 13.392 23.573 1.00 48.25 742 GLU A N 1
ATOM 5944 C CA . GLU A 1 742 ? -48.350 13.311 24.800 1.00 48.25 742 GLU A CA 1
ATOM 5945 C C . GLU A 1 742 ? -49.021 11.932 24.997 1.00 48.25 742 GLU A C 1
ATOM 5947 O O . GLU A 1 742 ? -49.156 11.482 26.135 1.00 48.25 742 GLU A O 1
ATOM 5952 N N . ASP A 1 743 ? -49.320 11.219 23.903 1.00 50.78 743 ASP A N 1
ATOM 5953 C CA . ASP A 1 743 ? -49.858 9.849 23.909 1.00 50.78 743 ASP A CA 1
ATOM 5954 C C . ASP A 1 743 ? -48.780 8.737 23.857 1.00 50.78 743 ASP A C 1
ATOM 5956 O O . ASP A 1 743 ? -49.094 7.561 24.035 1.00 50.78 743 ASP A O 1
ATOM 5960 N N . GLU A 1 744 ? -47.496 9.069 23.653 1.00 53.56 744 GLU A N 1
ATOM 5961 C CA . GLU A 1 744 ? -46.393 8.102 23.504 1.00 53.56 744 GLU A CA 1
ATOM 5962 C C . GLU A 1 744 ? -45.147 8.538 24.298 1.00 53.56 744 GLU A C 1
ATOM 5964 O O . GLU A 1 744 ? -44.390 9.418 23.888 1.00 53.56 744 GLU A O 1
ATOM 5969 N N . LYS A 1 745 ? -44.900 7.905 25.453 1.00 54.31 745 LYS A N 1
ATOM 5970 C CA . LYS A 1 745 ? -43.727 8.203 26.299 1.00 54.31 745 LYS A CA 1
ATOM 5971 C C . LYS A 1 745 ? -42.421 7.624 25.722 1.00 54.31 745 LYS A C 1
ATOM 5973 O O . LYS A 1 745 ? -42.430 6.674 24.941 1.00 54.31 745 LYS A O 1
ATOM 5978 N N . CYS A 1 746 ? -41.288 8.192 26.162 1.00 62.59 746 CYS A N 1
ATOM 5979 C CA . CYS A 1 746 ? -39.922 7.797 25.789 1.00 62.59 746 CYS A CA 1
ATOM 5980 C C . CYS A 1 746 ? -39.721 6.269 25.754 1.00 62.59 746 CYS A C 1
ATOM 5982 O O . CYS A 1 746 ? -39.781 5.601 26.783 1.00 62.59 746 CYS A O 1
ATOM 5984 N N . HIS A 1 747 ? -39.401 5.757 24.564 1.00 67.56 747 HIS A N 1
ATOM 5985 C CA . HIS A 1 747 ? -38.936 4.388 24.291 1.00 67.56 747 HIS A CA 1
ATOM 5986 C C . HIS A 1 747 ? -39.933 3.242 24.562 1.00 67.56 747 HIS A C 1
ATOM 5988 O O . HIS A 1 747 ? -39.509 2.109 24.785 1.00 67.56 747 HIS A O 1
ATOM 5994 N N . ASP A 1 748 ? -41.244 3.499 24.485 1.00 63.41 748 ASP A N 1
ATOM 5995 C CA . ASP A 1 748 ? -42.269 2.443 24.515 1.00 63.41 748 ASP A CA 1
ATOM 5996 C C . ASP A 1 748 ? -42.152 1.521 23.279 1.00 63.41 748 ASP A C 1
ATOM 5998 O O . ASP A 1 748 ? -42.268 1.969 22.136 1.00 63.41 748 ASP A O 1
ATOM 6002 N N . THR A 1 749 ? -41.854 0.240 23.491 1.00 67.44 749 THR A N 1
ATOM 6003 C CA . THR A 1 749 ? -41.474 -0.735 22.448 1.00 67.44 749 THR A CA 1
ATOM 6004 C C . THR A 1 749 ? -42.282 -2.025 22.593 1.00 67.44 749 THR A C 1
ATOM 6006 O O . THR A 1 749 ? -43.130 -2.135 23.470 1.00 67.44 749 THR A O 1
ATOM 6009 N N . TYR A 1 750 ? -42.046 -3.012 21.730 1.00 66.62 750 TYR A N 1
ATOM 6010 C CA . TYR A 1 750 ? -42.601 -4.352 21.917 1.00 66.62 750 TYR A CA 1
ATOM 6011 C C . TYR A 1 750 ? -41.980 -4.989 23.164 1.00 66.62 750 TYR A C 1
ATOM 6013 O O . TYR A 1 750 ? -40.772 -5.216 23.219 1.00 66.62 750 TYR A O 1
ATOM 6021 N N . HIS A 1 751 ? -42.808 -5.221 24.181 1.00 67.88 751 HIS A N 1
ATOM 6022 C CA . HIS A 1 751 ? -42.358 -5.670 25.494 1.00 67.88 751 HIS A CA 1
ATOM 6023 C C . HIS A 1 751 ? -42.280 -7.196 25.607 1.00 67.88 751 HIS A C 1
ATOM 6025 O O . HIS A 1 751 ? -42.975 -7.934 24.906 1.00 67.88 751 HIS A O 1
ATOM 6031 N N . GLN A 1 752 ? -41.445 -7.666 26.533 1.00 62.03 752 GLN A N 1
ATOM 6032 C CA . GLN A 1 752 ? -41.307 -9.082 26.862 1.00 62.03 752 GLN A CA 1
ATOM 6033 C C . GLN A 1 752 ? -42.485 -9.599 27.710 1.00 62.03 752 GLN A C 1
ATOM 6035 O O . GLN A 1 752 ? -42.891 -8.922 28.652 1.00 62.03 752 GLN A O 1
ATOM 6040 N N . PRO A 1 753 ? -42.978 -10.832 27.474 1.00 58.00 753 PRO A N 1
ATOM 6041 C CA . PRO A 1 753 ? -43.951 -11.482 28.351 1.00 58.00 753 PRO A CA 1
ATOM 6042 C C . PRO A 1 753 ? -43.566 -11.411 29.838 1.00 58.00 753 PRO A C 1
ATOM 6044 O O . PRO A 1 753 ? -42.411 -11.640 30.203 1.00 58.00 753 PRO A O 1
ATOM 6047 N N . THR A 1 754 ? -44.535 -11.111 30.704 1.00 56.91 754 THR A N 1
ATOM 6048 C CA . THR A 1 754 ? -44.372 -10.993 32.159 1.00 56.91 754 THR A CA 1
ATOM 6049 C C . THR A 1 754 ? -43.773 -12.265 32.766 1.00 56.91 754 THR A C 1
ATOM 6051 O O . THR A 1 754 ? -44.276 -13.363 32.533 1.00 56.91 754 THR A O 1
ATOM 6054 N N . GLY A 1 755 ? -42.704 -12.116 33.556 1.00 55.75 755 GLY A N 1
ATOM 6055 C CA . GLY A 1 755 ? -42.020 -13.205 34.266 1.00 55.75 755 GLY A CA 1
ATOM 6056 C C . GLY A 1 755 ? -40.757 -13.759 33.591 1.00 55.75 755 GLY A C 1
ATOM 6057 O O . GLY A 1 755 ? -40.167 -14.694 34.126 1.00 55.75 755 GLY A O 1
ATOM 6058 N N . LEU A 1 756 ? -40.320 -13.196 32.456 1.00 55.44 756 LEU A N 1
ATOM 6059 C CA . LEU A 1 756 ? -39.026 -13.521 31.824 1.00 55.44 756 LEU A CA 1
ATOM 6060 C C . LEU A 1 756 ? -37.839 -12.963 32.613 1.00 55.44 756 LEU A C 1
ATOM 6062 O O . LEU A 1 756 ? -36.816 -13.625 32.772 1.00 55.44 756 LEU A O 1
ATOM 6066 N N . THR A 1 757 ? -38.003 -11.751 33.130 1.00 56.22 757 THR A N 1
ATOM 6067 C CA . THR A 1 757 ? -37.114 -11.142 34.114 1.00 56.22 757 THR A CA 1
ATOM 6068 C C . THR A 1 757 ? -37.927 -10.834 35.363 1.00 56.22 757 THR A C 1
ATOM 6070 O O . THR A 1 757 ? -39.158 -10.747 35.325 1.00 56.22 757 THR A O 1
ATOM 6073 N N . GLY A 1 758 ? -37.256 -10.717 36.502 1.00 63.56 758 GLY A N 1
ATOM 6074 C CA . GLY A 1 758 ? -37.910 -10.454 37.773 1.00 63.56 758 GLY A CA 1
ATOM 6075 C C . GLY A 1 758 ? -36.910 -10.087 38.843 1.00 63.56 758 GLY A C 1
ATOM 6076 O O . GLY A 1 758 ? -35.734 -10.445 38.765 1.00 63.56 758 GLY A O 1
ATOM 6077 N N . TRP A 1 759 ? -37.379 -9.364 39.846 1.00 62.50 759 TRP A N 1
ATOM 6078 C CA . TRP A 1 759 ? -36.601 -9.121 41.046 1.00 62.50 759 TRP A CA 1
ATOM 6079 C C . TRP A 1 759 ? -37.220 -9.893 42.195 1.00 62.50 759 TRP A C 1
ATOM 6081 O O . TRP A 1 759 ? -38.435 -10.035 42.324 1.00 62.50 759 TRP A O 1
ATOM 6091 N N . ARG A 1 760 ? -36.343 -10.406 43.048 1.00 63.78 760 ARG A N 1
ATOM 6092 C CA . ARG A 1 760 ? -36.754 -10.898 44.347 1.00 63.78 760 ARG A CA 1
ATOM 6093 C C . ARG A 1 760 ? -36.747 -9.714 45.292 1.00 63.78 760 ARG A C 1
ATOM 6095 O O . ARG A 1 760 ? -35.679 -9.172 45.581 1.00 63.78 760 ARG A O 1
ATOM 6102 N N . ASP A 1 761 ? -37.923 -9.326 45.751 1.00 62.69 761 ASP A N 1
ATOM 6103 C CA . ASP A 1 761 ? -38.048 -8.342 46.815 1.00 62.69 761 ASP A CA 1
ATOM 6104 C C . ASP A 1 761 ? -37.283 -8.859 48.049 1.00 62.69 761 ASP A C 1
ATOM 6106 O O . ASP A 1 761 ? -37.424 -10.015 48.462 1.00 62.69 761 ASP A O 1
ATOM 6110 N N . ARG A 1 762 ? -36.380 -8.029 48.586 1.00 58.56 762 ARG A N 1
ATOM 6111 C CA . ARG A 1 762 ? -35.508 -8.411 49.707 1.00 58.56 762 ARG A CA 1
ATOM 6112 C C . ARG A 1 762 ? -36.289 -8.631 50.997 1.00 58.56 762 ARG A C 1
ATOM 6114 O O . ARG A 1 762 ? -35.892 -9.498 51.780 1.00 58.56 762 ARG A O 1
ATOM 6121 N N . ASP A 1 763 ? -37.371 -7.889 51.188 1.00 65.06 763 ASP A N 1
ATOM 6122 C CA . ASP A 1 763 ? -38.117 -7.842 52.439 1.00 65.06 763 ASP A CA 1
ATOM 6123 C C . ASP A 1 763 ? -39.242 -8.874 52.431 1.00 65.06 763 ASP A C 1
ATOM 6125 O O . ASP A 1 763 ? -39.334 -9.702 53.341 1.00 65.06 763 ASP A O 1
ATOM 6129 N N . SER A 1 764 ? -40.044 -8.904 51.365 1.00 73.62 764 SER A N 1
ATOM 6130 C CA . SER A 1 764 ? -41.138 -9.877 51.235 1.00 73.62 764 SER A CA 1
ATOM 6131 C C . SER A 1 764 ? -40.654 -11.262 50.790 1.00 73.62 764 SER A C 1
ATOM 6133 O O . SER A 1 764 ? -41.337 -12.263 51.009 1.00 73.62 764 SER A O 1
ATOM 6135 N N . ARG A 1 765 ? -39.449 -11.350 50.201 1.00 62.34 765 ARG A N 1
ATOM 6136 C CA . ARG A 1 765 ? -38.912 -12.537 49.505 1.00 62.34 765 ARG A CA 1
ATOM 6137 C C . ARG A 1 765 ? -39.764 -13.001 48.325 1.00 62.34 765 ARG A C 1
ATOM 6139 O O . ARG A 1 765 ? -39.459 -14.067 47.779 1.00 62.34 765 ARG A O 1
ATOM 6146 N N . GLU A 1 766 ? -40.774 -12.234 47.936 1.00 61.28 766 GLU A N 1
ATOM 6147 C CA . GLU A 1 766 ? -41.620 -12.534 46.793 1.00 61.28 766 GLU A CA 1
ATOM 6148 C C . GLU A 1 766 ? -40.856 -12.280 45.493 1.00 61.28 766 GLU A C 1
ATOM 6150 O O . GLU A 1 766 ? -39.966 -11.429 45.404 1.00 61.28 766 GLU A O 1
ATOM 6155 N N . LEU A 1 767 ? -41.156 -13.101 44.491 1.00 51.44 767 LEU A N 1
ATOM 6156 C CA . LEU A 1 767 ? -40.642 -12.928 43.142 1.00 51.44 767 LEU A CA 1
ATOM 6157 C C . LEU A 1 767 ? -41.638 -12.057 42.389 1.00 51.44 767 LEU A C 1
ATOM 6159 O O . LEU A 1 767 ? -42.742 -12.507 42.084 1.00 51.44 767 LEU A O 1
ATOM 6163 N N . SER A 1 768 ? -41.229 -10.833 42.086 1.00 63.44 768 SER A N 1
ATOM 6164 C CA . SER A 1 768 ? -42.007 -9.912 41.269 1.00 63.44 768 SER A CA 1
ATOM 6165 C C . SER A 1 768 ? -41.514 -9.983 39.834 1.00 63.44 768 SER A C 1
ATOM 6167 O O . SER A 1 768 ? -40.308 -9.980 39.572 1.00 63.44 768 SER A O 1
ATOM 6169 N N . ALA A 1 769 ? -42.451 -10.065 38.893 1.00 59.06 769 ALA A N 1
ATOM 6170 C CA . ALA A 1 769 ? -42.123 -10.014 37.480 1.00 59.06 769 ALA A CA 1
ATOM 6171 C C . ALA A 1 769 ? -41.608 -8.615 37.116 1.00 59.06 769 ALA A C 1
ATOM 6173 O O . ALA A 1 769 ? -42.218 -7.612 37.473 1.00 59.06 769 ALA A O 1
ATOM 6174 N N . GLY A 1 770 ? -40.480 -8.567 36.412 1.00 59.84 770 GLY A N 1
ATOM 6175 C CA . GLY A 1 770 ? -39.829 -7.342 35.956 1.00 59.84 770 GLY A CA 1
ATOM 6176 C C . GLY A 1 770 ? -39.987 -7.057 34.467 1.00 59.84 770 GLY A C 1
ATOM 6177 O O . GLY A 1 770 ? -39.551 -6.010 33.997 1.00 59.84 770 GLY A O 1
ATOM 6178 N N . SER A 1 771 ? -40.639 -7.955 33.730 1.00 60.62 771 SER A N 1
ATOM 6179 C CA . SER A 1 771 ? -41.066 -7.738 32.350 1.00 60.62 771 SER A CA 1
ATOM 6180 C C . SER A 1 771 ? -42.541 -7.315 32.280 1.00 60.62 771 SER A C 1
ATOM 6182 O O . SER A 1 771 ? -43.381 -7.834 33.018 1.00 60.62 771 SER A O 1
ATOM 6184 N N . CYS A 1 772 ? -42.859 -6.365 31.398 1.00 62.03 772 CYS A N 1
ATOM 6185 C CA . CYS A 1 772 ? -44.192 -5.772 31.245 1.00 62.03 772 CYS A CA 1
ATOM 6186 C C . CYS A 1 772 ? -44.925 -6.352 30.028 1.00 62.03 772 CYS A C 1
ATOM 6188 O O . CYS A 1 772 ? -44.334 -6.479 28.964 1.00 62.03 772 CYS A O 1
ATOM 6190 N N . LEU A 1 773 ? -46.213 -6.704 30.150 1.00 50.34 773 LEU A N 1
ATOM 6191 C CA . LEU A 1 773 ? -46.987 -7.290 29.033 1.00 50.34 773 LEU A CA 1
ATOM 6192 C C . LEU A 1 773 ? -47.610 -6.222 28.115 1.00 50.34 773 LEU A C 1
ATOM 6194 O O . LEU A 1 773 ? -48.052 -6.531 27.008 1.00 50.34 773 LEU A O 1
ATOM 6198 N N . ALA A 1 774 ? -47.703 -4.981 28.598 1.00 55.06 774 ALA A N 1
ATOM 6199 C CA . ALA A 1 774 ? -48.393 -3.872 27.952 1.00 55.06 774 ALA A CA 1
ATOM 6200 C C . ALA A 1 774 ? -47.653 -2.544 28.182 1.00 55.06 774 ALA A C 1
ATOM 6202 O O . ALA A 1 774 ? -46.707 -2.478 28.964 1.00 55.06 774 ALA A O 1
ATOM 6203 N N . ASN A 1 775 ? -48.106 -1.502 27.470 1.00 51.19 775 ASN A N 1
ATOM 6204 C CA . ASN A 1 775 ? -47.606 -0.124 27.522 1.00 51.19 775 ASN A CA 1
ATOM 6205 C C . ASN A 1 775 ? -47.247 0.287 28.962 1.00 51.19 775 ASN A C 1
ATOM 6207 O O . ASN A 1 775 ? -48.004 -0.008 29.888 1.00 51.19 775 ASN A O 1
ATOM 6211 N N . ALA A 1 776 ? -46.130 0.994 29.148 1.00 46.50 776 ALA A N 1
ATOM 6212 C CA . ALA A 1 776 ? -45.551 1.329 30.454 1.00 46.50 776 ALA A CA 1
ATOM 6213 C C . ALA A 1 776 ? -46.528 1.978 31.465 1.00 46.50 776 ALA A C 1
ATOM 6215 O O . ALA A 1 776 ? -46.264 1.983 32.663 1.00 46.50 776 ALA A O 1
ATOM 6216 N N . GLN A 1 777 ? -47.654 2.525 30.994 1.00 43.66 777 GLN A N 1
ATOM 6217 C CA . GLN A 1 777 ? -48.726 3.089 31.821 1.00 43.66 777 GLN A CA 1
ATOM 6218 C C . GLN A 1 777 ? -49.675 2.050 32.456 1.00 43.66 777 GLN A C 1
ATOM 6220 O O . GLN A 1 777 ? -50.334 2.358 33.448 1.00 43.66 777 GLN A O 1
ATOM 6225 N N . ALA A 1 778 ? -49.784 0.837 31.908 1.00 43.62 778 ALA A N 1
ATOM 6226 C CA . ALA A 1 778 ? -50.688 -0.194 32.425 1.00 43.62 778 ALA A CA 1
ATOM 6227 C C . ALA A 1 778 ? -50.133 -0.877 33.689 1.00 43.62 778 ALA A C 1
ATOM 6229 O O . ALA A 1 778 ? -50.900 -1.211 34.589 1.00 43.62 778 ALA A O 1
ATOM 6230 N N . ASP A 1 779 ? -48.806 -0.994 33.793 1.00 40.88 779 ASP A N 1
ATOM 6231 C CA . ASP A 1 779 ? -48.129 -1.651 34.919 1.00 40.88 779 ASP A CA 1
ATOM 6232 C C . ASP A 1 779 ? -47.771 -0.681 36.064 1.00 40.88 779 ASP A C 1
ATOM 6234 O O . ASP A 1 779 ? -47.368 -1.105 37.145 1.00 40.88 779 ASP A O 1
ATOM 6238 N N . THR A 1 780 ? -47.997 0.630 35.895 1.00 40.25 780 THR A N 1
ATOM 6239 C CA . THR A 1 780 ? -47.862 1.623 36.981 1.00 40.25 780 THR A CA 1
ATOM 6240 C C . THR A 1 780 ? -48.966 1.549 38.043 1.00 40.25 780 THR A C 1
ATOM 6242 O O . THR A 1 780 ? -48.891 2.259 39.040 1.00 40.25 780 THR A O 1
ATOM 6245 N N . VAL A 1 781 ? -49.976 0.686 37.884 1.00 37.97 781 VAL A N 1
ATOM 6246 C CA . VAL A 1 781 ? -51.143 0.626 38.788 1.00 37.97 781 VAL A CA 1
ATOM 6247 C C . VAL A 1 781 ? -50.871 -0.156 40.091 1.00 37.97 781 VAL A C 1
ATOM 6249 O O . VAL A 1 781 ? -51.732 -0.193 40.964 1.00 37.97 781 VAL A O 1
ATOM 6252 N N . SER A 1 782 ? -49.679 -0.733 40.302 1.00 37.91 782 SER A N 1
ATOM 6253 C CA . SER A 1 782 ? -49.356 -1.431 41.565 1.00 37.91 782 SER A CA 1
ATOM 6254 C C . SER A 1 782 ? -48.178 -0.861 42.364 1.00 37.91 782 SER A C 1
ATOM 6256 O O . SER A 1 782 ? -47.709 -1.532 43.280 1.00 37.91 782 SER A O 1
ATOM 6258 N N . VAL A 1 783 ? -47.686 0.344 42.049 1.00 37.41 783 VAL A N 1
ATOM 6259 C CA . VAL A 1 783 ? -46.527 0.953 42.748 1.00 37.41 783 VAL A CA 1
ATOM 6260 C C . VAL A 1 783 ? -46.929 2.148 43.629 1.00 37.41 783 VAL A C 1
ATOM 6262 O O . VAL A 1 783 ? -46.090 2.937 44.049 1.00 37.41 783 VAL A O 1
ATOM 6265 N N . ASP A 1 784 ? -48.205 2.264 43.997 1.00 32.81 784 ASP A N 1
ATOM 6266 C CA . ASP A 1 784 ? -48.651 3.207 45.030 1.00 32.81 784 ASP A CA 1
ATOM 6267 C C . ASP A 1 784 ? -48.446 2.613 46.433 1.00 32.81 784 ASP A C 1
ATOM 6269 O O . ASP A 1 784 ? -49.408 2.332 47.133 1.00 32.81 784 ASP A O 1
ATOM 6273 N N . THR A 1 785 ? -47.188 2.384 46.825 1.00 37.09 785 THR A N 1
ATOM 6274 C CA . THR A 1 785 ? -46.693 2.441 48.219 1.00 37.09 785 THR A CA 1
ATOM 6275 C C . THR A 1 785 ? -45.201 2.102 48.235 1.00 37.09 785 THR A C 1
ATOM 6277 O O . THR A 1 785 ? -44.835 0.985 48.573 1.00 37.09 785 THR A O 1
ATOM 6280 N N . PHE A 1 786 ? -44.321 3.041 47.892 1.00 32.00 786 PHE A N 1
ATOM 6281 C CA . PHE A 1 786 ? -42.941 3.016 48.393 1.00 32.00 786 PHE A CA 1
ATOM 6282 C C . PHE A 1 786 ? -42.397 4.449 48.456 1.00 32.00 786 PHE A C 1
ATOM 6284 O O . PHE A 1 786 ? -41.696 4.926 47.568 1.00 32.00 786 PHE A O 1
ATOM 6291 N N . ASP A 1 787 ? -42.736 5.141 49.548 1.00 33.03 787 ASP A N 1
ATOM 6292 C CA . ASP A 1 787 ? -41.931 6.251 50.057 1.00 33.03 787 ASP A CA 1
ATOM 6293 C C . ASP A 1 787 ? -40.610 5.661 50.567 1.00 33.03 787 ASP A C 1
ATOM 6295 O O . ASP A 1 787 ? -40.521 5.133 51.677 1.00 33.03 787 ASP A O 1
ATOM 6299 N N . GLY A 1 788 ? -39.580 5.692 49.728 1.00 29.33 788 GLY A N 1
ATOM 6300 C CA . GLY A 1 788 ? -38.279 5.125 50.059 1.00 29.33 788 GLY A CA 1
ATOM 6301 C C . GLY A 1 788 ? -37.182 5.711 49.189 1.00 29.33 788 GLY A C 1
ATOM 6302 O O . GLY A 1 788 ? -36.937 5.229 48.093 1.00 29.33 788 GLY A O 1
ATOM 6303 N N . PHE A 1 789 ? -36.561 6.775 49.700 1.00 26.42 789 PHE A N 1
ATOM 6304 C CA . PHE A 1 789 ? -35.249 7.320 49.346 1.00 26.42 789 PHE A CA 1
ATOM 6305 C C . PHE A 1 789 ? -34.507 6.634 48.184 1.00 26.42 789 PHE A C 1
ATOM 6307 O O . PHE A 1 789 ? -33.865 5.598 48.349 1.00 26.42 789 PHE A O 1
ATOM 6314 N N . PHE A 1 790 ? -34.478 7.318 47.039 1.00 25.22 790 PHE A N 1
ATOM 6315 C CA . PHE A 1 790 ? -33.409 7.162 46.059 1.00 25.22 790 PHE A CA 1
ATOM 6316 C C . PHE A 1 790 ? -32.078 7.579 46.707 1.00 25.22 790 PHE A C 1
ATOM 6318 O O . PHE A 1 790 ? -31.791 8.766 46.854 1.00 25.22 790 PHE A O 1
ATOM 6325 N N . ILE A 1 791 ? -31.261 6.600 47.089 1.00 25.58 791 ILE A N 1
ATOM 6326 C CA . ILE A 1 791 ? -29.815 6.769 47.257 1.00 25.58 791 ILE A CA 1
ATOM 6327 C C . ILE A 1 791 ? -29.181 5.963 46.125 1.00 25.58 791 ILE A C 1
ATOM 6329 O O . ILE A 1 791 ? -29.173 4.734 46.155 1.00 25.58 791 ILE A O 1
ATOM 6333 N N . GLY A 1 792 ? -28.747 6.672 45.084 1.00 29.25 792 GLY A N 1
ATOM 6334 C CA . GLY A 1 792 ? -28.109 6.090 43.908 1.00 29.25 792 GLY A CA 1
ATOM 6335 C C . GLY A 1 792 ? -26.640 5.787 44.176 1.00 29.25 792 GLY A C 1
ATOM 6336 O O . GLY A 1 792 ? -25.861 6.708 44.426 1.00 29.25 792 GLY A O 1
ATOM 6337 N N . TYR A 1 793 ? -26.328 4.492 44.129 1.00 28.84 793 TYR A N 1
ATOM 6338 C CA . TYR A 1 793 ? -25.022 3.950 43.762 1.00 28.84 793 TYR A CA 1
ATOM 6339 C C . TYR A 1 793 ? -24.758 4.150 42.272 1.00 28.84 793 TYR A C 1
ATOM 6341 O O . TYR A 1 793 ? -25.743 4.090 41.496 1.00 28.84 793 TYR A O 1
#

Organism: Pythium oligandrum (NCBI:txid41045)

Foldseek 3Di:
DDDDPPPPPPPDDDDDDPDQADEAEAEELDCVVVLVCVLVNLLVQCPDPVCVVVVNARNHHYAYEYEAYAPVDPVSVVVSLVVNVVSVQVSLVVSVVVVVVVVVVPDPDDDDPPPPSPSRCNCVLAAQPPVCQQAHSYYYLHRQPPPDDPPNRHGDPCSVVSVVSNVVNSVCSSCVPPPHRDRPCVPVVLVVLVVVLVVVLVVLLVQLLVQLVVLLVVLLVVLQVVLVPPLDDQDDPLVVVLVVSLVSSCVSCVVVLVVSVVVLCVSCPPPSNVVCSVVSNVVSVVSNVVSSVVSSVVSSVSSCCRNPPVSVVVVLVVVLVVVCCVVPVPCPCVPPDPVRNVVVSCVVNVVSVVVVCVVPPQVLVCLLVLLVVLVVVVPLVVVQPPPDDDDDDDDDPDPPPPPPVVPVPVVCQVVLLVVLLVVLLVVLVVLLVPPQADDSVNSVVSVVSNVVSVVVCVVVVVDDQDPVSSVVSVVVSSVSSSVSNSVSSVVNSVLVVDDQLLSVLQVQLLVLCLVQVLVLLLLQLLVVLLVVVLPDCVLVPLVVVLVLLVVVLVVCVVVVNPVVSVVCLVQQLVSSLVSLQVVSQVSSLVCVPVSLVLSLVLLLVQQLVLLVQLLPDQFLSSQSSQVSSLVSCVVRGDPRSNVRSNVSRDDSPPPSNTCNVDHSCLSDPVCCVRRRVSSSVSSVVSSVVSVVVSGDSCSVVSVVVLVVVQVPDPSGRFQFCQAADPQSGHGQSDGHPDDADPVRDPRFHQWDPWPPDWDQDPPVSDTGTRTDNDTPVVVVPPPPDDPDDDPDD

Radius of gyration: 39.66 Å; chains: 1; bounding box: 109×66×115 Å

Sequence (793 aa):
MEDGVWLDNRMATLSILPADATIILTKGESTITINEILPIVLSAYLESEVAQTYGGRLPSKLLFVFNQIDLAEKSKLENIVDALMHELNANAKKVAEIRHDIHARNDDDMSNTNKTFRGANVFDDLNYAITDEENTDVRVLGTIKAQSYPPHDAPLPDYGQRLLQLREHIHRRVCESKKAWKAQLHRCVRAHQHDKLVNRVNECAHRLTAKYCAAFDVISMEIRKWSDMDTSNHDYNVENLVAQFCDALSIAVFNDVSNLDDEMQLILSEECFSKWATDQQNRWNRHKEDQATHWCKLIQDQVDNVFRYDAFVGQYKIQIRNEANTLFGNGRYRNFTEHQIAGKFEDMFGRILGFAYDEHPPMHIQVPAMVERVFHETKIWALSRQGKRPRSKRSLLGTVYQSTLGKFVFQEQPRLEMKLEQTILANVSRILETVNRYDDLTVLKCIQITKSTLLNAVDEGTMTVTDKFQEHVYLTVKKALCDQLRVIQFKWDQENGLPRSMQLLQNIVCDWLERNVRKSFIEELVGAIGLALKEKRWVSDPVVMQAMIDNSLVELIESKHEARAIALIDYPSGHIDDILSQLIRSKAHQCLFDKLTQFARCLIDCIRASAAKARHARKDRTVCFLSWLKSGLRDQLPTAAINCLLTSMPHANDGNINCDDQPPEVFDENDLDFVCKPMIDVVEQVTAEIGRQGHIDVTLDVLMFIRSRAHGASSGVMPRCGEPCPICKSPCTRELGHVATEDEKCHDTYHQPTGLTGWRDRDSRELSAGSCLANAQADTVSVDTFDGFFIGY

InterPro domains:
  IPR060179 Interferon-induced very large GTPase 1, C-terminal [PF26772] (721-780)

Secondary structure (DSSP, 8-state):
-----------------S-SEEEEEEESS--HHHHHHHHHHHHHHHHSHHHHHTTTS-SSEEEEEEES--TT-HHHHHHHHHHHHHHHHHHHHHHHHHHHHHHHTT-SS---------GGGTTTT----TT-TTT-SEEEEE-B-TT--TTS-PBPTTHHHHHHHHHHHHHHHHHSSSS-----TTTHHHHHHHHHHHHHHHHHHHHHHHHHHHHHHHHHHHHHHHHHH-TT-----HHHHHHHHHHHHHHHHHHHHHHHHHHHHHHHHSGGGTTTHHHHHHHHHHHHHHHHHHHHHHHHHHHHIIIIIIHHHHHHHHHHHHHHHHHHTTSTTTTS-HHHHHHHHHHHHHHHHHHHHHHS--HHHHHHHHHHHHHHHTTGGGGGGS---------S--TTSSSSSTTTGGGTHHHHHHHHHHHHHHHHHHHHTT--S--HHHHHHHHHHHHHHHHHHHHTTS----HHHHHHHHHHHHHHHHHHHHHHHHHHHHHHTS-HHHHHHHHHHHHHHHHHHHHHHHHHHHHHHHHHHHT-HHHH-HHHHHHHHHHHHHHHHHTT-HHHHHHHHH-HHHHHHHHHHHHHHHHHHHHHHHHHHHHHHHHHHHHHHHHHHHHT-SS-HHHHHHHHHHHHHHHHS-HHHHHHHHHSPPPTT-GGG--TTS-GGGG-SS-TTTTHHHHHHHHHHHHHHHHHH-----HHHHHHHHHHHHTT-TT--PPB--PBPTTT--B--SBTT---BTTB-TT---PPPTTSSEEE-TTT--EEE-S-SS-TTTGGGG-----------

pLDDT: mean 73.6, std 16.49, range [25.22, 95.31]